Protein AF-A0A4R8DFC6-F1 (afdb_monomer_lite)

pLDDT: mean 91.94, std 11.34, range [29.05, 98.88]

Secondary structure (DSSP, 8-state):
----PPPP-----------PPP-HHHHHHHHHHHHH-TTTGGGEEEEE---BTTB-EEEEEEETTEEEEEESSHHHHHHHHHHHHHHTT--EEETTEEE----SSPPP-SS-EEEE-S-SEEEE--TTHHHHTGGG--HHHHHHHHHHHHHTT--EEB--TTHHHHHHHHHHHTT--HHHHTTTSPPGGGHHHHHTTS-SSTT-PPPHHHHHHHHHHHHHHHHHHHHTT--PBEE---SEE-TTHHHH-TT--EEEE--SSS---EEEE-TTSHHHHHHHHHHHHHHHHHH---SEEE--TTTT---S---HHHHHHHHHHHHHHHHHH-TT-EEEEE-HHHHHTTTT--HHHHHHHHTTS-TTSEEEEETTTTT---GGGTHHHHT--EEEEE---STT------BHHHHHHHHHHHHH-TT--SEEEEEE--SS-SS-HHHHHHHHHGGG-SSPP-HHHHHHHHHHHHHTS--HHHHHHHHHHTTTTTB---SSSSPBPTTTSPP-SSSB-SSBBTT--SS-GGGGHHHHHHHHHTHHHHTT-HHHHHHHHHHHHHHHHHHHHHHHHHHHHHHHTT-HHHHHHHHHHHHHHHHHHHHHHTTSGGGBHHHHHHHHHHT-SSHHHHHHHHHHHHHHTTTSSSTT-TTTTTT----BTHIIIIIHHHHHHHHHHHHHHHHTT----HHHHHHHHHHHHHHHHT------SS--S-HHHHHHHHHHHHHHHHHHTSSEEEESSTT-STT-GGGTTSPPEEETTEEE--SS-EEEEEPPSTT---S-EEEEE--STTTSB-TIIIIIHHHHHHHHTT-EEEEEE----SSS-S--IIIIIHHHHHHHHHHHHHTGGGGT--GGGEEEEEETHHHHHHHHHHH------STT--TT--TT-SSGGGGS----SSEEEES--SSS--S---TTPPPEEEEEETT-TTTHHHHHHHHHHHHHHT--EEEEEESS--TT-TTSTT-S-HHHHTHHHHHHHHHHHTTSS--

Structure (mmCIF, N/CA/C/O backbone):
data_AF-A0A4R8DFC6-F1
#
_entry.id   AF-A0A4R8DFC6-F1
#
loop_
_atom_site.group_PDB
_atom_site.id
_atom_site.type_symbol
_atom_site.label_atom_id
_atom_site.label_alt_id
_atom_site.label_comp_id
_atom_site.label_asym_id
_atom_site.label_entity_id
_atom_site.label_seq_id
_atom_site.pdbx_PDB_ins_code
_atom_site.Cartn_x
_atom_site.Cartn_y
_atom_site.Cartn_z
_atom_site.occupancy
_atom_site.B_iso_or_equiv
_atom_site.auth_seq_id
_atom_site.auth_comp_id
_atom_site.auth_asym_id
_atom_site.auth_atom_id
_atom_site.pdbx_PDB_model_num
ATOM 1 N N . MET A 1 1 ? -37.802 -3.568 92.546 1.00 35.31 1 MET A N 1
ATOM 2 C CA . MET A 1 1 ? -36.447 -3.832 92.018 1.00 35.31 1 MET A CA 1
ATOM 3 C C . MET A 1 1 ? -36.541 -4.884 90.920 1.00 35.31 1 MET A C 1
ATOM 5 O O . MET A 1 1 ? -37.370 -5.772 91.041 1.00 35.31 1 MET A O 1
ATOM 9 N N . SER A 1 2 ? -35.715 -4.706 89.883 1.00 33.28 2 SER A N 1
ATOM 10 C CA . SER A 1 2 ? -35.355 -5.617 88.774 1.00 33.28 2 SER A CA 1
ATOM 11 C C . SER A 1 2 ? -36.427 -6.105 87.784 1.00 33.28 2 SER A C 1
ATOM 13 O O . SER A 1 2 ? -37.194 -7.026 88.034 1.00 33.28 2 SER A O 1
ATOM 15 N N . LYS A 1 3 ? -36.341 -5.474 86.605 1.00 37.44 3 LYS A N 1
ATOM 16 C CA . LYS A 1 3 ? -36.817 -5.844 85.266 1.00 37.44 3 LYS A CA 1
ATOM 17 C C . LYS A 1 3 ? -36.228 -7.179 84.778 1.00 37.44 3 LYS A C 1
ATOM 19 O O . LYS A 1 3 ? -35.072 -7.455 85.081 1.00 37.44 3 LYS A O 1
ATOM 24 N N . LEU A 1 4 ? -36.930 -7.861 83.868 1.00 32.22 4 LEU A N 1
ATOM 25 C CA . LEU A 1 4 ? -36.320 -8.490 82.686 1.00 32.22 4 LEU A CA 1
ATOM 26 C C . LEU A 1 4 ? -37.350 -8.592 81.546 1.00 32.22 4 LEU A C 1
ATOM 28 O O . LEU A 1 4 ? -38.475 -9.038 81.741 1.00 32.22 4 LEU A O 1
ATOM 32 N N . CYS A 1 5 ? -36.948 -8.068 80.386 1.00 29.05 5 CYS A N 1
ATOM 33 C CA . CYS A 1 5 ? -37.687 -7.940 79.126 1.00 29.05 5 CYS A CA 1
ATOM 34 C C . CYS A 1 5 ? -37.245 -9.058 78.148 1.00 29.05 5 CYS A C 1
ATOM 36 O O . CYS A 1 5 ? -36.177 -9.635 78.363 1.00 29.05 5 CYS A O 1
ATOM 38 N N . PRO A 1 6 ? -38.026 -9.365 77.092 1.00 40.94 6 PRO A N 1
ATOM 39 C CA . PRO A 1 6 ? -37.926 -10.592 76.303 1.00 40.94 6 PRO A CA 1
ATOM 40 C C . PRO A 1 6 ? -36.981 -10.466 75.096 1.00 40.94 6 PRO A C 1
ATOM 42 O O . PRO A 1 6 ? -36.788 -9.383 74.547 1.00 40.94 6 PRO A O 1
ATOM 45 N N . ILE A 1 7 ? -36.434 -11.600 74.649 1.00 32.78 7 ILE A N 1
ATOM 46 C CA . ILE A 1 7 ? -35.666 -11.718 73.403 1.00 32.78 7 ILE A CA 1
ATOM 47 C C . ILE A 1 7 ? -36.631 -12.068 72.263 1.00 32.78 7 ILE A C 1
ATOM 49 O O . ILE A 1 7 ? -37.306 -13.095 72.300 1.00 32.78 7 ILE A O 1
ATOM 53 N N . VAL A 1 8 ? -36.683 -11.192 71.259 1.00 34.47 8 VAL A N 1
ATOM 54 C CA . VAL A 1 8 ? -37.372 -11.378 69.976 1.00 34.47 8 VAL A CA 1
ATOM 55 C C . VAL A 1 8 ? -36.448 -12.143 69.026 1.00 34.47 8 VAL A C 1
ATOM 57 O O . VAL A 1 8 ? -35.292 -11.770 68.839 1.00 34.47 8 VAL A O 1
ATOM 60 N N . LEU A 1 9 ? -36.973 -13.212 68.428 1.00 32.22 9 LEU A N 1
ATOM 61 C CA . LEU A 1 9 ? -36.306 -14.037 67.422 1.00 32.22 9 LEU A CA 1
ATOM 62 C C . LEU A 1 9 ? -36.377 -13.329 66.054 1.00 32.22 9 LEU A C 1
ATOM 64 O O . LEU A 1 9 ? -37.463 -13.156 65.503 1.00 32.22 9 LEU A O 1
ATOM 68 N N . ALA A 1 10 ? -35.234 -12.911 65.509 1.00 31.83 10 ALA A N 1
ATOM 69 C CA . ALA A 1 10 ? -35.129 -12.388 64.148 1.00 31.83 10 ALA A CA 1
ATOM 70 C C . ALA A 1 10 ? -34.898 -13.543 63.158 1.00 31.83 10 ALA A C 1
ATOM 72 O O . ALA A 1 10 ? -33.913 -14.273 63.258 1.00 31.83 10 ALA A O 1
ATOM 73 N N . ILE A 1 11 ? -35.813 -13.701 62.201 1.00 34.34 11 ILE A N 1
ATOM 74 C CA . ILE A 1 11 ? -35.690 -14.624 61.069 1.00 34.34 11 ILE A CA 1
ATOM 75 C C . ILE A 1 11 ? -34.731 -13.997 60.047 1.00 34.34 11 ILE A C 1
ATOM 77 O O . ILE A 1 11 ? -35.045 -12.986 59.421 1.00 34.34 11 ILE A O 1
ATOM 81 N N . LEU A 1 12 ? -33.555 -14.605 59.888 1.00 34.12 12 LEU A N 1
ATOM 82 C CA . LEU A 1 12 ? -32.602 -14.327 58.813 1.00 34.12 12 LEU A CA 1
ATOM 83 C C . LEU A 1 12 ? -33.135 -14.907 57.493 1.00 34.12 12 LEU A C 1
ATOM 85 O O . LEU A 1 12 ? -33.058 -16.109 57.250 1.00 34.12 12 LEU A O 1
ATOM 89 N N . LEU A 1 13 ? -33.647 -14.036 56.624 1.00 36.53 13 LEU A N 1
ATOM 90 C CA . LEU A 1 13 ? -33.809 -14.313 55.196 1.00 36.53 13 LEU A CA 1
ATOM 91 C C . LEU A 1 13 ? -32.416 -14.330 54.544 1.00 36.53 13 LEU A C 1
ATOM 93 O O . LEU A 1 13 ? -31.889 -13.293 54.149 1.00 36.53 13 LEU A O 1
ATOM 97 N N . CYS A 1 14 ? -31.808 -15.513 54.440 1.00 33.34 14 CYS A N 1
ATOM 98 C CA . CYS A 1 14 ? -30.680 -15.734 53.536 1.00 33.34 14 CYS A CA 1
ATOM 99 C C . CYS A 1 14 ? -31.197 -15.706 52.093 1.00 33.34 14 CYS A C 1
ATOM 101 O O . CYS A 1 14 ? -31.704 -16.705 51.585 1.00 33.34 14 CYS A O 1
ATOM 103 N N . GLY A 1 15 ? -31.076 -14.552 51.436 1.00 33.62 15 GLY A N 1
ATOM 104 C CA . GLY A 1 15 ? -31.166 -14.469 49.985 1.00 33.62 15 GLY A CA 1
ATOM 105 C C . GLY A 1 15 ? -29.997 -15.234 49.374 1.00 33.62 15 GLY A C 1
ATOM 106 O O . GLY A 1 15 ? -28.843 -14.837 49.516 1.00 33.62 15 GLY A O 1
ATOM 107 N N . THR A 1 16 ? -30.287 -16.347 48.709 1.00 37.28 16 THR A N 1
ATOM 108 C CA . THR A 1 16 ? -29.339 -17.026 47.829 1.00 37.28 16 THR A CA 1
ATOM 109 C C . THR A 1 16 ? -28.971 -16.066 46.703 1.00 37.28 16 THR A C 1
ATOM 111 O O . THR A 1 16 ? -29.775 -15.828 45.800 1.00 37.28 16 THR A O 1
ATOM 114 N N . ALA A 1 17 ? -27.773 -15.485 46.773 1.00 35.91 17 ALA A N 1
ATOM 115 C CA . ALA A 1 17 ? -27.170 -14.782 45.656 1.00 35.91 17 ALA A CA 1
ATOM 116 C C . ALA A 1 17 ? -27.022 -15.784 44.505 1.00 35.91 17 ALA A C 1
ATOM 118 O O . ALA A 1 17 ? -26.155 -16.656 44.525 1.00 35.91 17 ALA A O 1
ATOM 119 N N . VAL A 1 18 ? -27.915 -15.693 43.520 1.00 37.81 18 VAL A N 1
ATOM 120 C CA . VAL A 1 18 ? -27.708 -16.316 42.216 1.00 37.81 18 VAL A CA 1
ATOM 121 C C . VAL A 1 18 ? -26.421 -15.699 41.685 1.00 37.81 18 VAL A C 1
ATOM 123 O O . VAL A 1 18 ? -26.383 -14.496 41.432 1.00 37.81 18 VAL A O 1
ATOM 126 N N . ALA A 1 19 ? -25.348 -16.484 41.597 1.00 38.19 19 ALA A N 1
ATOM 127 C CA . ALA A 1 19 ? -24.121 -16.054 40.947 1.00 38.19 19 ALA A CA 1
ATOM 128 C C . ALA A 1 19 ? -24.478 -15.701 39.497 1.00 38.19 19 ALA A C 1
ATOM 130 O O . ALA A 1 19 ? -24.689 -16.592 38.674 1.00 38.19 19 ALA A O 1
ATOM 131 N N . GLN A 1 20 ? -24.649 -14.406 39.212 1.00 45.78 20 GLN A N 1
ATOM 132 C CA . GLN A 1 20 ? -24.872 -13.923 37.857 1.00 45.78 20 GLN A CA 1
ATOM 133 C C . GLN A 1 20 ? -23.699 -14.404 37.012 1.00 45.78 20 GLN A C 1
ATOM 135 O O . GLN A 1 20 ? -22.540 -14.128 37.324 1.00 45.78 20 GLN A O 1
ATOM 140 N N . THR A 1 21 ? -24.004 -15.158 35.961 1.00 54.50 21 THR A N 1
ATOM 141 C CA . THR A 1 21 ? -23.023 -15.504 34.940 1.00 54.50 21 THR A CA 1
ATOM 142 C C . THR A 1 21 ? -22.429 -14.186 34.428 1.00 54.50 21 THR A C 1
ATOM 144 O O . THR A 1 21 ? -23.209 -13.298 34.071 1.00 54.50 21 THR A O 1
ATOM 147 N N . PRO A 1 22 ? -21.095 -13.996 34.458 1.00 69.00 22 PRO A N 1
ATOM 148 C CA . PRO A 1 22 ? -20.496 -12.742 34.022 1.00 69.00 22 PRO A CA 1
ATOM 149 C C . PRO A 1 22 ? -20.931 -12.426 32.589 1.00 69.00 22 PRO A C 1
ATOM 151 O O . PRO A 1 22 ? -21.014 -13.335 31.763 1.00 69.00 22 PRO A O 1
ATOM 154 N N . ASP A 1 23 ? -21.213 -11.150 32.309 1.00 90.31 23 ASP A N 1
ATOM 155 C CA . ASP A 1 23 ? -21.566 -10.665 30.970 1.00 90.31 23 ASP A CA 1
ATOM 156 C C . ASP A 1 23 ? -20.592 -11.257 29.919 1.00 90.31 23 ASP A C 1
ATOM 158 O O . ASP A 1 23 ? -19.372 -11.119 30.083 1.00 90.31 23 ASP A O 1
ATOM 162 N N . PRO A 1 24 ? -21.084 -11.932 28.858 1.00 93.56 24 PRO A N 1
ATOM 163 C CA . PRO A 1 24 ? -20.228 -12.588 27.870 1.00 93.56 24 PRO A CA 1
ATOM 164 C C . PRO A 1 24 ? -19.197 -11.657 27.221 1.00 93.56 24 PRO A C 1
ATOM 166 O O . PRO A 1 24 ? -18.072 -12.086 26.963 1.00 93.56 24 PRO A O 1
ATOM 169 N N . GLN A 1 25 ? -19.538 -10.380 27.014 1.00 97.38 25 GLN A N 1
ATOM 170 C CA . GLN A 1 25 ? -18.614 -9.396 26.448 1.00 97.38 25 GLN A CA 1
ATOM 171 C C . GLN A 1 25 ? -17.530 -8.997 27.448 1.00 97.38 25 GLN A C 1
ATOM 173 O O . GLN A 1 25 ? -16.374 -8.821 27.068 1.00 97.38 25 GLN A O 1
ATOM 178 N N . VAL A 1 26 ? -17.863 -8.920 28.739 1.00 97.50 26 VAL A N 1
ATOM 179 C CA . VAL A 1 26 ? -16.866 -8.713 29.803 1.00 97.50 26 VAL A CA 1
ATOM 180 C C . VAL A 1 26 ? -15.885 -9.881 29.838 1.00 97.50 26 VAL A C 1
ATOM 182 O O . VAL A 1 26 ? -14.673 -9.669 29.888 1.00 97.50 26 VAL A O 1
ATOM 185 N N . ARG A 1 27 ? -16.387 -11.119 29.745 1.00 96.88 27 ARG A N 1
ATOM 186 C CA . ARG A 1 27 ? -15.533 -12.311 29.689 1.00 96.88 27 ARG A CA 1
ATOM 187 C C . ARG A 1 27 ? -14.620 -12.302 28.459 1.00 96.88 27 ARG A C 1
ATOM 189 O O . ARG A 1 27 ? -13.425 -12.545 28.604 1.00 96.88 27 ARG A O 1
ATOM 196 N N . ALA A 1 28 ? -15.154 -11.956 27.288 1.00 98.06 28 ALA A N 1
ATOM 197 C CA . ALA A 1 28 ? -14.392 -11.884 26.043 1.00 98.06 28 ALA A CA 1
ATOM 198 C C . ALA A 1 28 ? -13.207 -10.905 26.109 1.00 98.06 28 ALA A C 1
ATOM 200 O O . ALA A 1 28 ? -12.163 -11.182 25.508 1.00 98.06 28 ALA A O 1
ATOM 201 N N . VAL A 1 29 ? -13.365 -9.793 26.838 1.00 98.62 29 VAL A N 1
ATOM 202 C CA . VAL A 1 29 ? -12.311 -8.792 27.066 1.00 98.62 29 VAL A CA 1
ATOM 203 C C . VAL A 1 29 ? -11.315 -9.260 28.128 1.00 98.62 29 VAL A C 1
ATOM 205 O O . VAL A 1 29 ? -10.121 -9.065 27.943 1.00 98.62 29 VAL A O 1
ATOM 208 N N . TYR A 1 30 ? -11.743 -9.945 29.193 1.00 98.06 30 TYR A N 1
ATOM 209 C CA . TYR A 1 30 ? -10.791 -10.580 30.117 1.00 98.06 30 TYR A CA 1
ATOM 210 C C . TYR A 1 30 ? -9.906 -11.614 29.413 1.00 98.06 30 TYR A C 1
ATOM 212 O O . TYR A 1 30 ? -8.695 -11.633 29.625 1.00 98.06 30 TYR A O 1
ATOM 220 N N . ASP A 1 31 ? -10.491 -12.442 28.545 1.00 98.00 31 ASP A N 1
ATOM 221 C CA . ASP A 1 31 ? -9.728 -13.428 27.779 1.00 98.00 31 ASP A CA 1
ATOM 222 C C . ASP A 1 31 ? -8.786 -12.745 26.762 1.00 98.00 31 ASP A C 1
ATOM 224 O O . ASP A 1 31 ? -7.696 -13.255 26.512 1.00 98.00 31 ASP A O 1
ATOM 228 N N . LEU A 1 32 ? -9.172 -11.586 26.203 1.00 98.56 32 LEU A N 1
ATOM 229 C CA . LEU A 1 32 ? -8.290 -10.732 25.391 1.00 98.56 32 LEU A CA 1
ATOM 230 C C . LEU A 1 32 ? -7.104 -10.219 26.213 1.00 98.56 32 LEU A C 1
ATOM 232 O O . LEU A 1 32 ? -5.961 -10.425 25.814 1.00 98.56 32 LEU A O 1
ATOM 236 N N . VAL A 1 33 ? -7.360 -9.599 27.371 1.00 98.44 33 VAL A N 1
ATOM 237 C CA . VAL A 1 33 ? -6.308 -9.099 28.271 1.00 98.44 33 VAL A CA 1
ATOM 238 C C . VAL A 1 33 ? -5.340 -10.230 28.624 1.00 98.44 33 VAL A C 1
ATOM 240 O O . VAL A 1 33 ? -4.133 -10.036 28.558 1.00 98.44 33 VAL A O 1
ATOM 243 N N . ALA A 1 34 ? -5.844 -11.426 28.938 1.00 98.12 34 ALA A N 1
ATOM 244 C CA . ALA A 1 34 ? -5.006 -12.574 29.275 1.00 98.12 34 ALA A CA 1
ATOM 245 C C . ALA A 1 34 ? -4.129 -13.067 28.111 1.00 98.12 34 ALA A C 1
ATOM 247 O O . ALA A 1 34 ? -3.044 -13.591 28.357 1.00 98.12 34 ALA A O 1
ATOM 248 N N . ARG A 1 35 ? -4.572 -12.908 26.856 1.00 97.56 35 ARG A N 1
ATOM 249 C CA . ARG A 1 35 ? -3.759 -13.247 25.677 1.00 97.56 35 ARG A CA 1
ATOM 250 C C . ARG A 1 35 ? -2.734 -12.172 25.339 1.00 97.56 35 ARG A C 1
ATOM 252 O O . ARG A 1 35 ? -1.609 -12.519 24.997 1.00 97.56 35 ARG A O 1
ATOM 259 N N . VAL A 1 36 ? -3.112 -10.897 25.430 1.00 96.75 36 VAL A N 1
ATOM 260 C CA . VAL A 1 36 ? -2.233 -9.769 25.080 1.00 96.75 36 VAL A CA 1
ATOM 261 C C . VAL A 1 36 ? -1.210 -9.503 26.187 1.00 96.75 36 VAL A C 1
ATOM 263 O O . VAL A 1 36 ? -0.039 -9.283 25.901 1.00 96.75 36 VAL A O 1
ATOM 266 N N . LEU A 1 37 ? -1.637 -9.556 27.452 1.00 97.12 37 LEU A N 1
ATOM 267 C CA . LEU A 1 37 ? -0.862 -9.178 28.637 1.00 97.12 37 LEU A CA 1
ATOM 268 C C . LEU A 1 37 ? -0.932 -10.267 29.724 1.00 97.12 37 LEU A C 1
ATOM 270 O O . LEU A 1 37 ? -1.428 -10.011 30.825 1.00 97.12 37 LEU A O 1
ATOM 274 N N . PRO A 1 38 ? -0.443 -11.493 29.470 1.00 96.31 38 PRO A N 1
ATOM 275 C CA . PRO A 1 38 ? -0.598 -12.609 30.406 1.00 96.31 38 PRO A CA 1
ATOM 276 C C . PRO A 1 38 ? -0.034 -12.311 31.804 1.00 96.31 38 PRO A C 1
ATOM 278 O O . PRO A 1 38 ? -0.650 -12.681 32.802 1.00 96.31 38 PRO A O 1
ATOM 281 N N . ALA A 1 39 ? 1.094 -11.595 31.888 1.00 96.00 39 ALA A N 1
ATOM 282 C CA . ALA A 1 39 ? 1.718 -11.219 33.159 1.00 96.00 39 ALA A CA 1
ATOM 283 C C . ALA A 1 39 ? 0.887 -10.199 33.960 1.00 96.00 39 ALA A C 1
ATOM 285 O O . ALA A 1 39 ? 0.830 -10.285 35.183 1.00 96.00 39 ALA A O 1
ATOM 286 N N . HIS A 1 40 ? 0.180 -9.297 33.276 1.00 97.25 40 HIS A N 1
ATOM 287 C CA . HIS A 1 40 ? -0.570 -8.193 33.887 1.00 97.25 40 HIS A CA 1
ATOM 288 C C . HIS A 1 40 ? -2.081 -8.414 33.912 1.00 97.25 40 HIS A C 1
ATOM 290 O O . HIS A 1 40 ? -2.835 -7.533 34.312 1.00 97.25 40 HIS A O 1
ATOM 296 N N . ALA A 1 41 ? -2.576 -9.588 33.514 1.00 96.69 41 ALA A N 1
ATOM 297 C CA . ALA A 1 41 ? -4.015 -9.811 33.385 1.00 96.69 41 ALA A CA 1
ATOM 298 C C . ALA A 1 41 ? -4.798 -9.573 34.690 1.00 96.69 41 ALA A C 1
ATOM 300 O O . ALA A 1 41 ? -5.970 -9.198 34.665 1.00 96.69 41 ALA A O 1
ATOM 301 N N . HIS A 1 42 ? -4.137 -9.755 35.834 1.00 96.12 42 HIS A N 1
ATOM 302 C CA . HIS A 1 42 ? -4.695 -9.533 37.162 1.00 96.12 42 HIS A CA 1
ATOM 303 C C . HIS A 1 42 ? -4.803 -8.048 37.559 1.00 96.12 42 HIS A C 1
ATOM 305 O O . HIS A 1 42 ? -5.598 -7.725 38.453 1.00 96.12 42 HIS A O 1
ATOM 311 N N . ASP A 1 43 ? -4.079 -7.161 36.872 1.00 97.88 43 ASP A N 1
ATOM 312 C CA . ASP A 1 43 ? -4.048 -5.712 37.107 1.00 97.88 43 ASP A CA 1
ATOM 313 C C . ASP A 1 43 ? -5.239 -4.980 36.475 1.00 97.88 43 ASP A C 1
ATOM 315 O O . ASP A 1 43 ? -5.471 -3.804 36.758 1.00 97.88 43 ASP A O 1
ATOM 319 N N . PHE A 1 44 ? -6.037 -5.670 35.655 1.00 98.19 44 PHE A N 1
ATOM 320 C CA . PHE A 1 44 ? -7.184 -5.088 34.964 1.00 98.19 44 PHE A CA 1
ATOM 321 C C . PHE A 1 44 ? -8.520 -5.521 35.574 1.00 98.19 44 PHE A C 1
ATOM 323 O O . PHE A 1 44 ? -8.713 -6.652 36.029 1.00 98.19 44 PHE A O 1
ATOM 330 N N . THR A 1 45 ? -9.487 -4.607 35.554 1.00 98.06 45 THR A N 1
ATOM 331 C CA . THR A 1 45 ? -10.900 -4.887 35.842 1.00 98.06 45 THR A CA 1
ATOM 332 C C . THR A 1 45 ? -11.748 -4.406 34.680 1.00 98.06 45 THR A C 1
ATOM 334 O O . THR A 1 45 ? -11.564 -3.286 34.222 1.00 98.06 45 THR A O 1
ATOM 337 N N . VAL A 1 46 ? -12.689 -5.224 34.213 1.00 98.00 46 VAL A N 1
ATOM 338 C CA . VAL A 1 46 ? -13.535 -4.902 33.060 1.00 98.00 46 VAL A CA 1
ATOM 339 C C . VAL A 1 46 ? -14.981 -4.736 33.513 1.00 98.00 46 VAL A C 1
ATOM 341 O O . VAL A 1 46 ? -15.499 -5.560 34.268 1.00 98.00 46 VAL A O 1
ATOM 344 N N . MET A 1 47 ? -15.651 -3.682 33.046 1.00 96.75 47 MET A N 1
ATOM 345 C CA . MET A 1 47 ? -17.048 -3.400 33.380 1.00 96.75 47 MET A CA 1
ATOM 346 C C . MET A 1 47 ? -17.851 -2.913 32.171 1.00 96.75 47 MET A C 1
ATOM 348 O O . MET A 1 47 ? -17.329 -2.309 31.233 1.00 96.75 47 MET A O 1
ATOM 352 N N . ARG A 1 48 ? -19.165 -3.126 32.234 1.00 96.06 48 ARG A N 1
ATOM 353 C CA . ARG A 1 48 ? -20.137 -2.595 31.274 1.00 96.06 48 ARG A CA 1
ATOM 354 C C . ARG A 1 48 ? -20.659 -1.239 31.718 1.00 96.06 48 ARG A C 1
ATOM 356 O O . ARG A 1 48 ? -20.947 -1.046 32.898 1.00 96.06 48 ARG A O 1
ATOM 363 N N . ILE A 1 49 ? -20.865 -0.347 30.757 1.00 97.25 49 ILE A N 1
ATOM 364 C CA . ILE A 1 49 ? -21.593 0.916 30.938 1.00 97.25 49 ILE A CA 1
ATOM 365 C C . ILE A 1 49 ? -22.654 1.088 29.837 1.00 97.25 49 ILE A C 1
ATOM 367 O O . ILE A 1 49 ? -22.586 0.414 28.810 1.00 97.25 49 ILE A O 1
ATOM 371 N N . PRO A 1 50 ? -23.675 1.942 30.017 1.00 97.25 50 PRO A N 1
ATOM 372 C CA . PRO A 1 50 ? -24.626 2.245 28.951 1.00 97.25 50 PRO A CA 1
ATOM 373 C C . PRO A 1 50 ? -23.967 2.968 27.768 1.00 97.25 50 PRO A C 1
ATOM 375 O O . PRO A 1 50 ? -22.968 3.668 27.936 1.00 97.25 50 PRO A O 1
ATOM 378 N N . LYS A 1 51 ? -24.557 2.827 26.576 1.00 96.56 51 LYS A N 1
ATOM 379 C CA . LYS A 1 51 ? -24.233 3.675 25.418 1.00 96.56 51 LYS A CA 1
ATOM 380 C C . LYS A 1 51 ? -24.605 5.133 25.701 1.00 96.56 51 LYS A C 1
ATOM 382 O O . LYS A 1 51 ? -25.571 5.393 26.416 1.00 96.56 51 LYS A O 1
ATOM 387 N N . GLU A 1 52 ? -23.883 6.065 25.092 1.00 93.69 52 GLU A N 1
ATOM 388 C CA . GLU A 1 52 ? -24.171 7.502 25.158 1.00 93.69 52 GLU A CA 1
ATOM 389 C C . GLU A 1 52 ? -24.792 7.930 23.831 1.00 93.69 52 GLU A C 1
ATOM 391 O O . GLU A 1 52 ? -24.225 7.665 22.780 1.00 93.69 52 GLU A O 1
ATOM 396 N N . ASN A 1 53 ? -26.011 8.477 23.848 1.00 91.94 53 ASN A N 1
ATOM 397 C CA . ASN A 1 53 ? -26.744 8.866 22.630 1.00 91.94 53 ASN A CA 1
ATOM 398 C C . ASN A 1 53 ? -26.848 7.750 21.562 1.00 91.94 53 ASN A C 1
ATOM 400 O O . ASN A 1 53 ? -26.888 8.010 20.362 1.00 91.94 53 ASN A O 1
ATOM 404 N N . GLY A 1 54 ? -26.873 6.484 21.997 1.00 92.75 54 GLY A N 1
ATOM 405 C CA . GLY A 1 54 ? -26.874 5.314 21.110 1.00 92.75 54 GLY A CA 1
ATOM 406 C C . GLY A 1 54 ? -25.510 4.957 20.498 1.00 92.75 54 GLY A C 1
ATOM 407 O O . GLY A 1 54 ? -25.428 3.981 19.750 1.00 92.75 54 GLY A O 1
ATOM 408 N N . LYS A 1 55 ? -24.444 5.689 20.833 1.00 96.00 55 LYS A N 1
ATOM 409 C CA . LYS A 1 55 ? -23.068 5.484 20.368 1.00 96.00 55 LYS A CA 1
ATOM 410 C C . LYS A 1 55 ? -22.220 4.719 21.378 1.00 96.00 55 LYS A C 1
ATOM 412 O O . LYS A 1 55 ? -22.537 4.624 22.571 1.00 96.00 55 LYS A O 1
ATOM 417 N N . ASP A 1 56 ? -21.150 4.118 20.869 1.00 98.44 56 ASP A N 1
ATOM 418 C CA . ASP A 1 56 ? -20.210 3.401 21.717 1.00 98.44 56 ASP A CA 1
ATOM 419 C C . ASP A 1 56 ? -19.385 4.401 22.546 1.00 98.44 56 ASP A C 1
ATOM 421 O O . ASP A 1 56 ? -19.043 5.491 22.089 1.00 98.44 56 ASP A O 1
ATOM 425 N N . VAL A 1 57 ? -19.096 4.041 23.793 1.00 98.62 57 VAL A N 1
ATOM 426 C CA . VAL A 1 57 ? -18.364 4.881 24.741 1.00 98.62 57 VAL A CA 1
ATOM 427 C C . VAL A 1 57 ? -17.516 3.999 25.636 1.00 98.62 57 VAL A C 1
ATOM 429 O O . VAL A 1 57 ? -17.949 2.908 26.032 1.00 98.62 57 VAL A O 1
ATOM 432 N N . PHE A 1 58 ? -16.322 4.476 25.964 1.00 98.75 58 PHE A N 1
ATOM 433 C CA . PHE A 1 58 ? -15.472 3.846 26.958 1.00 98.75 58 PHE A CA 1
ATOM 434 C C . PHE A 1 58 ? -15.019 4.826 28.038 1.00 98.75 58 PHE A C 1
ATOM 436 O O . PHE A 1 58 ? -14.951 6.037 27.816 1.00 98.75 58 PHE A O 1
ATOM 443 N N . GLU A 1 59 ? -14.700 4.283 29.212 1.00 98.62 59 GLU A N 1
ATOM 444 C CA . GLU A 1 59 ? -14.001 4.991 30.280 1.00 98.62 59 GLU A CA 1
ATOM 445 C C . GLU A 1 59 ? -12.792 4.187 30.756 1.00 98.62 59 GLU A C 1
ATOM 447 O O . GLU A 1 59 ? -12.799 2.953 30.735 1.00 98.62 59 GLU A O 1
ATOM 452 N N . LEU A 1 60 ? -11.774 4.905 31.214 1.00 97.88 60 LEU A N 1
ATOM 453 C CA . LEU A 1 60 ? -10.517 4.358 31.703 1.00 97.88 60 LEU A CA 1
ATOM 454 C C . LEU A 1 60 ? -10.099 5.136 32.957 1.00 97.88 60 LEU A C 1
ATOM 456 O O . LEU A 1 60 ? -10.038 6.364 32.934 1.00 97.88 60 LEU A O 1
ATOM 460 N N . GLU A 1 61 ? -9.825 4.433 34.055 1.00 98.31 61 GLU A N 1
ATOM 461 C CA . GLU A 1 61 ? -9.361 5.035 35.314 1.00 98.31 61 GLU A CA 1
ATOM 462 C C . GLU A 1 61 ? -8.520 4.053 36.137 1.00 98.31 61 GLU A C 1
ATOM 464 O O . GLU A 1 61 ? -8.618 2.838 35.962 1.00 98.31 61 GLU A O 1
ATOM 469 N N . SER A 1 62 ? -7.720 4.570 37.071 1.00 97.88 62 SER A N 1
ATOM 470 C CA . SER A 1 62 ? -7.071 3.754 38.098 1.00 97.88 62 SER A CA 1
ATOM 471 C C . SER A 1 62 ? -7.908 3.743 39.374 1.00 97.88 62 SER A C 1
ATOM 473 O O . SER A 1 62 ? -8.158 4.789 39.968 1.00 97.88 62 SER A O 1
ATOM 475 N N . ALA A 1 63 ? -8.319 2.558 39.827 1.00 96.06 63 ALA A N 1
ATOM 476 C CA . ALA A 1 63 ? -9.083 2.397 41.061 1.00 96.06 63 ALA A CA 1
ATOM 477 C C . ALA A 1 63 ? -8.722 1.087 41.769 1.00 96.06 63 ALA A C 1
ATOM 479 O O . ALA A 1 63 ? -8.589 0.038 41.142 1.00 96.06 63 ALA A O 1
ATOM 480 N N . GLY A 1 64 ? -8.558 1.143 43.095 1.00 91.31 64 GLY A N 1
ATOM 481 C CA . GLY A 1 64 ? -8.264 -0.045 43.906 1.00 91.31 64 GLY A CA 1
ATOM 482 C C . GLY A 1 64 ? -6.958 -0.757 43.532 1.00 91.31 64 GLY A C 1
ATOM 483 O O . GLY A 1 64 ? -6.892 -1.977 43.629 1.00 91.31 64 GLY A O 1
ATOM 484 N N . GLY A 1 65 ? -5.946 -0.011 43.068 1.00 92.75 65 GLY A N 1
ATOM 485 C CA . GLY A 1 65 ? -4.663 -0.566 42.619 1.00 92.75 65 GLY A CA 1
ATOM 486 C C . GLY A 1 65 ? -4.711 -1.263 41.255 1.00 92.75 65 GLY A C 1
ATOM 487 O O . GLY A 1 65 ? -3.771 -1.966 40.913 1.00 92.75 65 GLY A O 1
ATOM 488 N N . LYS A 1 66 ? -5.797 -1.089 40.492 1.00 97.50 66 LYS A N 1
ATOM 489 C CA . LYS A 1 66 ? -6.010 -1.699 39.175 1.00 97.50 66 LYS A CA 1
ATOM 490 C C . LYS A 1 66 ? -6.347 -0.658 38.117 1.00 97.50 66 LYS A C 1
ATOM 492 O O . LYS A 1 66 ? -6.817 0.436 38.441 1.00 97.50 66 LYS A O 1
ATOM 497 N N . ILE A 1 67 ? -6.174 -1.030 36.853 1.00 98.50 67 ILE A N 1
ATOM 498 C CA . ILE A 1 67 ? -6.698 -0.293 35.702 1.00 98.50 67 ILE A CA 1
ATOM 499 C C . ILE A 1 67 ? -8.121 -0.786 35.418 1.00 98.50 67 ILE A C 1
ATOM 501 O O . ILE A 1 67 ? -8.354 -1.973 35.181 1.00 98.50 67 ILE A O 1
ATOM 505 N N . VAL A 1 68 ? -9.097 0.117 35.471 1.00 98.62 68 VAL A N 1
ATOM 506 C CA . VAL A 1 68 ? -10.511 -0.198 35.245 1.00 98.62 68 VAL A CA 1
ATOM 507 C C . VAL A 1 68 ? -10.902 0.205 33.828 1.00 98.62 68 VAL A C 1
ATOM 509 O O . VAL A 1 68 ? -10.886 1.382 33.478 1.00 98.62 68 VAL A O 1
ATOM 512 N N . LEU A 1 69 ? -11.281 -0.791 33.030 1.00 98.69 69 LEU A N 1
ATOM 513 C CA . LEU A 1 69 ? -11.729 -0.675 31.648 1.00 98.69 69 LEU A CA 1
ATOM 514 C C . LEU A 1 69 ? -13.256 -0.745 31.613 1.00 98.69 69 LEU A C 1
ATOM 516 O O . LEU A 1 69 ? -13.846 -1.789 31.907 1.00 98.69 69 LEU A O 1
ATOM 520 N N . LYS A 1 70 ? -13.921 0.350 31.252 1.00 98.50 70 LYS A N 1
ATOM 521 C CA . LYS A 1 70 ? -15.383 0.394 31.132 1.00 98.50 70 LYS A CA 1
ATOM 522 C C . LYS A 1 70 ? -15.767 0.597 29.679 1.00 98.50 70 LYS A C 1
ATOM 524 O O . LYS A 1 70 ? -15.242 1.498 29.040 1.00 98.50 70 LYS A O 1
ATOM 529 N N . GLY A 1 71 ? -16.708 -0.188 29.166 1.00 98.56 71 GLY A N 1
ATOM 530 C CA . GLY A 1 71 ? -17.169 -0.050 27.784 1.00 98.56 71 GLY A CA 1
ATOM 531 C C . GLY A 1 71 ? -18.658 -0.309 27.616 1.00 98.56 71 GLY A C 1
ATOM 532 O O . GLY A 1 71 ? -19.250 -1.134 28.317 1.00 98.56 71 GLY A O 1
ATOM 533 N N . SER A 1 72 ? -19.272 0.392 26.664 1.00 98.38 72 SER A N 1
ATOM 534 C CA . SER A 1 72 ? -20.664 0.154 26.275 1.00 98.38 72 SER A CA 1
ATOM 535 C C . SER A 1 72 ? -20.864 -0.984 25.279 1.00 98.38 72 SER A C 1
ATOM 537 O O . SER A 1 72 ? -22.000 -1.416 25.058 1.00 98.38 72 SER A O 1
ATOM 539 N N . THR A 1 73 ? -19.772 -1.557 24.772 1.00 98.44 73 THR A N 1
ATOM 540 C CA . THR A 1 73 ? -19.62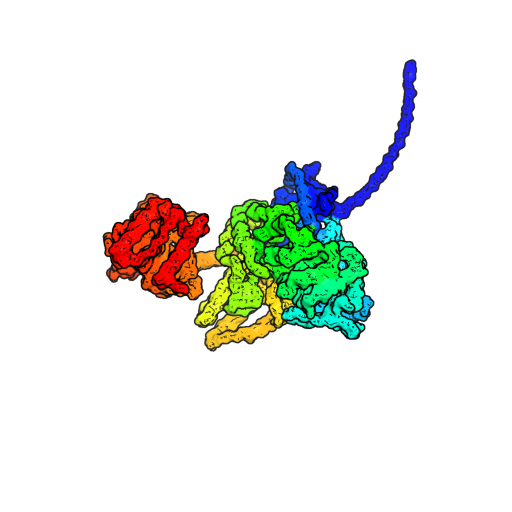2 -2.846 24.060 1.00 98.44 73 THR A CA 1
ATOM 541 C C . THR A 1 73 ? -18.320 -3.513 24.524 1.00 98.44 73 THR A C 1
ATOM 543 O O . THR A 1 73 ? -17.478 -2.858 25.146 1.00 98.44 73 THR A O 1
ATOM 546 N N . GLY A 1 74 ? -18.143 -4.808 24.255 1.00 98.56 74 GLY A N 1
ATOM 547 C CA . GLY A 1 74 ? -16.864 -5.498 24.442 1.00 98.56 74 GLY A CA 1
ATOM 548 C C . GLY A 1 74 ? -15.766 -4.845 23.604 1.00 98.56 74 GLY A C 1
ATOM 549 O O . GLY A 1 74 ? -14.681 -4.603 24.118 1.00 98.56 74 GLY A O 1
ATOM 550 N N . VAL A 1 75 ? -16.091 -4.441 22.371 1.00 98.69 75 VAL A N 1
ATOM 551 C CA . VAL A 1 75 ? -15.228 -3.608 21.518 1.00 98.69 75 VAL A CA 1
ATOM 552 C C . VAL A 1 75 ? -14.834 -2.300 22.214 1.00 98.69 75 VAL A C 1
ATOM 554 O O . VAL A 1 75 ? -13.653 -1.989 22.277 1.00 98.69 75 VAL A O 1
ATOM 557 N N . ALA A 1 76 ? -15.775 -1.549 22.799 1.00 98.81 76 ALA A N 1
ATOM 558 C CA . ALA A 1 76 ? -15.447 -0.299 23.492 1.00 98.81 76 ALA A CA 1
ATOM 559 C C . ALA A 1 76 ? -14.536 -0.526 24.715 1.00 98.81 76 ALA A C 1
ATOM 561 O O . ALA A 1 76 ? -13.600 0.236 24.941 1.00 98.81 76 ALA A O 1
ATOM 562 N N . ALA A 1 77 ? -14.762 -1.598 25.482 1.00 98.75 77 ALA A N 1
ATOM 563 C CA . ALA A 1 77 ? -13.893 -1.953 26.605 1.00 98.75 77 ALA A CA 1
ATOM 564 C C . ALA A 1 77 ? -12.497 -2.422 26.142 1.00 98.75 77 ALA A C 1
ATOM 566 O O . ALA A 1 77 ? -11.499 -2.077 26.771 1.00 98.75 77 ALA A O 1
ATOM 567 N N . ALA A 1 78 ? -12.405 -3.152 25.028 1.00 98.81 78 ALA A N 1
ATOM 568 C CA . ALA A 1 78 ? -11.133 -3.501 24.394 1.00 98.81 78 ALA A CA 1
ATOM 569 C C . ALA A 1 78 ? -10.414 -2.261 23.831 1.00 98.81 78 ALA A C 1
ATOM 571 O O . ALA A 1 78 ? -9.203 -2.140 23.970 1.00 98.81 78 ALA A O 1
ATOM 572 N N . SER A 1 79 ? -11.147 -1.287 23.291 1.00 98.81 79 SER A N 1
ATOM 573 C CA . SER A 1 79 ? -10.581 0.000 22.869 1.00 98.81 79 SER A CA 1
ATOM 574 C C . SER A 1 79 ? -10.051 0.821 24.045 1.00 98.81 79 SER A C 1
ATOM 576 O O . SER A 1 79 ? -9.047 1.506 23.890 1.00 98.81 79 SER A O 1
ATOM 578 N N . ALA A 1 80 ? -10.653 0.720 25.237 1.00 98.81 80 ALA A N 1
ATOM 579 C CA . ALA A 1 80 ? -10.084 1.316 26.449 1.00 98.81 80 ALA A CA 1
ATOM 580 C C . ALA A 1 80 ? -8.722 0.697 26.806 1.00 98.81 80 ALA A C 1
ATOM 582 O O . ALA A 1 80 ? -7.814 1.420 27.213 1.00 98.81 80 ALA A O 1
ATOM 583 N N . LEU A 1 81 ? -8.563 -0.623 26.619 1.00 98.81 81 LEU A N 1
ATOM 584 C CA . LEU A 1 81 ? -7.270 -1.298 26.760 1.00 98.81 81 LEU A CA 1
ATOM 585 C C . LEU A 1 81 ? -6.276 -0.807 25.703 1.00 98.81 81 LEU A C 1
ATOM 587 O O . LEU A 1 81 ? -5.159 -0.442 26.055 1.00 98.81 81 LEU A O 1
ATOM 591 N N . GLY A 1 82 ? -6.684 -0.754 24.431 1.00 98.38 82 GLY A N 1
ATOM 592 C CA . GLY A 1 82 ? -5.851 -0.235 23.342 1.00 98.38 82 GLY A CA 1
ATOM 593 C C . GLY A 1 82 ? -5.392 1.204 23.599 1.00 98.38 82 GLY A C 1
ATOM 594 O O . GLY A 1 82 ? -4.206 1.505 23.494 1.00 98.38 82 GLY A O 1
ATOM 595 N N . TYR A 1 83 ? -6.303 2.076 24.035 1.00 98.56 83 TYR A N 1
ATOM 596 C CA . TYR A 1 83 ? -5.991 3.451 24.427 1.00 98.56 83 TYR A CA 1
ATOM 597 C C . TYR A 1 83 ? -5.009 3.495 25.603 1.00 98.56 83 TYR A C 1
ATOM 599 O O . TYR A 1 83 ? -4.023 4.225 25.555 1.00 98.56 83 TYR A O 1
ATOM 607 N N . TYR A 1 84 ? -5.238 2.687 26.645 1.00 98.69 84 TYR A N 1
ATOM 608 C CA . TYR A 1 84 ? -4.340 2.616 27.796 1.00 98.69 84 TYR A CA 1
ATOM 609 C C . TYR A 1 84 ? -2.914 2.228 27.387 1.00 98.69 84 TYR A C 1
ATOM 611 O O . TYR A 1 84 ? -1.946 2.890 27.772 1.00 98.69 84 TYR A O 1
ATOM 619 N N . LEU A 1 85 ? -2.802 1.180 26.569 1.00 98.44 85 LEU A N 1
ATOM 620 C CA . LEU A 1 85 ? -1.534 0.664 26.071 1.00 98.44 85 LEU A CA 1
ATOM 621 C C . LEU A 1 85 ? -0.772 1.708 25.258 1.00 98.44 85 LEU A C 1
ATOM 623 O O . LEU A 1 85 ? 0.417 1.893 25.499 1.00 98.44 85 LEU A O 1
ATOM 627 N N . LYS A 1 86 ? -1.444 2.435 24.363 1.00 97.62 86 LYS A N 1
ATOM 628 C CA . LYS A 1 86 ? -0.799 3.473 23.548 1.00 97.62 86 LYS A CA 1
ATOM 629 C C . LYS A 1 86 ? -0.390 4.688 24.375 1.00 97.62 86 LYS A C 1
ATOM 631 O O . LYS A 1 86 ? 0.769 5.089 24.353 1.00 97.62 86 LYS A O 1
ATOM 636 N N . THR A 1 87 ? -1.324 5.240 25.147 1.00 97.12 87 THR A N 1
ATOM 637 C CA . THR A 1 87 ? -1.142 6.534 25.819 1.00 97.12 87 THR A CA 1
ATOM 638 C C . THR A 1 87 ? -0.280 6.453 27.077 1.00 97.12 87 THR A C 1
ATOM 640 O O . THR A 1 87 ? 0.527 7.348 27.311 1.00 97.12 87 THR A O 1
ATOM 643 N N . TYR A 1 88 ? -0.447 5.412 27.897 1.00 97.31 88 TYR A N 1
ATOM 644 C CA . TYR A 1 88 ? 0.255 5.292 29.183 1.00 97.31 88 TYR A CA 1
ATOM 645 C C . TYR A 1 88 ? 1.318 4.197 29.165 1.00 97.31 88 TYR A C 1
ATOM 647 O O . TYR A 1 88 ? 2.356 4.341 29.806 1.00 97.31 88 TYR A O 1
ATOM 655 N N . GLY A 1 89 ? 1.070 3.110 28.430 1.00 96.31 89 GLY A N 1
ATOM 656 C CA . GLY A 1 89 ? 2.025 2.014 28.269 1.00 96.31 89 GLY A CA 1
ATOM 657 C C . GLY A 1 89 ? 3.095 2.262 27.204 1.00 96.31 89 GLY A C 1
ATOM 658 O O . GLY A 1 89 ? 4.065 1.511 27.160 1.00 96.31 89 GLY A O 1
ATOM 659 N N . HIS A 1 90 ? 2.922 3.271 26.338 1.00 96.62 90 HIS A N 1
ATOM 660 C CA . HIS A 1 90 ? 3.746 3.498 25.141 1.00 96.62 90 HIS A CA 1
ATOM 661 C C . HIS A 1 90 ? 3.975 2.221 24.321 1.00 96.62 90 HIS A C 1
ATOM 663 O O . HIS A 1 90 ? 5.070 1.968 23.823 1.00 96.62 90 HIS A O 1
ATOM 669 N N . CYS A 1 91 ? 2.931 1.406 24.215 1.00 97.69 91 CYS A N 1
ATOM 670 C CA . CYS A 1 91 ? 2.928 0.137 23.509 1.00 97.69 91 CYS A CA 1
ATOM 671 C C . CYS A 1 91 ? 2.359 0.285 22.093 1.00 97.69 91 CYS A C 1
ATOM 673 O O . CYS A 1 91 ? 1.564 1.185 21.814 1.00 97.69 91 CYS A O 1
ATOM 675 N N . ASP A 1 92 ? 2.726 -0.652 21.226 1.00 97.00 92 ASP A N 1
ATOM 676 C CA . ASP A 1 92 ? 2.236 -0.767 19.853 1.00 97.00 92 ASP A CA 1
ATOM 677 C C . ASP A 1 92 ? 1.945 -2.235 19.524 1.00 97.00 92 ASP A C 1
ATOM 679 O O . ASP A 1 92 ? 2.754 -3.120 19.818 1.00 97.00 92 ASP A O 1
ATOM 683 N N . ILE A 1 93 ? 0.787 -2.511 18.925 1.00 96.75 93 ILE A N 1
ATOM 684 C CA . ILE A 1 93 ? 0.395 -3.854 18.480 1.00 96.75 93 ILE A CA 1
ATOM 685 C C . ILE A 1 93 ? -0.028 -3.743 17.016 1.00 96.75 93 ILE A C 1
ATOM 687 O O . ILE A 1 93 ? -1.154 -3.343 16.715 1.00 96.75 93 ILE A O 1
ATOM 691 N N . GLY A 1 94 ? 0.864 -4.130 16.108 1.00 95.19 94 GLY A N 1
ATOM 692 C CA . GLY A 1 94 ? 0.591 -4.185 14.676 1.00 95.19 94 GLY A CA 1
ATOM 693 C C . GLY A 1 94 ? 0.966 -5.531 14.064 1.00 95.19 94 GLY A C 1
ATOM 694 O O . GLY A 1 94 ? 1.563 -6.391 14.714 1.00 95.19 94 GLY A O 1
ATOM 695 N N . TRP A 1 95 ? 0.637 -5.708 12.783 1.00 96.94 95 TRP A N 1
ATOM 696 C CA . TRP A 1 95 ? 1.015 -6.905 12.023 1.00 96.94 95 TRP A CA 1
ATOM 697 C C . TRP A 1 95 ? 2.538 -7.072 11.957 1.00 96.94 95 TRP A C 1
ATOM 699 O O . TRP A 1 95 ? 3.083 -8.140 12.239 1.00 96.94 95 TRP A O 1
ATOM 709 N N . ASN A 1 96 ? 3.227 -5.972 11.651 1.00 96.25 96 ASN A N 1
ATOM 710 C CA . ASN A 1 96 ? 4.652 -5.942 11.340 1.00 96.25 96 ASN A CA 1
ATOM 711 C C . ASN A 1 96 ? 5.519 -5.487 12.528 1.00 96.25 96 ASN A C 1
ATOM 713 O O . ASN A 1 96 ? 6.481 -4.737 12.366 1.00 96.25 96 ASN A O 1
ATOM 717 N N . GLY A 1 97 ? 5.137 -5.859 13.748 1.00 94.31 97 GLY A N 1
ATOM 718 C CA . GLY A 1 97 ? 5.878 -5.510 14.958 1.00 94.31 97 GLY A CA 1
ATOM 719 C C . GLY A 1 97 ? 4.977 -5.373 16.175 1.00 94.31 97 GLY A C 1
ATOM 720 O O . GLY A 1 97 ? 3.810 -5.000 16.079 1.00 94.31 97 GLY A O 1
ATOM 721 N N . THR A 1 98 ? 5.519 -5.694 17.344 1.00 95.50 98 THR A N 1
ATOM 722 C CA . THR A 1 98 ? 4.813 -5.553 18.616 1.00 95.50 98 THR A CA 1
ATOM 723 C C . THR A 1 98 ? 5.782 -5.036 19.667 1.00 95.50 98 THR A C 1
ATOM 725 O O . THR A 1 98 ? 6.891 -5.553 19.803 1.00 95.50 98 THR A O 1
ATOM 728 N N . GLN A 1 99 ? 5.349 -4.021 20.405 1.00 96.81 99 GLN A N 1
ATOM 729 C CA . GLN A 1 99 ? 6.063 -3.394 21.506 1.00 96.81 99 GLN A CA 1
ATOM 730 C C . GLN A 1 99 ? 5.129 -3.446 22.723 1.00 96.81 99 GLN A C 1
ATOM 732 O O . GLN A 1 99 ? 4.171 -2.682 22.802 1.00 96.81 99 GLN A O 1
ATOM 737 N N . LEU A 1 100 ? 5.376 -4.391 23.636 1.00 96.25 100 LEU A N 1
ATOM 738 C CA . LEU A 1 100 ? 4.581 -4.617 24.855 1.00 96.25 100 LEU A CA 1
ATOM 739 C C . LEU A 1 100 ? 5.443 -4.629 26.128 1.00 96.25 100 LEU A C 1
ATOM 741 O O . LEU A 1 100 ? 5.109 -5.291 27.111 1.00 96.25 100 LEU A O 1
ATOM 745 N N . ASN A 1 101 ? 6.566 -3.913 26.112 1.00 93.38 101 ASN A N 1
ATOM 746 C CA . ASN A 1 101 ? 7.465 -3.766 27.251 1.00 93.38 101 ASN A CA 1
ATOM 747 C C . ASN A 1 101 ? 6.836 -2.820 28.280 1.00 93.38 101 ASN A C 1
ATOM 749 O O . ASN A 1 101 ? 7.147 -1.630 28.339 1.00 93.38 101 ASN A O 1
ATOM 753 N N . LEU A 1 102 ? 5.927 -3.368 29.081 1.00 95.25 102 LEU A N 1
ATOM 754 C CA . LEU A 1 102 ? 5.335 -2.690 30.225 1.00 95.25 102 LEU A CA 1
ATOM 755 C C . LEU A 1 102 ? 6.222 -2.859 31.471 1.00 95.25 102 LEU A C 1
ATOM 757 O O . LEU A 1 102 ? 6.885 -3.888 31.620 1.00 95.25 102 LEU A O 1
ATOM 761 N N . PRO A 1 103 ? 6.242 -1.869 32.379 1.00 94.25 103 PRO A N 1
ATOM 762 C CA . PRO A 1 103 ? 6.876 -2.022 33.684 1.00 94.25 103 PRO A CA 1
ATOM 763 C C . PRO A 1 103 ? 6.086 -2.987 34.583 1.00 94.25 103 PRO A C 1
ATOM 765 O O . PRO A 1 103 ? 4.866 -3.082 34.468 1.00 94.25 103 PRO A O 1
ATOM 768 N N . ASP A 1 104 ? 6.767 -3.609 35.556 1.00 94.00 104 ASP A N 1
ATOM 769 C CA . ASP A 1 104 ? 6.147 -4.504 36.553 1.00 94.00 104 ASP A CA 1
ATOM 770 C C . ASP A 1 104 ? 4.958 -3.851 37.277 1.00 94.00 104 ASP A C 1
ATOM 772 O O . ASP A 1 104 ? 3.965 -4.507 37.584 1.00 94.00 104 ASP A O 1
ATOM 776 N N . VAL A 1 105 ? 5.061 -2.545 37.546 1.00 95.25 105 VAL A N 1
ATOM 777 C CA . VAL A 1 105 ? 3.971 -1.730 38.085 1.00 95.25 105 VAL A CA 1
ATOM 778 C C . VAL A 1 105 ? 3.414 -0.867 36.967 1.00 95.25 105 VAL A C 1
ATOM 780 O O . VAL A 1 105 ? 4.061 0.082 36.523 1.00 95.25 105 VAL A O 1
ATOM 783 N N . LEU A 1 106 ? 2.192 -1.185 36.549 1.00 97.25 106 LEU A N 1
ATOM 784 C CA . LEU A 1 106 ? 1.501 -0.489 35.475 1.00 97.25 106 LEU A CA 1
ATOM 785 C C . LEU A 1 106 ? 1.336 1.021 35.758 1.00 97.25 106 LEU A C 1
ATOM 787 O O . LEU A 1 106 ? 0.930 1.395 36.866 1.00 97.25 106 LEU A O 1
ATOM 791 N N . PRO A 1 107 ? 1.588 1.904 34.769 1.00 97.19 107 PRO A N 1
ATOM 792 C CA . PRO A 1 107 ? 1.366 3.338 34.917 1.00 97.19 107 PRO A CA 1
ATOM 793 C C . PRO A 1 107 ? -0.084 3.653 35.292 1.00 97.19 107 PRO A C 1
ATOM 795 O O . PRO A 1 107 ? -1.025 3.189 34.642 1.00 97.19 107 PRO A O 1
ATOM 798 N N . ALA A 1 108 ? -0.270 4.453 36.340 1.00 97.12 108 ALA A N 1
ATOM 799 C CA . ALA A 1 108 ? -1.596 4.882 36.760 1.00 97.12 108 ALA A CA 1
ATOM 800 C C . ALA A 1 108 ? -2.200 5.882 35.762 1.00 97.12 108 ALA A C 1
ATOM 802 O O . ALA A 1 108 ? -1.499 6.690 35.156 1.00 97.12 108 ALA A O 1
ATOM 803 N N . VAL A 1 109 ? -3.524 5.858 35.648 1.00 98.00 109 VAL A N 1
ATOM 804 C CA . VAL A 1 109 ? -4.322 6.815 34.884 1.00 98.00 109 VAL A CA 1
ATOM 805 C C . VAL A 1 109 ? -4.662 7.972 35.833 1.00 98.00 109 VAL A C 1
ATOM 807 O O . VAL A 1 109 ? -5.468 7.771 36.746 1.00 98.00 109 VAL A O 1
ATOM 810 N N . PRO A 1 110 ? -4.034 9.155 35.682 1.00 96.31 110 PRO A N 1
ATOM 811 C CA . PRO A 1 110 ? -4.105 10.223 36.683 1.00 96.31 110 PRO A CA 1
ATOM 812 C C . PRO A 1 110 ? -5.498 10.848 36.784 1.00 96.31 110 PRO A C 1
ATOM 814 O O . PRO A 1 110 ? -5.936 11.218 37.870 1.00 96.31 110 PRO A O 1
ATOM 817 N N . GLU A 1 111 ? -6.205 10.928 35.658 1.00 96.38 111 GLU A N 1
ATOM 818 C CA . GLU A 1 111 ? -7.566 11.439 35.569 1.00 96.38 111 GLU A CA 1
ATOM 819 C C . GLU A 1 111 ? -8.421 10.474 34.763 1.00 96.38 111 GLU A C 1
ATOM 821 O O . GLU A 1 111 ? -7.972 9.915 33.761 1.00 96.38 111 GLU A O 1
ATOM 826 N N . LYS A 1 112 ? -9.672 10.293 35.189 1.00 97.62 112 LYS A N 1
ATOM 827 C CA . LYS A 1 112 ? -10.625 9.439 34.487 1.00 97.62 112 LYS A CA 1
ATOM 828 C C . LYS A 1 112 ? -10.802 9.921 33.044 1.00 97.62 112 LYS A C 1
ATOM 830 O O . LYS A 1 112 ? -11.302 11.018 32.804 1.00 97.62 112 LYS A O 1
ATOM 835 N N . VAL A 1 113 ? -10.469 9.060 32.089 1.00 98.19 113 VAL A N 1
ATOM 836 C CA . VAL A 1 113 ? -10.683 9.293 30.659 1.00 98.19 113 VAL A CA 1
ATOM 837 C C . VAL A 1 113 ? -12.068 8.782 30.278 1.00 98.19 113 VAL A C 1
ATOM 839 O O . VAL A 1 113 ? -12.476 7.703 30.707 1.00 98.19 113 VAL A O 1
ATOM 842 N N . ARG A 1 114 ? -12.781 9.534 29.439 1.00 97.88 114 ARG A N 1
ATOM 843 C CA . ARG A 1 114 ? -14.027 9.111 28.788 1.00 97.88 114 ARG A CA 1
ATOM 844 C C . ARG A 1 114 ? -13.972 9.493 27.312 1.00 97.88 114 ARG A C 1
ATOM 846 O O . ARG A 1 114 ? -13.651 10.637 26.993 1.00 97.88 114 ARG A O 1
ATOM 853 N N . LYS A 1 115 ? -14.276 8.551 26.419 1.00 97.94 115 LYS A N 1
ATOM 854 C CA . LYS A 1 115 ? -14.268 8.757 24.961 1.00 97.94 115 LYS A CA 1
ATOM 855 C C . LYS A 1 115 ? -15.534 8.178 24.339 1.00 97.94 115 LYS A C 1
ATOM 857 O O . LYS A 1 115 ? -15.805 6.988 24.479 1.00 97.94 115 LYS A O 1
ATOM 862 N N . GLU A 1 116 ? -16.288 9.025 23.649 1.00 97.31 116 GLU A N 1
ATOM 863 C CA . GLU A 1 116 ? -17.468 8.666 22.855 1.00 97.31 116 GLU A CA 1
ATOM 864 C C . GLU A 1 116 ? -17.092 8.722 21.370 1.00 97.31 116 GLU A C 1
ATOM 866 O O . GLU A 1 116 ? -16.516 9.713 20.914 1.00 97.31 116 GLU A O 1
ATOM 871 N N . THR A 1 117 ? -17.416 7.678 20.606 1.00 98.12 117 THR A N 1
ATOM 872 C CA . THR A 1 117 ? -17.242 7.717 19.147 1.00 98.12 117 THR A CA 1
ATOM 873 C C . THR A 1 117 ? -18.433 8.420 18.482 1.00 98.12 117 THR A C 1
ATOM 875 O O . THR A 1 117 ? -19.580 8.142 18.836 1.00 98.12 117 THR A O 1
ATOM 878 N N . PRO A 1 118 ? -18.227 9.292 17.475 1.00 97.50 118 PRO A N 1
ATOM 879 C CA . PRO A 1 118 ? -19.341 9.818 16.681 1.00 97.50 118 PRO A CA 1
ATOM 880 C C . PRO A 1 118 ? -19.939 8.762 15.728 1.00 97.50 118 PRO A C 1
ATOM 882 O O . PRO A 1 118 ? -21.044 8.931 15.199 1.00 97.50 118 PRO A O 1
ATOM 885 N N . TYR A 1 119 ? -19.247 7.642 15.517 1.00 98.12 119 TYR A N 1
ATOM 886 C CA . TYR A 1 119 ? -19.544 6.663 14.479 1.00 98.12 119 TYR A CA 1
ATOM 887 C C . TYR A 1 119 ? -20.352 5.480 15.017 1.00 98.12 119 TYR A C 1
ATOM 889 O O . TYR A 1 119 ? -20.030 4.884 16.045 1.00 98.12 119 TYR A O 1
ATOM 897 N N . THR A 1 120 ? -21.408 5.099 14.296 1.00 97.88 120 THR A N 1
ATOM 898 C CA . THR A 1 120 ? -22.149 3.862 14.591 1.00 97.88 120 THR A CA 1
ATOM 899 C C . THR A 1 120 ? -21.318 2.645 14.193 1.00 97.88 120 THR A C 1
ATOM 901 O O . THR A 1 120 ? -21.231 1.691 14.966 1.00 97.88 120 THR A O 1
ATOM 904 N N . TYR A 1 121 ? -20.680 2.709 13.022 1.00 98.62 121 TYR A N 1
ATOM 905 C CA . TYR A 1 121 ? -19.922 1.604 12.443 1.00 98.62 121 TYR A CA 1
ATOM 906 C C . TYR A 1 121 ? -18.449 1.955 12.255 1.00 98.62 121 TYR A C 1
ATOM 908 O O . TYR A 1 121 ? -18.104 3.064 11.843 1.00 98.62 121 TYR A O 1
ATOM 916 N N . ARG A 1 122 ? -17.590 0.990 12.571 1.00 98.75 122 ARG A N 1
ATOM 917 C CA . ARG A 1 122 ? -16.179 0.954 12.198 1.00 98.75 122 ARG A CA 1
ATOM 918 C C . ARG A 1 122 ? -15.981 -0.334 11.415 1.00 98.75 122 ARG A C 1
ATOM 920 O O . ARG A 1 122 ? -15.905 -1.413 12.009 1.00 98.75 122 ARG A O 1
ATOM 927 N N . TYR A 1 123 ? -16.061 -0.199 10.095 1.00 98.88 123 TYR A N 1
ATOM 928 C CA . TYR A 1 123 ? -16.095 -1.307 9.144 1.00 98.88 123 TYR A CA 1
ATOM 929 C C . TYR A 1 123 ? -14.688 -1.824 8.841 1.00 98.88 123 TYR A C 1
ATOM 931 O O . TYR A 1 123 ? -13.746 -1.031 8.773 1.00 98.88 123 TYR A O 1
ATOM 939 N N . TYR A 1 124 ? -14.547 -3.130 8.615 1.00 98.81 124 TYR A N 1
ATOM 940 C CA . TYR A 1 124 ? -13.272 -3.709 8.202 1.00 98.81 124 TYR A CA 1
ATOM 941 C C . TYR A 1 124 ? -13.426 -4.885 7.233 1.00 98.81 124 TYR A C 1
ATOM 943 O O . TYR A 1 124 ? -14.313 -5.722 7.396 1.00 98.81 124 TYR A O 1
ATOM 951 N N . LEU A 1 125 ? -12.462 -4.933 6.308 1.00 98.25 125 LEU A N 1
ATOM 952 C CA . LEU A 1 125 ? -12.164 -5.916 5.265 1.00 98.25 125 LEU A CA 1
ATOM 953 C C . LEU A 1 125 ? -12.844 -5.649 3.922 1.00 98.25 125 LEU A C 1
ATOM 955 O O . LEU A 1 125 ? -14.032 -5.344 3.815 1.00 98.25 125 LEU A O 1
ATOM 959 N N . ASN A 1 126 ? -12.049 -5.788 2.867 1.00 97.69 126 ASN A N 1
ATOM 960 C CA . ASN A 1 126 ? -12.524 -5.897 1.499 1.00 97.69 126 ASN A CA 1
ATOM 961 C C . ASN A 1 126 ? -12.804 -7.376 1.194 1.00 97.69 126 ASN A C 1
ATOM 963 O O . ASN A 1 126 ? -12.198 -8.262 1.797 1.00 97.69 126 ASN A O 1
ATOM 967 N N . TYR A 1 127 ? -13.647 -7.652 0.201 1.00 95.62 127 TYR A N 1
ATOM 968 C CA . TYR A 1 127 ? -13.704 -8.975 -0.417 1.00 95.62 127 TYR A CA 1
ATOM 969 C C . TYR A 1 127 ? -12.303 -9.451 -0.830 1.00 95.62 127 TYR A C 1
ATOM 971 O O . TYR A 1 127 ? -11.918 -10.569 -0.506 1.00 95.62 127 TYR A O 1
ATOM 979 N N . CYS A 1 128 ? -11.501 -8.579 -1.450 1.00 97.25 128 CYS A N 1
ATOM 980 C CA . CYS A 1 128 ? -10.136 -8.888 -1.883 1.00 97.25 128 CYS A CA 1
ATOM 981 C C . CYS A 1 128 ? -9.193 -9.306 -0.740 1.00 97.25 128 CYS A C 1
ATOM 983 O O . CYS A 1 128 ? -8.284 -10.106 -0.972 1.00 97.25 128 CYS A O 1
ATOM 985 N N . THR A 1 129 ? -9.436 -8.862 0.503 1.00 98.44 129 THR A N 1
ATOM 986 C CA . THR A 1 129 ? -8.594 -9.243 1.653 1.00 98.44 129 THR A CA 1
ATOM 987 C C . THR A 1 129 ? -8.635 -10.746 1.922 1.00 98.44 129 THR A C 1
ATOM 989 O O . THR A 1 129 ? -7.647 -11.316 2.391 1.00 98.44 129 THR A O 1
ATOM 992 N N . PHE A 1 130 ? -9.736 -11.414 1.559 1.00 97.75 130 PHE A N 1
ATOM 993 C CA . PHE A 1 130 ? -9.890 -12.867 1.676 1.00 97.75 130 PHE A CA 1
ATOM 994 C C . PHE A 1 130 ? -9.011 -13.658 0.707 1.00 97.75 130 PHE A C 1
ATOM 996 O O . PHE A 1 130 ? -8.814 -14.849 0.919 1.00 97.75 130 PHE A O 1
ATOM 1003 N N . ASN A 1 131 ? -8.430 -12.997 -0.293 1.00 97.50 131 ASN A N 1
ATOM 1004 C CA . ASN A 1 131 ? -7.563 -13.619 -1.281 1.00 97.50 131 ASN A CA 1
ATOM 1005 C C . ASN A 1 131 ? -6.105 -13.237 -1.046 1.00 97.50 131 ASN A C 1
ATOM 1007 O O . ASN A 1 131 ? -5.254 -14.103 -0.854 1.00 97.50 131 ASN A O 1
ATOM 1011 N N . TYR A 1 132 ? -5.815 -11.938 -0.993 1.00 98.19 132 TYR A N 1
ATOM 1012 C CA . TYR A 1 132 ? -4.435 -11.452 -0.944 1.00 98.19 132 TYR A CA 1
ATOM 1013 C C . TYR A 1 132 ? -3.793 -11.514 0.445 1.00 98.19 132 TYR A C 1
ATOM 1015 O O . TYR A 1 132 ? -2.575 -11.393 0.553 1.00 98.19 132 TYR A O 1
ATOM 1023 N N . SER A 1 133 ? -4.584 -11.721 1.505 1.00 98.06 133 SER A N 1
ATOM 1024 C CA . SER A 1 133 ? -4.068 -11.889 2.871 1.00 98.06 133 SER A CA 1
ATOM 1025 C C . SER A 1 133 ? -4.619 -13.137 3.553 1.00 98.06 133 SER A C 1
ATOM 1027 O O . SER A 1 133 ? -3.843 -13.967 4.022 1.00 98.06 133 SER A O 1
ATOM 1029 N N . ALA A 1 134 ? -5.944 -13.297 3.600 1.00 98.06 134 ALA A N 1
ATOM 1030 C CA . ALA A 1 134 ? -6.579 -14.283 4.473 1.00 98.06 134 ALA A CA 1
ATOM 1031 C C . ALA A 1 134 ? -6.841 -15.661 3.840 1.00 98.06 134 ALA A C 1
ATOM 1033 O O . ALA A 1 134 ? -7.369 -16.527 4.538 1.00 98.06 134 ALA A O 1
ATOM 1034 N N . SER A 1 135 ? -6.423 -15.899 2.584 1.00 97.25 135 SER A N 1
ATOM 1035 C CA . SER A 1 135 ? -6.638 -17.177 1.868 1.00 97.25 135 SER A CA 1
ATOM 1036 C C . SER A 1 135 ? -6.273 -18.397 2.706 1.00 97.25 135 SER A C 1
ATOM 1038 O O . SER A 1 135 ? -6.970 -19.403 2.681 1.00 97.25 135 SER A O 1
ATOM 1040 N N . TRP A 1 136 ? -5.168 -18.305 3.449 1.00 98.00 136 TRP A N 1
ATOM 1041 C CA . TRP A 1 136 ? -4.572 -19.442 4.150 1.00 98.00 136 TRP A CA 1
ATOM 1042 C C . TRP A 1 136 ? -4.634 -19.313 5.673 1.00 98.00 136 TRP A C 1
ATOM 1044 O O . TRP A 1 136 ? -3.968 -20.066 6.378 1.00 98.00 136 TRP A O 1
ATOM 1054 N N . TRP A 1 137 ? -5.403 -18.371 6.217 1.00 98.38 137 TRP A N 1
ATOM 1055 C CA . TRP A 1 137 ? -5.429 -18.140 7.661 1.00 98.38 137 TRP A CA 1
ATOM 1056 C C . TRP A 1 137 ? -6.115 -19.260 8.431 1.00 98.38 137 TRP A C 1
ATOM 1058 O O . TRP A 1 137 ? -7.273 -19.584 8.188 1.00 98.38 137 TRP A O 1
ATOM 1068 N N . ASP A 1 138 ? -5.423 -19.774 9.443 1.00 98.06 138 ASP A N 1
ATOM 1069 C CA . ASP A 1 138 ? -6.000 -20.662 10.442 1.00 98.06 138 ASP A CA 1
ATOM 1070 C C . ASP A 1 138 ? -6.745 -19.892 11.547 1.00 98.06 138 ASP A C 1
ATOM 1072 O O . ASP A 1 138 ? -6.806 -18.658 11.584 1.00 98.06 138 ASP A O 1
ATOM 1076 N N . TRP A 1 139 ? -7.306 -20.640 12.500 1.00 98.50 139 TRP A N 1
ATOM 1077 C CA . TRP A 1 139 ? -7.985 -20.047 13.650 1.00 98.50 139 TRP A CA 1
ATOM 1078 C C . TRP A 1 139 ? -7.069 -19.153 14.492 1.00 98.50 139 TRP A C 1
ATOM 1080 O O . TRP A 1 139 ? -7.516 -18.132 15.010 1.00 98.50 139 TRP A O 1
ATOM 1090 N N . LYS A 1 140 ? -5.789 -19.507 14.648 1.00 98.25 140 LYS A N 1
ATOM 1091 C CA . LYS A 1 140 ? -4.858 -18.730 15.473 1.00 98.25 140 LYS A CA 1
ATOM 1092 C C . LYS A 1 140 ? -4.636 -17.343 14.868 1.00 98.25 140 LYS A C 1
ATOM 1094 O O . LYS A 1 140 ? -4.665 -16.353 15.603 1.00 98.25 140 LYS A O 1
ATOM 1099 N N . ARG A 1 141 ? -4.460 -17.261 13.547 1.00 98.19 141 ARG A N 1
ATOM 1100 C CA . ARG A 1 141 ? -4.310 -15.990 12.830 1.00 98.19 141 ARG A CA 1
ATOM 1101 C C . ARG A 1 141 ? -5.600 -15.164 12.851 1.00 98.19 141 ARG A C 1
ATOM 1103 O O . ARG A 1 141 ? -5.513 -13.960 13.090 1.00 98.19 141 ARG A O 1
ATOM 1110 N N . TRP A 1 142 ? -6.769 -15.792 12.692 1.00 98.75 142 TRP A N 1
ATOM 1111 C CA . TRP A 1 142 ? -8.069 -15.115 12.828 1.00 98.75 142 TRP A CA 1
ATOM 1112 C C . TRP A 1 142 ? -8.336 -14.608 14.248 1.00 98.75 142 TRP A C 1
ATOM 1114 O O . TRP A 1 142 ? -8.789 -13.481 14.418 1.00 98.75 142 TRP A O 1
ATOM 1124 N N . GLN A 1 143 ? -8.024 -15.394 15.283 1.00 98.75 143 GLN A N 1
ATOM 1125 C CA . GLN A 1 143 ? -8.178 -14.965 16.676 1.00 98.75 143 GLN A CA 1
ATOM 1126 C C . GLN A 1 143 ? -7.331 -13.724 16.968 1.00 98.75 143 GLN A C 1
ATOM 1128 O O . GLN A 1 143 ? -7.822 -12.802 17.618 1.00 98.75 143 GLN A O 1
ATOM 1133 N N . TRP A 1 144 ? -6.087 -13.700 16.479 1.00 98.44 144 TRP A N 1
ATOM 1134 C CA . TRP A 1 144 ? -5.223 -12.530 16.604 1.00 98.44 144 TRP A CA 1
ATOM 1135 C C . TRP A 1 144 ? -5.814 -11.318 15.869 1.00 98.44 144 TRP A C 1
ATOM 1137 O O . TRP A 1 144 ? -5.869 -10.238 16.452 1.00 98.44 144 TRP A O 1
ATOM 1147 N N . GLU A 1 145 ? -6.330 -11.494 14.644 1.00 98.88 145 GLU A N 1
ATOM 1148 C CA . GLU A 1 145 ? -6.934 -10.386 13.887 1.00 98.88 145 GLU A CA 1
ATOM 1149 C C . GLU A 1 145 ? -8.163 -9.822 14.604 1.00 98.88 145 GLU A C 1
ATOM 1151 O O . GLU A 1 145 ? -8.278 -8.615 14.756 1.00 98.88 145 GLU A O 1
ATOM 1156 N N . ILE A 1 146 ? -9.060 -10.672 15.112 1.00 98.88 146 ILE A N 1
ATOM 1157 C CA . ILE A 1 146 ? -10.277 -10.223 15.809 1.00 98.88 146 ILE A CA 1
ATOM 1158 C C . ILE A 1 146 ? -9.932 -9.530 17.138 1.00 98.88 146 ILE A C 1
ATOM 1160 O O . ILE A 1 146 ? -10.600 -8.577 17.545 1.00 98.88 146 ILE A O 1
ATOM 1164 N N . ASP A 1 147 ? -8.877 -9.979 17.821 1.00 98.81 147 ASP A N 1
ATOM 1165 C CA . ASP A 1 147 ? -8.351 -9.291 19.000 1.00 98.81 147 ASP A CA 1
ATOM 1166 C C . ASP A 1 147 ? -7.798 -7.897 18.623 1.00 98.81 147 ASP A C 1
ATOM 1168 O O . ASP A 1 147 ? -8.125 -6.913 19.294 1.00 98.81 147 ASP A O 1
ATOM 1172 N N . TRP A 1 148 ? -7.056 -7.781 17.514 1.00 98.75 148 TRP A N 1
ATOM 1173 C CA . TRP A 1 148 ? -6.594 -6.498 16.966 1.00 98.75 148 TRP A CA 1
ATOM 1174 C C . TRP A 1 148 ? -7.760 -5.591 16.532 1.00 98.75 148 TRP A C 1
ATOM 1176 O O . TRP A 1 148 ? -7.766 -4.400 16.857 1.00 98.75 148 TRP A O 1
ATOM 1186 N N . MET A 1 149 ? -8.798 -6.146 15.900 1.00 98.88 149 MET A N 1
ATOM 1187 C CA . MET A 1 149 ? -10.030 -5.432 15.551 1.00 98.88 149 MET A CA 1
ATOM 1188 C C . MET A 1 149 ? -10.686 -4.815 16.794 1.00 98.88 149 MET A C 1
ATOM 1190 O O . MET A 1 149 ? -11.026 -3.629 16.801 1.00 98.88 149 MET A O 1
ATOM 1194 N N . ALA A 1 150 ? -10.834 -5.598 17.869 1.00 98.88 150 ALA A N 1
ATOM 1195 C CA . ALA A 1 150 ? -11.462 -5.143 19.108 1.00 98.88 150 ALA A CA 1
ATOM 1196 C C . ALA A 1 150 ? -10.655 -4.025 19.796 1.00 98.88 150 ALA A C 1
ATOM 1198 O O . ALA A 1 150 ? -11.240 -3.036 20.251 1.00 98.88 150 ALA A O 1
ATOM 1199 N N . LEU A 1 151 ? -9.322 -4.153 19.837 1.00 98.75 151 LEU A N 1
ATOM 1200 C CA . LEU A 1 151 ? -8.416 -3.130 20.380 1.00 98.75 151 LEU A CA 1
ATOM 1201 C C . LEU A 1 151 ? -8.510 -1.799 19.621 1.00 98.75 151 LEU A C 1
ATOM 1203 O O . LEU A 1 151 ? -8.384 -0.741 20.235 1.00 98.75 151 LEU A O 1
ATOM 1207 N N . ASN A 1 152 ? -8.774 -1.847 18.313 1.00 98.62 152 ASN A N 1
ATOM 1208 C CA . ASN A 1 152 ? -8.878 -0.666 17.455 1.00 98.62 152 ASN A CA 1
ATOM 1209 C C . ASN A 1 152 ? -10.319 -0.175 17.226 1.00 98.62 152 ASN A C 1
ATOM 1211 O O . ASN A 1 152 ? -10.556 0.732 16.431 1.00 98.62 152 ASN A O 1
ATOM 1215 N N . GLY A 1 153 ? -11.301 -0.738 17.931 1.00 98.62 153 GLY A N 1
ATOM 1216 C CA . GLY A 1 153 ? -12.674 -0.233 17.916 1.00 98.62 153 GLY A CA 1
ATOM 1217 C C . GLY A 1 153 ? -13.530 -0.683 16.732 1.00 98.62 153 GLY A C 1
ATOM 1218 O O . GLY A 1 153 ? -14.659 -0.194 16.601 1.00 98.62 153 GLY A O 1
ATOM 1219 N N . ILE A 1 154 ? -13.048 -1.615 15.907 1.00 98.88 154 ILE A N 1
ATOM 1220 C CA . ILE A 1 154 ? -13.798 -2.205 14.789 1.00 98.88 154 ILE A CA 1
ATOM 1221 C C . ILE A 1 154 ? -14.997 -2.980 15.341 1.00 98.88 154 ILE A C 1
ATOM 1223 O O . ILE A 1 154 ? -14.866 -3.790 16.260 1.00 98.88 154 ILE A O 1
ATOM 1227 N N . ASN A 1 155 ? -16.186 -2.713 14.796 1.00 98.81 155 ASN A N 1
ATOM 1228 C CA . ASN A 1 155 ? -17.425 -3.368 15.224 1.00 98.81 155 ASN A CA 1
ATOM 1229 C C . ASN A 1 155 ? -18.267 -3.938 14.080 1.00 98.81 155 ASN A C 1
ATOM 1231 O O . ASN A 1 155 ? -19.299 -4.536 14.364 1.00 98.81 155 ASN A O 1
ATOM 1235 N N . MET A 1 156 ? -17.855 -3.772 12.823 1.00 98.81 156 MET A N 1
ATOM 1236 C CA . MET A 1 156 ? -18.593 -4.264 11.657 1.00 98.81 156 MET A CA 1
ATOM 1237 C C . MET A 1 156 ? -17.636 -4.930 10.650 1.00 98.81 156 MET A C 1
ATOM 1239 O O . MET A 1 156 ? -17.385 -4.365 9.585 1.00 98.81 156 MET A O 1
ATOM 1243 N N . PRO A 1 157 ? -17.032 -6.084 10.993 1.00 98.69 157 PRO A N 1
ATOM 1244 C CA . PRO A 1 157 ? -16.163 -6.816 10.075 1.00 98.69 157 PRO A CA 1
ATOM 1245 C C . PRO A 1 157 ? -16.972 -7.544 8.990 1.00 98.69 157 PRO A C 1
ATOM 1247 O O . PRO A 1 157 ? -18.102 -7.971 9.222 1.00 98.69 157 PRO A O 1
ATOM 1250 N N . LEU A 1 158 ? -16.395 -7.710 7.805 1.00 98.75 158 LEU A N 1
ATOM 1251 C CA . LEU A 1 158 ? -16.904 -8.610 6.767 1.00 98.75 158 LEU A CA 1
ATOM 1252 C C . LEU A 1 158 ? -16.482 -10.056 7.079 1.00 98.75 158 LEU A C 1
ATOM 1254 O O . LEU A 1 158 ? -15.316 -10.289 7.387 1.00 98.75 158 LEU A O 1
ATOM 1258 N N . ALA A 1 159 ? -17.393 -11.030 6.976 1.00 98.31 159 ALA A N 1
ATOM 1259 C CA . ALA A 1 159 ? -17.131 -12.424 7.354 1.00 98.31 159 ALA A CA 1
ATOM 1260 C C . ALA A 1 159 ? -17.607 -13.417 6.278 1.00 98.31 159 ALA A C 1
ATOM 1262 O O . ALA A 1 159 ? -18.769 -13.822 6.258 1.00 98.31 159 ALA A O 1
ATOM 1263 N N . LEU A 1 160 ? -16.689 -13.855 5.407 1.00 96.75 160 LEU A N 1
ATOM 1264 C CA . LEU A 1 160 ? -17.003 -14.616 4.184 1.00 96.75 160 LEU A CA 1
ATOM 1265 C C . LEU A 1 160 ? -16.496 -16.070 4.158 1.00 96.75 160 LEU A C 1
ATOM 1267 O O . LEU A 1 160 ? -16.862 -16.832 3.263 1.00 96.75 160 LEU A O 1
ATOM 1271 N N . THR A 1 161 ? -15.653 -16.462 5.116 1.00 96.31 161 THR A N 1
ATOM 1272 C CA . THR A 1 161 ? -14.774 -17.646 5.062 1.00 96.31 161 THR A CA 1
ATOM 1273 C C . THR A 1 161 ? -15.494 -18.960 4.734 1.00 96.31 161 THR A C 1
ATOM 1275 O O . THR A 1 161 ? -14.968 -19.795 4.004 1.00 96.31 161 THR A O 1
ATOM 1278 N N . GLY A 1 162 ? -16.707 -19.160 5.253 1.00 95.44 162 GLY A N 1
ATOM 1279 C CA . GLY A 1 162 ? -17.432 -20.434 5.167 1.00 95.44 162 GLY A CA 1
ATOM 1280 C C . GLY A 1 162 ? -18.451 -20.558 4.028 1.00 95.44 162 GLY A C 1
ATOM 1281 O O . GLY A 1 162 ? -19.097 -21.595 3.903 1.00 95.44 162 GLY A O 1
ATOM 1282 N N . GLN A 1 163 ? -18.640 -19.538 3.189 1.00 95.56 163 GLN A N 1
ATOM 1283 C CA . GLN A 1 163 ? -19.847 -19.453 2.352 1.00 95.56 163 GLN A CA 1
ATOM 1284 C C . GLN A 1 163 ? -19.954 -20.502 1.228 1.00 95.56 163 GLN A C 1
ATOM 1286 O O . GLN A 1 163 ? -21.058 -20.837 0.797 1.00 95.56 163 GLN A O 1
ATOM 1291 N N . ASN A 1 164 ? -18.840 -21.082 0.769 1.00 96.31 164 ASN A N 1
ATOM 1292 C CA . ASN A 1 164 ? -18.859 -22.069 -0.321 1.00 96.31 164 ASN A CA 1
ATOM 1293 C C . ASN A 1 164 ? -19.638 -23.345 0.046 1.00 96.31 164 ASN A C 1
ATOM 1295 O O . ASN A 1 164 ? -20.308 -23.926 -0.811 1.00 96.31 164 ASN A O 1
ATOM 1299 N N . VAL A 1 165 ? -19.636 -23.753 1.325 1.00 97.31 165 VAL A N 1
ATOM 1300 C CA . VAL A 1 165 ? -20.449 -24.899 1.771 1.00 97.31 165 VAL A CA 1
ATOM 1301 C C . VAL A 1 165 ? -21.947 -24.589 1.689 1.00 97.31 165 VAL A C 1
ATOM 1303 O O . VAL A 1 165 ? -22.742 -25.473 1.365 1.00 97.31 165 VAL A O 1
ATOM 1306 N N . ILE A 1 166 ? -22.332 -23.334 1.944 1.00 97.75 166 ILE A N 1
ATOM 1307 C CA . ILE A 1 166 ? -23.721 -22.871 1.859 1.00 97.75 166 ILE A CA 1
ATOM 1308 C C . ILE A 1 166 ? -24.175 -22.941 0.404 1.00 97.75 166 ILE A C 1
ATOM 1310 O O . ILE A 1 166 ? -25.180 -23.588 0.108 1.00 97.75 166 ILE A O 1
ATOM 1314 N N . TRP A 1 167 ? -23.378 -22.398 -0.519 1.00 96.62 167 TRP A N 1
ATOM 1315 C CA . TRP A 1 167 ? -23.623 -22.511 -1.957 1.00 96.62 167 TRP A CA 1
ATOM 1316 C C . TRP A 1 167 ? -23.784 -23.959 -2.413 1.00 96.62 167 TRP A C 1
ATOM 1318 O O . TRP A 1 167 ? -24.777 -24.295 -3.065 1.00 96.62 167 TRP A O 1
ATOM 1328 N N . LYS A 1 168 ? -22.857 -24.844 -2.020 1.00 96.56 168 LYS A N 1
ATOM 1329 C CA . LYS A 1 168 ? -22.931 -26.268 -2.371 1.00 96.56 168 LYS A CA 1
ATOM 1330 C C . LYS A 1 168 ? -24.240 -26.894 -1.880 1.00 96.56 168 LYS A C 1
ATOM 1332 O O . LYS A 1 168 ? -24.905 -27.582 -2.653 1.00 96.56 168 LYS A O 1
ATOM 1337 N N . ARG A 1 169 ? -24.656 -26.638 -0.632 1.00 97.88 169 ARG A N 1
ATOM 1338 C CA . ARG A 1 169 ? -25.924 -27.156 -0.077 1.00 97.88 169 ARG A CA 1
ATOM 1339 C C . ARG A 1 169 ? -27.149 -26.614 -0.805 1.00 97.88 169 ARG A C 1
ATOM 1341 O O . ARG A 1 169 ? -28.058 -27.391 -1.101 1.00 97.88 169 ARG A O 1
ATOM 1348 N N . VAL A 1 170 ? -27.166 -25.323 -1.134 1.00 97.62 170 VAL A N 1
ATOM 1349 C CA . VAL A 1 170 ? -28.265 -24.697 -1.883 1.00 97.62 170 VAL A CA 1
ATOM 1350 C C . VAL A 1 170 ? -28.417 -25.357 -3.251 1.00 97.62 170 VAL A C 1
ATOM 1352 O O . VAL A 1 170 ? -29.504 -25.849 -3.560 1.00 97.62 170 VAL A O 1
ATOM 1355 N N . TYR A 1 171 ? -27.341 -25.476 -4.032 1.00 97.06 171 TYR A N 1
ATOM 1356 C CA . TYR A 1 171 ? -27.405 -26.118 -5.348 1.00 97.06 171 TYR A CA 1
ATOM 1357 C C . TYR A 1 171 ? -27.721 -27.616 -5.259 1.00 97.06 171 TYR A C 1
ATOM 1359 O O . TYR A 1 171 ? -28.551 -28.118 -6.017 1.00 97.06 171 TYR A O 1
ATOM 1367 N N . LYS A 1 172 ? -27.182 -28.335 -4.272 1.00 96.88 172 LYS A N 1
ATOM 1368 C CA . LYS A 1 172 ? -27.575 -29.729 -4.000 1.00 96.88 172 LYS A CA 1
ATOM 1369 C C . LYS A 1 172 ? -29.071 -29.858 -3.704 1.00 96.88 172 LYS A C 1
ATOM 1371 O O . LYS A 1 172 ? -29.709 -30.779 -4.206 1.00 96.88 172 LYS A O 1
ATOM 1376 N N . SER A 1 173 ? -29.655 -28.914 -2.958 1.00 96.50 173 SER A N 1
ATOM 1377 C CA . SER A 1 173 ? -31.103 -28.884 -2.686 1.00 96.50 173 SER A CA 1
ATOM 1378 C C . SER A 1 173 ? -31.949 -28.647 -3.944 1.00 96.50 173 SER A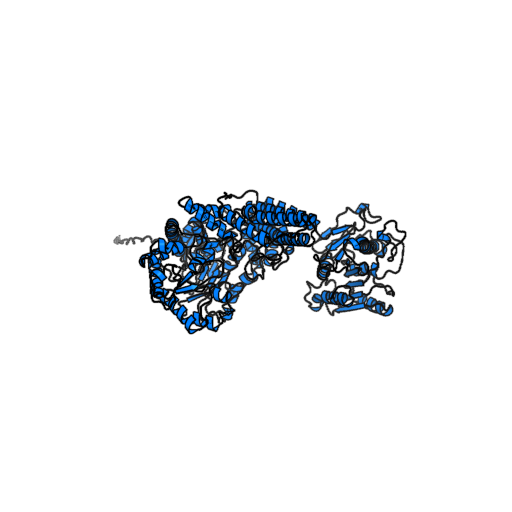 C 1
ATOM 1380 O O . SER A 1 173 ? -33.113 -29.039 -3.988 1.00 96.50 173 SER A O 1
ATOM 1382 N N . LEU A 1 174 ? -31.348 -28.049 -4.976 1.00 95.62 174 LEU A N 1
ATOM 1383 C CA . LEU A 1 174 ? -31.927 -27.852 -6.304 1.00 95.62 174 LEU A CA 1
ATOM 1384 C C . LEU A 1 174 ? -31.607 -29.008 -7.261 1.00 95.62 174 LEU A C 1
ATOM 1386 O O . LEU A 1 174 ? -31.970 -28.930 -8.431 1.00 95.62 174 LEU A O 1
ATOM 1390 N N . GLY A 1 175 ? -30.958 -30.072 -6.773 1.00 95.50 175 GLY A N 1
ATOM 1391 C CA . GLY A 1 175 ? -30.685 -31.324 -7.478 1.00 95.50 175 GLY A CA 1
ATOM 1392 C C . GLY A 1 175 ? -29.376 -31.381 -8.273 1.00 95.50 175 GLY A C 1
ATOM 1393 O O . GLY A 1 175 ? -29.189 -32.348 -9.008 1.00 95.50 175 GLY A O 1
ATOM 1394 N N . PHE A 1 176 ? -28.482 -30.398 -8.141 1.00 97.19 176 PHE A N 1
ATOM 1395 C CA . PHE A 1 176 ? -27.166 -30.447 -8.789 1.00 97.19 176 PHE A CA 1
ATOM 1396 C C . PHE A 1 176 ? -26.285 -31.549 -8.180 1.00 97.19 176 PHE A C 1
ATOM 1398 O O . PHE A 1 176 ? -26.218 -31.731 -6.961 1.00 97.19 176 PHE A O 1
ATOM 1405 N N . THR A 1 177 ? -25.585 -32.287 -9.030 1.00 95.94 177 THR A N 1
ATOM 1406 C CA . THR A 1 177 ? -24.568 -33.284 -8.679 1.00 95.94 177 THR A CA 1
ATOM 1407 C C . THR A 1 177 ? -23.215 -32.616 -8.417 1.00 95.94 177 THR A C 1
ATOM 1409 O O . THR A 1 177 ? -23.016 -31.456 -8.759 1.00 95.94 177 THR A O 1
ATOM 1412 N N . ASP A 1 178 ? -22.257 -33.329 -7.807 1.00 93.88 178 ASP A N 1
ATOM 1413 C CA . ASP A 1 178 ? -20.905 -32.761 -7.627 1.00 93.88 178 ASP A CA 1
ATOM 1414 C C . ASP A 1 178 ? -20.225 -32.506 -8.972 1.00 93.88 178 ASP A C 1
ATOM 1416 O O . ASP A 1 178 ? -19.572 -31.487 -9.140 1.00 93.88 178 ASP A O 1
ATOM 1420 N N . LYS A 1 179 ? -20.462 -33.381 -9.956 1.00 93.19 179 LYS A N 1
ATOM 1421 C CA . LYS A 1 179 ? -19.933 -33.232 -11.313 1.00 93.19 179 LYS A CA 1
ATOM 1422 C C . LYS A 1 179 ? -20.439 -31.963 -12.007 1.00 93.19 179 LYS A C 1
ATOM 1424 O O . LYS A 1 179 ? -19.676 -31.299 -12.693 1.00 93.19 179 LYS A O 1
ATOM 1429 N N . GLU A 1 180 ? -21.710 -31.608 -11.818 1.00 94.81 180 GLU A N 1
ATOM 1430 C CA . GLU A 1 180 ? -22.283 -30.366 -12.368 1.00 94.81 180 GLU A CA 1
ATOM 1431 C C . GLU A 1 180 ? -21.753 -29.100 -11.668 1.00 94.81 180 GLU A C 1
ATOM 1433 O O . GLU A 1 180 ? -21.880 -28.007 -12.215 1.00 94.81 180 GLU A O 1
ATOM 1438 N N . LEU A 1 181 ? -21.164 -29.232 -10.473 1.00 95.06 181 LEU A N 1
ATOM 1439 C CA . LEU A 1 181 ? -20.591 -28.127 -9.694 1.00 95.06 181 LEU A CA 1
ATOM 1440 C C . LEU A 1 181 ? -19.054 -28.078 -9.735 1.00 95.06 181 LEU A C 1
ATOM 1442 O O . LEU A 1 181 ? -18.470 -27.103 -9.267 1.00 95.06 181 LEU A O 1
ATOM 1446 N N . GLU A 1 182 ? -18.398 -29.102 -10.285 1.00 88.88 182 GLU A N 1
ATOM 1447 C CA . GLU A 1 182 ? -16.937 -29.259 -10.282 1.00 88.88 182 GLU A CA 1
ATOM 1448 C C . GLU A 1 182 ? -16.221 -28.080 -10.956 1.00 88.88 182 GLU A C 1
ATOM 1450 O O . GLU A 1 182 ? -15.213 -27.601 -10.447 1.00 88.88 182 GLU A O 1
ATOM 1455 N N . GLY A 1 183 ? -16.777 -27.578 -12.063 1.00 91.44 183 GLY A N 1
ATOM 1456 C CA . GLY A 1 183 ? -16.245 -26.428 -12.802 1.00 91.44 183 GLY A CA 1
ATOM 1457 C C . GLY A 1 183 ? -16.731 -25.060 -12.318 1.00 91.44 183 GLY A C 1
ATOM 1458 O O . GLY A 1 183 ? -16.436 -24.070 -12.975 1.00 91.44 183 GLY A O 1
ATOM 1459 N N . PHE A 1 184 ? -17.504 -24.993 -11.229 1.00 95.56 184 PHE A N 1
ATOM 1460 C CA . PHE A 1 184 ? -18.070 -23.739 -10.721 1.00 95.56 184 PHE A CA 1
ATOM 1461 C C . PHE A 1 184 ? -17.183 -23.114 -9.640 1.00 95.56 184 PHE A C 1
ATOM 1463 O O . PHE A 1 184 ? -16.703 -21.995 -9.790 1.00 95.56 184 PHE A O 1
ATOM 1470 N N . PHE A 1 185 ? -16.903 -23.850 -8.561 1.00 96.44 185 PHE A N 1
ATOM 1471 C CA . PHE A 1 185 ? -16.118 -23.318 -7.446 1.00 96.44 185 PHE A CA 1
ATOM 1472 C C . PHE A 1 185 ? -14.650 -23.114 -7.834 1.00 96.44 185 PHE A C 1
ATOM 1474 O O . PHE A 1 185 ? -13.967 -24.064 -8.223 1.00 96.44 185 PHE A O 1
ATOM 1481 N N . SER A 1 186 ? -14.155 -21.887 -7.670 1.00 97.00 186 SER A N 1
ATOM 1482 C CA . SER A 1 186 ? -12.734 -21.578 -7.819 1.00 97.00 186 SER A CA 1
ATOM 1483 C C . SER A 1 186 ? -11.888 -22.230 -6.719 1.00 97.00 186 SER A C 1
ATOM 1485 O O . SER A 1 186 ? -12.394 -22.697 -5.693 1.00 97.00 186 SER A O 1
ATOM 1487 N N . GLY A 1 187 ? -10.573 -22.221 -6.906 1.00 97.44 187 GLY A N 1
ATOM 1488 C CA . GLY A 1 187 ? -9.619 -22.536 -5.855 1.00 97.44 187 GLY A CA 1
ATOM 1489 C C . GLY A 1 187 ? -9.567 -21.449 -4.772 1.00 97.44 187 GLY A C 1
ATOM 1490 O O . GLY A 1 187 ? -10.052 -20.330 -4.992 1.00 97.44 187 GLY A O 1
ATOM 1491 N N . PRO A 1 188 ? -8.981 -21.758 -3.598 1.00 96.12 188 PRO A N 1
ATOM 1492 C CA . PRO A 1 188 ? -9.043 -20.884 -2.429 1.00 96.12 188 PRO A CA 1
ATOM 1493 C C . PRO A 1 188 ? -8.481 -19.479 -2.587 1.00 96.12 188 PRO A C 1
ATOM 1495 O O . PRO A 1 188 ? -8.975 -18.547 -1.963 1.00 96.12 188 PRO A O 1
ATOM 1498 N N . ALA A 1 189 ? -7.483 -19.319 -3.451 1.00 97.06 189 ALA A N 1
ATOM 1499 C CA . ALA A 1 189 ? -6.839 -18.037 -3.694 1.00 97.06 189 ALA A CA 1
ATOM 1500 C C . ALA A 1 189 ? -7.679 -17.083 -4.562 1.00 97.06 189 ALA A C 1
ATOM 1502 O O . ALA A 1 189 ? -7.256 -15.950 -4.771 1.00 97.06 189 ALA A O 1
ATOM 1503 N N . TYR A 1 190 ? -8.849 -17.511 -5.064 1.00 97.44 190 TYR A N 1
ATOM 1504 C CA . TYR A 1 190 ? -9.647 -16.791 -6.074 1.00 97.44 190 TYR A CA 1
ATOM 1505 C C . TYR A 1 190 ? -11.113 -16.530 -5.681 1.00 97.44 190 TYR A C 1
ATOM 1507 O O . TYR A 1 190 ? -11.915 -16.076 -6.499 1.00 97.44 190 TYR A O 1
ATOM 1515 N N . PHE A 1 191 ? -11.475 -16.791 -4.424 1.00 95.06 191 PHE A N 1
ATOM 1516 C CA . PHE A 1 191 ? -12.858 -16.764 -3.959 1.00 95.06 191 PHE A CA 1
ATOM 1517 C C . PHE A 1 191 ? -13.597 -15.443 -4.138 1.00 95.06 191 PHE A C 1
ATOM 1519 O O . PHE A 1 191 ? -14.746 -15.479 -4.565 1.00 95.06 191 PHE A O 1
ATOM 1526 N N . ASN A 1 192 ? -13.002 -14.288 -3.839 1.00 92.69 192 ASN A N 1
ATOM 1527 C CA . ASN A 1 192 ? -13.714 -13.021 -4.015 1.00 92.69 192 ASN A CA 1
ATOM 1528 C C . ASN A 1 192 ? -14.181 -12.782 -5.463 1.00 92.69 192 ASN A C 1
ATOM 1530 O O . ASN A 1 192 ? -15.333 -12.408 -5.660 1.00 92.69 192 ASN A O 1
ATOM 1534 N N . TRP A 1 193 ? -13.331 -13.027 -6.465 1.00 92.81 193 TRP A N 1
ATOM 1535 C CA . TRP A 1 193 ? -13.665 -12.858 -7.883 1.00 92.81 193 TRP A CA 1
ATOM 1536 C C . TRP A 1 193 ? -14.682 -13.900 -8.335 1.00 92.81 193 TRP A C 1
ATOM 1538 O O . TRP A 1 193 ? -15.520 -13.615 -9.183 1.00 92.81 193 TRP A O 1
ATOM 1548 N N . PHE A 1 194 ? -14.687 -15.081 -7.721 1.00 93.25 194 PHE A N 1
ATOM 1549 C CA . PHE A 1 194 ? -15.774 -16.040 -7.886 1.00 93.25 194 PHE A CA 1
ATOM 1550 C C . PHE A 1 194 ? -17.098 -15.538 -7.270 1.00 93.25 194 PHE A C 1
ATOM 1552 O O . PHE A 1 194 ? -18.138 -15.539 -7.931 1.00 93.25 194 PHE A O 1
ATOM 1559 N N . TRP A 1 195 ? -17.092 -15.048 -6.028 1.00 91.31 195 TRP A N 1
ATOM 1560 C CA . TRP A 1 195 ? -18.298 -14.570 -5.334 1.00 91.31 195 TRP A CA 1
ATOM 1561 C C . TRP A 1 195 ? -18.922 -13.336 -6.002 1.00 91.31 195 TRP A C 1
ATOM 1563 O O . TRP A 1 195 ? -20.149 -13.200 -6.037 1.00 91.31 195 TRP A O 1
ATOM 1573 N N . MET A 1 196 ? -18.084 -12.475 -6.580 1.00 88.50 196 MET A N 1
ATOM 1574 C CA . MET A 1 196 ? -18.488 -11.289 -7.341 1.00 88.50 196 MET A CA 1
ATOM 1575 C C . MET A 1 196 ? -18.864 -11.592 -8.805 1.00 88.50 196 MET A C 1
ATOM 1577 O O . MET A 1 196 ? -19.304 -10.690 -9.517 1.00 88.50 196 MET A O 1
ATOM 1581 N N . GLY A 1 197 ? -18.755 -12.849 -9.259 1.00 89.19 197 GLY A N 1
ATOM 1582 C CA . GLY A 1 197 ? -19.148 -13.252 -10.614 1.00 89.19 197 GLY A CA 1
ATOM 1583 C C . GLY A 1 197 ? -18.191 -12.754 -11.702 1.00 89.19 197 GLY A C 1
ATOM 1584 O O . GLY A 1 197 ? -18.627 -12.301 -12.760 1.00 89.19 197 GLY A O 1
ATOM 1585 N N . ASN A 1 198 ? -16.886 -12.791 -11.438 1.00 91.00 198 ASN A N 1
ATOM 1586 C CA . ASN A 1 198 ? -15.832 -12.440 -12.391 1.00 91.00 198 ASN A CA 1
ATOM 1587 C C . ASN A 1 198 ? -15.166 -13.679 -13.020 1.00 91.00 198 ASN A C 1
ATOM 1589 O O . ASN A 1 198 ? -14.676 -13.589 -14.145 1.00 91.00 198 ASN A O 1
ATOM 1593 N N . LEU A 1 199 ? -15.145 -14.821 -12.318 1.00 94.50 199 LEU A N 1
ATOM 1594 C CA . LEU A 1 199 ? -14.575 -16.084 -12.803 1.00 94.50 199 LEU A CA 1
ATOM 1595 C C . LEU A 1 199 ? -15.283 -17.312 -12.210 1.00 94.50 199 LEU A C 1
ATOM 1597 O O . LEU A 1 199 ? -15.884 -17.226 -11.142 1.00 94.50 199 LEU A O 1
ATOM 1601 N N . ASP A 1 200 ? -15.128 -18.453 -12.884 1.00 95.19 200 ASP A N 1
ATOM 1602 C CA . ASP A 1 200 ? -15.570 -19.782 -12.446 1.00 95.19 200 ASP A CA 1
ATOM 1603 C C . ASP A 1 200 ? -14.403 -20.775 -12.499 1.00 95.19 200 ASP A C 1
ATOM 1605 O O . ASP A 1 200 ? -13.567 -20.720 -13.405 1.00 95.19 200 ASP A O 1
ATOM 1609 N N . GLY A 1 201 ? -14.346 -21.695 -11.534 1.00 95.62 201 GLY A N 1
ATOM 1610 C CA . GLY A 1 201 ? -13.502 -22.900 -11.568 1.00 95.62 201 GLY A CA 1
ATOM 1611 C C . GLY A 1 201 ? -11.976 -22.707 -11.535 1.00 95.62 201 GLY A C 1
ATOM 1612 O O . GLY A 1 201 ? -11.255 -23.675 -11.280 1.00 95.62 201 GLY A O 1
ATOM 1613 N N . TRP A 1 202 ? -11.450 -21.497 -11.763 1.00 97.25 202 TRP A N 1
ATOM 1614 C CA . TRP A 1 202 ? -10.006 -21.243 -11.801 1.00 97.25 202 TRP A CA 1
ATOM 1615 C C . TRP A 1 202 ? -9.336 -21.617 -10.478 1.00 97.25 202 TRP A C 1
ATOM 1617 O O . TRP A 1 202 ? -9.839 -21.293 -9.406 1.00 97.25 202 TRP A O 1
ATOM 1627 N N . GLY A 1 203 ? -8.214 -22.335 -10.543 1.00 96.50 203 GLY A N 1
ATOM 1628 C CA . GLY A 1 203 ? -7.522 -22.854 -9.361 1.00 96.50 203 GLY A CA 1
ATOM 1629 C C . GLY A 1 203 ? -8.214 -24.039 -8.670 1.00 96.50 203 GLY A C 1
ATOM 1630 O O . GLY A 1 203 ? -7.651 -24.572 -7.715 1.00 96.50 203 GLY A O 1
ATOM 1631 N N . GLY A 1 204 ? -9.391 -24.470 -9.136 1.00 95.62 204 GLY A N 1
ATOM 1632 C CA . GLY A 1 204 ? -10.132 -25.621 -8.620 1.00 95.62 204 GLY A CA 1
ATOM 1633 C C . GLY A 1 204 ? -9.701 -26.974 -9.222 1.00 95.62 204 GLY A C 1
ATOM 1634 O O . GLY A 1 204 ? -8.645 -27.066 -9.865 1.00 95.62 204 GLY A O 1
ATOM 1635 N N . PRO A 1 205 ? -10.513 -28.036 -9.030 1.00 95.69 205 PRO A N 1
ATOM 1636 C CA . PRO A 1 205 ? -11.785 -28.042 -8.294 1.00 95.69 205 PRO A CA 1
ATOM 1637 C C . PRO A 1 205 ? -11.585 -27.872 -6.782 1.00 95.69 205 PRO A C 1
ATOM 1639 O O . PRO A 1 205 ? -10.587 -28.333 -6.230 1.00 95.69 205 PRO A O 1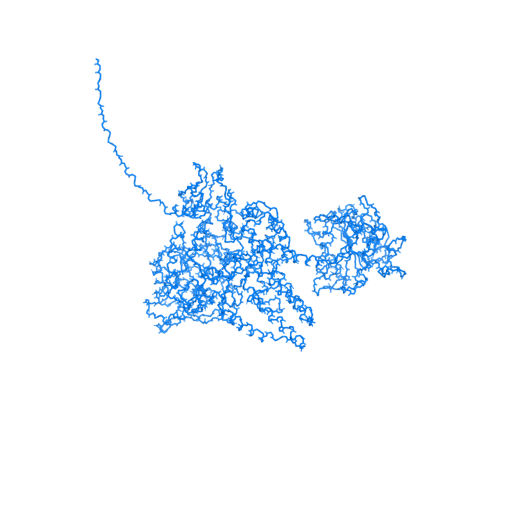
ATOM 1642 N N . LEU A 1 206 ? -12.534 -27.219 -6.103 1.00 96.94 206 LEU A N 1
ATOM 1643 C CA . LEU A 1 206 ? -12.458 -26.997 -4.656 1.00 96.94 206 LEU A CA 1
ATOM 1644 C C . LEU A 1 206 ? -12.738 -28.295 -3.869 1.00 96.94 206 LEU A C 1
ATOM 1646 O O . LEU A 1 206 ? -13.842 -28.835 -3.989 1.00 96.94 206 LEU A O 1
ATOM 1650 N N . PRO A 1 207 ? -11.805 -28.787 -3.030 1.00 96.44 207 PRO A N 1
ATOM 1651 C CA . PRO A 1 207 ? -12.021 -30.013 -2.263 1.00 96.44 207 PRO A CA 1
ATOM 1652 C C . PRO A 1 207 ? -13.115 -29.885 -1.190 1.00 96.44 207 PRO A C 1
ATOM 1654 O O . PRO A 1 207 ? -13.260 -28.855 -0.532 1.00 96.44 207 PRO A O 1
ATOM 1657 N N . ASP A 1 208 ? -13.847 -30.972 -0.932 1.00 95.12 208 ASP A N 1
ATOM 1658 C CA . ASP A 1 208 ? -14.874 -31.006 0.124 1.00 95.12 208 ASP A CA 1
ATOM 1659 C C . ASP A 1 208 ? -14.288 -30.847 1.531 1.00 95.12 208 ASP A C 1
ATOM 1661 O O . ASP A 1 208 ? -14.937 -30.281 2.415 1.00 95.12 208 ASP A O 1
ATOM 1665 N N . SER A 1 209 ? -13.053 -31.316 1.730 1.00 96.94 209 SER A N 1
ATOM 1666 C CA . SER A 1 209 ? -12.277 -31.115 2.956 1.00 96.94 209 SER A CA 1
ATOM 1667 C C . SER A 1 209 ? -12.136 -29.625 3.281 1.00 96.94 209 SER A C 1
ATOM 1669 O O . SER A 1 209 ? -12.393 -29.230 4.417 1.00 96.94 209 SER A O 1
ATOM 1671 N N . TRP A 1 210 ? -11.842 -28.788 2.279 1.00 97.50 210 TRP A N 1
ATOM 1672 C CA . TRP A 1 210 ? -11.772 -27.334 2.422 1.00 97.50 210 TRP A CA 1
ATOM 1673 C C . TRP A 1 210 ? -13.102 -26.740 2.881 1.00 97.50 210 TRP A C 1
ATOM 1675 O O . TRP A 1 210 ? -13.149 -25.989 3.855 1.00 97.50 210 TRP A O 1
ATOM 1685 N N . MET A 1 211 ? -14.203 -27.090 2.206 1.00 96.69 211 MET A N 1
ATOM 1686 C CA . MET A 1 211 ? -15.529 -26.560 2.545 1.00 96.69 211 MET A CA 1
ATOM 1687 C C . MET A 1 211 ? -15.924 -26.890 3.993 1.00 96.69 211 MET A C 1
ATOM 1689 O O . MET A 1 211 ? -16.484 -26.045 4.690 1.00 96.69 211 MET A O 1
ATOM 1693 N N . GLN A 1 212 ? -15.614 -28.102 4.463 1.00 96.81 212 GLN A N 1
ATOM 1694 C CA . GLN A 1 212 ? -15.927 -28.537 5.827 1.00 96.81 212 GLN A CA 1
ATOM 1695 C C . GLN A 1 212 ? -15.071 -27.827 6.880 1.00 96.81 212 GLN A C 1
ATOM 1697 O O . GLN A 1 212 ? -15.598 -27.373 7.900 1.00 96.81 212 GLN A O 1
ATOM 1702 N N . THR A 1 213 ? -13.760 -27.706 6.650 1.00 97.19 213 THR A N 1
ATOM 1703 C CA . THR A 1 213 ? -12.869 -27.021 7.596 1.00 97.19 213 THR A CA 1
ATOM 1704 C C . THR A 1 213 ? -13.181 -25.529 7.678 1.00 97.19 213 THR A C 1
ATOM 1706 O O . THR A 1 213 ? -13.202 -24.971 8.776 1.00 97.19 213 THR A O 1
ATOM 1709 N N . HIS A 1 214 ? -13.528 -24.897 6.555 1.00 98.06 214 HIS A N 1
ATOM 1710 C CA . HIS A 1 214 ? -13.861 -23.475 6.507 1.00 98.06 214 HIS A CA 1
ATOM 1711 C C . HIS A 1 214 ? -15.251 -23.161 7.069 1.00 98.06 214 HIS A C 1
ATOM 1713 O O . HIS A 1 214 ? -15.455 -22.087 7.635 1.00 98.06 214 HIS A O 1
ATOM 1719 N N . GLU A 1 215 ? -16.192 -24.111 7.034 1.00 98.56 215 GLU A N 1
ATOM 1720 C CA . GLU A 1 215 ? -17.431 -23.987 7.804 1.00 98.56 215 GLU A CA 1
ATOM 1721 C C . GLU A 1 215 ? -17.157 -23.929 9.311 1.00 98.56 215 GLU A C 1
ATOM 1723 O O . GLU A 1 215 ? -17.748 -23.108 10.020 1.00 98.56 215 GLU A O 1
ATOM 1728 N N . ALA A 1 216 ? -16.281 -24.806 9.809 1.00 98.56 216 ALA A N 1
ATOM 1729 C CA . ALA A 1 216 ? -15.900 -24.820 11.217 1.00 98.56 216 ALA A CA 1
ATOM 1730 C C . ALA A 1 216 ? -15.160 -23.531 11.604 1.00 98.56 216 ALA A C 1
ATOM 1732 O O . ALA A 1 216 ? -15.479 -22.932 12.633 1.00 98.56 216 ALA A O 1
ATOM 1733 N N . LEU A 1 217 ? -14.244 -23.069 10.749 1.00 98.75 217 LEU A N 1
ATOM 1734 C CA . LEU A 1 217 ? -13.503 -21.825 10.947 1.00 98.75 217 LEU A CA 1
ATOM 1735 C C . LEU A 1 217 ? -14.438 -20.605 11.002 1.00 98.75 217 LEU A C 1
ATOM 1737 O O . LEU A 1 217 ? -14.364 -19.828 11.951 1.00 98.75 217 LEU A O 1
ATOM 1741 N N . GLN A 1 218 ? -15.390 -20.483 10.070 1.00 98.81 218 GLN A N 1
ATOM 1742 C CA . GLN A 1 218 ? -16.383 -19.399 10.071 1.00 98.81 218 GLN A CA 1
ATOM 1743 C C . GLN A 1 218 ? -17.214 -19.373 11.362 1.00 98.81 218 GLN A C 1
ATOM 1745 O O . GLN A 1 218 ? -17.468 -18.304 11.915 1.00 98.81 218 GLN A O 1
ATOM 1750 N N . LYS A 1 219 ? -17.606 -20.539 11.898 1.00 98.81 219 LYS A N 1
ATOM 1751 C CA . LYS A 1 219 ? -18.318 -20.611 13.188 1.00 98.81 219 LYS A CA 1
ATOM 1752 C C . LYS A 1 219 ? -17.470 -20.061 14.337 1.00 98.81 219 LYS A C 1
ATOM 1754 O O . LYS A 1 219 ? -18.015 -19.386 15.209 1.00 98.81 219 LYS A O 1
ATOM 1759 N N . GLN A 1 220 ? -16.161 -20.321 14.342 1.00 98.75 220 GLN A N 1
ATOM 1760 C CA . GLN A 1 220 ? -15.248 -19.780 15.354 1.00 98.75 220 GLN A CA 1
ATOM 1761 C C . GLN A 1 220 ? -15.064 -18.263 15.208 1.00 98.75 220 GLN A C 1
ATOM 1763 O O . GLN A 1 220 ? -15.142 -17.553 16.214 1.00 98.75 220 GLN A O 1
ATOM 1768 N N . ILE A 1 221 ? -14.892 -17.772 13.974 1.00 98.88 221 ILE A N 1
ATOM 1769 C CA . ILE A 1 221 ? -14.784 -16.339 13.648 1.00 98.88 221 ILE A CA 1
ATOM 1770 C C . ILE A 1 221 ? -16.014 -15.592 14.171 1.00 98.88 221 ILE A C 1
ATOM 1772 O O . ILE A 1 221 ? -15.894 -14.762 15.073 1.00 98.88 221 ILE A O 1
ATOM 1776 N N . LEU A 1 222 ? -17.209 -15.982 13.720 1.00 98.88 222 LEU A N 1
ATOM 1777 C CA . LEU A 1 222 ? -18.458 -15.311 14.087 1.00 98.88 222 LEU A CA 1
ATOM 1778 C C . LEU A 1 222 ? -18.744 -15.377 15.589 1.00 98.88 222 LEU A C 1
ATOM 1780 O O . LEU A 1 222 ? -19.210 -14.403 16.182 1.00 98.88 222 LEU A O 1
ATOM 1784 N N . ALA A 1 223 ? -18.468 -16.518 16.232 1.00 98.69 223 ALA A N 1
ATOM 1785 C CA . ALA A 1 223 ? -18.636 -16.644 17.677 1.00 98.69 223 ALA A CA 1
ATOM 1786 C C . ALA A 1 223 ? -17.738 -15.653 18.431 1.00 98.69 223 ALA A C 1
ATOM 1788 O O . ALA A 1 223 ? -18.173 -15.048 19.415 1.00 98.69 223 ALA A O 1
ATOM 1789 N N . ARG A 1 224 ? -16.500 -15.453 17.967 1.00 98.69 224 ARG A N 1
ATOM 1790 C CA . ARG A 1 224 ? -15.549 -14.538 18.600 1.00 98.69 224 ARG A CA 1
ATOM 1791 C C . ARG A 1 224 ? -15.886 -13.077 18.340 1.00 98.69 224 ARG A C 1
ATOM 1793 O O . ARG A 1 224 ? -15.909 -12.311 19.303 1.00 98.69 224 ARG A O 1
ATOM 1800 N N . GLU A 1 225 ? -16.209 -12.705 17.109 1.00 98.81 225 GLU A N 1
ATOM 1801 C CA . GLU A 1 225 ? -16.645 -11.346 16.762 1.00 98.81 225 GLU A CA 1
ATOM 1802 C C . GLU A 1 225 ? -17.873 -10.935 17.592 1.00 98.81 225 GLU A C 1
ATOM 1804 O O . GLU A 1 225 ? -17.862 -9.921 18.300 1.00 98.81 225 GLU A O 1
ATOM 1809 N N . ARG A 1 226 ? -18.903 -11.791 17.632 1.00 98.69 226 ARG A N 1
ATOM 1810 C CA . ARG A 1 226 ? -20.115 -11.554 18.435 1.00 98.69 226 ARG A CA 1
ATOM 1811 C C . ARG A 1 226 ? -19.846 -11.562 19.937 1.00 98.69 226 ARG A C 1
ATOM 1813 O O . ARG A 1 226 ? -20.515 -10.835 20.670 1.00 98.69 226 ARG A O 1
ATOM 1820 N N . SER A 1 227 ? -18.842 -12.308 20.414 1.00 98.38 227 SER A N 1
ATOM 1821 C CA . SER A 1 227 ? -18.434 -12.262 21.828 1.00 98.38 227 SER A CA 1
ATOM 1822 C C . SER A 1 227 ? -17.932 -10.880 22.252 1.00 98.38 227 SER A C 1
ATOM 1824 O O . SER A 1 227 ? -18.071 -10.525 23.416 1.00 98.38 227 SER A O 1
ATOM 1826 N N . PHE A 1 228 ? -17.418 -10.066 21.326 1.00 98.69 228 PHE A N 1
ATOM 1827 C CA . PHE A 1 228 ? -17.071 -8.665 21.583 1.00 98.69 228 PHE A CA 1
ATOM 1828 C C . PHE A 1 228 ? -18.230 -7.686 21.345 1.00 98.69 228 PHE A C 1
ATOM 1830 O O . PHE A 1 228 ? -18.119 -6.504 21.683 1.00 98.69 228 PHE A O 1
ATOM 1837 N N . GLY A 1 229 ? -19.351 -8.159 20.800 1.00 98.19 229 GLY A N 1
ATOM 1838 C CA . GLY A 1 229 ? -20.469 -7.322 20.373 1.00 98.19 229 GLY A CA 1
ATOM 1839 C C . GLY A 1 229 ? -20.264 -6.669 19.005 1.00 98.19 229 GLY A C 1
ATOM 1840 O O . GLY A 1 229 ? -20.874 -5.631 18.753 1.00 98.19 229 GLY A O 1
ATOM 1841 N N . MET A 1 230 ? -19.401 -7.235 18.155 1.00 98.81 230 MET A N 1
ATOM 1842 C CA . MET A 1 230 ? -19.339 -6.867 16.738 1.00 98.81 230 MET A CA 1
ATOM 1843 C C . MET A 1 230 ? -20.594 -7.373 16.009 1.00 98.81 230 MET A C 1
ATOM 1845 O O . MET A 1 230 ? -21.221 -8.337 16.454 1.00 98.81 230 MET A O 1
ATOM 1849 N N . THR A 1 231 ? -20.929 -6.744 14.885 1.00 98.31 231 THR A N 1
ATOM 1850 C CA . THR A 1 231 ? -22.010 -7.129 13.966 1.00 98.31 231 THR A CA 1
ATOM 1851 C C . THR A 1 231 ? -21.410 -7.497 12.605 1.00 98.31 231 THR A C 1
ATOM 1853 O O . THR A 1 231 ? -21.246 -6.609 11.761 1.00 98.31 231 THR A O 1
ATOM 1856 N N . PRO A 1 232 ? -21.020 -8.766 12.400 1.00 98.69 232 PRO A N 1
ATOM 1857 C CA . PRO A 1 232 ? -20.414 -9.218 11.155 1.00 98.69 232 PRO A CA 1
ATOM 1858 C C . PRO A 1 232 ? -21.351 -9.067 9.953 1.00 98.69 232 PRO A C 1
ATOM 1860 O O . PRO A 1 232 ? -22.562 -9.269 10.067 1.00 98.69 232 PRO A O 1
ATOM 1863 N N . VAL A 1 233 ? -20.781 -8.737 8.797 1.00 98.81 233 VAL A N 1
ATOM 1864 C CA . VAL A 1 233 ? -21.486 -8.687 7.511 1.00 98.81 233 VAL A CA 1
ATOM 1865 C C . VAL A 1 233 ? -21.323 -10.035 6.814 1.00 98.81 233 VAL A C 1
ATOM 1867 O O . VAL A 1 233 ? -20.202 -10.438 6.502 1.00 98.81 233 VAL A O 1
ATOM 1870 N N . LEU A 1 234 ? -22.436 -10.730 6.584 1.00 98.56 234 LEU A N 1
ATOM 1871 C CA . LEU A 1 234 ? -22.473 -12.023 5.892 1.00 98.56 234 LEU A CA 1
ATOM 1872 C C . LEU A 1 234 ? -22.697 -11.834 4.379 1.00 98.56 234 LEU A C 1
ATOM 1874 O O . LEU A 1 234 ? -23.182 -10.782 3.968 1.00 98.56 234 LEU A O 1
ATOM 1878 N N . PRO A 1 235 ? -22.331 -12.789 3.515 1.00 96.69 235 PRO A N 1
ATOM 1879 C CA . PRO A 1 235 ? -22.645 -12.713 2.089 1.00 96.69 235 PRO A CA 1
ATOM 1880 C C . PRO A 1 235 ? -24.149 -12.837 1.800 1.00 96.69 235 PRO A C 1
ATOM 1882 O O . PRO A 1 235 ? -24.963 -13.185 2.646 1.00 96.69 235 PRO A O 1
ATOM 1885 N N . ALA A 1 236 ? -24.532 -12.553 0.563 1.00 95.44 236 ALA A N 1
ATOM 1886 C CA . ALA A 1 236 ? -25.860 -12.808 0.029 1.00 95.44 236 ALA A CA 1
ATOM 1887 C C . ALA A 1 236 ? -25.781 -13.144 -1.463 1.00 95.44 236 ALA A C 1
ATOM 1889 O O . ALA A 1 236 ? -24.771 -12.930 -2.131 1.00 95.44 236 ALA A O 1
ATOM 1890 N N . PHE A 1 237 ? -26.878 -13.676 -2.001 1.00 93.50 237 PHE A N 1
ATOM 1891 C CA . PHE A 1 237 ? -26.965 -14.084 -3.400 1.00 93.50 237 PHE A CA 1
ATOM 1892 C C . PHE A 1 237 ? -26.798 -12.897 -4.361 1.00 93.50 237 PHE A C 1
ATOM 1894 O O . PHE A 1 237 ? -27.620 -11.979 -4.378 1.00 93.50 237 PHE A O 1
ATOM 1901 N N . THR A 1 238 ? -25.764 -12.949 -5.202 1.00 85.94 238 THR A N 1
ATOM 1902 C CA . THR A 1 238 ? -25.435 -11.898 -6.181 1.00 85.94 238 THR A CA 1
ATOM 1903 C C . THR A 1 238 ? -26.110 -12.091 -7.539 1.00 85.94 238 THR A C 1
ATOM 1905 O O . THR A 1 238 ? -26.129 -11.155 -8.334 1.00 85.94 238 THR A O 1
ATOM 1908 N N . GLY A 1 239 ? -26.688 -13.267 -7.809 1.00 89.62 239 GLY A N 1
ATOM 1909 C CA . GLY A 1 239 ? -27.164 -13.667 -9.138 1.00 89.62 239 GLY A CA 1
ATOM 1910 C C . GLY A 1 239 ? -26.265 -14.684 -9.841 1.00 89.62 239 GLY A C 1
ATOM 1911 O O . GLY A 1 239 ? -26.701 -15.277 -10.824 1.00 89.62 239 GLY A O 1
ATOM 1912 N N . HIS A 1 240 ? -25.044 -14.901 -9.348 1.00 92.38 240 HIS A N 1
ATOM 1913 C CA . HIS A 1 240 ? -24.081 -15.828 -9.940 1.00 92.38 240 HIS A CA 1
ATOM 1914 C C . HIS A 1 240 ? -24.538 -17.292 -9.808 1.00 92.38 240 HIS A C 1
ATOM 1916 O O . HIS A 1 240 ? -24.856 -17.743 -8.702 1.00 92.38 240 HIS A O 1
ATOM 1922 N N . VAL A 1 241 ? -24.592 -18.028 -10.926 1.00 94.69 241 VAL A N 1
ATOM 1923 C CA . VAL A 1 241 ? -25.051 -19.427 -10.985 1.00 94.69 241 VAL A CA 1
ATOM 1924 C C . VAL A 1 241 ? -24.104 -20.330 -11.793 1.00 94.69 241 VAL A C 1
ATOM 1926 O O . VAL A 1 241 ? -23.447 -19.841 -12.709 1.00 94.69 241 VAL A O 1
ATOM 1929 N N . PRO A 1 242 ? -24.068 -21.653 -11.519 1.00 95.31 242 PRO A N 1
ATOM 1930 C CA . PRO A 1 242 ? -23.193 -22.591 -12.215 1.00 95.31 242 PRO A CA 1
ATOM 1931 C C . PRO A 1 242 ? -23.411 -22.640 -13.731 1.00 95.31 242 PRO A C 1
ATOM 1933 O O . PRO A 1 242 ? -24.554 -22.538 -14.182 1.00 95.31 242 PRO A O 1
ATOM 1936 N N . PRO A 1 243 ? -22.376 -22.962 -14.527 1.00 91.94 243 PRO A N 1
ATOM 1937 C CA . PRO A 1 243 ? -22.526 -23.175 -15.968 1.00 91.94 243 PRO A CA 1
ATOM 1938 C C . PRO A 1 243 ? -23.589 -24.223 -16.340 1.00 91.94 243 PRO A C 1
ATOM 1940 O O . PRO A 1 243 ? -24.323 -24.050 -17.311 1.00 91.94 243 PRO A O 1
ATOM 1943 N N . ALA A 1 244 ? -23.738 -25.275 -15.526 1.00 93.88 244 ALA A N 1
ATOM 1944 C CA . ALA A 1 244 ? -24.747 -26.324 -15.711 1.00 93.88 244 ALA A CA 1
ATOM 1945 C C . ALA A 1 244 ? -26.195 -25.860 -15.426 1.00 93.88 244 ALA A C 1
ATOM 1947 O O . ALA A 1 244 ? -27.144 -26.627 -15.601 1.00 93.88 244 ALA A O 1
ATOM 1948 N N . PHE A 1 245 ? -26.406 -24.617 -14.975 1.00 94.88 245 PHE A N 1
ATOM 1949 C CA . PHE A 1 245 ? -27.726 -24.133 -14.572 1.00 94.88 245 PHE A CA 1
ATOM 1950 C C . PHE A 1 245 ? -28.732 -24.132 -15.726 1.00 94.88 245 PHE A C 1
ATOM 1952 O O . PHE A 1 245 ? -29.870 -24.556 -15.529 1.00 94.88 245 PHE A O 1
ATOM 1959 N N . GLN A 1 246 ? -28.315 -23.732 -16.933 1.00 91.81 246 GLN A N 1
ATOM 1960 C CA . GLN A 1 246 ? -29.195 -23.729 -18.109 1.00 91.81 246 GLN A CA 1
ATOM 1961 C C . GLN A 1 246 ? -29.638 -25.145 -18.499 1.00 91.81 246 GLN A C 1
ATOM 1963 O O . GLN A 1 246 ? -30.772 -25.336 -18.925 1.00 91.81 246 GLN A O 1
ATOM 1968 N N . GLU A 1 247 ? -28.763 -26.144 -18.355 1.00 91.62 247 GLU A N 1
ATOM 1969 C CA . GLU A 1 247 ? -29.091 -27.536 -18.692 1.00 91.62 247 GLU A CA 1
ATOM 1970 C C . GLU A 1 247 ? -30.192 -28.079 -17.775 1.00 91.62 247 GLU A C 1
ATOM 1972 O O . GLU A 1 247 ? -31.097 -28.788 -18.220 1.00 91.62 247 GLU A O 1
ATOM 1977 N N . ARG A 1 248 ? -30.147 -27.695 -16.495 1.00 91.69 248 ARG A N 1
ATOM 1978 C CA . ARG A 1 248 ? -31.118 -28.115 -15.481 1.00 91.69 248 ARG A CA 1
ATOM 1979 C C . ARG A 1 248 ? -32.409 -27.299 -15.505 1.00 91.69 248 ARG A C 1
ATOM 1981 O O . ARG A 1 248 ? -33.480 -27.848 -15.247 1.00 91.69 248 ARG A O 1
ATOM 1988 N N . PHE A 1 249 ? -32.318 -26.015 -15.836 1.00 94.88 249 PHE A N 1
ATOM 1989 C CA . PHE A 1 249 ? -33.455 -25.106 -15.967 1.00 94.88 249 PHE A CA 1
ATOM 1990 C C . PHE A 1 249 ? -33.451 -24.452 -17.361 1.00 94.88 249 PHE A C 1
ATOM 1992 O O . PHE A 1 249 ? -33.058 -23.293 -17.490 1.00 94.88 249 PHE A O 1
ATOM 1999 N N . PRO A 1 250 ? -33.921 -25.154 -18.415 1.00 93.12 250 PRO A N 1
ATOM 2000 C CA . PRO A 1 250 ? -33.831 -24.674 -19.801 1.00 93.12 250 PRO A CA 1
ATOM 2001 C C . PRO A 1 250 ? -34.550 -23.351 -20.075 1.00 93.12 250 PRO A C 1
ATOM 2003 O O . PRO A 1 250 ? -34.152 -22.616 -20.972 1.00 93.12 250 PRO A O 1
ATOM 2006 N N . GLU A 1 251 ? -35.581 -23.041 -19.287 1.00 93.88 251 GLU A N 1
ATOM 2007 C CA . GLU A 1 251 ? -36.370 -21.806 -19.384 1.00 93.88 251 GLU A CA 1
ATOM 2008 C C . GLU A 1 251 ? -35.797 -20.652 -18.539 1.00 93.88 251 GLU A C 1
ATOM 2010 O O . GLU A 1 251 ? -36.357 -19.552 -18.540 1.00 93.88 251 GLU A O 1
ATOM 2015 N N . ALA A 1 252 ? -34.712 -20.889 -17.789 1.00 94.44 252 ALA A N 1
ATOM 2016 C CA . ALA A 1 252 ? -34.086 -19.856 -16.977 1.00 94.44 252 ALA A CA 1
ATOM 2017 C C . ALA A 1 252 ? -33.484 -18.758 -17.858 1.00 94.44 252 ALA A C 1
ATOM 2019 O O . ALA A 1 252 ? -32.842 -19.013 -18.883 1.00 94.44 252 ALA A O 1
ATOM 2020 N N . LYS A 1 253 ? -33.669 -17.513 -17.425 1.00 91.75 253 LYS A N 1
ATOM 2021 C CA . LYS A 1 253 ? -33.135 -16.329 -18.095 1.00 91.75 253 LYS A CA 1
ATOM 2022 C C . LYS A 1 253 ? -31.736 -16.035 -17.576 1.00 91.75 253 LYS A C 1
ATOM 2024 O O . LYS A 1 253 ? -31.572 -15.305 -16.601 1.00 91.75 253 LYS A O 1
ATOM 2029 N N . LEU A 1 254 ? -30.731 -16.592 -18.239 1.00 90.06 254 LEU A N 1
ATOM 2030 C CA . LEU A 1 254 ? -29.330 -16.329 -17.927 1.00 90.06 254 LEU A CA 1
ATOM 2031 C C . LEU A 1 254 ? -28.734 -15.271 -18.853 1.00 90.06 254 LEU A C 1
ATOM 2033 O O . LEU A 1 254 ? -29.079 -15.170 -20.034 1.00 90.06 254 LEU A O 1
ATOM 2037 N N . ARG A 1 255 ? -27.792 -14.502 -18.315 1.00 86.19 255 ARG A N 1
ATOM 2038 C CA . ARG A 1 255 ? -26.911 -13.619 -19.075 1.00 86.19 255 ARG A CA 1
ATOM 2039 C C . ARG A 1 255 ? -25.480 -14.084 -18.885 1.00 86.19 255 ARG A C 1
ATOM 2041 O O . ARG A 1 255 ? -25.077 -14.388 -17.767 1.00 86.19 255 ARG A O 1
ATOM 2048 N N . LYS A 1 256 ? -24.722 -14.107 -19.977 1.00 88.31 256 LYS A N 1
ATOM 2049 C CA . LYS A 1 256 ? -23.277 -14.304 -19.914 1.00 88.31 256 LYS A CA 1
ATOM 2050 C C . LYS A 1 256 ? -22.598 -12.973 -19.648 1.00 88.31 256 LYS A C 1
ATOM 2052 O O . LYS A 1 256 ? -22.925 -11.985 -20.311 1.00 88.31 256 LYS A O 1
ATOM 2057 N N . THR A 1 257 ? -21.660 -12.962 -18.718 1.00 84.12 257 THR A N 1
ATOM 2058 C CA . THR A 1 257 ? -20.765 -11.830 -18.476 1.00 84.12 257 THR A CA 1
ATOM 2059 C C . THR A 1 257 ? -19.329 -12.304 -18.610 1.00 84.12 257 THR A C 1
ATOM 2061 O O . THR A 1 257 ? -18.988 -13.401 -18.176 1.00 84.12 257 THR A O 1
ATOM 2064 N N . ASN A 1 258 ? -18.498 -11.475 -19.235 1.00 87.50 258 ASN A N 1
ATOM 2065 C CA . ASN A 1 258 ? -17.070 -11.713 -19.355 1.00 87.50 258 ASN A CA 1
ATOM 2066 C C . ASN A 1 258 ? -16.350 -10.527 -18.725 1.00 87.50 258 ASN A C 1
ATOM 2068 O O . ASN A 1 258 ? -16.586 -9.385 -19.122 1.00 87.50 258 ASN A O 1
ATOM 2072 N N . TRP A 1 259 ? -15.489 -10.803 -17.753 1.00 87.50 259 TRP A N 1
ATOM 2073 C CA . TRP A 1 259 ? -14.753 -9.765 -17.039 1.00 87.50 259 TRP A CA 1
ATOM 2074 C C . TRP A 1 259 ? -13.660 -9.110 -17.903 1.00 87.50 259 TRP A C 1
ATOM 2076 O O . TRP A 1 259 ? -13.186 -8.023 -17.596 1.00 87.50 259 TRP A O 1
ATOM 2086 N N . GLY A 1 260 ? -13.262 -9.738 -19.014 1.00 84.75 260 GLY A N 1
ATOM 2087 C CA . GLY A 1 260 ? -12.239 -9.215 -19.921 1.00 84.75 260 GLY A CA 1
ATOM 2088 C C . GLY A 1 260 ? -10.804 -9.399 -19.420 1.00 84.75 260 GLY A C 1
ATOM 2089 O O . GLY A 1 260 ? -9.873 -8.969 -20.092 1.00 84.75 260 GLY A O 1
ATOM 2090 N N . ALA A 1 261 ? -10.609 -10.075 -18.285 1.00 87.62 261 ALA A N 1
ATOM 2091 C CA . ALA A 1 261 ? -9.307 -10.258 -17.649 1.00 87.62 261 ALA A CA 1
ATOM 2092 C C . ALA A 1 261 ? -8.662 -11.635 -17.914 1.00 87.62 261 ALA A C 1
ATOM 2094 O O . ALA A 1 261 ? -7.870 -12.118 -17.115 1.00 87.62 261 ALA A O 1
ATOM 2095 N N . GLY A 1 262 ? -9.006 -12.287 -19.031 1.00 89.81 262 GLY A N 1
ATOM 2096 C CA . GLY A 1 262 ? -8.425 -13.582 -19.426 1.00 89.81 262 GLY A CA 1
ATOM 2097 C C . GLY A 1 262 ? -9.164 -14.828 -18.916 1.00 89.81 262 GLY A C 1
ATOM 2098 O O . GLY A 1 262 ? -8.668 -15.935 -19.104 1.00 89.81 262 GLY A O 1
ATOM 2099 N N . PHE A 1 263 ? -10.356 -14.671 -18.330 1.00 93.62 263 PHE A N 1
ATOM 2100 C CA . PHE A 1 263 ? -11.196 -15.772 -17.841 1.00 93.62 263 PHE A CA 1
ATOM 2101 C C . PHE A 1 263 ? -12.399 -16.044 -18.753 1.00 93.62 263 PHE A C 1
ATOM 2103 O O . PHE A 1 263 ? -12.792 -15.210 -19.576 1.00 93.62 263 PHE A O 1
ATOM 2110 N N . GLY A 1 264 ? -12.964 -17.247 -18.620 1.00 91.50 264 GLY A N 1
ATOM 2111 C CA . GLY A 1 264 ? -14.164 -17.655 -19.347 1.00 91.50 264 GLY A CA 1
ATOM 2112 C C . GLY A 1 264 ? -15.411 -16.873 -18.929 1.00 91.50 264 GLY A C 1
ATOM 2113 O O . GLY A 1 264 ? -15.430 -16.203 -17.900 1.00 91.50 264 GLY A O 1
ATOM 2114 N N . ASP A 1 265 ? -16.462 -16.977 -19.741 1.00 91.75 265 ASP A N 1
ATOM 2115 C CA . ASP A 1 265 ? -17.764 -16.399 -19.411 1.00 91.75 265 ASP A CA 1
ATOM 2116 C C . ASP A 1 265 ? -18.346 -17.055 -18.154 1.00 91.75 265 ASP A C 1
ATOM 2118 O O . ASP A 1 265 ? -18.347 -18.284 -18.042 1.00 91.75 265 ASP A O 1
ATOM 2122 N N . VAL A 1 266 ? -18.944 -16.243 -17.286 1.00 92.12 266 VAL A N 1
ATOM 2123 C CA . VAL A 1 266 ? -19.780 -16.717 -16.177 1.00 92.12 266 VAL A CA 1
ATOM 2124 C C . VAL A 1 266 ? -21.256 -16.451 -16.460 1.00 92.12 266 VAL A C 1
ATOM 2126 O O . VAL A 1 266 ? -21.608 -15.647 -17.335 1.00 92.12 266 VAL A O 1
ATOM 2129 N N . TYR A 1 267 ? -22.139 -17.117 -15.715 1.00 91.06 267 TYR A N 1
ATOM 2130 C CA . TYR A 1 267 ? -23.585 -16.974 -15.870 1.00 91.06 267 TYR A CA 1
ATOM 2131 C C . TYR A 1 267 ? -24.206 -16.219 -14.696 1.00 91.06 267 TYR A C 1
ATOM 2133 O O . TYR A 1 267 ? -24.163 -16.654 -13.547 1.00 91.06 267 TYR A O 1
ATOM 2141 N N . ILE A 1 268 ? -24.866 -15.108 -15.011 1.00 89.31 268 ILE A N 1
ATOM 2142 C CA . ILE A 1 268 ? -25.659 -14.328 -14.064 1.00 89.31 268 ILE A CA 1
ATOM 2143 C C . ILE A 1 268 ? -27.138 -14.538 -14.375 1.00 89.31 268 ILE A C 1
ATOM 2145 O O . ILE A 1 268 ? -27.605 -14.309 -15.496 1.00 89.31 268 ILE A O 1
ATOM 2149 N N . LEU A 1 269 ? -27.891 -14.970 -13.372 1.00 90.44 269 LEU A N 1
ATOM 2150 C CA . LEU A 1 269 ? -29.335 -15.126 -13.446 1.00 90.44 269 LEU A CA 1
ATOM 2151 C C . LEU A 1 269 ? -30.014 -13.752 -13.484 1.00 90.44 269 LEU A C 1
ATOM 2153 O O . LEU A 1 269 ? -29.731 -12.878 -12.662 1.00 90.44 269 LEU A O 1
ATOM 2157 N N . ASP A 1 270 ? -30.927 -13.553 -14.435 1.00 87.25 270 ASP A N 1
ATOM 2158 C CA . ASP A 1 270 ? -31.677 -12.305 -14.547 1.00 87.25 270 ASP A CA 1
ATOM 2159 C C . ASP A 1 270 ? -32.529 -12.088 -13.279 1.00 87.25 270 ASP A C 1
ATOM 2161 O O . ASP A 1 270 ? -33.279 -12.986 -12.888 1.00 87.25 270 ASP A O 1
ATOM 2165 N N . PRO A 1 271 ? -32.485 -10.907 -12.635 1.00 84.75 271 PRO A N 1
ATOM 2166 C CA . PRO A 1 271 ? -33.276 -10.644 -11.428 1.00 84.75 271 PRO A CA 1
ATOM 2167 C C . PRO A 1 271 ? -34.801 -10.741 -11.618 1.00 84.75 271 PRO A C 1
ATOM 2169 O O . PRO A 1 271 ? -35.555 -10.787 -10.640 1.00 84.75 271 PRO A O 1
ATOM 2172 N N . GLY A 1 272 ? -35.287 -10.731 -12.863 1.00 83.56 272 GLY A N 1
ATOM 2173 C CA . GLY A 1 272 ? -36.681 -10.993 -13.214 1.00 83.56 272 GLY A CA 1
ATOM 2174 C C . GLY A 1 272 ? -37.049 -12.479 -13.299 1.00 83.56 272 GLY A C 1
ATOM 2175 O O . GLY A 1 272 ? -38.240 -12.784 -13.408 1.00 83.56 272 GLY A O 1
ATOM 2176 N N . ASP A 1 273 ? -36.079 -13.393 -13.260 1.00 91.69 273 ASP A N 1
ATOM 2177 C CA . ASP A 1 273 ? -36.312 -14.836 -13.260 1.00 91.69 273 ASP A CA 1
ATOM 2178 C C . ASP A 1 273 ? -36.850 -15.316 -11.894 1.00 91.69 273 ASP A C 1
ATOM 2180 O O . ASP A 1 273 ? -36.330 -14.905 -10.851 1.00 91.69 273 ASP A O 1
ATOM 2184 N N . PRO A 1 274 ? -37.874 -16.191 -11.849 1.00 90.94 274 PRO A N 1
ATOM 2185 C CA . PRO A 1 274 ? -38.396 -16.729 -10.591 1.00 90.94 274 PRO A CA 1
ATOM 2186 C C . PRO A 1 274 ? -37.342 -17.423 -9.717 1.00 90.94 274 PRO A C 1
ATOM 2188 O O . PRO A 1 274 ? -37.434 -17.363 -8.488 1.00 90.94 274 PRO A O 1
ATOM 2191 N N . HIS A 1 275 ? -36.328 -18.047 -10.325 1.00 94.69 275 HIS A N 1
ATOM 2192 C CA . HIS A 1 275 ? -35.277 -18.739 -9.583 1.00 94.69 275 HIS A CA 1
ATOM 2193 C C . HIS A 1 275 ? -34.377 -17.766 -8.811 1.00 94.69 275 HIS A C 1
ATOM 2195 O O . HIS A 1 275 ? -33.797 -18.167 -7.809 1.00 94.69 275 HIS A O 1
ATOM 2201 N N . PHE A 1 276 ? -34.298 -16.486 -9.201 1.00 93.25 276 PHE A N 1
ATOM 2202 C CA . PHE A 1 276 ? -33.429 -15.511 -8.536 1.00 93.25 276 PHE A CA 1
ATOM 2203 C C . PHE A 1 276 ? -33.841 -15.310 -7.076 1.00 93.25 276 PHE A C 1
ATOM 2205 O O . PHE A 1 276 ? -33.034 -15.439 -6.157 1.00 93.25 276 PHE A O 1
ATOM 2212 N N . THR A 1 277 ? -35.129 -15.030 -6.853 1.00 92.62 277 THR A N 1
ATOM 2213 C CA . THR A 1 277 ? -35.673 -14.867 -5.500 1.00 92.62 277 THR A CA 1
ATOM 2214 C C . THR A 1 277 ? -35.612 -16.177 -4.722 1.00 92.62 277 THR A C 1
ATOM 2216 O O . THR A 1 277 ? -35.285 -16.160 -3.541 1.00 92.62 277 THR A O 1
ATOM 2219 N N . GLU A 1 278 ? -35.880 -17.311 -5.372 1.00 95.06 278 GLU A N 1
ATOM 2220 C CA . GLU A 1 278 ? -35.877 -18.608 -4.697 1.00 95.06 278 GLU A CA 1
ATOM 2221 C C . GLU A 1 278 ? -34.480 -19.035 -4.226 1.00 95.06 278 GLU A C 1
ATOM 2223 O O . GLU A 1 278 ? -34.329 -19.479 -3.087 1.00 95.06 278 GLU A O 1
ATOM 2228 N N . ILE A 1 279 ? -33.451 -18.873 -5.062 1.00 96.38 279 ILE A N 1
ATOM 2229 C CA . ILE A 1 279 ? -32.065 -19.182 -4.690 1.00 96.38 279 ILE A CA 1
ATOM 2230 C C . ILE A 1 279 ? -31.593 -18.211 -3.610 1.00 96.38 279 ILE A C 1
ATOM 2232 O O . ILE A 1 279 ? -31.049 -18.660 -2.603 1.00 96.38 279 ILE A O 1
ATOM 2236 N N . GLY A 1 280 ? -31.857 -16.909 -3.768 1.00 95.88 280 GLY A N 1
ATOM 2237 C CA . GLY A 1 280 ? -31.481 -15.912 -2.768 1.00 95.88 280 GLY A CA 1
ATOM 2238 C C . GLY A 1 280 ? -32.108 -16.162 -1.399 1.00 95.88 280 GLY A C 1
ATOM 2239 O O . GLY A 1 280 ? -31.407 -16.114 -0.389 1.00 95.88 280 GLY A O 1
ATOM 2240 N N . ARG A 1 281 ? -33.393 -16.532 -1.364 1.00 96.88 281 ARG A N 1
ATOM 2241 C CA . ARG A 1 281 ? -34.088 -16.940 -0.137 1.00 96.88 281 ARG A CA 1
ATOM 2242 C C . ARG A 1 281 ? -33.431 -18.163 0.502 1.00 96.88 281 ARG A C 1
ATOM 2244 O O . ARG A 1 281 ? -33.109 -18.129 1.684 1.00 96.88 281 ARG A O 1
ATOM 2251 N N . ARG A 1 282 ? -33.212 -19.231 -0.276 1.00 97.81 282 ARG A N 1
ATOM 2252 C CA . ARG A 1 282 ? -32.604 -20.484 0.212 1.00 97.81 282 ARG A CA 1
ATOM 2253 C C . ARG A 1 282 ? -31.185 -20.288 0.724 1.00 97.81 282 ARG A C 1
ATOM 2255 O O . ARG A 1 282 ? -30.819 -20.916 1.711 1.00 97.81 282 ARG A O 1
ATOM 2262 N N . PHE A 1 283 ? -30.401 -19.452 0.046 1.00 97.94 283 PHE A N 1
ATOM 2263 C CA . PHE A 1 283 ? -29.038 -19.134 0.451 1.00 97.94 283 PHE A CA 1
ATOM 2264 C C . PHE A 1 283 ? -29.026 -18.476 1.829 1.00 97.94 283 PHE A C 1
ATOM 2266 O O . PHE A 1 283 ? -28.399 -19.016 2.736 1.00 97.94 283 PHE A O 1
ATOM 2273 N N . LEU A 1 284 ? -29.807 -17.408 2.021 1.00 97.62 284 LEU A N 1
ATOM 2274 C CA . LEU A 1 284 ? -29.921 -16.749 3.324 1.00 97.62 284 LEU A CA 1
ATOM 2275 C C . LEU A 1 284 ? -30.497 -17.676 4.399 1.00 97.62 284 LEU A C 1
ATOM 2277 O O . LEU A 1 284 ? -30.008 -17.678 5.520 1.00 97.62 284 LEU A O 1
ATOM 2281 N N . GLU A 1 285 ? -31.515 -18.482 4.093 1.00 98.06 285 GLU A N 1
ATOM 2282 C CA . GLU A 1 285 ? -32.080 -19.419 5.073 1.00 98.06 285 GLU A CA 1
ATOM 2283 C C . GLU A 1 285 ? -31.058 -20.465 5.537 1.00 98.06 285 GLU A C 1
ATOM 2285 O O . GLU A 1 285 ? -30.950 -20.726 6.738 1.00 98.06 285 GLU A O 1
ATOM 2290 N N . GLU A 1 286 ? -30.297 -21.060 4.614 1.00 98.44 286 GLU A N 1
ATOM 2291 C CA . GLU A 1 286 ? -29.263 -22.044 4.956 1.00 98.44 286 GLU A CA 1
ATOM 2292 C C . GLU A 1 286 ? -28.074 -21.385 5.669 1.00 98.44 286 GLU A C 1
ATOM 2294 O O . GLU A 1 286 ? -27.523 -21.966 6.610 1.00 98.44 286 GLU A O 1
ATOM 2299 N N . GLU A 1 287 ? -27.720 -20.159 5.289 1.00 97.94 287 GLU A N 1
ATOM 2300 C CA . GLU A 1 287 ? -26.704 -19.358 5.962 1.00 97.94 287 GLU A CA 1
ATOM 2301 C C . GLU A 1 287 ? -27.102 -19.012 7.402 1.00 97.94 287 GLU A C 1
ATOM 2303 O O . GLU A 1 287 ? -26.388 -19.367 8.340 1.00 97.94 287 GLU A O 1
ATOM 2308 N N . VAL A 1 288 ? -28.276 -18.406 7.602 1.00 98.25 288 VAL A N 1
ATOM 2309 C CA . VAL A 1 288 ? -28.817 -18.039 8.922 1.00 98.25 288 VAL A CA 1
ATOM 2310 C C . VAL A 1 288 ? -28.958 -19.273 9.807 1.00 98.25 288 VAL A C 1
ATOM 2312 O O . VAL A 1 288 ? -28.643 -19.231 10.996 1.00 98.25 288 VAL A O 1
ATOM 2315 N N . LYS A 1 289 ? -29.391 -20.402 9.244 1.00 98.25 289 LYS A N 1
ATOM 2316 C CA . LYS A 1 289 ? -29.465 -21.676 9.966 1.00 98.25 289 LYS A CA 1
ATOM 2317 C C . LYS A 1 289 ? -28.086 -22.181 10.402 1.00 98.25 289 LYS A C 1
ATOM 2319 O O . LYS A 1 289 ? -27.970 -22.744 11.489 1.00 98.25 289 LYS A O 1
ATOM 2324 N N . THR A 1 290 ? -27.060 -22.018 9.568 1.00 98.44 290 THR A N 1
ATOM 2325 C CA . THR A 1 290 ? -25.711 -22.545 9.834 1.00 98.44 290 THR A CA 1
ATOM 2326 C C . THR A 1 290 ? -24.907 -21.641 10.766 1.00 98.44 290 THR A C 1
ATOM 2328 O O . THR A 1 290 ? -24.168 -22.137 11.623 1.00 98.44 290 THR A O 1
ATOM 2331 N N . TYR A 1 291 ? -25.048 -20.327 10.604 1.00 98.56 291 TYR A N 1
ATOM 2332 C CA . TYR A 1 291 ? -24.179 -19.325 11.210 1.00 98.56 291 TYR A CA 1
ATOM 2333 C C . TYR A 1 291 ? -24.908 -18.324 12.110 1.00 98.56 291 TYR A C 1
ATOM 2335 O O . TYR A 1 291 ? -24.239 -17.607 12.849 1.00 98.56 291 TYR A O 1
ATOM 2343 N N . GLY A 1 292 ? -26.242 -18.257 12.107 1.00 98.25 292 GLY A N 1
ATOM 2344 C CA . GLY A 1 292 ? -26.984 -17.133 12.691 1.00 98.25 292 GLY A CA 1
ATOM 2345 C C . GLY A 1 292 ? -26.787 -15.843 11.887 1.00 98.25 292 GLY A C 1
ATOM 2346 O O . GLY A 1 292 ? -26.105 -15.843 10.868 1.00 98.25 292 GLY A O 1
ATOM 2347 N N . THR A 1 293 ? -27.360 -14.725 12.338 1.00 98.19 293 THR A N 1
ATOM 2348 C CA . THR A 1 293 ? -27.253 -13.448 11.615 1.00 98.19 293 THR A CA 1
ATOM 2349 C C . THR A 1 293 ? -27.315 -12.228 12.525 1.00 98.19 293 THR A C 1
ATOM 2351 O O . THR A 1 293 ? -27.944 -12.261 13.583 1.00 98.19 293 THR A O 1
ATOM 2354 N N . ASP A 1 294 ? -26.696 -11.150 12.051 1.00 98.25 294 ASP A N 1
ATOM 2355 C CA . ASP A 1 294 ? -26.761 -9.791 12.592 1.00 98.25 294 ASP A CA 1
ATOM 2356 C C . ASP A 1 294 ? -27.535 -8.855 11.641 1.00 98.25 294 ASP A C 1
ATOM 2358 O O . ASP A 1 294 ? -27.530 -7.635 11.792 1.00 98.25 294 ASP A O 1
ATOM 2362 N N . HIS A 1 295 ? -28.235 -9.453 10.669 1.00 98.50 295 HIS A N 1
ATOM 2363 C CA . HIS A 1 295 ? -29.074 -8.830 9.648 1.00 98.50 295 HIS A CA 1
ATOM 2364 C C . HIS A 1 295 ? -28.327 -7.966 8.622 1.00 98.50 295 HIS A C 1
A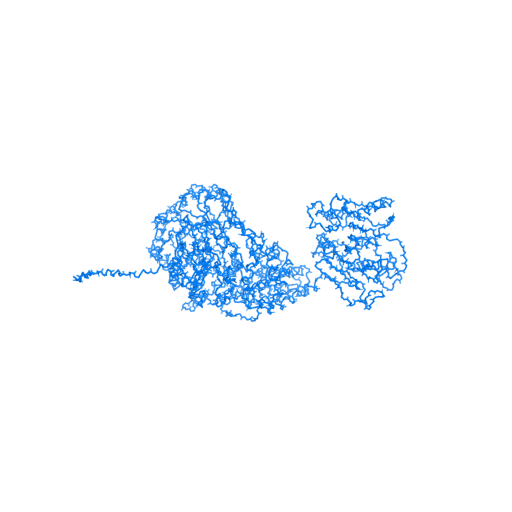TOM 2366 O O . HIS A 1 295 ? -28.974 -7.315 7.805 1.00 98.50 295 HIS A O 1
ATOM 2372 N N . LEU A 1 296 ? -26.993 -7.956 8.631 1.00 98.69 296 LEU A N 1
ATOM 2373 C CA . LEU A 1 296 ? -26.162 -7.238 7.665 1.00 98.69 296 LEU A CA 1
ATOM 2374 C C . LEU A 1 296 ? -25.664 -8.211 6.599 1.00 98.69 296 LEU A C 1
ATOM 2376 O O . LEU A 1 296 ? -24.973 -9.176 6.928 1.00 98.69 296 LEU A O 1
ATOM 2380 N N . TYR A 1 297 ? -25.992 -7.935 5.338 1.00 98.44 297 TYR A N 1
ATOM 2381 C CA . TYR A 1 297 ? -25.609 -8.791 4.219 1.00 98.44 297 TYR A CA 1
ATOM 2382 C C . TYR A 1 297 ? -24.952 -8.001 3.097 1.00 98.44 297 TYR A C 1
ATOM 2384 O O . TYR A 1 297 ? -25.422 -6.916 2.752 1.00 98.44 297 TYR A O 1
ATOM 2392 N N . SER A 1 298 ? -23.907 -8.550 2.494 1.00 95.62 298 SER A N 1
ATOM 2393 C CA . SER A 1 298 ? -23.212 -7.958 1.357 1.00 95.62 298 SER A CA 1
ATOM 2394 C C . SER A 1 298 ? -23.454 -8.756 0.079 1.00 95.62 298 SER A C 1
ATOM 2396 O O . SER A 1 298 ? -23.448 -9.983 0.085 1.00 95.62 298 SER A O 1
ATOM 2398 N N . ALA A 1 299 ? -23.707 -8.042 -1.016 1.00 90.31 299 ALA A N 1
ATOM 2399 C CA . ALA A 1 299 ? -23.820 -8.597 -2.359 1.00 90.31 299 ALA A CA 1
ATOM 2400 C C . ALA A 1 299 ? -23.518 -7.503 -3.385 1.00 90.31 299 ALA A C 1
ATOM 2402 O O . ALA A 1 299 ? -24.111 -6.423 -3.322 1.00 90.31 299 ALA A O 1
ATOM 2403 N N . ASP A 1 300 ? -22.665 -7.806 -4.360 1.00 83.62 300 ASP A N 1
ATOM 2404 C CA . ASP A 1 300 ? -22.192 -6.840 -5.352 1.00 83.62 300 ASP A CA 1
ATOM 2405 C C . ASP A 1 300 ? -22.321 -7.425 -6.773 1.00 83.62 300 ASP A C 1
ATOM 2407 O O . ASP A 1 300 ? -21.377 -7.935 -7.363 1.00 83.62 300 ASP A O 1
ATOM 2411 N N . THR A 1 301 ? -23.535 -7.369 -7.335 1.00 71.75 301 THR A N 1
ATOM 2412 C CA . THR A 1 301 ? -23.908 -8.002 -8.624 1.00 71.75 301 THR A CA 1
ATOM 2413 C C . THR A 1 301 ? -23.167 -7.459 -9.856 1.00 71.75 301 THR A C 1
ATOM 2415 O O . THR A 1 301 ? -23.079 -8.143 -10.870 1.00 71.75 301 THR A O 1
ATOM 2418 N N . PHE A 1 302 ? -22.672 -6.219 -9.806 1.00 74.12 302 PHE A N 1
ATOM 2419 C CA . PHE A 1 302 ? -22.035 -5.539 -10.944 1.00 74.12 302 PHE A CA 1
ATOM 2420 C C . PHE A 1 302 ? -20.634 -5.023 -10.604 1.00 74.12 302 PHE A C 1
ATOM 2422 O O . PHE A 1 302 ? -20.214 -3.979 -11.107 1.00 74.12 302 PHE A O 1
ATOM 2429 N N . ASN A 1 303 ? -19.912 -5.720 -9.723 1.00 78.69 303 ASN A N 1
ATOM 2430 C CA . ASN A 1 303 ? -18.529 -5.363 -9.437 1.00 78.69 303 ASN A CA 1
ATOM 2431 C C . ASN A 1 303 ? -17.669 -5.559 -10.697 1.00 78.69 303 ASN A C 1
ATOM 2433 O O . ASN A 1 303 ? -17.546 -6.673 -11.202 1.00 78.69 303 ASN A O 1
ATOM 2437 N N . GLU A 1 304 ? -17.146 -4.453 -11.234 1.00 77.94 304 GLU A N 1
ATOM 2438 C CA . GLU A 1 304 ? -16.367 -4.394 -12.487 1.00 77.94 304 GLU A CA 1
ATOM 2439 C C . GLU A 1 304 ? -17.058 -4.971 -13.733 1.00 77.94 304 GLU A C 1
ATOM 2441 O O . GLU A 1 304 ? -16.430 -5.195 -14.763 1.00 77.94 304 GLU A O 1
ATOM 2446 N N . ASN A 1 305 ? -18.379 -5.134 -13.671 1.00 76.19 305 ASN A N 1
ATOM 2447 C CA . ASN A 1 305 ? -19.213 -5.570 -14.781 1.00 76.19 305 ASN A CA 1
ATOM 2448 C C . ASN A 1 305 ? -20.184 -4.444 -15.151 1.00 76.19 305 ASN A C 1
ATOM 2450 O O . ASN A 1 305 ? -20.900 -3.917 -14.298 1.00 76.19 305 ASN A O 1
ATOM 2454 N N . VAL A 1 306 ? -20.247 -4.075 -16.432 1.00 76.19 306 VAL A N 1
ATOM 2455 C CA . VAL A 1 306 ? -21.162 -3.020 -16.894 1.00 76.19 306 VAL A CA 1
ATOM 2456 C C . VAL A 1 306 ? -22.590 -3.572 -16.944 1.00 76.19 306 VAL A C 1
ATOM 2458 O O . VAL A 1 306 ? -22.828 -4.576 -17.625 1.00 76.19 306 VAL A O 1
ATOM 2461 N N . PRO A 1 307 ? -23.576 -2.938 -16.277 1.00 81.00 307 PRO A N 1
ATOM 2462 C CA . PRO A 1 307 ? -24.954 -3.377 -16.392 1.00 81.00 307 PRO A CA 1
ATOM 2463 C C . PRO A 1 307 ? -25.433 -3.300 -17.849 1.00 81.00 307 PRO A C 1
ATOM 2465 O O . PRO A 1 307 ? -25.093 -2.371 -18.581 1.00 81.00 307 PRO A O 1
ATOM 2468 N N . PRO A 1 308 ? -26.309 -4.215 -18.280 1.00 79.31 308 PRO A N 1
ATOM 2469 C CA . PRO A 1 308 ? -26.690 -4.346 -19.687 1.00 79.31 308 PRO A CA 1
ATOM 2470 C C . PRO A 1 308 ? -27.599 -3.213 -20.198 1.00 79.31 308 PRO A C 1
ATOM 2472 O O . PRO A 1 308 ? -27.959 -3.190 -21.373 1.00 79.31 308 PRO A O 1
ATOM 2475 N N . SER A 1 309 ? -28.014 -2.288 -19.330 1.00 84.56 309 SER A N 1
ATOM 2476 C CA . SER A 1 309 ? -28.749 -1.080 -19.696 1.00 84.56 309 SER A CA 1
ATOM 2477 C C . SER A 1 309 ? -28.505 0.024 -18.669 1.00 84.56 309 SER A C 1
ATOM 2479 O O . SER A 1 309 ? -28.484 -0.237 -17.467 1.00 84.56 309 SER A O 1
ATOM 2481 N N . ASN A 1 310 ? -28.371 1.266 -19.142 1.00 89.81 310 ASN A N 1
ATOM 2482 C CA . ASN A 1 310 ? -28.299 2.471 -18.309 1.00 89.81 310 ASN A CA 1
ATOM 2483 C C . ASN A 1 310 ? -29.682 3.098 -18.026 1.00 89.81 310 ASN A C 1
ATOM 2485 O O . ASN A 1 310 ? -29.756 4.196 -17.459 1.00 89.81 310 ASN A O 1
ATOM 2489 N N . ASP A 1 311 ? -30.765 2.427 -18.432 1.00 93.31 311 ASP A N 1
ATOM 2490 C CA . ASP A 1 311 ? -32.136 2.850 -18.169 1.00 93.31 311 ASP A CA 1
ATOM 2491 C C . ASP A 1 311 ? -32.447 2.805 -16.665 1.00 93.31 311 ASP A C 1
ATOM 2493 O O . ASP A 1 311 ? -32.174 1.827 -15.964 1.00 93.31 311 ASP A O 1
ATOM 2497 N N . SER A 1 312 ? -33.035 3.882 -16.145 1.00 93.81 312 SER A N 1
ATOM 2498 C CA . SER A 1 312 ? -33.300 4.004 -14.711 1.00 93.81 312 SER A CA 1
ATOM 2499 C C . SER A 1 312 ? -34.323 2.988 -14.200 1.00 93.81 312 SER A C 1
ATOM 2501 O O . SER A 1 312 ? -34.170 2.509 -13.077 1.00 93.81 312 SER A O 1
ATOM 2503 N N . LEU A 1 313 ? -35.343 2.624 -14.989 1.00 92.69 313 LEU A N 1
ATOM 2504 C CA . LEU A 1 313 ? -36.333 1.625 -14.567 1.00 92.69 313 LEU A CA 1
ATOM 2505 C C . LEU A 1 313 ? -35.689 0.245 -14.466 1.00 92.69 313 LEU A C 1
ATOM 2507 O O . LEU A 1 313 ? -35.956 -0.483 -13.509 1.00 92.69 313 LEU A O 1
ATOM 2511 N N . PHE A 1 314 ? -34.814 -0.092 -15.413 1.00 89.94 314 PHE A N 1
ATOM 2512 C CA . PHE A 1 314 ? -34.022 -1.315 -15.362 1.00 89.94 314 PHE A CA 1
ATOM 2513 C C . PHE A 1 314 ? -33.172 -1.390 -14.083 1.00 89.94 314 PHE A C 1
ATOM 2515 O O . PHE A 1 314 ? -33.319 -2.341 -13.311 1.00 89.94 314 PHE A O 1
ATOM 2522 N N . LEU A 1 315 ? -32.358 -0.365 -13.802 1.00 91.88 315 LEU A N 1
ATOM 2523 C CA . LEU A 1 315 ? -31.489 -0.328 -12.616 1.00 91.88 315 LEU A CA 1
ATOM 2524 C C . LEU A 1 315 ? -32.288 -0.376 -11.304 1.00 91.88 315 LEU A C 1
ATOM 2526 O O . LEU A 1 315 ? -31.943 -1.128 -10.389 1.00 91.88 315 LEU A O 1
ATOM 2530 N N . SER A 1 316 ? -33.397 0.368 -11.221 1.00 94.06 316 SER A N 1
ATOM 2531 C CA . SER A 1 316 ? -34.288 0.315 -10.060 1.00 94.06 316 SER A CA 1
ATOM 2532 C C . SER A 1 316 ? -34.914 -1.067 -9.868 1.00 94.06 316 SER A C 1
ATOM 2534 O O . SER A 1 316 ? -35.034 -1.537 -8.737 1.00 94.06 316 SER A O 1
ATOM 2536 N N . ASN A 1 317 ? -35.326 -1.734 -10.947 1.00 90.25 317 ASN A N 1
ATOM 2537 C CA . ASN A 1 317 ? -35.928 -3.062 -10.859 1.00 90.25 317 ASN A CA 1
ATOM 2538 C C . ASN A 1 317 ? -34.925 -4.110 -10.380 1.00 90.25 317 ASN A C 1
ATOM 2540 O O . ASN A 1 317 ? -35.282 -4.917 -9.523 1.00 90.25 317 ASN A O 1
ATOM 2544 N N . ILE A 1 318 ? -33.680 -4.065 -10.863 1.00 88.81 318 ILE A N 1
ATOM 2545 C CA . ILE A 1 318 ? -32.627 -4.969 -10.386 1.00 88.81 318 ILE A CA 1
ATOM 2546 C C . ILE A 1 318 ? -32.382 -4.779 -8.895 1.00 88.81 318 ILE A C 1
ATOM 2548 O O . ILE A 1 318 ? -32.491 -5.739 -8.138 1.00 88.81 318 ILE A O 1
ATOM 2552 N N . SER A 1 319 ? -32.140 -3.544 -8.459 1.00 92.44 319 SER A N 1
ATOM 2553 C CA . SER A 1 319 ? -31.880 -3.244 -7.049 1.00 92.44 319 SER A CA 1
ATOM 2554 C C . SER A 1 319 ? -33.033 -3.695 -6.138 1.00 92.44 319 SER A C 1
ATOM 2556 O O . SER A 1 319 ? -32.818 -4.341 -5.111 1.00 92.44 319 SER A O 1
ATOM 2558 N N . ARG A 1 320 ? -34.288 -3.484 -6.569 1.00 93.50 320 ARG A N 1
ATOM 2559 C CA . ARG A 1 320 ? -35.480 -3.961 -5.848 1.00 93.50 320 ARG A CA 1
ATOM 2560 C C . ARG A 1 320 ? -35.546 -5.489 -5.757 1.00 93.50 320 ARG A C 1
ATOM 2562 O O . ARG A 1 320 ? -36.024 -6.011 -4.754 1.00 93.50 320 ARG A O 1
ATOM 2569 N N . LYS A 1 321 ? -35.112 -6.204 -6.797 1.00 91.75 321 LYS A N 1
ATOM 2570 C CA . LYS A 1 321 ? -35.129 -7.673 -6.853 1.00 91.75 321 LYS A CA 1
ATOM 2571 C C . LYS A 1 321 ? -34.007 -8.302 -6.036 1.00 91.75 321 LYS A C 1
ATOM 2573 O O . LYS A 1 321 ? -34.296 -9.236 -5.294 1.00 91.75 321 LYS A O 1
ATOM 2578 N N . VAL A 1 322 ? -32.794 -7.754 -6.104 1.00 91.81 322 VAL A N 1
ATOM 2579 C CA . VAL A 1 322 ? -31.655 -8.161 -5.262 1.00 91.81 322 VAL A CA 1
ATOM 2580 C C . VAL A 1 322 ? -32.032 -8.029 -3.789 1.00 91.81 322 VAL A C 1
ATOM 2582 O O . VAL A 1 322 ? -32.045 -9.015 -3.053 1.00 91.81 322 VAL A O 1
ATOM 2585 N N . PHE A 1 323 ? -32.477 -6.839 -3.380 1.00 95.31 323 PHE A N 1
ATOM 2586 C CA . PHE A 1 323 ? -32.909 -6.621 -2.004 1.00 95.31 323 PHE A CA 1
ATOM 2587 C C . PHE A 1 323 ? -34.148 -7.449 -1.630 1.00 95.31 323 PHE A C 1
ATOM 2589 O O . PHE A 1 323 ? -34.233 -7.973 -0.524 1.00 95.31 323 PHE A O 1
ATOM 2596 N N . GLY A 1 324 ? -35.114 -7.599 -2.541 1.00 95.19 324 GLY A N 1
ATOM 2597 C CA . GLY A 1 324 ? -36.302 -8.421 -2.311 1.00 95.19 324 GLY A CA 1
ATOM 2598 C C . GLY A 1 324 ? -35.967 -9.893 -2.052 1.00 95.19 324 GLY A C 1
ATOM 2599 O O . GLY A 1 324 ? -36.587 -10.508 -1.187 1.00 95.19 324 GLY A O 1
ATOM 2600 N N . ALA A 1 325 ? -34.964 -10.440 -2.747 1.00 93.62 325 ALA A N 1
ATOM 2601 C CA . ALA A 1 325 ? -34.456 -11.784 -2.492 1.00 93.62 325 ALA A CA 1
ATOM 2602 C C . ALA A 1 325 ? -33.845 -11.886 -1.087 1.00 93.62 325 ALA A C 1
ATOM 2604 O O . ALA A 1 325 ? -34.211 -12.794 -0.340 1.00 93.62 325 ALA A O 1
ATOM 2605 N N . MET A 1 326 ? -33.026 -10.908 -0.678 1.00 95.38 326 MET A N 1
ATOM 2606 C CA . MET A 1 326 ? -32.488 -10.855 0.687 1.00 95.38 326 MET A CA 1
ATOM 2607 C C . MET A 1 326 ? -33.607 -10.796 1.740 1.00 95.38 326 MET A C 1
ATOM 2609 O O . MET A 1 326 ? -33.685 -11.622 2.645 1.00 95.38 326 MET A O 1
ATOM 2613 N N . ALA A 1 327 ? -34.536 -9.851 1.579 1.00 96.38 327 ALA A N 1
ATOM 2614 C CA . ALA A 1 327 ? -35.640 -9.630 2.509 1.00 96.38 327 ALA A CA 1
ATOM 2615 C C . ALA A 1 327 ? -36.597 -10.830 2.617 1.00 96.38 327 ALA A C 1
ATOM 2617 O O . ALA A 1 327 ? -37.304 -10.963 3.616 1.00 96.38 327 ALA A O 1
ATOM 2618 N N . SER A 1 328 ? -36.633 -11.695 1.598 1.00 96.50 328 SER A N 1
ATOM 2619 C CA . SER A 1 328 ? -37.427 -12.923 1.623 1.00 96.50 328 SER A CA 1
ATOM 2620 C C . SER A 1 328 ? -36.813 -14.029 2.487 1.00 96.50 328 SER A C 1
ATOM 2622 O O . SER A 1 328 ? -37.568 -14.823 3.041 1.00 96.50 328 SER A O 1
ATOM 2624 N N . GLY A 1 329 ? -35.480 -14.068 2.623 1.00 96.06 329 GLY A N 1
ATOM 2625 C CA . GLY A 1 329 ? -34.777 -14.978 3.537 1.00 96.06 329 GLY A CA 1
ATOM 2626 C C . GLY A 1 329 ? -34.637 -14.406 4.951 1.00 96.06 329 GLY A C 1
ATOM 2627 O O . GLY A 1 329 ? -34.734 -15.140 5.931 1.00 96.06 329 GLY A O 1
ATOM 2628 N N . ASP A 1 330 ? -34.483 -13.083 5.071 1.00 98.06 330 ASP A N 1
ATOM 2629 C CA . ASP A 1 330 ? -34.452 -12.366 6.347 1.00 98.06 330 ASP A CA 1
ATOM 2630 C C . ASP A 1 330 ? -35.214 -11.026 6.256 1.00 98.06 330 ASP A C 1
ATOM 2632 O O . ASP A 1 330 ? -34.699 -10.043 5.713 1.00 98.06 330 ASP A O 1
ATOM 2636 N N . PRO A 1 331 ? -36.418 -10.914 6.852 1.00 97.06 331 PRO A N 1
ATOM 2637 C CA . PRO A 1 331 ? -37.219 -9.689 6.818 1.00 97.06 331 PRO A CA 1
ATOM 2638 C C . PRO A 1 331 ? -36.544 -8.446 7.409 1.00 97.06 331 PRO A C 1
ATOM 2640 O O . PRO A 1 331 ? -37.001 -7.331 7.129 1.00 97.06 331 PRO A O 1
ATOM 2643 N N . LYS A 1 332 ? -35.475 -8.602 8.204 1.00 98.19 332 LYS A N 1
ATOM 2644 C CA . LYS A 1 332 ? -34.684 -7.509 8.792 1.00 98.19 332 LYS A CA 1
ATOM 2645 C C . LYS A 1 332 ? -33.404 -7.187 8.013 1.00 98.19 332 LYS A C 1
ATOM 2647 O O . LYS A 1 332 ? -32.728 -6.237 8.390 1.00 98.19 332 LYS A O 1
ATOM 2652 N N . ALA A 1 333 ? -33.114 -7.905 6.925 1.00 98.44 333 ALA A N 1
ATOM 2653 C CA . ALA A 1 333 ? -31.904 -7.734 6.122 1.00 98.44 333 ALA A CA 1
ATOM 2654 C C . ALA A 1 333 ? -31.617 -6.272 5.750 1.00 98.44 333 ALA A C 1
ATOM 2656 O O . ALA A 1 333 ? -32.486 -5.575 5.221 1.00 98.44 333 ALA A O 1
ATOM 2657 N N . VAL A 1 334 ? -30.387 -5.835 5.969 1.00 98.62 334 VAL A N 1
ATOM 2658 C CA . VAL A 1 334 ? -29.828 -4.568 5.508 1.00 98.62 334 VAL A CA 1
ATOM 2659 C C . VAL A 1 334 ? -28.712 -4.899 4.532 1.00 98.62 334 VAL A C 1
ATOM 2661 O O . VAL A 1 334 ? -27.797 -5.655 4.856 1.00 98.62 334 VAL A O 1
ATOM 2664 N N . TRP A 1 335 ? -28.793 -4.327 3.337 1.00 98.38 335 TRP A N 1
ATOM 2665 C CA . TRP A 1 335 ? -27.798 -4.544 2.297 1.00 98.38 335 TRP A CA 1
ATOM 2666 C C . TRP A 1 335 ? -26.607 -3.596 2.480 1.00 98.38 335 TRP A C 1
ATOM 2668 O O . TRP A 1 335 ? -26.743 -2.381 2.346 1.00 98.38 335 TRP A O 1
ATOM 2678 N N . VAL A 1 336 ? -25.439 -4.152 2.778 1.00 98.31 336 VAL A N 1
ATOM 2679 C CA . VAL A 1 336 ? -24.147 -3.462 2.798 1.00 98.31 336 VAL A CA 1
ATOM 2680 C C . VAL A 1 336 ? -23.525 -3.570 1.406 1.00 98.31 336 VAL A C 1
ATOM 2682 O O . VAL A 1 336 ? -23.073 -4.640 1.001 1.00 98.31 336 VAL A O 1
ATOM 2685 N N . MET A 1 337 ? -23.546 -2.472 0.658 1.00 96.69 337 MET A N 1
ATOM 2686 C CA . MET A 1 337 ? -23.145 -2.434 -0.750 1.00 96.69 337 MET A CA 1
ATOM 2687 C C . MET A 1 337 ? -21.810 -1.700 -0.918 1.00 96.69 337 MET A C 1
ATOM 2689 O O . MET A 1 337 ? -21.623 -0.618 -0.348 1.00 96.69 337 MET A O 1
ATOM 2693 N N . GLN A 1 338 ? -20.905 -2.239 -1.740 1.00 95.44 338 GLN A N 1
ATOM 2694 C CA . GLN A 1 338 ? -19.675 -1.543 -2.111 1.00 95.44 338 GLN A CA 1
ATOM 2695 C C . GLN A 1 338 ? -19.960 -0.412 -3.113 1.00 95.44 338 GLN A C 1
ATOM 2697 O O . GLN A 1 338 ? -20.624 -0.590 -4.133 1.00 95.44 338 GLN A O 1
ATOM 2702 N N . GLY A 1 339 ? -19.406 0.774 -2.857 1.00 95.44 339 GLY A N 1
ATOM 2703 C CA . GLY A 1 339 ? -19.475 1.920 -3.767 1.00 95.44 339 GLY A CA 1
ATOM 2704 C C . GLY A 1 339 ? -18.492 1.866 -4.945 1.00 95.44 339 GLY A C 1
ATOM 2705 O O . GLY A 1 339 ? -18.489 2.795 -5.751 1.00 95.44 339 GLY A O 1
ATOM 2706 N N . TRP A 1 340 ? -17.666 0.812 -5.067 1.00 94.31 340 TRP A N 1
ATOM 2707 C CA . TRP A 1 340 ? -16.586 0.710 -6.068 1.00 94.31 340 TRP A CA 1
ATOM 2708 C C . TRP A 1 340 ? -17.064 0.907 -7.500 1.00 94.31 340 TRP A C 1
ATOM 2710 O O . TRP A 1 340 ? -16.428 1.622 -8.268 1.00 94.31 340 TRP A O 1
ATOM 2720 N N . LEU A 1 341 ? -18.221 0.348 -7.857 1.00 91.50 341 LEU A N 1
ATOM 2721 C CA . LEU A 1 341 ? -18.764 0.468 -9.210 1.00 91.50 341 LEU A CA 1
ATOM 2722 C C . LEU A 1 341 ? -18.980 1.931 -9.641 1.00 91.50 341 LEU A C 1
ATOM 2724 O O . LEU A 1 341 ? -18.804 2.246 -10.816 1.00 91.50 341 LEU A O 1
ATOM 2728 N N . PHE A 1 342 ? -19.254 2.843 -8.698 1.00 94.19 342 PHE A N 1
ATOM 2729 C CA . PHE A 1 342 ? -19.374 4.280 -8.976 1.00 94.19 342 PHE A CA 1
ATOM 2730 C C . PHE A 1 342 ? -18.026 4.956 -9.273 1.00 94.19 342 PHE A C 1
ATOM 2732 O O . PHE A 1 342 ? -18.001 6.022 -9.891 1.00 94.19 342 PHE A O 1
ATOM 2739 N N . VAL A 1 343 ? -16.919 4.353 -8.834 1.00 92.62 343 VAL A N 1
ATOM 2740 C CA . VAL A 1 343 ? -15.552 4.804 -9.122 1.00 92.62 343 VAL A CA 1
ATOM 2741 C C . VAL A 1 343 ? -15.031 4.150 -10.399 1.00 92.62 343 VAL A C 1
ATOM 2743 O O . VAL A 1 343 ? -14.569 4.855 -11.295 1.00 92.62 343 VAL A O 1
ATOM 2746 N N . ASN A 1 344 ? -15.139 2.822 -10.491 1.00 90.31 344 ASN A N 1
ATOM 2747 C CA . ASN A 1 344 ? -14.571 2.022 -11.572 1.00 90.31 344 ASN A CA 1
ATOM 2748 C C . ASN A 1 344 ? -15.133 2.402 -12.949 1.00 90.31 344 ASN A C 1
ATOM 2750 O O . ASN A 1 344 ? -14.373 2.601 -13.892 1.00 90.31 344 ASN A O 1
ATOM 2754 N N . ASP A 1 345 ? -16.456 2.577 -13.050 1.00 89.62 345 ASP A N 1
ATOM 2755 C CA . ASP A 1 345 ? -17.110 3.028 -14.282 1.00 89.62 345 ASP A CA 1
ATOM 2756 C C . ASP A 1 345 ? -17.963 4.278 -14.037 1.00 89.62 345 ASP A C 1
ATOM 2758 O O . ASP A 1 345 ? -19.182 4.317 -14.234 1.00 89.62 345 ASP A O 1
ATOM 2762 N N . ALA A 1 346 ? -17.292 5.353 -13.618 1.00 90.75 346 ALA A N 1
ATOM 2763 C CA . ALA A 1 346 ? -17.914 6.665 -13.440 1.00 90.75 346 ALA A CA 1
ATOM 2764 C C . ALA A 1 346 ? -18.547 7.222 -14.737 1.00 90.75 346 ALA A C 1
ATOM 2766 O O . ALA A 1 346 ? -19.351 8.157 -14.690 1.00 90.75 346 ALA A O 1
ATOM 2767 N N . SER A 1 347 ? -18.192 6.668 -15.905 1.00 92.00 347 SER A N 1
ATOM 2768 C CA . SER A 1 347 ? -18.763 7.058 -17.196 1.00 92.00 347 SER A CA 1
ATOM 2769 C C . SER A 1 347 ? -20.194 6.536 -17.374 1.00 92.00 347 SER A C 1
ATOM 2771 O O . SER A 1 347 ? -21.064 7.265 -17.876 1.00 92.00 347 SER A O 1
ATOM 2773 N N . PHE A 1 348 ? -20.452 5.314 -16.902 1.00 92.19 348 PHE A N 1
ATOM 2774 C CA . PHE A 1 348 ? -21.771 4.697 -16.846 1.00 92.19 348 PHE A CA 1
ATOM 2775 C C . PHE A 1 348 ? -22.582 5.221 -15.655 1.00 92.19 348 PHE A C 1
ATOM 2777 O O . PHE A 1 348 ? -23.732 5.649 -15.813 1.00 92.19 348 PHE A O 1
ATOM 2784 N N . TRP A 1 349 ? -21.980 5.229 -14.463 1.00 93.31 349 TRP A N 1
ATOM 2785 C CA . TRP A 1 349 ? -22.647 5.542 -13.198 1.00 93.31 349 TRP A CA 1
ATOM 2786 C C . TRP A 1 349 ? -22.760 7.045 -12.931 1.00 93.31 349 TRP A C 1
ATOM 2788 O O . TRP A 1 349 ? -22.213 7.593 -11.975 1.00 93.31 349 TRP A O 1
ATOM 2798 N N . LYS A 1 350 ? -23.537 7.728 -13.773 1.00 93.94 350 LYS A N 1
ATOM 2799 C CA . LYS A 1 350 ? -23.872 9.148 -13.591 1.00 93.94 350 LYS A CA 1
ATOM 2800 C C . LYS A 1 350 ? -24.898 9.329 -12.459 1.00 93.94 350 LYS A C 1
ATOM 2802 O O . LYS A 1 350 ? -25.611 8.377 -12.129 1.00 93.94 350 LYS A O 1
ATOM 2807 N N . PRO A 1 351 ? -25.072 10.552 -11.915 1.00 95.19 351 PRO A N 1
ATOM 2808 C CA . PRO A 1 351 ? -25.989 10.810 -10.799 1.00 95.19 351 PRO A CA 1
ATOM 2809 C C . PRO A 1 351 ? -27.400 10.220 -10.969 1.00 95.19 351 PRO A C 1
ATOM 2811 O O . PRO A 1 351 ? -27.965 9.680 -10.022 1.00 95.19 351 PRO A O 1
ATOM 2814 N N . THR A 1 352 ? -27.965 10.249 -12.180 1.00 95.69 352 THR A N 1
ATOM 2815 C CA . THR A 1 352 ? -29.282 9.658 -12.472 1.00 95.69 352 THR A CA 1
ATOM 2816 C C . THR A 1 352 ? -29.302 8.134 -12.301 1.00 95.69 352 THR A C 1
ATOM 2818 O O . THR A 1 352 ? -30.229 7.608 -11.684 1.00 95.69 352 THR A O 1
ATOM 2821 N N . GLN A 1 353 ? -28.289 7.425 -12.806 1.00 96.06 353 GLN A N 1
ATOM 2822 C CA . GLN A 1 353 ? -28.156 5.967 -12.702 1.00 96.06 353 GLN A CA 1
ATOM 2823 C C . GLN A 1 353 ? -27.903 5.538 -11.255 1.00 96.06 353 GLN A C 1
ATOM 2825 O O . GLN A 1 353 ? -28.582 4.638 -10.758 1.00 96.06 353 GLN A O 1
ATOM 2830 N N . VAL A 1 354 ? -26.995 6.232 -10.556 1.00 96.06 354 VAL A N 1
ATOM 2831 C CA . VAL A 1 354 ? -26.725 5.990 -9.130 1.00 96.06 354 VAL A CA 1
ATOM 2832 C C . VAL A 1 354 ? -28.005 6.177 -8.318 1.00 96.06 354 VAL A C 1
ATOM 2834 O O . VAL A 1 354 ? -28.414 5.286 -7.575 1.00 96.06 354 VAL A O 1
ATOM 2837 N N . LYS A 1 355 ? -28.713 7.296 -8.513 1.00 97.44 355 LYS A N 1
ATOM 2838 C CA . LYS A 1 355 ? -29.972 7.570 -7.811 1.00 97.44 355 LYS A CA 1
ATOM 2839 C C . LYS A 1 355 ? -31.032 6.502 -8.077 1.00 97.44 355 LYS A C 1
ATOM 2841 O O . LYS A 1 355 ? -31.719 6.099 -7.139 1.00 97.44 355 LYS A O 1
ATOM 2846 N N . ALA A 1 356 ? -31.160 6.036 -9.321 1.00 96.88 356 ALA A N 1
ATOM 2847 C CA . ALA A 1 356 ? -32.114 4.994 -9.695 1.00 96.88 356 ALA A CA 1
ATOM 2848 C C . ALA A 1 356 ? -31.825 3.653 -9.002 1.00 96.88 356 ALA A C 1
ATOM 2850 O O . ALA A 1 356 ? -32.759 3.003 -8.523 1.00 96.88 356 ALA A O 1
ATOM 2851 N N . LEU A 1 357 ? -30.550 3.264 -8.906 1.00 95.56 357 LEU A N 1
ATOM 2852 C CA . LEU A 1 357 ? -30.132 2.057 -8.196 1.00 95.56 357 LEU A CA 1
ATOM 2853 C C . LEU A 1 357 ? -30.432 2.170 -6.693 1.00 95.56 357 LEU A C 1
ATOM 2855 O O . LEU A 1 357 ? -31.073 1.290 -6.118 1.00 95.56 357 LEU A O 1
ATOM 2859 N N . LEU A 1 358 ? -30.023 3.274 -6.063 1.00 96.81 358 LEU A N 1
ATOM 2860 C CA . LEU A 1 358 ? -30.080 3.417 -4.606 1.00 96.81 358 LEU A CA 1
ATOM 2861 C C . LEU A 1 358 ? -31.503 3.664 -4.081 1.00 96.81 358 LEU A C 1
ATOM 2863 O O . LEU A 1 358 ? -31.904 3.083 -3.071 1.00 96.81 358 LEU A O 1
ATOM 2867 N N . LYS A 1 359 ? -32.318 4.486 -4.758 1.00 97.06 359 LYS A N 1
ATOM 2868 C CA . LYS A 1 359 ? -33.688 4.800 -4.298 1.00 97.06 359 LYS A CA 1
ATOM 2869 C C . LYS A 1 359 ? -34.681 3.643 -4.433 1.00 97.06 359 LYS A C 1
ATOM 2871 O O . LYS A 1 359 ? -35.792 3.743 -3.917 1.00 97.06 359 LYS A O 1
ATOM 2876 N N . ALA A 1 360 ? -34.308 2.552 -5.097 1.00 96.25 360 ALA A N 1
ATOM 2877 C CA . ALA A 1 360 ? -35.164 1.376 -5.227 1.00 96.25 360 ALA A CA 1
ATOM 2878 C C . ALA A 1 360 ? -35.273 0.536 -3.942 1.00 96.25 360 ALA A C 1
ATOM 2880 O O . ALA A 1 360 ? -36.246 -0.208 -3.788 1.00 96.25 360 ALA A O 1
ATOM 2881 N N . VAL A 1 361 ? -34.315 0.682 -3.024 1.00 97.38 361 VAL A N 1
ATOM 2882 C CA . VAL A 1 361 ? -34.307 0.056 -1.693 1.00 97.38 361 VAL A CA 1
ATOM 2883 C C . VAL A 1 361 ? -34.721 1.107 -0.654 1.00 97.38 361 VAL A C 1
ATOM 2885 O O . VAL A 1 361 ? -34.436 2.284 -0.870 1.00 97.38 361 VAL A O 1
ATOM 2888 N N . PRO A 1 362 ? -35.399 0.765 0.457 1.00 97.81 362 PRO A N 1
ATOM 2889 C CA . PRO A 1 362 ? -35.670 1.723 1.535 1.00 97.81 362 PRO A CA 1
ATOM 2890 C C . PRO A 1 362 ? -34.388 2.321 2.144 1.00 97.81 362 PRO A C 1
ATOM 2892 O O . PRO A 1 362 ? -33.312 1.728 2.073 1.00 97.81 362 PRO A O 1
ATOM 2895 N N . ASP A 1 363 ? -34.460 3.538 2.690 1.00 96.88 363 ASP A N 1
ATOM 2896 C CA . ASP A 1 363 ? -33.275 4.277 3.167 1.00 96.88 363 ASP A CA 1
ATOM 2897 C C . ASP A 1 363 ? -32.626 3.665 4.416 1.00 96.88 363 ASP A C 1
ATOM 2899 O O . ASP A 1 363 ? -31.433 3.833 4.617 1.00 96.88 363 ASP A O 1
ATOM 2903 N N . ASP A 1 364 ? -33.379 2.935 5.230 1.00 96.12 364 ASP A N 1
ATOM 2904 C CA . ASP A 1 364 ? -32.926 2.226 6.433 1.00 96.12 364 ASP A CA 1
ATOM 2905 C C . ASP A 1 364 ? -32.527 0.762 6.168 1.00 96.12 364 ASP A C 1
ATOM 2907 O O . ASP A 1 364 ? -32.171 0.037 7.093 1.00 96.12 364 ASP A O 1
ATOM 2911 N N . ARG A 1 365 ? -32.585 0.317 4.906 1.00 98.00 365 ARG A N 1
ATOM 2912 C CA . ARG A 1 365 ? -32.341 -1.077 4.499 1.00 98.00 365 ARG A CA 1
ATOM 2913 C C . ARG A 1 365 ? -31.128 -1.251 3.586 1.00 98.00 365 ARG A C 1
ATOM 2915 O O . ARG A 1 365 ? -30.930 -2.328 3.028 1.00 98.00 365 ARG A O 1
ATOM 2922 N N . MET A 1 366 ? -30.316 -0.206 3.444 1.00 98.19 366 MET A N 1
ATOM 2923 C CA . MET A 1 366 ? -29.089 -0.216 2.655 1.00 98.19 366 MET A CA 1
ATOM 2924 C C . MET A 1 366 ? -28.044 0.715 3.274 1.00 98.19 366 MET A C 1
ATOM 2926 O O . MET A 1 366 ? -28.374 1.844 3.634 1.00 98.19 366 MET A O 1
ATOM 2930 N N . ILE A 1 367 ? -26.801 0.249 3.363 1.00 98.69 367 ILE A N 1
ATOM 2931 C CA . ILE A 1 367 ? -25.629 1.012 3.803 1.00 98.69 367 ILE A CA 1
ATOM 2932 C C . ILE A 1 367 ? -24.612 0.994 2.663 1.00 98.69 367 ILE A C 1
ATOM 2934 O O . ILE A 1 367 ? -24.315 -0.073 2.128 1.00 98.69 367 ILE A O 1
ATOM 2938 N N . ILE A 1 368 ? -24.072 2.158 2.302 1.00 98.50 368 ILE A N 1
ATOM 2939 C CA . ILE A 1 368 ? -23.048 2.270 1.256 1.00 98.50 368 ILE A CA 1
ATOM 2940 C C . ILE A 1 368 ? -21.659 2.356 1.879 1.00 98.50 368 ILE A C 1
ATOM 2942 O O . ILE A 1 368 ? -21.399 3.215 2.721 1.00 98.50 368 ILE A O 1
ATOM 2946 N N . LEU A 1 369 ? -20.752 1.494 1.437 1.00 98.69 369 LEU A N 1
ATOM 2947 C CA . LEU A 1 369 ? -19.326 1.654 1.695 1.00 98.69 369 LEU A CA 1
ATOM 2948 C C . LEU A 1 369 ? -18.765 2.589 0.620 1.00 98.69 369 LEU A C 1
ATOM 2950 O O . LEU A 1 369 ? -18.660 2.188 -0.541 1.00 98.69 369 LEU A O 1
ATOM 2954 N N . ASP A 1 370 ? -18.422 3.829 0.977 1.00 98.38 370 ASP A N 1
ATOM 2955 C CA . ASP A 1 370 ? -17.700 4.732 0.075 1.00 98.38 370 ASP A CA 1
ATOM 2956 C C . ASP A 1 370 ? -16.243 4.271 0.007 1.00 98.38 370 ASP A C 1
ATOM 2958 O O . ASP A 1 370 ? -15.373 4.742 0.745 1.00 98.38 370 ASP A O 1
ATOM 2962 N N . LEU A 1 371 ? -16.043 3.238 -0.816 1.00 96.88 371 LEU A N 1
ATOM 2963 C CA . LEU A 1 371 ? -14.975 2.254 -0.671 1.00 96.88 371 LEU A CA 1
ATOM 2964 C C . LEU A 1 371 ? -13.570 2.857 -0.743 1.00 96.88 371 LEU A C 1
ATOM 2966 O O . LEU A 1 371 ? -12.645 2.238 -0.229 1.00 96.88 371 LEU A O 1
ATOM 2970 N N . TRP A 1 372 ? -13.425 4.032 -1.365 1.00 96.31 372 TRP A N 1
ATOM 2971 C CA . TRP A 1 372 ? -12.140 4.665 -1.644 1.00 96.31 372 TRP A CA 1
ATOM 2972 C C . TRP A 1 372 ? -12.128 6.174 -1.361 1.00 96.31 372 TRP A C 1
ATOM 2974 O O . TRP A 1 372 ? -11.738 7.006 -2.189 1.00 96.31 372 TRP A O 1
ATOM 2984 N N . SER A 1 373 ? -12.605 6.540 -0.176 1.00 97.31 373 SER A N 1
ATOM 2985 C CA . SER A 1 373 ? -12.865 7.930 0.195 1.00 97.31 373 SER A CA 1
ATOM 2986 C C . SER A 1 373 ? -11.605 8.783 0.367 1.00 97.31 373 SER A C 1
ATOM 2988 O O . SER A 1 373 ? -11.681 10.002 0.208 1.00 97.31 373 SER A O 1
ATOM 2990 N N . GLU A 1 374 ? -10.447 8.189 0.671 1.00 95.69 374 GLU A N 1
ATOM 2991 C CA . GLU A 1 374 ? -9.191 8.930 0.845 1.00 95.69 374 GLU A CA 1
ATOM 2992 C C . GLU A 1 374 ? -8.597 9.436 -0.478 1.00 95.69 374 GLU A C 1
ATOM 2994 O O . GLU A 1 374 ? -7.752 10.333 -0.469 1.00 95.69 374 GLU A O 1
ATOM 2999 N N . THR A 1 375 ? -9.040 8.884 -1.613 1.00 93.88 375 THR A N 1
ATOM 3000 C CA . THR A 1 375 ? -8.560 9.281 -2.947 1.00 93.88 375 THR A CA 1
ATOM 3001 C C . THR A 1 375 ? -9.692 9.776 -3.845 1.00 93.88 375 THR A C 1
ATOM 3003 O O . THR A 1 375 ? -9.575 10.852 -4.435 1.00 93.88 375 THR A O 1
ATOM 3006 N N . PHE A 1 376 ? -10.800 9.037 -3.938 1.00 93.94 376 PHE A N 1
ATOM 3007 C CA . PHE A 1 376 ? -11.940 9.359 -4.801 1.00 93.94 376 PHE A CA 1
ATOM 3008 C C . PHE A 1 376 ? -13.273 9.264 -4.043 1.00 93.94 376 PHE A C 1
ATOM 3010 O O . PHE A 1 376 ? -14.077 8.379 -4.331 1.00 93.94 376 PHE A O 1
ATOM 3017 N N . PRO A 1 377 ? -13.561 10.202 -3.121 1.00 95.38 377 PRO A N 1
ATOM 3018 C CA . PRO A 1 377 ? -14.828 10.209 -2.395 1.00 95.38 377 PRO A CA 1
ATOM 3019 C C . PRO A 1 377 ? -16.014 10.389 -3.354 1.00 95.38 377 PRO A C 1
ATOM 3021 O O . PRO A 1 377 ? -16.092 11.375 -4.102 1.00 95.38 377 PRO A O 1
ATOM 3024 N N . VAL A 1 378 ? -16.957 9.445 -3.332 1.00 96.56 378 VAL A N 1
ATOM 3025 C CA . VAL A 1 378 ? -18.144 9.457 -4.205 1.00 96.56 378 VAL A CA 1
ATOM 3026 C C . VAL A 1 378 ? -19.334 10.155 -3.539 1.00 96.56 378 VAL A C 1
ATOM 3028 O O . VAL A 1 378 ? -20.180 10.725 -4.241 1.00 96.56 378 VAL A O 1
ATOM 3031 N N . TRP A 1 379 ? -19.390 10.200 -2.206 1.00 96.56 379 TRP A N 1
ATOM 3032 C CA . TRP A 1 379 ? -20.477 10.829 -1.444 1.00 96.56 379 TRP A CA 1
ATOM 3033 C C . TRP A 1 379 ? -20.748 12.281 -1.877 1.00 96.56 379 TRP A C 1
ATOM 3035 O O . TRP A 1 379 ? -21.904 12.666 -2.070 1.00 96.56 379 TRP A O 1
ATOM 3045 N N . GLY A 1 380 ? -19.694 13.062 -2.150 1.00 92.75 380 GLY A N 1
ATOM 3046 C CA . GLY A 1 380 ? -19.803 14.455 -2.601 1.00 92.75 380 GLY A CA 1
ATOM 3047 C C . GLY A 1 380 ? -20.402 14.626 -4.006 1.00 92.75 380 GLY A C 1
ATOM 3048 O O . GLY A 1 380 ? -20.881 15.703 -4.351 1.00 92.75 380 GLY A O 1
ATOM 3049 N N . LYS A 1 381 ? -20.421 13.566 -4.826 1.00 92.94 381 LYS A N 1
ATOM 3050 C CA . LYS A 1 381 ? -21.007 13.561 -6.183 1.00 92.94 381 LYS A CA 1
ATOM 3051 C C . LYS A 1 381 ? -22.429 12.995 -6.222 1.00 92.94 381 LYS A C 1
ATOM 3053 O O . LYS A 1 381 ? -23.080 13.032 -7.266 1.00 92.94 381 LYS A O 1
ATOM 3058 N N . THR A 1 382 ? -22.905 12.449 -5.106 1.00 95.56 382 THR A N 1
ATOM 3059 C CA . THR A 1 382 ? -24.146 11.666 -5.029 1.00 95.56 382 THR A CA 1
ATOM 3060 C C . THR A 1 382 ? -25.137 12.221 -4.010 1.00 95.56 382 THR A C 1
ATOM 3062 O O . THR A 1 382 ? -26.052 11.506 -3.611 1.00 95.56 382 THR A O 1
ATOM 3065 N N . ASP A 1 383 ? -24.979 13.490 -3.605 1.00 95.94 383 ASP A N 1
ATOM 3066 C CA . ASP A 1 383 ? -25.817 14.123 -2.573 1.00 95.94 383 ASP A CA 1
ATOM 3067 C C . ASP A 1 383 ? -25.867 13.247 -1.305 1.00 95.94 383 ASP A C 1
ATOM 3069 O O . ASP A 1 383 ? -26.934 12.840 -0.839 1.00 95.94 383 ASP A O 1
ATOM 3073 N N . ALA A 1 384 ? -24.673 12.825 -0.858 1.00 97.12 384 ALA A N 1
ATOM 3074 C CA . ALA A 1 384 ? -24.469 11.851 0.213 1.00 97.12 384 ALA A CA 1
ATOM 3075 C C . ALA A 1 384 ? -25.342 10.594 0.046 1.00 97.12 384 ALA A C 1
ATOM 3077 O O . ALA A 1 384 ? -26.115 10.210 0.931 1.00 97.12 384 ALA A O 1
ATOM 3078 N N . TYR A 1 385 ? -25.240 9.971 -1.132 1.00 98.06 385 TYR A N 1
ATOM 3079 C CA . TYR A 1 385 ? -25.978 8.765 -1.508 1.00 98.06 385 TYR A CA 1
ATOM 3080 C C . TYR A 1 385 ? -27.501 8.895 -1.382 1.00 98.06 385 TYR A C 1
ATOM 3082 O O . TYR A 1 385 ? -28.197 7.934 -1.047 1.00 98.06 385 TYR A O 1
ATOM 3090 N N . TYR A 1 386 ? -28.044 10.081 -1.668 1.00 97.44 386 TYR A N 1
ATOM 3091 C CA . TYR A 1 386 ? -29.483 10.340 -1.748 1.00 97.44 386 TYR A CA 1
ATOM 3092 C C . TYR A 1 386 ? -30.265 9.867 -0.509 1.00 97.44 386 TYR A C 1
ATOM 3094 O O . TYR A 1 386 ? -31.375 9.339 -0.632 1.00 97.44 386 TYR A O 1
ATOM 3102 N N . GLY A 1 387 ? -29.699 10.041 0.687 1.00 96.25 387 GLY A N 1
ATOM 3103 C CA . GLY A 1 387 ? -30.343 9.707 1.962 1.00 96.25 387 GLY A CA 1
ATOM 3104 C C . GLY A 1 387 ? -30.065 8.299 2.499 1.00 96.25 387 GLY A C 1
ATOM 3105 O O . GLY A 1 387 ? -30.650 7.938 3.530 1.00 96.25 387 GLY A O 1
ATOM 3106 N N . LYS A 1 388 ? -29.184 7.519 1.854 1.00 98.19 388 LYS A N 1
ATOM 3107 C CA . LYS A 1 388 ? -28.647 6.273 2.424 1.00 98.19 388 LYS A CA 1
ATOM 3108 C C . LYS A 1 388 ? -27.615 6.560 3.521 1.00 98.19 388 LYS A C 1
ATOM 3110 O O . LYS A 1 388 ? -26.806 7.473 3.365 1.00 98.19 388 LYS A O 1
ATOM 3115 N N . PRO A 1 389 ? -27.609 5.784 4.618 1.00 98.50 389 PRO A N 1
ATOM 3116 C CA . PRO A 1 389 ? -26.438 5.624 5.466 1.00 98.50 389 PRO A CA 1
ATOM 3117 C C . PRO A 1 389 ? -25.203 5.258 4.642 1.00 98.50 389 PRO A C 1
ATOM 3119 O O . PRO A 1 389 ? -25.283 4.406 3.756 1.00 98.50 389 PRO A O 1
ATOM 3122 N N . TRP A 1 390 ? -24.063 5.863 4.953 1.00 98.75 390 TRP A N 1
ATOM 3123 C CA . TRP A 1 390 ? -22.805 5.528 4.293 1.00 98.75 390 TRP A CA 1
ATOM 3124 C C . TRP A 1 390 ? -21.615 5.568 5.251 1.00 98.75 390 TRP A C 1
ATOM 3126 O O . TRP A 1 390 ? -21.696 6.147 6.340 1.00 98.75 390 TRP A O 1
ATOM 3136 N N . ILE A 1 391 ? -20.535 4.897 4.864 1.00 98.88 391 ILE A N 1
ATOM 3137 C CA . ILE A 1 391 ? -19.305 4.739 5.640 1.00 98.88 391 ILE A CA 1
ATOM 3138 C C . ILE A 1 391 ? -18.145 5.283 4.807 1.00 98.88 391 ILE A C 1
ATOM 3140 O O . ILE A 1 391 ? -17.983 4.890 3.654 1.00 98.88 391 ILE A O 1
ATOM 3144 N N . TRP A 1 392 ? -17.352 6.181 5.392 1.00 98.75 392 TRP A N 1
ATOM 3145 C CA . TRP A 1 392 ? -16.122 6.692 4.783 1.00 98.75 392 TRP A CA 1
ATOM 3146 C C . TRP A 1 392 ? -15.038 5.618 4.904 1.00 98.75 392 TRP A C 1
ATOM 3148 O O . TRP A 1 392 ? -14.646 5.278 6.022 1.00 98.75 392 TRP A O 1
ATOM 3158 N N . CYS A 1 393 ? -14.569 5.045 3.797 1.00 98.75 393 CYS A N 1
ATOM 3159 C CA . CYS A 1 393 ? -13.586 3.962 3.835 1.00 98.75 393 CYS A CA 1
ATOM 3160 C C . CYS A 1 393 ? -12.232 4.389 3.266 1.00 98.75 393 CYS A C 1
ATOM 3162 O O . CYS A 1 393 ? -12.176 5.063 2.239 1.00 98.75 393 CYS A O 1
ATOM 3164 N N . MET A 1 394 ? -11.155 3.946 3.920 1.00 98.50 394 MET A N 1
ATOM 3165 C CA . MET A 1 394 ? -9.803 3.988 3.368 1.00 98.50 394 MET A CA 1
ATOM 3166 C C . MET A 1 394 ? -9.507 2.671 2.642 1.00 98.50 394 MET A C 1
ATOM 3168 O O . MET A 1 394 ? -9.394 1.630 3.299 1.00 98.50 394 MET A O 1
ATOM 3172 N N . LEU A 1 395 ? -9.350 2.726 1.314 1.00 98.00 395 LEU A N 1
ATOM 3173 C CA . LEU A 1 395 ? -8.968 1.559 0.506 1.00 98.00 395 LEU A CA 1
ATOM 3174 C C . LEU A 1 395 ? -7.461 1.323 0.607 1.00 98.00 395 LEU A C 1
ATOM 3176 O O . LEU A 1 395 ? -7.029 0.265 1.042 1.00 98.00 395 LEU A O 1
ATOM 3180 N N . HIS A 1 396 ? -6.664 2.348 0.295 1.00 97.06 396 HIS A N 1
ATOM 3181 C CA . HIS A 1 396 ? -5.208 2.394 0.408 1.00 97.06 396 HIS A CA 1
ATOM 3182 C C . HIS A 1 396 ? -4.410 1.387 -0.448 1.00 97.06 396 HIS A C 1
ATOM 3184 O O . HIS A 1 396 ? -3.574 1.812 -1.246 1.00 97.06 396 HIS A O 1
ATOM 3190 N N . ASN A 1 397 ? -4.628 0.081 -0.294 1.00 96.88 397 ASN A N 1
ATOM 3191 C CA . ASN A 1 397 ? -3.810 -0.964 -0.903 1.00 96.88 397 ASN A CA 1
ATOM 3192 C C . ASN A 1 397 ? -4.571 -1.774 -1.957 1.00 96.88 397 ASN A C 1
ATOM 3194 O O . ASN A 1 397 ? -5.716 -2.163 -1.729 1.00 96.88 397 ASN A O 1
ATOM 3198 N N . PHE A 1 398 ? -3.872 -2.064 -3.056 1.00 94.88 398 PHE A N 1
ATOM 3199 C CA . PHE A 1 398 ? -4.304 -2.896 -4.176 1.00 94.88 398 PHE A CA 1
ATOM 3200 C C . PHE A 1 398 ? -3.329 -4.070 -4.341 1.00 94.88 398 PHE A C 1
ATOM 3202 O O . PHE A 1 398 ? -2.120 -3.896 -4.149 1.00 94.88 398 PHE A O 1
ATOM 3209 N N . GLY A 1 399 ? -3.849 -5.268 -4.615 1.00 94.19 399 GLY A N 1
ATOM 3210 C CA . GLY A 1 399 ? -3.077 -6.492 -4.873 1.00 94.19 399 GLY A CA 1
ATOM 3211 C C . GLY A 1 399 ? -2.222 -7.012 -3.709 1.00 94.19 399 GLY A C 1
ATOM 3212 O O . GLY A 1 399 ? -1.600 -8.069 -3.813 1.00 94.19 399 GLY A O 1
ATOM 3213 N N . GLY A 1 400 ? -2.148 -6.304 -2.579 1.00 94.88 400 GLY A N 1
ATOM 3214 C CA . GLY A 1 400 ? -1.145 -6.565 -1.545 1.00 94.88 400 GLY A CA 1
ATOM 3215 C C . GLY A 1 400 ? 0.257 -6.127 -1.940 1.00 94.88 400 GLY A C 1
ATOM 3216 O O . GLY A 1 400 ? 1.233 -6.701 -1.457 1.00 94.88 400 GLY A O 1
ATOM 3217 N N . ASN A 1 401 ? 0.373 -5.154 -2.840 1.00 94.00 401 ASN A N 1
ATOM 3218 C CA . ASN A 1 401 ? 1.665 -4.655 -3.296 1.00 94.00 401 ASN A CA 1
ATOM 3219 C C . ASN A 1 401 ? 2.401 -3.964 -2.133 1.00 94.00 401 ASN A C 1
ATOM 3221 O O . ASN A 1 401 ? 1.793 -3.250 -1.336 1.00 94.00 401 ASN A O 1
ATOM 3225 N N . THR A 1 402 ? 3.711 -4.200 -2.015 1.00 90.81 402 THR A N 1
ATOM 3226 C CA . THR A 1 402 ? 4.504 -3.914 -0.798 1.00 90.81 402 THR A CA 1
ATOM 3227 C C . THR A 1 402 ? 5.203 -2.547 -0.793 1.00 90.81 402 THR A C 1
ATOM 3229 O O . THR A 1 402 ? 6.124 -2.339 -0.009 1.00 90.81 402 THR A O 1
ATOM 3232 N N . GLY A 1 403 ? 4.872 -1.636 -1.711 1.00 92.50 403 GLY A N 1
ATOM 3233 C CA . GLY A 1 403 ? 5.540 -0.332 -1.799 1.00 92.50 403 GLY A CA 1
ATOM 3234 C C . GLY A 1 403 ? 5.151 0.614 -0.656 1.00 92.50 403 GLY A C 1
ATOM 3235 O O . GLY A 1 403 ? 4.030 0.560 -0.162 1.00 92.50 403 GLY A O 1
ATOM 3236 N N . LEU A 1 404 ? 6.054 1.517 -0.254 1.00 95.75 404 LEU A N 1
ATOM 3237 C CA . LEU A 1 404 ? 5.718 2.560 0.718 1.00 95.75 404 LEU A CA 1
ATOM 3238 C C . LEU A 1 404 ? 4.826 3.618 0.064 1.00 95.75 404 LEU A C 1
ATOM 3240 O O . LEU A 1 404 ? 5.265 4.329 -0.844 1.00 95.75 404 LEU A O 1
ATOM 3244 N N . PHE A 1 405 ? 3.587 3.734 0.539 1.00 95.44 405 PHE A N 1
ATOM 3245 C CA . PHE A 1 405 ? 2.614 4.678 0.004 1.00 95.44 405 PHE A CA 1
ATOM 3246 C C . PHE A 1 405 ? 1.576 5.091 1.045 1.00 95.44 405 PHE A C 1
ATOM 3248 O O . PHE A 1 405 ? 1.270 4.359 1.978 1.00 95.44 405 PHE A O 1
ATOM 3255 N N . GLY A 1 406 ? 1.015 6.284 0.876 1.00 95.38 406 GLY A N 1
ATOM 3256 C CA . GLY A 1 406 ? -0.172 6.707 1.602 1.00 95.38 406 GLY A CA 1
ATOM 3257 C C . GLY A 1 406 ? -0.502 8.173 1.369 1.00 95.38 406 GLY A C 1
ATOM 3258 O O . GLY A 1 406 ? 0.191 8.886 0.642 1.00 95.38 406 GLY A O 1
ATOM 3259 N N . ARG A 1 407 ? -1.580 8.620 2.015 1.00 95.88 407 ARG A N 1
ATOM 3260 C CA . ARG A 1 407 ? -2.062 10.008 2.001 1.00 95.88 407 ARG A CA 1
ATOM 3261 C C . ARG A 1 407 ? -2.329 10.474 3.430 1.00 95.88 407 ARG A C 1
ATOM 3263 O O . ARG A 1 407 ? -3.458 10.814 3.776 1.00 95.88 407 ARG A O 1
ATOM 3270 N N . MET A 1 408 ? -1.297 10.447 4.276 1.00 97.69 408 MET A N 1
ATOM 3271 C CA . MET A 1 408 ? -1.419 10.724 5.715 1.00 97.69 408 MET A CA 1
ATOM 3272 C C . MET A 1 408 ? -2.161 12.036 6.025 1.00 97.69 408 MET A C 1
ATOM 3274 O O . MET A 1 408 ? -3.065 11.987 6.855 1.00 97.69 408 MET A O 1
ATOM 3278 N N . PRO A 1 409 ? -1.900 13.178 5.349 1.00 96.69 409 PRO A N 1
ATOM 3279 C CA . PRO A 1 409 ? -2.664 14.403 5.603 1.00 96.69 409 PRO A CA 1
ATOM 3280 C C . PRO A 1 409 ? -4.169 14.247 5.340 1.00 96.69 409 PRO A C 1
ATOM 3282 O O . PRO A 1 409 ? -4.995 14.740 6.106 1.00 96.69 409 PRO A O 1
ATOM 3285 N N . THR A 1 410 ? -4.540 13.526 4.278 1.00 96.81 410 THR A N 1
ATOM 3286 C CA . THR A 1 410 ? -5.945 13.256 3.946 1.00 96.81 410 THR A CA 1
ATOM 3287 C C . THR A 1 410 ? -6.582 12.299 4.945 1.00 96.81 410 THR A C 1
ATOM 3289 O O . THR A 1 410 ? -7.720 12.518 5.334 1.00 96.81 410 THR A O 1
ATOM 3292 N N . VAL A 1 411 ? -5.867 11.272 5.401 1.00 98.19 411 VAL A N 1
ATOM 3293 C CA . VAL A 1 411 ? -6.378 10.308 6.392 1.00 98.19 411 VAL A CA 1
ATOM 3294 C C . VAL A 1 411 ? -6.515 10.945 7.782 1.00 98.19 411 VAL A C 1
ATOM 3296 O O . VAL A 1 411 ? -7.494 10.693 8.478 1.00 98.19 411 VAL A O 1
ATOM 3299 N N . ALA A 1 412 ? -5.589 11.826 8.168 1.00 98.38 412 ALA A N 1
ATOM 3300 C CA . ALA A 1 412 ? -5.619 12.531 9.451 1.00 98.38 412 ALA A CA 1
ATOM 3301 C C . ALA A 1 412 ? -6.806 13.503 9.582 1.00 98.38 412 ALA A C 1
ATOM 3303 O O . ALA A 1 412 ? -7.318 13.702 10.682 1.00 98.38 412 ALA A O 1
ATOM 3304 N N . ALA A 1 413 ? -7.241 14.115 8.474 1.00 98.25 413 ALA A N 1
ATOM 3305 C CA . ALA A 1 413 ? -8.290 15.137 8.480 1.00 98.25 413 ALA A CA 1
ATOM 3306 C C . ALA A 1 413 ? -9.614 14.690 7.841 1.00 98.25 413 ALA A C 1
ATOM 3308 O O . ALA A 1 413 ? -10.665 15.239 8.170 1.00 98.25 413 ALA A O 1
ATOM 3309 N N . GLY A 1 414 ? -9.587 13.726 6.921 1.00 98.00 414 GLY A N 1
ATOM 3310 C CA . GLY A 1 414 ? -10.705 13.345 6.055 1.00 98.00 414 GLY A CA 1
ATOM 3311 C C . GLY A 1 414 ? -11.956 12.900 6.812 1.00 98.00 414 GLY A C 1
ATOM 3312 O O . GLY A 1 414 ? -13.014 13.484 6.573 1.00 98.00 414 GLY A O 1
ATOM 3313 N N . PRO A 1 415 ? -11.862 11.942 7.754 1.00 98.44 415 PRO A N 1
ATOM 3314 C CA . PRO A 1 415 ? -13.005 11.498 8.549 1.00 98.44 415 PRO A CA 1
ATOM 3315 C C . PRO A 1 415 ? -13.680 12.626 9.338 1.00 98.44 415 PRO A C 1
ATOM 3317 O O . PRO A 1 415 ? -14.892 12.810 9.236 1.00 98.44 415 PRO A O 1
ATOM 3320 N N . ALA A 1 416 ? -12.896 13.426 10.068 1.00 98.12 416 ALA A N 1
ATOM 3321 C CA . ALA A 1 416 ? -13.398 14.578 10.818 1.00 98.12 416 ALA A CA 1
ATOM 3322 C C . ALA A 1 416 ? -14.014 15.644 9.894 1.00 98.12 416 ALA A C 1
ATOM 3324 O O . ALA A 1 416 ? -15.077 16.188 10.189 1.00 98.12 416 ALA A O 1
ATOM 3325 N N . SER A 1 417 ? -13.391 15.894 8.738 1.00 98.00 417 SER A N 1
ATOM 3326 C CA . SER A 1 417 ? -13.900 16.845 7.742 1.00 98.00 417 SER A CA 1
ATOM 3327 C C . SER A 1 417 ? -15.236 16.385 7.156 1.00 98.00 417 SER A C 1
ATOM 3329 O O . SER A 1 417 ? -16.162 17.182 7.056 1.00 98.00 417 SER A O 1
ATOM 3331 N N . ALA A 1 418 ? -15.365 15.097 6.823 1.00 98.06 418 ALA A N 1
ATOM 3332 C CA . ALA A 1 418 ? -16.624 14.518 6.360 1.00 98.06 418 ALA A CA 1
ATOM 3333 C C . ALA A 1 418 ? -17.699 14.558 7.456 1.00 98.06 418 ALA A C 1
ATOM 3335 O O . ALA A 1 418 ? -18.857 14.824 7.163 1.00 98.06 418 ALA A O 1
ATOM 3336 N N . LEU A 1 419 ? -17.334 14.338 8.721 1.00 97.94 419 LEU A N 1
ATOM 3337 C CA . LEU A 1 419 ? -18.265 14.426 9.847 1.00 97.94 419 LEU A CA 1
ATOM 3338 C C . LEU A 1 419 ? -18.783 15.853 10.084 1.00 97.94 419 LEU A C 1
ATOM 3340 O O . LEU A 1 419 ? -19.940 16.023 10.469 1.00 97.94 419 LEU A O 1
ATOM 3344 N N . ALA A 1 420 ? -17.938 16.862 9.871 1.00 98.00 420 ALA A N 1
ATOM 3345 C CA . ALA A 1 420 ? -18.284 18.269 10.050 1.00 98.00 420 ALA A CA 1
ATOM 3346 C C . ALA A 1 420 ? -19.011 18.889 8.840 1.00 98.00 420 ALA A C 1
ATOM 3348 O O . ALA A 1 420 ? -19.598 19.966 8.975 1.00 98.00 420 ALA A O 1
ATOM 3349 N N . ASP A 1 421 ? -18.980 18.246 7.667 1.00 98.00 421 ASP A N 1
ATOM 3350 C CA . ASP A 1 421 ? -19.611 18.777 6.458 1.00 98.00 421 ASP A CA 1
ATOM 3351 C C . ASP A 1 421 ? -21.150 18.721 6.570 1.00 98.00 421 ASP A C 1
ATOM 3353 O O . ASP A 1 421 ? -21.726 17.637 6.723 1.00 98.00 421 ASP A O 1
ATOM 3357 N N . PRO A 1 422 ? -21.863 19.859 6.450 1.00 97.19 422 PRO A N 1
ATOM 3358 C CA . PRO A 1 422 ? -23.325 19.884 6.533 1.00 97.19 422 PRO A CA 1
ATOM 3359 C C . PRO A 1 422 ? -24.019 19.085 5.415 1.00 97.19 422 PRO A C 1
ATOM 3361 O O . PRO A 1 422 ? -25.195 18.746 5.550 1.00 97.19 422 PRO A O 1
ATOM 3364 N N . ASN A 1 423 ? -23.311 18.768 4.327 1.00 97.56 423 ASN A N 1
ATOM 3365 C CA . ASN A 1 423 ? -23.808 17.982 3.198 1.00 97.56 423 ASN A CA 1
ATOM 3366 C C . ASN A 1 423 ? -23.473 16.489 3.313 1.00 97.56 423 ASN A C 1
ATOM 3368 O O . ASN A 1 423 ? -23.834 15.722 2.423 1.00 97.56 423 ASN A O 1
ATOM 3372 N N . ALA A 1 424 ? -22.821 16.042 4.392 1.00 97.12 424 ALA A N 1
ATOM 3373 C CA . ALA A 1 424 ? -22.468 14.634 4.582 1.00 97.12 424 ALA A CA 1
ATOM 3374 C C . ALA A 1 424 ? -23.683 13.712 4.777 1.00 97.12 424 ALA A C 1
ATOM 3376 O O . ALA A 1 424 ? -23.549 12.488 4.757 1.00 97.12 424 ALA A O 1
ATOM 3377 N N . GLY A 1 425 ? -24.888 14.261 4.960 1.00 96.94 425 GLY A N 1
ATOM 3378 C CA . GLY A 1 425 ? -26.116 13.478 5.061 1.00 96.94 425 GLY A CA 1
ATOM 3379 C C . GLY A 1 425 ? -26.062 12.471 6.214 1.00 96.94 425 GLY A C 1
ATOM 3380 O O . GLY A 1 425 ? -25.949 12.852 7.375 1.00 96.94 425 GLY A O 1
ATOM 3381 N N . LYS A 1 426 ? -26.173 11.171 5.906 1.00 97.44 426 LYS A N 1
ATOM 3382 C CA . LYS A 1 426 ? -26.181 10.086 6.906 1.00 97.44 426 LYS A CA 1
ATOM 3383 C C . LYS A 1 426 ? -24.832 9.367 7.021 1.00 97.44 426 LYS A C 1
ATOM 3385 O O . LYS A 1 426 ? -24.789 8.131 6.991 1.00 97.44 426 LYS A O 1
ATOM 3390 N N . LEU A 1 427 ? -23.739 10.114 7.187 1.00 98.44 427 LEU A N 1
ATOM 3391 C CA . LEU A 1 427 ? -22.452 9.516 7.549 1.00 98.44 427 LEU A CA 1
ATOM 3392 C C . LEU A 1 427 ? -22.618 8.707 8.844 1.00 98.44 427 LEU A C 1
ATOM 3394 O O . LEU A 1 427 ? -22.921 9.238 9.912 1.00 98.44 427 LEU A O 1
ATOM 3398 N N . SER A 1 428 ? -22.477 7.393 8.727 1.00 97.88 428 SER A N 1
ATOM 3399 C CA . SER A 1 428 ? -22.787 6.437 9.792 1.00 97.88 428 SER A CA 1
ATOM 3400 C C . SER A 1 428 ? -21.538 5.795 10.377 1.00 97.88 428 SER A C 1
ATOM 3402 O O . SER A 1 428 ? -21.602 5.220 11.468 1.00 97.88 428 SER A O 1
ATOM 3404 N N . GLY A 1 429 ? -20.403 5.906 9.691 1.00 98.50 429 GLY A N 1
ATOM 3405 C CA . GLY A 1 429 ? -19.178 5.273 10.128 1.00 98.50 429 GLY A CA 1
ATOM 3406 C C . GLY A 1 429 ? -17.942 5.639 9.332 1.00 98.50 429 GLY A C 1
ATOM 3407 O O . GLY A 1 429 ? -18.007 6.358 8.338 1.00 98.50 429 GLY A O 1
ATOM 3408 N N . ILE A 1 430 ? -16.837 5.055 9.774 1.00 98.81 430 ILE A N 1
ATOM 3409 C CA . ILE A 1 430 ? -15.562 5.009 9.060 1.00 98.81 430 ILE A CA 1
ATOM 3410 C C . ILE A 1 430 ? -15.167 3.546 8.826 1.00 98.81 430 ILE A C 1
ATOM 3412 O O . ILE A 1 430 ? -15.736 2.650 9.453 1.00 98.81 430 ILE A O 1
ATOM 3416 N N . GLY A 1 431 ? -14.208 3.265 7.950 1.00 98.50 431 GLY A N 1
ATOM 3417 C CA . GLY A 1 431 ? -13.763 1.892 7.748 1.00 98.50 431 GLY A CA 1
ATOM 3418 C C . GLY A 1 431 ? -12.465 1.725 6.979 1.00 98.50 431 GLY A C 1
ATOM 3419 O O . GLY A 1 431 ? -11.921 2.670 6.411 1.00 98.50 431 GLY A O 1
ATOM 3420 N N . LEU A 1 432 ? -12.001 0.481 6.966 1.00 98.81 432 LEU A N 1
ATOM 3421 C CA . LEU A 1 432 ? -10.825 0.015 6.245 1.00 98.81 432 LEU A CA 1
ATOM 3422 C C . LEU A 1 432 ? -11.244 -1.027 5.207 1.00 98.81 432 LEU A C 1
ATOM 3424 O O . LEU A 1 432 ? -11.842 -2.048 5.553 1.00 98.81 432 LEU A O 1
ATOM 3428 N N . THR A 1 433 ? -10.904 -0.783 3.946 1.00 98.25 433 THR A N 1
ATOM 3429 C CA . THR A 1 433 ? -11.260 -1.626 2.793 1.00 98.25 433 THR A CA 1
ATOM 3430 C C . THR A 1 433 ? -10.045 -2.047 1.947 1.00 98.25 433 THR A C 1
ATOM 3432 O O . THR A 1 433 ? -10.186 -2.160 0.730 1.00 98.25 433 THR A O 1
ATOM 3435 N N . PRO A 1 434 ? -8.859 -2.323 2.524 1.00 98.31 434 PRO A N 1
ATOM 3436 C CA . PRO A 1 434 ? -7.689 -2.665 1.723 1.00 98.31 434 PRO A CA 1
ATOM 3437 C C . PRO A 1 434 ? -7.846 -3.993 1.001 1.00 98.31 434 PRO A C 1
ATOM 3439 O O . PRO A 1 434 ? -8.378 -4.952 1.564 1.00 98.31 434 PRO A O 1
ATOM 3442 N N . GLU A 1 435 ? -7.336 -4.085 -0.226 1.00 98.12 435 GLU A N 1
ATOM 3443 C CA . GLU A 1 435 ? -7.284 -5.373 -0.908 1.00 98.12 435 GLU A CA 1
ATOM 3444 C C . GLU A 1 435 ? -6.375 -6.361 -0.185 1.00 98.12 435 GLU A C 1
ATOM 3446 O O . GLU A 1 435 ? -6.703 -7.539 -0.136 1.00 98.12 435 GLU A O 1
ATOM 3451 N N . ALA A 1 436 ? -5.289 -5.892 0.433 1.00 97.94 436 ALA A N 1
ATOM 3452 C CA . ALA A 1 436 ? -4.481 -6.687 1.348 1.00 97.94 436 ALA A CA 1
ATOM 3453 C C . ALA A 1 436 ? -3.876 -5.839 2.478 1.00 97.94 436 ALA A C 1
ATOM 3455 O O . ALA A 1 436 ? -3.683 -4.625 2.369 1.00 97.94 436 ALA A O 1
ATOM 3456 N N . ILE A 1 437 ? -3.556 -6.511 3.577 1.00 98.12 437 ILE A N 1
ATOM 3457 C CA . ILE A 1 437 ? -3.020 -5.922 4.810 1.00 98.12 437 ILE A CA 1
ATOM 3458 C C . ILE A 1 437 ? -1.552 -6.326 5.026 1.00 98.12 437 ILE A C 1
ATOM 3460 O O . ILE A 1 437 ? -0.919 -6.834 4.106 1.00 98.12 437 ILE A O 1
ATOM 3464 N N . GLU A 1 438 ? -1.005 -6.080 6.223 1.00 96.50 438 GLU A N 1
ATOM 3465 C CA . GLU A 1 438 ? 0.380 -6.431 6.609 1.00 96.50 438 GLU A CA 1
ATOM 3466 C C . GLU A 1 438 ? 1.478 -5.615 5.893 1.00 96.50 438 GLU A C 1
ATOM 3468 O O . GLU A 1 438 ? 2.619 -6.054 5.770 1.00 96.50 438 GLU A O 1
ATOM 3473 N N . GLN A 1 439 ? 1.136 -4.394 5.471 1.00 96.25 439 GLN A N 1
ATOM 3474 C CA . GLN A 1 439 ? 2.049 -3.372 4.945 1.00 96.25 439 GLN A CA 1
ATOM 3475 C C . GLN A 1 439 ? 1.612 -1.977 5.436 1.00 96.25 439 GLN A C 1
ATOM 3477 O O . GLN A 1 439 ? 0.497 -1.838 5.931 1.00 96.25 439 GLN A O 1
ATOM 3482 N N . ASN A 1 440 ? 2.486 -0.964 5.372 1.00 97.75 440 ASN A N 1
ATOM 3483 C CA . ASN A 1 440 ? 2.234 0.423 5.820 1.00 97.75 440 ASN A CA 1
ATOM 3484 C C . ASN A 1 440 ? 1.410 0.561 7.131 1.00 97.75 440 ASN A C 1
ATOM 3486 O O . ASN A 1 440 ? 0.417 1.297 7.155 1.00 97.75 440 ASN A O 1
ATOM 3490 N N . PRO A 1 441 ? 1.800 -0.098 8.245 1.00 97.56 441 PRO A N 1
ATOM 3491 C CA . PRO A 1 441 ? 0.984 -0.171 9.466 1.00 97.56 441 PRO A CA 1
ATOM 3492 C C . PRO A 1 441 ? 0.584 1.204 10.029 1.00 97.56 441 PRO A C 1
ATOM 3494 O O . PRO A 1 441 ? -0.532 1.364 10.522 1.00 97.56 441 PRO A O 1
ATOM 3497 N N . ALA A 1 442 ? 1.444 2.216 9.866 1.00 97.88 442 ALA A N 1
ATOM 3498 C CA . ALA A 1 442 ? 1.175 3.590 10.285 1.00 97.88 442 ALA A CA 1
ATOM 3499 C C . ALA A 1 442 ? -0.119 4.172 9.683 1.00 97.88 442 ALA A C 1
ATOM 3501 O O . ALA A 1 442 ? -0.837 4.897 10.364 1.00 97.88 442 ALA A O 1
ATOM 3502 N N . LEU A 1 443 ? -0.446 3.861 8.421 1.00 97.69 443 LEU A N 1
ATOM 3503 C CA . LEU A 1 443 ? -1.642 4.403 7.758 1.00 97.69 443 LEU A CA 1
ATOM 3504 C C . LEU A 1 443 ? -2.928 3.827 8.345 1.00 97.69 443 LEU A C 1
ATOM 3506 O O . LEU A 1 443 ? -3.891 4.559 8.571 1.00 97.69 443 LEU A O 1
ATOM 3510 N N . TYR A 1 444 ? -2.936 2.523 8.607 1.00 98.56 444 TYR A N 1
ATOM 3511 C CA . TYR A 1 444 ? -4.088 1.841 9.185 1.00 98.56 444 TYR A CA 1
ATOM 3512 C C . TYR A 1 444 ? -4.349 2.303 10.609 1.00 98.56 444 TYR A C 1
ATOM 3514 O O . TYR A 1 444 ? -5.498 2.548 10.974 1.00 98.56 444 TYR A O 1
ATOM 3522 N N . GLU A 1 445 ? -3.291 2.487 11.392 1.00 98.12 445 GLU A N 1
ATOM 3523 C CA . GLU A 1 445 ? -3.453 2.990 12.744 1.00 98.12 445 GLU A CA 1
ATOM 3524 C C . GLU A 1 445 ? -3.888 4.460 12.775 1.00 98.12 445 GLU A C 1
ATOM 3526 O O . GLU A 1 445 ? -4.827 4.788 13.499 1.00 98.12 445 GLU A O 1
ATOM 3531 N N . LEU A 1 446 ? -3.300 5.325 11.937 1.00 98.69 446 LEU A N 1
ATOM 3532 C CA . LEU A 1 446 ? -3.739 6.718 11.794 1.00 98.69 446 LEU A CA 1
ATOM 3533 C C . LEU A 1 446 ? -5.232 6.797 11.445 1.00 98.69 446 LEU A C 1
ATOM 3535 O O . LEU A 1 446 ? -5.974 7.609 12.001 1.00 98.69 446 LEU A O 1
ATOM 3539 N N . MET A 1 447 ? -5.691 5.933 10.537 1.00 98.62 447 MET A N 1
ATOM 3540 C CA . MET A 1 447 ? -7.101 5.865 10.174 1.00 98.62 447 MET A CA 1
ATOM 3541 C C . MET A 1 447 ? -7.975 5.433 11.359 1.00 98.62 447 MET A C 1
ATOM 3543 O O . MET A 1 447 ? -9.013 6.042 11.615 1.00 98.62 447 MET A O 1
ATOM 3547 N N . LEU A 1 448 ? -7.563 4.411 12.111 1.00 98.50 448 LEU A N 1
ATOM 3548 C CA . LEU A 1 448 ? -8.340 3.888 13.237 1.00 98.50 448 LEU A CA 1
ATOM 3549 C C . LEU A 1 448 ? -8.328 4.816 14.459 1.00 98.50 448 LEU A C 1
ATOM 3551 O O . LEU A 1 448 ? -9.312 4.831 15.202 1.00 98.50 448 LEU A O 1
ATOM 3555 N N . ASP A 1 449 ? -7.311 5.661 14.629 1.00 97.88 449 ASP A N 1
ATOM 3556 C CA . ASP A 1 449 ? -7.280 6.682 15.686 1.00 97.88 449 ASP A CA 1
ATOM 3557 C C . ASP A 1 449 ? -8.344 7.778 15.498 1.00 97.88 449 ASP A C 1
ATOM 3559 O O . ASP A 1 449 ? -8.762 8.412 16.472 1.00 97.88 449 ASP A O 1
ATOM 3563 N N . ASN A 1 450 ? -8.907 7.922 14.291 1.00 98.44 450 ASN A N 1
ATOM 3564 C CA . ASN A 1 450 ? -10.089 8.760 14.078 1.00 98.44 450 ASN A CA 1
ATOM 3565 C C . ASN A 1 450 ? -11.348 8.195 14.767 1.00 98.44 450 ASN A C 1
ATOM 3567 O O . ASN A 1 450 ? -12.293 8.948 14.995 1.00 98.44 450 ASN A O 1
ATOM 3571 N N . THR A 1 451 ? -11.390 6.906 15.140 1.00 98.19 451 THR A N 1
ATOM 3572 C CA . THR A 1 451 ? -12.584 6.236 15.702 1.00 98.19 451 THR A CA 1
ATOM 3573 C C . THR A 1 451 ? -13.183 6.980 16.890 1.00 98.19 451 THR A C 1
ATOM 3575 O O . THR A 1 451 ? -14.405 7.064 17.013 1.00 98.19 451 THR A O 1
ATOM 3578 N N . TRP A 1 452 ? -12.338 7.527 17.762 1.00 97.50 452 TRP A N 1
ATOM 3579 C CA . TRP A 1 452 ? -12.744 8.148 19.026 1.00 97.50 452 TRP A CA 1
ATOM 3580 C C . TRP A 1 452 ? -12.554 9.673 19.027 1.00 97.50 452 TRP A C 1
ATOM 3582 O O . TRP A 1 452 ? -12.472 10.282 20.098 1.00 97.50 452 TRP A O 1
ATOM 3592 N N . SER A 1 453 ? -12.472 10.285 17.840 1.00 95.19 453 SER A N 1
ATOM 3593 C CA . SER A 1 453 ? -12.301 11.728 17.650 1.00 95.19 453 SER A CA 1
ATOM 3594 C C . SER A 1 453 ? -13.380 12.314 16.737 1.00 95.19 453 SER A C 1
ATOM 3596 O O . SER A 1 453 ? -13.881 11.656 15.827 1.00 95.19 453 SER A O 1
ATOM 3598 N N . LYS A 1 454 ? -13.732 13.578 16.993 1.00 96.62 454 LYS A N 1
ATOM 3599 C CA . LYS A 1 454 ? -14.510 14.433 16.078 1.00 96.62 454 LYS A CA 1
ATOM 3600 C C . LYS A 1 454 ? -13.627 15.466 15.373 1.00 96.62 454 LYS A C 1
ATOM 3602 O O . LYS A 1 454 ? -14.062 16.064 14.399 1.00 96.62 454 LYS A O 1
ATOM 3607 N N . GLU A 1 455 ? -12.408 15.654 15.869 1.00 97.62 455 GLU A N 1
ATOM 3608 C CA . GLU A 1 455 ? -11.452 16.647 15.392 1.00 97.62 455 GLU A CA 1
ATOM 3609 C C . GLU A 1 455 ? -10.387 15.988 14.506 1.00 97.62 455 GLU A C 1
ATOM 3611 O O . GLU A 1 455 ? -10.044 14.821 14.752 1.00 97.62 455 GLU A O 1
ATOM 3616 N N . PRO A 1 456 ? -9.831 16.721 13.522 1.00 97.88 456 PRO A N 1
ATOM 3617 C CA . PRO A 1 456 ? -8.662 16.281 12.769 1.00 97.88 456 PRO A CA 1
ATOM 3618 C C . PRO A 1 456 ? -7.484 15.922 13.682 1.00 97.88 456 PRO A C 1
ATOM 3620 O O . PRO A 1 456 ? -7.245 16.580 14.698 1.00 97.88 456 PRO A O 1
ATOM 3623 N N . ILE A 1 457 ? -6.721 14.901 13.298 1.00 98.44 457 ILE A N 1
ATOM 3624 C CA . ILE A 1 457 ? -5.505 14.498 14.008 1.00 98.44 457 ILE A CA 1
ATOM 3625 C C . ILE A 1 457 ? -4.365 15.466 13.659 1.00 98.44 457 ILE A C 1
ATOM 3627 O O . ILE A 1 457 ? -4.087 15.710 12.484 1.00 98.44 457 ILE A O 1
ATOM 3631 N N . ASP A 1 458 ? -3.671 15.983 14.678 1.00 98.12 458 ASP A N 1
ATOM 3632 C CA . ASP A 1 458 ? -2.389 16.672 14.493 1.00 98.12 458 ASP A CA 1
ATOM 3633 C C . ASP A 1 458 ? -1.329 15.646 14.081 1.00 98.12 458 ASP A C 1
ATOM 3635 O O . ASP A 1 458 ? -0.817 14.883 14.903 1.00 98.12 458 ASP A O 1
ATOM 3639 N N . LEU A 1 459 ? -1.036 15.612 12.782 1.00 97.62 459 LEU A N 1
ATOM 3640 C CA . LEU A 1 459 ? -0.175 14.600 12.186 1.00 97.62 459 LEU A CA 1
ATOM 3641 C C . LEU A 1 459 ? 1.268 14.663 12.708 1.00 97.62 459 LEU A C 1
ATOM 3643 O O . LEU A 1 459 ? 1.880 13.615 12.903 1.00 97.62 459 LEU A O 1
ATOM 3647 N N . ASP A 1 460 ? 1.814 15.854 12.964 1.00 96.81 460 ASP A N 1
ATOM 3648 C CA . ASP A 1 460 ? 3.201 15.989 13.428 1.00 96.81 460 ASP A CA 1
ATOM 3649 C C . ASP A 1 460 ? 3.346 15.489 14.873 1.00 96.81 460 ASP A C 1
ATOM 3651 O O . ASP A 1 460 ? 4.328 14.819 15.208 1.00 96.81 460 ASP A O 1
ATOM 3655 N N . ALA A 1 461 ? 2.363 15.782 15.731 1.00 97.94 461 ALA A N 1
ATOM 3656 C CA . ALA A 1 461 ? 2.321 15.248 17.091 1.00 97.94 461 ALA A CA 1
ATOM 3657 C C . ALA A 1 461 ? 2.075 13.730 17.093 1.00 97.94 461 ALA A C 1
ATOM 3659 O O . ALA A 1 461 ? 2.752 12.994 17.814 1.00 97.94 461 ALA A O 1
ATOM 3660 N N . TRP A 1 462 ? 1.149 13.265 16.251 1.00 98.50 462 TRP A N 1
ATOM 3661 C CA . TRP A 1 462 ? 0.804 11.851 16.127 1.00 98.50 462 TRP A CA 1
ATOM 3662 C C . TRP A 1 462 ? 1.988 11.004 15.651 1.00 98.50 462 TRP A C 1
ATOM 3664 O O . TRP A 1 462 ? 2.233 9.944 16.214 1.00 98.50 462 TRP A O 1
ATOM 3674 N N . LEU A 1 463 ? 2.769 11.475 14.671 1.00 98.62 463 LEU A N 1
ATOM 3675 C CA . LEU A 1 463 ? 3.923 10.731 14.150 1.00 98.62 463 LEU A CA 1
ATOM 3676 C C . LEU A 1 463 ? 5.026 10.535 15.193 1.00 98.62 463 LEU A C 1
ATOM 3678 O O . LEU A 1 463 ? 5.623 9.460 15.246 1.00 98.62 463 LEU A O 1
ATOM 3682 N N . LYS A 1 464 ? 5.278 11.543 16.035 1.00 97.81 464 LYS A N 1
ATOM 3683 C CA . LYS A 1 464 ? 6.242 11.430 17.142 1.00 97.81 464 LYS A CA 1
ATOM 3684 C C . LYS A 1 464 ? 5.777 10.420 18.185 1.00 97.81 464 LYS A C 1
ATOM 3686 O O . LYS A 1 464 ? 6.561 9.581 18.622 1.00 97.81 464 LYS A O 1
ATOM 3691 N N . ASP A 1 465 ? 4.496 10.471 18.554 1.00 98.25 465 ASP A N 1
ATOM 3692 C CA . ASP A 1 465 ? 3.913 9.489 19.470 1.00 98.25 465 ASP A CA 1
ATOM 3693 C C . ASP A 1 465 ? 3.970 8.072 18.881 1.00 98.25 465 ASP A C 1
ATOM 3695 O O . ASP A 1 465 ? 4.478 7.165 19.540 1.00 98.25 465 ASP A O 1
ATOM 3699 N N . TYR A 1 466 ? 3.553 7.904 17.619 1.00 98.50 466 TYR A N 1
ATOM 3700 C CA . TYR A 1 466 ? 3.614 6.645 16.871 1.00 98.50 466 TYR A CA 1
ATOM 3701 C C . TYR A 1 466 ? 5.029 6.062 16.857 1.00 98.50 466 TYR A C 1
ATOM 3703 O O . TYR A 1 466 ? 5.221 4.915 17.262 1.00 98.50 466 TYR A O 1
ATOM 3711 N N . ALA A 1 467 ? 6.034 6.850 16.462 1.00 98.25 467 ALA A N 1
ATOM 3712 C CA . ALA A 1 467 ? 7.422 6.398 16.429 1.00 98.25 467 ALA A CA 1
ATOM 3713 C C . ALA A 1 467 ? 7.913 5.979 17.824 1.00 98.25 467 ALA A C 1
ATOM 3715 O O . ALA A 1 467 ? 8.459 4.885 17.980 1.00 98.25 467 ALA A O 1
ATOM 3716 N N . ARG A 1 468 ? 7.650 6.796 18.854 1.00 97.88 468 ARG A N 1
ATOM 3717 C CA . ARG A 1 468 ? 8.032 6.498 20.242 1.00 97.88 468 ARG A CA 1
ATOM 3718 C C . ARG A 1 468 ? 7.446 5.176 20.722 1.00 97.88 468 ARG A C 1
ATOM 3720 O O . ARG A 1 468 ? 8.182 4.344 21.248 1.00 97.88 468 ARG A O 1
ATOM 3727 N N . ARG A 1 469 ? 6.136 4.967 20.580 1.00 97.69 469 ARG A N 1
ATOM 3728 C CA . ARG A 1 469 ? 5.474 3.762 21.113 1.00 97.69 469 ARG A CA 1
ATOM 3729 C C . ARG A 1 469 ? 5.787 2.508 20.302 1.00 97.69 469 ARG A C 1
ATOM 3731 O O . ARG A 1 469 ? 5.996 1.444 20.880 1.00 97.69 469 ARG A O 1
ATOM 3738 N N . ARG A 1 470 ? 5.926 2.645 18.982 1.00 98.06 470 ARG A N 1
ATOM 3739 C CA . ARG A 1 470 ? 6.340 1.559 18.086 1.00 98.06 470 ARG A CA 1
ATOM 3740 C C . ARG A 1 470 ? 7.773 1.111 18.341 1.00 98.06 470 ARG A C 1
ATOM 3742 O O . ARG A 1 470 ? 8.076 -0.083 18.286 1.00 98.06 470 ARG A O 1
ATOM 3749 N N . TYR A 1 471 ? 8.663 2.053 18.641 1.00 98.25 471 TYR A N 1
ATOM 3750 C CA . TYR A 1 471 ? 10.072 1.760 18.901 1.00 98.25 471 TYR A CA 1
ATOM 3751 C C . TYR A 1 471 ? 10.389 1.535 20.384 1.00 98.25 471 TYR A C 1
ATOM 3753 O O . TYR A 1 471 ? 11.441 0.991 20.709 1.00 98.25 471 TYR A O 1
ATOM 3761 N N . GLY A 1 472 ? 9.454 1.871 21.273 1.00 96.75 472 GLY A N 1
ATOM 3762 C CA . GLY A 1 472 ? 9.548 1.703 22.723 1.00 96.75 472 GLY A CA 1
ATOM 3763 C C . GLY A 1 472 ? 10.335 2.798 23.442 1.00 96.75 472 GLY A C 1
ATOM 3764 O O . GLY A 1 472 ? 10.468 2.743 24.662 1.00 96.75 472 GLY A O 1
ATOM 3765 N N . GLN A 1 473 ? 10.845 3.794 22.716 1.00 95.62 473 GLN A N 1
ATOM 3766 C CA . GLN A 1 473 ? 11.566 4.940 23.264 1.00 95.62 473 GLN A CA 1
ATOM 3767 C C . GLN A 1 473 ? 11.579 6.110 22.273 1.00 95.62 473 GLN A C 1
ATOM 3769 O O . GLN A 1 473 ? 11.365 5.925 21.077 1.00 95.62 473 GLN A O 1
ATOM 3774 N N . GLU A 1 474 ? 11.854 7.313 22.775 1.00 96.94 474 GLU A N 1
ATOM 3775 C CA . GLU A 1 474 ? 12.061 8.501 21.942 1.00 96.94 474 GLU A CA 1
ATOM 3776 C C . GLU A 1 474 ? 13.408 8.432 21.220 1.00 96.94 474 GLU A C 1
ATOM 3778 O O . GLU A 1 474 ? 14.421 8.043 21.805 1.00 96.94 474 GLU A O 1
ATOM 3783 N N . ASP A 1 475 ? 13.429 8.845 19.954 1.00 98.06 475 ASP A N 1
ATOM 3784 C CA . ASP A 1 475 ? 14.646 8.899 19.156 1.00 98.06 475 ASP A CA 1
ATOM 3785 C C . ASP A 1 475 ? 14.523 9.985 18.076 1.00 98.06 475 ASP A C 1
ATOM 3787 O O . ASP A 1 475 ? 13.622 9.973 17.240 1.00 98.06 475 ASP A O 1
ATOM 3791 N N . ALA A 1 476 ? 15.445 10.949 18.084 1.00 95.69 476 ALA A N 1
ATOM 3792 C CA . ALA A 1 476 ? 15.380 12.093 17.173 1.00 95.69 476 ALA A CA 1
ATOM 3793 C C . ALA A 1 476 ? 15.591 11.706 15.695 1.00 95.69 476 ALA A C 1
ATOM 3795 O O . ALA A 1 476 ? 15.100 12.397 14.798 1.00 95.69 476 ALA A O 1
ATOM 3796 N N . GLY A 1 477 ? 16.326 10.620 15.428 1.00 93.81 477 GLY A N 1
ATOM 3797 C CA . GLY A 1 477 ? 16.509 10.093 14.076 1.00 93.81 477 GLY A CA 1
ATOM 3798 C C . GLY A 1 477 ? 15.220 9.467 13.548 1.00 93.81 477 GLY A C 1
ATOM 3799 O O . GLY A 1 477 ? 14.829 9.745 12.414 1.00 93.81 477 GLY A O 1
ATOM 3800 N N . ALA A 1 478 ? 14.508 8.720 14.395 1.00 97.94 478 ALA A N 1
ATOM 3801 C CA . ALA A 1 478 ? 13.173 8.209 14.096 1.00 97.94 478 ALA A CA 1
ATOM 3802 C C . ALA A 1 478 ? 12.169 9.331 13.789 1.00 97.94 478 ALA A C 1
ATOM 3804 O O . ALA A 1 478 ? 11.517 9.284 12.745 1.00 97.94 478 ALA A O 1
ATOM 3805 N N . ASP A 1 479 ? 12.088 10.354 14.644 1.00 97.25 479 ASP A N 1
ATOM 3806 C CA . ASP A 1 479 ? 11.187 11.499 14.446 1.00 97.25 479 ASP A CA 1
ATOM 3807 C C . ASP A 1 479 ? 11.470 12.220 13.120 1.00 97.25 479 ASP A C 1
ATOM 3809 O O . ASP A 1 479 ? 10.557 12.531 12.350 1.00 97.25 479 ASP A O 1
ATOM 3813 N N . SER A 1 480 ? 12.754 12.459 12.831 1.00 96.31 480 SER A N 1
ATOM 3814 C CA . SER A 1 480 ? 13.197 13.078 11.580 1.00 96.31 480 SER A CA 1
ATOM 3815 C C . SER A 1 480 ? 12.810 12.229 10.367 1.00 96.31 480 SER A C 1
ATOM 3817 O O . SER A 1 480 ? 12.251 12.750 9.398 1.00 96.31 480 SER A O 1
ATOM 3819 N N . ALA A 1 481 ? 13.044 10.914 10.428 1.00 97.38 481 ALA A N 1
ATOM 3820 C CA . ALA A 1 481 ? 12.694 9.999 9.351 1.00 97.38 481 ALA A CA 1
ATOM 3821 C C . ALA A 1 481 ? 11.187 10.001 9.073 1.00 97.38 481 ALA A C 1
ATOM 3823 O O . ALA A 1 481 ? 10.786 10.209 7.929 1.00 97.38 481 ALA A O 1
ATOM 3824 N N . TRP A 1 482 ? 10.346 9.849 10.099 1.00 98.56 482 TRP A N 1
ATOM 3825 C CA . TRP A 1 482 ? 8.890 9.832 9.933 1.00 98.56 482 TRP A CA 1
ATOM 3826 C C . TRP A 1 482 ? 8.331 11.157 9.406 1.00 98.56 482 TRP A C 1
ATOM 3828 O O . TRP A 1 482 ? 7.435 11.139 8.560 1.00 98.56 482 TRP A O 1
ATOM 3838 N N . ALA A 1 483 ? 8.905 12.296 9.804 1.00 95.94 483 ALA A N 1
ATOM 3839 C CA . ALA A 1 483 ? 8.547 13.600 9.244 1.00 95.94 483 ALA A CA 1
ATOM 3840 C C . ALA A 1 483 ? 8.902 13.739 7.749 1.00 95.94 483 ALA A C 1
ATOM 3842 O O . ALA A 1 483 ? 8.233 14.466 7.014 1.00 95.94 483 ALA A O 1
ATOM 3843 N N . ILE A 1 484 ? 9.954 13.064 7.276 1.00 94.06 484 ILE A N 1
ATOM 3844 C CA . ILE A 1 484 ? 10.310 13.029 5.849 1.00 94.06 484 ILE A CA 1
ATOM 3845 C C . ILE A 1 484 ? 9.398 12.055 5.095 1.00 94.06 484 ILE A C 1
ATOM 3847 O O . ILE A 1 484 ? 8.884 12.400 4.028 1.00 94.06 484 ILE A O 1
ATOM 3851 N N . LEU A 1 485 ? 9.154 10.864 5.650 1.00 97.94 485 LEU A N 1
ATOM 3852 C CA . LEU A 1 485 ? 8.271 9.859 5.049 1.00 97.94 485 LEU A CA 1
ATOM 3853 C C . LEU A 1 485 ? 6.848 10.408 4.866 1.00 97.94 485 LEU A C 1
ATOM 3855 O O . LEU A 1 485 ? 6.262 10.226 3.799 1.00 97.94 485 LEU A O 1
ATOM 3859 N N . SER A 1 486 ? 6.331 11.158 5.848 1.00 96.62 486 SER A N 1
ATOM 3860 C CA . SER A 1 486 ? 5.007 11.800 5.791 1.00 96.62 486 SER A CA 1
ATOM 3861 C C . SER A 1 486 ? 4.856 12.825 4.665 1.00 96.62 486 SER A C 1
ATOM 3863 O O . SER A 1 486 ? 3.741 13.079 4.218 1.00 96.62 486 SER A O 1
ATOM 3865 N N . ARG A 1 487 ? 5.964 13.394 4.177 1.00 92.44 487 ARG A N 1
ATOM 3866 C CA . ARG A 1 487 ? 5.997 14.400 3.099 1.00 92.44 487 ARG A CA 1
ATOM 3867 C C . ARG A 1 487 ? 6.363 13.816 1.734 1.00 92.44 487 ARG A C 1
ATOM 3869 O O . ARG A 1 487 ? 6.217 14.516 0.735 1.00 92.44 487 ARG A O 1
ATOM 3876 N N . THR A 1 488 ? 6.826 12.566 1.700 1.00 93.06 488 THR A N 1
ATOM 3877 C CA . THR A 1 488 ? 7.301 11.859 0.502 1.00 93.06 488 THR A CA 1
ATOM 3878 C C . THR A 1 488 ? 6.380 10.679 0.177 1.00 93.06 488 THR A C 1
ATOM 3880 O O . THR A 1 488 ? 5.312 10.887 -0.398 1.00 93.06 488 THR A O 1
ATOM 3883 N N . VAL A 1 489 ? 6.748 9.455 0.571 1.00 94.25 489 VAL A N 1
ATOM 3884 C CA . VAL A 1 489 ? 5.996 8.213 0.303 1.00 94.25 489 VAL A CA 1
ATOM 3885 C C . VAL A 1 489 ? 4.565 8.257 0.836 1.00 94.25 489 VAL A C 1
ATOM 3887 O O . VAL A 1 489 ? 3.649 7.790 0.167 1.00 94.25 489 VAL A O 1
ATOM 3890 N N . TYR A 1 490 ? 4.340 8.886 1.991 1.00 97.00 490 TYR A N 1
ATOM 3891 C CA . TYR A 1 490 ? 3.021 8.985 2.619 1.00 97.00 490 TYR A CA 1
ATOM 3892 C C . TYR A 1 490 ? 2.257 10.277 2.276 1.00 97.00 490 TYR A C 1
ATOM 3894 O O . TYR A 1 490 ? 1.251 10.599 2.916 1.00 97.00 490 TYR A O 1
ATOM 3902 N N . ASN A 1 491 ? 2.700 10.983 1.231 1.00 93.00 491 ASN A N 1
ATOM 3903 C CA . ASN A 1 491 ? 1.993 12.094 0.591 1.00 93.00 491 ASN A CA 1
ATOM 3904 C C . ASN A 1 491 ? 1.838 11.849 -0.924 1.00 93.00 491 ASN A C 1
ATOM 3906 O O . ASN A 1 491 ? 2.045 12.739 -1.756 1.00 93.00 491 ASN A O 1
ATOM 3910 N N . GLY A 1 492 ? 1.536 10.601 -1.285 1.00 85.06 492 GLY A N 1
ATOM 3911 C CA . GLY A 1 492 ? 1.447 10.149 -2.667 1.00 85.06 492 GLY A CA 1
ATOM 3912 C C . GLY A 1 492 ? 0.258 10.746 -3.425 1.00 85.06 492 GLY A C 1
ATOM 3913 O O . GLY A 1 492 ? -0.791 11.056 -2.858 1.00 85.06 492 GLY A O 1
ATOM 3914 N N . ARG A 1 493 ? 0.416 10.898 -4.745 1.00 81.94 493 ARG A N 1
ATOM 3915 C CA . ARG A 1 493 ? -0.626 11.392 -5.668 1.00 81.94 493 ARG A CA 1
ATOM 3916 C C . ARG A 1 493 ? -1.073 10.343 -6.682 1.00 81.94 493 ARG A C 1
ATOM 3918 O O . ARG A 1 493 ? -1.894 10.655 -7.543 1.00 81.94 493 ARG A O 1
ATOM 3925 N N . GLN A 1 494 ? -0.543 9.127 -6.581 1.00 78.56 494 GLN A N 1
ATOM 3926 C CA . GLN A 1 494 ? -0.890 8.004 -7.441 1.00 78.56 494 GLN A CA 1
ATOM 3927 C C . GLN A 1 494 ? -2.382 7.708 -7.376 1.00 78.56 494 GLN A C 1
ATOM 3929 O O . GLN A 1 494 ? -3.034 7.966 -6.357 1.00 78.56 494 GLN A O 1
ATOM 3934 N N . ARG A 1 495 ? -2.893 7.185 -8.496 1.00 78.12 495 ARG A N 1
ATOM 3935 C CA . ARG A 1 495 ? -4.242 6.646 -8.569 1.00 78.12 495 ARG A CA 1
ATOM 3936 C C . ARG A 1 495 ? -4.285 5.386 -7.711 1.00 78.12 495 ARG A C 1
ATOM 3938 O O . ARG A 1 495 ? -4.770 5.488 -6.603 1.00 78.12 495 ARG A O 1
ATOM 3945 N N . ASP A 1 496 ? -3.703 4.277 -8.151 1.00 77.94 496 ASP A N 1
ATOM 3946 C CA . ASP A 1 496 ? -3.914 2.960 -7.541 1.00 77.94 496 ASP A CA 1
ATOM 3947 C C . ASP A 1 496 ? -2.724 2.559 -6.642 1.00 77.94 496 ASP A C 1
ATOM 3949 O O . ASP A 1 496 ? -1.732 2.009 -7.106 1.00 77.94 496 ASP A O 1
ATOM 3953 N N . GLY A 1 497 ? -2.798 2.886 -5.346 1.00 82.38 497 GLY A N 1
ATOM 3954 C CA . GLY A 1 497 ? -1.819 2.449 -4.339 1.00 82.38 497 GLY A CA 1
ATOM 3955 C C . GLY A 1 497 ? -0.365 2.892 -4.580 1.00 82.38 497 GLY A C 1
ATOM 3956 O O . GLY A 1 497 ? -0.086 3.914 -5.217 1.00 82.38 497 GLY A O 1
ATOM 3957 N N . ALA A 1 498 ? 0.579 2.126 -4.021 1.00 83.00 498 ALA A N 1
ATOM 3958 C CA . ALA A 1 498 ? 2.007 2.344 -4.234 1.00 83.00 498 ALA A CA 1
ATOM 3959 C C . ALA A 1 498 ? 2.399 2.037 -5.687 1.00 83.00 498 ALA A C 1
ATOM 3961 O O . ALA A 1 498 ? 1.974 1.007 -6.209 1.00 83.00 498 ALA A O 1
ATOM 3962 N N . PRO A 1 499 ? 3.252 2.856 -6.333 1.00 79.12 499 PRO A N 1
ATOM 3963 C CA . PRO A 1 499 ? 3.755 2.521 -7.659 1.00 79.12 499 PRO A CA 1
ATOM 3964 C C . PRO A 1 499 ? 4.568 1.222 -7.591 1.00 79.12 499 PRO A C 1
ATOM 3966 O O . PRO A 1 499 ? 5.491 1.093 -6.782 1.00 79.12 499 PRO A O 1
ATOM 3969 N N . GLU A 1 500 ? 4.229 0.261 -8.446 1.00 85.50 500 GLU A N 1
ATOM 3970 C CA . GLU A 1 500 ? 4.970 -0.990 -8.559 1.00 85.50 500 GLU A CA 1
ATOM 3971 C C . GLU A 1 500 ? 6.359 -0.743 -9.160 1.00 85.50 500 GLU A C 1
ATOM 3973 O O . GLU A 1 500 ? 6.508 -0.102 -10.207 1.00 85.50 500 GLU A O 1
ATOM 3978 N N . SER A 1 501 ? 7.386 -1.274 -8.494 1.00 88.06 501 SER A N 1
ATOM 3979 C CA . SER A 1 501 ? 8.776 -1.156 -8.942 1.00 88.06 501 SER A CA 1
ATOM 3980 C C . SER A 1 501 ? 9.024 -1.994 -10.193 1.00 88.06 501 SER A C 1
ATOM 3982 O O . SER A 1 501 ? 8.517 -3.109 -10.318 1.00 88.06 501 SER A O 1
ATOM 3984 N N . ILE A 1 502 ? 9.898 -1.519 -11.086 1.00 91.25 502 ILE A N 1
ATOM 3985 C CA . ILE A 1 502 ? 10.267 -2.273 -12.293 1.00 91.25 502 ILE A CA 1
ATOM 3986 C C . ILE A 1 502 ? 10.878 -3.646 -11.982 1.00 91.25 502 ILE A C 1
ATOM 3988 O O . ILE A 1 502 ? 10.881 -4.526 -12.839 1.00 91.25 502 ILE A O 1
ATOM 3992 N N . LEU A 1 503 ? 11.380 -3.854 -10.759 1.00 92.38 503 LEU A N 1
ATOM 3993 C CA . LEU A 1 503 ? 11.942 -5.137 -10.345 1.00 92.38 503 LEU A CA 1
ATOM 3994 C C . LEU A 1 503 ? 10.908 -6.271 -10.402 1.00 92.38 503 LEU A C 1
ATOM 3996 O O . LEU A 1 503 ? 11.286 -7.402 -10.714 1.00 92.38 503 LEU A O 1
ATOM 4000 N N . THR A 1 504 ? 9.629 -5.981 -10.129 1.00 93.75 504 THR A N 1
ATOM 4001 C CA . THR A 1 504 ? 8.552 -6.980 -10.183 1.00 93.75 504 THR A CA 1
ATOM 4002 C C . THR A 1 504 ? 7.967 -7.119 -11.582 1.00 93.75 504 THR A C 1
ATOM 4004 O O . THR A 1 504 ? 7.437 -8.170 -11.914 1.00 93.75 504 THR A O 1
ATOM 4007 N N . GLY A 1 505 ? 8.133 -6.119 -12.449 1.00 92.62 505 GLY A N 1
ATOM 4008 C CA . GLY A 1 505 ? 7.636 -6.157 -13.820 1.00 92.62 505 GLY A CA 1
ATOM 4009 C C . GLY A 1 505 ? 8.260 -7.263 -14.676 1.00 92.62 505 GLY A C 1
ATOM 4010 O O . GLY A 1 505 ? 9.434 -7.625 -14.526 1.00 92.62 505 GLY A O 1
ATOM 4011 N N . ARG A 1 506 ? 7.490 -7.771 -15.648 1.00 93.94 506 ARG A N 1
ATOM 4012 C CA . ARG A 1 506 ? 8.055 -8.591 -16.729 1.00 93.94 506 ARG A CA 1
ATOM 4013 C C . ARG A 1 506 ? 9.091 -7.744 -17.503 1.00 93.94 506 ARG A C 1
ATOM 4015 O O . ARG A 1 506 ? 8.783 -6.597 -17.839 1.00 93.94 506 ARG A O 1
ATOM 4022 N N . PRO A 1 507 ? 10.297 -8.273 -17.803 1.00 94.94 507 PRO A N 1
ATOM 4023 C CA . PRO A 1 507 ? 11.394 -7.472 -18.342 1.00 94.94 507 PRO A CA 1
ATOM 4024 C C . PRO A 1 507 ? 11.048 -6.687 -19.607 1.00 94.94 507 PRO A C 1
ATOM 4026 O O . PRO A 1 507 ? 10.459 -7.216 -20.549 1.00 94.94 507 PRO A O 1
ATOM 4029 N N . THR A 1 508 ? 11.459 -5.421 -19.640 1.00 92.94 508 THR A N 1
ATOM 4030 C CA . THR A 1 508 ? 11.220 -4.499 -20.756 1.00 92.94 508 THR A CA 1
ATOM 4031 C C . THR A 1 508 ? 12.312 -3.431 -20.831 1.00 92.94 508 THR A C 1
ATOM 4033 O O . THR A 1 508 ? 13.021 -3.183 -19.856 1.00 92.94 508 THR A O 1
ATOM 4036 N N . TRP A 1 509 ? 12.440 -2.776 -21.989 1.00 92.56 509 TRP A N 1
ATOM 4037 C CA . TRP A 1 509 ? 13.230 -1.546 -22.158 1.00 92.56 509 TRP A CA 1
ATOM 4038 C C . TRP A 1 509 ? 12.411 -0.272 -21.956 1.00 92.56 509 TRP A C 1
ATOM 4040 O O . TRP A 1 509 ? 12.977 0.816 -21.844 1.00 92.56 509 TRP A O 1
ATOM 4050 N N . ALA A 1 510 ? 11.083 -0.387 -21.966 1.00 90.56 510 ALA A N 1
ATOM 4051 C CA . ALA A 1 510 ? 10.196 0.745 -21.775 1.00 90.56 510 ALA A CA 1
ATOM 4052 C C . ALA A 1 510 ? 10.281 1.272 -20.336 1.00 90.56 510 ALA A C 1
ATOM 4054 O O . ALA A 1 510 ? 10.784 0.603 -19.432 1.00 90.56 510 ALA A O 1
ATOM 4055 N N . LYS A 1 511 ? 9.792 2.501 -20.140 1.00 83.75 511 LYS A N 1
ATOM 4056 C CA . LYS A 1 511 ? 9.657 3.085 -18.802 1.00 83.75 511 LYS A CA 1
ATOM 4057 C C . LYS A 1 511 ? 8.577 2.396 -17.982 1.00 83.75 511 LYS A C 1
ATOM 4059 O O . LYS A 1 511 ? 8.745 2.248 -16.781 1.00 83.75 511 LYS A O 1
ATOM 4064 N N . SER A 1 512 ? 7.514 1.952 -18.632 1.00 79.38 512 SER A N 1
ATOM 4065 C CA . SER A 1 512 ? 6.434 1.199 -18.015 1.00 79.38 512 SER A CA 1
ATOM 4066 C C . SER A 1 512 ? 6.290 -0.175 -18.664 1.00 79.38 512 SER A C 1
ATOM 4068 O O . SER A 1 512 ? 6.528 -0.343 -19.864 1.00 79.38 512 SER A O 1
ATOM 4070 N N . ALA A 1 513 ? 5.904 -1.150 -17.850 1.00 78.81 513 ALA A N 1
ATOM 4071 C CA . ALA A 1 513 ? 5.209 -2.359 -18.273 1.00 78.81 513 ALA A CA 1
ATOM 4072 C C . ALA A 1 513 ? 3.715 -2.199 -17.923 1.00 78.81 513 ALA A C 1
ATOM 4074 O O . ALA A 1 513 ? 3.313 -1.123 -17.488 1.00 78.81 513 ALA A O 1
ATOM 4075 N N . GLU A 1 514 ? 2.905 -3.240 -18.125 1.00 79.44 514 GLU A N 1
ATOM 4076 C CA . GLU A 1 514 ? 1.453 -3.185 -17.881 1.00 79.44 514 GLU A CA 1
ATOM 4077 C C . GLU A 1 514 ? 1.109 -2.683 -16.463 1.00 79.44 514 GLU A C 1
ATOM 4079 O O . GLU A 1 514 ? 0.330 -1.745 -16.325 1.00 79.44 514 GLU A O 1
ATOM 4084 N N . TRP A 1 515 ? 1.765 -3.236 -15.431 1.00 81.62 515 TRP A N 1
ATOM 4085 C CA . TRP A 1 515 ? 1.481 -2.930 -14.017 1.00 81.62 515 TRP A CA 1
ATOM 4086 C C . TRP A 1 515 ? 2.621 -2.189 -13.283 1.00 81.62 515 TRP A C 1
ATOM 4088 O O . TRP A 1 515 ? 2.369 -1.411 -12.368 1.00 81.62 515 TRP A O 1
ATOM 4098 N N . SER A 1 516 ? 3.871 -2.290 -13.760 1.00 80.88 516 SER A N 1
ATOM 4099 C CA . SER A 1 516 ? 5.044 -1.613 -13.169 1.00 80.88 516 SER A CA 1
ATOM 4100 C C . SER A 1 516 ? 5.493 -0.367 -13.939 1.00 80.88 516 SER A C 1
ATOM 4102 O O . SER A 1 516 ? 5.510 -0.388 -15.173 1.00 80.88 516 SER A O 1
ATOM 4104 N N . ASN A 1 517 ? 5.971 0.685 -13.260 1.00 76.00 517 ASN A N 1
ATOM 4105 C CA . ASN A 1 517 ? 6.383 1.932 -13.924 1.00 76.00 517 ASN A CA 1
ATOM 4106 C C . ASN A 1 517 ? 7.599 2.627 -13.287 1.00 76.00 517 ASN A C 1
ATOM 4108 O O . ASN A 1 517 ? 7.524 3.127 -12.165 1.00 76.00 517 ASN A O 1
ATOM 4112 N N . THR A 1 518 ? 8.671 2.789 -14.069 1.00 73.25 518 THR A N 1
ATOM 4113 C CA . THR A 1 518 ? 9.844 3.589 -13.689 1.00 73.25 518 THR A CA 1
ATOM 4114 C C . THR A 1 518 ? 9.510 5.077 -13.601 1.00 73.25 518 THR A C 1
ATOM 4116 O O . THR A 1 518 ? 9.133 5.728 -14.580 1.00 73.25 518 THR A O 1
ATOM 4119 N N . GLY A 1 519 ? 9.682 5.646 -12.408 1.00 63.50 519 GLY A N 1
ATOM 4120 C CA . GLY A 1 519 ? 9.383 7.060 -12.159 1.00 63.50 519 GLY A CA 1
ATOM 4121 C C . GLY A 1 519 ? 7.892 7.368 -11.976 1.00 63.50 519 GLY A C 1
ATOM 4122 O O . GLY A 1 519 ? 7.489 8.519 -12.132 1.00 63.50 519 GLY A O 1
ATOM 4123 N N . GLY A 1 520 ? 7.077 6.364 -11.627 1.00 68.31 520 GLY A N 1
ATOM 4124 C CA . GLY A 1 520 ? 5.685 6.553 -11.195 1.00 68.31 520 GLY A CA 1
ATOM 4125 C C . GLY A 1 520 ? 5.535 7.136 -9.780 1.00 68.31 520 GLY A C 1
ATOM 4126 O O . GLY A 1 520 ? 4.418 7.417 -9.340 1.00 68.31 520 GLY A O 1
ATOM 4127 N N . ALA A 1 521 ? 6.639 7.320 -9.046 1.00 78.81 521 ALA A N 1
ATOM 4128 C CA . ALA A 1 521 ? 6.654 7.935 -7.723 1.00 78.81 521 ALA A CA 1
ATOM 4129 C C . ALA A 1 521 ? 6.276 9.429 -7.771 1.00 78.81 521 ALA A C 1
ATOM 4131 O O . ALA A 1 521 ? 6.596 10.153 -8.708 1.00 78.81 521 ALA A O 1
ATOM 4132 N N . SER A 1 522 ? 5.604 9.908 -6.720 1.00 78.75 522 SER A N 1
ATOM 4133 C CA . SER A 1 522 ? 5.178 11.312 -6.572 1.00 78.75 522 SER A CA 1
ATOM 4134 C C . SER A 1 522 ? 6.250 12.161 -5.878 1.00 78.75 522 SER A C 1
ATOM 4136 O O . SER A 1 522 ? 6.000 13.310 -5.524 1.00 78.75 522 SER A O 1
ATOM 4138 N N . TYR A 1 523 ? 7.424 11.571 -5.663 1.00 80.81 523 TYR A N 1
ATOM 4139 C CA . TYR A 1 523 ? 8.594 12.117 -4.988 1.00 80.81 523 TYR A CA 1
ATOM 4140 C C . TYR A 1 523 ? 9.846 11.735 -5.791 1.00 80.81 523 TYR A C 1
ATOM 4142 O O . TYR A 1 523 ? 9.812 10.782 -6.576 1.00 80.81 523 TYR A O 1
ATOM 4150 N N . ALA A 1 524 ? 10.948 12.466 -5.617 1.00 80.50 524 ALA A N 1
ATOM 4151 C CA . ALA A 1 524 ? 12.220 12.063 -6.206 1.00 80.50 524 ALA A CA 1
ATOM 4152 C C . ALA A 1 524 ? 12.883 11.002 -5.307 1.00 80.50 524 ALA A C 1
ATOM 4154 O O . ALA A 1 524 ? 12.906 11.198 -4.092 1.00 80.50 524 ALA A O 1
ATOM 4155 N N . PRO A 1 525 ? 13.478 9.917 -5.843 1.00 81.81 525 PRO A N 1
ATOM 4156 C CA . PRO A 1 525 ? 14.120 8.877 -5.024 1.00 81.81 525 PRO A CA 1
ATOM 4157 C C . PRO A 1 525 ? 15.115 9.410 -3.980 1.00 81.81 525 PRO A C 1
ATOM 4159 O O . PRO A 1 525 ? 15.238 8.876 -2.879 1.00 81.81 525 PRO A O 1
ATOM 4162 N N . GLN A 1 526 ? 15.813 10.505 -4.302 1.00 80.38 526 GLN A N 1
ATOM 4163 C CA . GLN A 1 526 ? 16.788 11.132 -3.408 1.00 80.38 526 GLN A CA 1
ATOM 4164 C C . GLN A 1 526 ? 16.155 11.770 -2.164 1.00 80.38 526 GLN A C 1
ATOM 4166 O O . GLN A 1 526 ? 16.850 11.962 -1.164 1.00 80.38 526 GLN A O 1
ATOM 4171 N N . ASP A 1 527 ? 14.856 12.070 -2.195 1.00 83.44 527 ASP A N 1
ATOM 4172 C CA . ASP A 1 527 ? 14.129 12.658 -1.067 1.00 83.44 527 ASP A CA 1
ATOM 4173 C C . ASP A 1 527 ? 13.968 11.660 0.093 1.00 83.44 527 ASP A C 1
ATOM 4175 O O . ASP A 1 527 ? 13.771 12.075 1.235 1.00 83.44 527 ASP A O 1
ATOM 4179 N N . LEU A 1 528 ? 14.121 10.352 -0.164 1.00 89.31 528 LEU A N 1
ATOM 4180 C CA . LEU A 1 528 ? 14.108 9.312 0.870 1.00 89.31 528 LEU A CA 1
ATOM 4181 C C . LEU A 1 528 ? 15.464 9.103 1.552 1.00 89.31 528 LEU A C 1
ATOM 4183 O O . LEU A 1 528 ? 15.519 8.567 2.661 1.00 89.31 528 LEU A O 1
ATOM 4187 N N . TRP A 1 529 ? 16.570 9.542 0.945 1.00 88.75 529 TRP A N 1
ATOM 4188 C CA . TRP A 1 529 ? 17.909 9.323 1.503 1.00 88.75 529 TRP A CA 1
ATOM 4189 C C . TRP A 1 529 ? 18.108 9.929 2.897 1.00 88.75 529 TRP A C 1
ATOM 4191 O O . TRP A 1 529 ? 18.742 9.268 3.726 1.00 88.75 529 TRP A O 1
ATOM 4201 N N . PRO A 1 530 ? 17.587 11.133 3.216 1.00 87.75 530 PRO A N 1
ATOM 4202 C CA . PRO A 1 530 ? 17.692 11.672 4.566 1.00 87.75 530 PRO A CA 1
ATOM 4203 C C . PRO A 1 530 ? 16.907 10.844 5.592 1.00 87.75 530 PRO A C 1
ATOM 4205 O O . PRO A 1 530 ? 17.414 10.639 6.692 1.00 87.75 530 PRO A O 1
ATOM 4208 N N . ALA A 1 531 ? 15.736 10.300 5.233 1.00 93.56 531 ALA A N 1
ATOM 4209 C CA . ALA A 1 531 ? 14.971 9.414 6.116 1.00 93.56 531 ALA A CA 1
ATOM 4210 C C . ALA A 1 531 ? 15.719 8.100 6.370 1.00 93.56 531 ALA A C 1
ATOM 4212 O O . ALA A 1 531 ? 15.845 7.660 7.512 1.00 93.56 531 ALA A O 1
ATOM 4213 N N . TRP A 1 532 ? 16.283 7.514 5.310 1.00 97.38 532 TRP A N 1
ATOM 4214 C CA . TRP A 1 532 ? 17.087 6.299 5.408 1.00 97.38 532 TRP A CA 1
ATOM 4215 C C . TRP A 1 532 ? 18.336 6.518 6.266 1.00 97.38 532 TRP A C 1
ATOM 4217 O O . TRP A 1 532 ? 18.594 5.751 7.188 1.00 97.38 532 TRP A O 1
ATOM 4227 N N . THR A 1 533 ? 19.050 7.625 6.041 1.00 93.44 533 THR A N 1
ATOM 4228 C CA . THR A 1 533 ? 20.211 8.032 6.849 1.00 93.44 533 THR A CA 1
ATOM 4229 C C . THR A 1 533 ? 19.841 8.204 8.321 1.00 93.44 533 THR A C 1
ATOM 4231 O O . THR A 1 533 ? 20.593 7.772 9.194 1.00 93.44 533 THR A O 1
ATOM 4234 N N . ALA A 1 534 ? 18.695 8.827 8.604 1.00 90.94 534 ALA A N 1
ATOM 4235 C CA . ALA A 1 534 ? 18.239 9.070 9.964 1.00 90.94 534 ALA A CA 1
ATOM 4236 C C . ALA A 1 534 ? 17.908 7.759 10.696 1.00 90.94 534 ALA A C 1
ATOM 4238 O O . ALA A 1 534 ? 18.424 7.554 11.791 1.00 90.94 534 ALA A O 1
ATOM 4239 N N . LEU A 1 535 ? 17.163 6.831 10.074 1.00 97.75 535 LEU A N 1
ATOM 4240 C CA . LEU A 1 535 ? 16.898 5.521 10.686 1.00 97.75 535 LEU A CA 1
ATOM 4241 C C . LEU A 1 535 ? 18.170 4.689 10.862 1.00 97.75 535 LEU A C 1
ATOM 4243 O O . LEU A 1 535 ? 18.320 4.054 11.902 1.00 97.75 535 LEU A O 1
ATOM 4247 N N . ILE A 1 536 ? 19.101 4.713 9.904 1.00 97.31 536 ILE A N 1
ATOM 4248 C CA . ILE A 1 536 ? 20.406 4.042 10.036 1.00 97.31 536 ILE A CA 1
ATOM 4249 C C . ILE A 1 536 ? 21.211 4.630 11.205 1.00 97.31 536 ILE A C 1
ATOM 4251 O O . ILE A 1 536 ? 21.835 3.886 11.961 1.00 97.31 536 ILE A O 1
ATOM 4255 N N . GLY A 1 537 ? 21.161 5.951 11.402 1.00 91.94 537 GLY A N 1
ATOM 4256 C CA . GLY A 1 537 ? 21.792 6.628 12.539 1.00 91.94 537 GLY A CA 1
ATOM 4257 C C . GLY A 1 537 ? 21.264 6.167 13.903 1.00 91.94 537 GLY A C 1
ATOM 4258 O O . GLY A 1 537 ? 22.025 6.142 14.870 1.00 91.94 537 GLY A O 1
ATOM 4259 N N . SER A 1 538 ? 20.005 5.729 13.962 1.00 96.31 538 SER A N 1
ATOM 4260 C CA . SER A 1 538 ? 19.344 5.203 15.165 1.00 96.31 538 SER A CA 1
ATOM 4261 C C . SER A 1 538 ? 19.529 3.691 15.368 1.00 96.31 538 SER A C 1
ATOM 4263 O O . SER A 1 538 ? 18.958 3.106 16.288 1.00 96.31 538 SER A O 1
ATOM 4265 N N . ALA A 1 539 ? 20.333 3.015 14.538 1.00 96.00 539 ALA A N 1
ATOM 4266 C CA . ALA A 1 539 ? 20.520 1.563 14.618 1.00 96.00 539 ALA A CA 1
ATOM 4267 C C . ALA A 1 539 ? 21.077 1.097 15.967 1.00 96.00 539 ALA A C 1
ATOM 4269 O O . ALA A 1 539 ? 20.656 0.071 16.498 1.00 96.00 539 ALA A O 1
ATOM 4270 N N . SER A 1 540 ? 22.006 1.849 16.558 1.00 93.56 540 SER A N 1
ATOM 4271 C CA . SER A 1 540 ? 22.607 1.481 17.844 1.00 93.56 540 SER A CA 1
ATOM 4272 C C . SER A 1 540 ? 21.611 1.545 19.005 1.00 93.56 540 SER A C 1
ATOM 4274 O O . SER A 1 540 ? 21.727 0.750 19.937 1.00 93.56 540 SER A O 1
ATOM 4276 N N . THR A 1 541 ? 20.630 2.450 18.937 1.00 96.19 541 THR A N 1
ATOM 4277 C CA . THR A 1 541 ? 19.634 2.691 19.986 1.00 96.19 541 THR A CA 1
ATOM 4278 C C . THR A 1 541 ? 18.387 1.830 19.809 1.00 96.19 541 THR A C 1
ATOM 4280 O O . THR A 1 541 ? 17.868 1.316 20.797 1.00 96.19 541 THR A O 1
ATOM 4283 N N . LEU A 1 542 ? 17.922 1.629 18.572 1.00 97.81 542 LEU A N 1
ATOM 4284 C CA . LEU A 1 542 ? 16.616 1.025 18.285 1.00 97.81 542 LEU A CA 1
ATOM 4285 C C . LEU A 1 542 ? 16.662 -0.438 17.824 1.00 97.81 542 LEU A C 1
ATOM 4287 O O . LEU A 1 542 ? 15.607 -1.053 17.678 1.00 97.81 542 LEU A O 1
ATOM 4291 N N . ARG A 1 543 ? 17.845 -1.049 17.643 1.00 97.00 543 ARG A N 1
ATOM 4292 C CA . ARG A 1 543 ? 17.980 -2.425 17.106 1.00 97.00 543 ARG A CA 1
ATOM 4293 C C . ARG A 1 543 ? 17.169 -3.511 17.818 1.00 97.00 543 ARG A C 1
ATOM 4295 O O . ARG A 1 543 ? 16.906 -4.544 17.213 1.00 97.00 543 ARG A O 1
ATOM 4302 N N . GLY A 1 544 ? 16.823 -3.313 19.092 1.00 95.50 544 GLY A N 1
ATOM 4303 C CA . GLY A 1 544 ? 16.023 -4.261 19.873 1.00 95.50 544 GLY A CA 1
ATOM 4304 C C . GLY A 1 544 ? 14.518 -4.204 19.590 1.00 95.50 544 GLY A C 1
ATOM 4305 O O . GLY A 1 544 ? 13.804 -5.125 19.975 1.00 95.50 544 GLY A O 1
ATOM 4306 N N . SER A 1 545 ? 14.026 -3.151 18.929 1.00 97.62 545 SER A N 1
ATOM 4307 C CA . SER A 1 545 ? 12.603 -2.997 18.617 1.00 97.62 545 SER A CA 1
ATOM 4308 C C . SER A 1 545 ? 12.219 -3.766 17.354 1.00 97.62 545 SER A C 1
ATOM 4310 O O . SER A 1 545 ? 12.785 -3.559 16.282 1.00 97.62 545 SER A O 1
ATOM 4312 N N . GLU A 1 546 ? 11.190 -4.608 17.457 1.00 96.69 546 GLU A N 1
ATOM 4313 C CA . GLU A 1 546 ? 10.610 -5.303 16.303 1.00 96.69 546 GLU A CA 1
ATOM 4314 C C . GLU A 1 546 ? 10.035 -4.334 15.261 1.00 96.69 546 GLU A C 1
ATOM 4316 O O . GLU A 1 546 ? 10.245 -4.542 14.066 1.00 96.69 546 GLU A O 1
ATOM 4321 N N . GLY A 1 547 ? 9.366 -3.261 15.705 1.00 97.88 547 GLY A N 1
ATOM 4322 C CA . GLY A 1 547 ? 8.820 -2.233 14.816 1.00 97.88 547 GLY A CA 1
ATOM 4323 C C . GLY A 1 547 ? 9.918 -1.502 14.044 1.00 97.88 547 GLY A C 1
ATOM 4324 O O . GLY A 1 547 ? 9.820 -1.360 12.828 1.00 97.88 547 GLY A O 1
ATOM 4325 N N . TYR A 1 548 ? 11.012 -1.134 14.723 1.00 98.56 548 TYR A N 1
ATOM 4326 C CA . TYR A 1 548 ? 12.167 -0.500 14.080 1.00 98.56 548 TYR A CA 1
ATOM 4327 C C . TYR A 1 548 ? 12.835 -1.423 13.057 1.00 98.56 548 TYR A C 1
ATOM 4329 O O . TYR A 1 548 ? 13.144 -0.995 11.947 1.00 98.56 548 TYR A O 1
ATOM 4337 N N . ARG A 1 549 ? 13.036 -2.702 13.402 1.00 98.62 549 ARG A N 1
ATOM 4338 C CA . ARG A 1 549 ? 13.652 -3.686 12.497 1.00 98.62 549 ARG A CA 1
ATOM 4339 C C . ARG A 1 549 ? 12.839 -3.866 11.215 1.00 98.62 549 ARG A C 1
ATOM 4341 O O . ARG A 1 549 ? 13.438 -3.983 10.150 1.00 98.62 549 ARG A O 1
ATOM 4348 N N . TYR A 1 550 ? 11.508 -3.889 11.308 1.00 98.75 550 TYR A N 1
ATOM 4349 C CA . TYR A 1 550 ? 10.646 -3.937 10.127 1.00 98.75 550 TYR A CA 1
ATOM 4350 C C . TYR A 1 550 ? 10.733 -2.638 9.313 1.00 98.75 550 TYR A C 1
ATOM 4352 O O . TYR A 1 550 ? 11.043 -2.697 8.125 1.00 98.75 550 TYR A O 1
ATOM 4360 N N . ASP A 1 551 ? 10.533 -1.475 9.944 1.00 98.75 551 ASP A N 1
ATOM 4361 C CA . ASP A 1 551 ? 10.484 -0.186 9.237 1.00 98.75 551 ASP A CA 1
ATOM 4362 C C . ASP A 1 551 ? 11.833 0.152 8.567 1.00 98.75 551 ASP A C 1
ATOM 4364 O O . ASP A 1 551 ? 11.865 0.698 7.463 1.00 98.75 551 ASP A O 1
ATOM 4368 N N . LEU A 1 552 ? 12.959 -0.225 9.189 1.00 98.81 552 LEU A N 1
ATOM 4369 C CA . LEU A 1 552 ? 14.297 -0.082 8.609 1.00 98.81 552 LEU A CA 1
ATOM 4370 C C . LEU A 1 552 ? 14.472 -0.945 7.352 1.00 98.81 552 LEU A C 1
ATOM 4372 O O . LEU A 1 552 ? 15.031 -0.472 6.357 1.00 98.81 552 LEU A O 1
ATOM 4376 N N . VAL A 1 553 ? 14.009 -2.198 7.389 1.00 98.81 553 VAL A N 1
ATOM 4377 C CA . VAL A 1 553 ? 14.070 -3.117 6.243 1.00 98.81 553 VAL A CA 1
ATOM 4378 C C . VAL A 1 553 ? 13.156 -2.639 5.118 1.00 98.81 553 VAL A C 1
ATOM 4380 O O . VAL A 1 553 ? 13.606 -2.586 3.976 1.00 98.81 553 VAL A O 1
ATOM 4383 N N . ASP A 1 554 ? 11.925 -2.223 5.422 1.00 98.69 554 ASP A N 1
ATOM 4384 C CA . ASP A 1 554 ? 10.966 -1.753 4.415 1.00 98.69 554 ASP A CA 1
ATOM 4385 C C . ASP A 1 554 ? 11.425 -0.438 3.756 1.00 98.69 554 ASP A C 1
ATOM 4387 O O . ASP A 1 554 ? 11.382 -0.302 2.531 1.00 98.69 554 ASP A O 1
ATOM 4391 N N . LEU A 1 555 ? 11.980 0.504 4.533 1.00 98.62 555 LEU A N 1
ATOM 4392 C CA . LEU A 1 555 ? 12.566 1.724 3.970 1.00 98.62 555 LEU A CA 1
ATOM 4393 C C . LEU A 1 555 ? 13.809 1.429 3.125 1.00 98.62 555 LEU A C 1
ATOM 4395 O O . LEU A 1 555 ? 13.956 1.986 2.037 1.00 98.62 555 LEU A O 1
ATOM 4399 N N . THR A 1 556 ? 14.692 0.542 3.592 1.00 98.75 556 THR A N 1
ATOM 4400 C CA . THR A 1 556 ? 15.873 0.139 2.814 1.00 98.75 556 THR A CA 1
ATOM 4401 C C . THR A 1 556 ? 15.442 -0.520 1.502 1.00 98.75 556 THR A C 1
ATOM 4403 O O . THR A 1 556 ? 15.928 -0.140 0.438 1.00 98.75 556 THR A O 1
ATOM 4406 N N . ARG A 1 557 ? 14.471 -1.441 1.550 1.00 98.25 557 ARG A N 1
ATOM 4407 C CA . ARG A 1 557 ? 13.862 -2.069 0.371 1.00 98.25 557 ARG A CA 1
ATOM 4408 C C . ARG A 1 557 ? 13.304 -1.016 -0.583 1.00 98.25 557 ARG A C 1
ATOM 4410 O O . ARG A 1 557 ? 13.604 -1.089 -1.770 1.00 98.25 557 ARG A O 1
ATOM 4417 N N . GLN A 1 558 ? 12.540 -0.038 -0.091 1.00 97.56 558 GLN A N 1
ATOM 4418 C CA . GLN A 1 558 ? 11.969 1.015 -0.935 1.00 97.56 558 GLN A CA 1
ATOM 4419 C C . GLN A 1 558 ? 13.054 1.823 -1.652 1.00 97.56 558 GLN A C 1
ATOM 4421 O O . GLN A 1 558 ? 12.987 1.981 -2.866 1.00 97.56 558 GLN A O 1
ATOM 4426 N N . VAL A 1 559 ? 14.083 2.273 -0.930 1.00 96.00 559 VAL A N 1
ATOM 4427 C CA . VAL A 1 559 ? 15.181 3.058 -1.517 1.00 96.00 559 VAL A CA 1
ATOM 4428 C C . VAL A 1 559 ? 15.931 2.263 -2.594 1.00 96.00 559 VAL A C 1
ATOM 4430 O O . VAL A 1 559 ? 16.303 2.811 -3.634 1.00 96.00 559 VAL A O 1
ATOM 4433 N N . LEU A 1 560 ? 16.139 0.964 -2.373 1.00 96.56 560 LEU A N 1
ATOM 4434 C CA . LEU A 1 560 ? 16.768 0.081 -3.356 1.00 96.56 560 LEU A CA 1
ATOM 4435 C C . LEU A 1 560 ? 15.848 -0.208 -4.553 1.00 96.56 560 LEU A C 1
ATOM 4437 O O . LEU A 1 560 ? 16.325 -0.241 -5.688 1.00 96.56 560 LEU A O 1
ATOM 4441 N N . ALA A 1 561 ? 14.542 -0.352 -4.332 1.00 94.69 561 ALA A N 1
ATOM 4442 C CA . ALA A 1 561 ? 13.553 -0.515 -5.395 1.00 94.69 561 ALA A CA 1
ATOM 4443 C C . ALA A 1 561 ? 13.464 0.733 -6.294 1.00 94.69 561 ALA A C 1
ATOM 4445 O O . ALA A 1 561 ? 13.417 0.599 -7.516 1.00 94.69 561 ALA A O 1
ATOM 4446 N N . ASP A 1 562 ? 13.545 1.937 -5.724 1.00 91.56 562 ASP A N 1
ATOM 4447 C CA . ASP A 1 562 ? 13.608 3.181 -6.502 1.00 91.56 562 ASP A CA 1
ATOM 4448 C C . ASP A 1 562 ? 14.906 3.266 -7.332 1.00 91.56 562 ASP A C 1
ATOM 4450 O O . ASP A 1 562 ? 14.942 3.821 -8.436 1.00 91.56 562 ASP A O 1
ATOM 4454 N N . TYR A 1 563 ? 16.005 2.701 -6.822 1.00 91.25 563 TYR A N 1
ATOM 4455 C CA . TYR A 1 563 ? 17.264 2.638 -7.562 1.00 91.25 563 TYR A CA 1
ATOM 4456 C C . TYR A 1 563 ? 17.231 1.620 -8.710 1.00 91.25 563 TYR A C 1
ATOM 4458 O O . TYR A 1 563 ? 17.838 1.874 -9.757 1.00 91.25 563 TYR A O 1
ATOM 4466 N N . ALA A 1 564 ? 16.493 0.513 -8.565 1.00 92.62 564 ALA A N 1
ATOM 4467 C CA . ALA A 1 564 ? 16.274 -0.441 -9.653 1.00 92.62 564 ALA A CA 1
ATOM 4468 C C . ALA A 1 564 ? 15.676 0.250 -10.888 1.00 92.62 564 ALA A C 1
ATOM 4470 O O . ALA A 1 564 ? 16.167 0.026 -11.996 1.00 92.62 564 ALA A O 1
ATOM 4471 N N . ASP A 1 565 ? 14.716 1.162 -10.708 1.00 88.75 565 ASP A N 1
ATOM 4472 C CA . ASP A 1 565 ? 14.145 1.948 -11.809 1.00 88.75 565 ASP A CA 1
ATOM 4473 C C . ASP A 1 565 ? 15.224 2.740 -12.568 1.00 88.75 565 ASP A C 1
ATOM 4475 O O . ASP A 1 565 ? 15.269 2.753 -13.801 1.00 88.75 565 ASP A O 1
ATOM 4479 N N . THR A 1 566 ? 16.153 3.358 -11.833 1.00 85.56 566 THR A N 1
ATOM 4480 C CA . THR A 1 566 ? 17.268 4.120 -12.420 1.00 85.56 566 THR A CA 1
ATOM 4481 C C . THR A 1 566 ? 18.233 3.210 -13.184 1.00 85.56 566 THR A C 1
ATOM 4483 O O . THR A 1 566 ? 18.656 3.536 -14.299 1.00 85.56 566 THR A O 1
ATOM 4486 N N . LEU A 1 567 ? 18.583 2.056 -12.612 1.00 88.25 567 LEU A N 1
ATOM 4487 C CA . LEU A 1 567 ? 19.479 1.092 -13.251 1.00 88.25 567 LEU A CA 1
ATOM 4488 C C . LEU A 1 567 ? 18.862 0.470 -14.505 1.00 88.25 567 LEU A C 1
ATOM 4490 O O . LEU A 1 567 ? 19.559 0.338 -15.514 1.00 88.25 567 LEU A O 1
ATOM 4494 N N . GLN A 1 568 ? 17.572 0.133 -14.482 1.00 93.31 568 GLN A N 1
ATOM 4495 C CA . GLN A 1 568 ? 16.883 -0.414 -15.649 1.00 93.31 568 GLN A CA 1
ATOM 4496 C C . GLN A 1 568 ? 16.862 0.602 -16.798 1.00 93.31 568 GLN A C 1
ATOM 4498 O O . GLN A 1 568 ? 17.187 0.239 -17.931 1.00 93.31 568 GLN A O 1
ATOM 4503 N N . GLN A 1 569 ? 16.603 1.884 -16.516 1.00 88.12 569 GLN A N 1
ATOM 4504 C CA . GLN A 1 569 ? 16.672 2.936 -17.536 1.00 88.12 569 GLN A CA 1
ATOM 4505 C C . GLN A 1 569 ? 18.096 3.128 -18.079 1.00 88.12 569 GLN A C 1
ATOM 4507 O O . GLN A 1 569 ? 18.273 3.321 -19.284 1.00 88.12 569 GLN A O 1
ATOM 4512 N N . SER A 1 570 ? 19.124 2.993 -17.233 1.00 84.88 570 SER A N 1
ATOM 4513 C CA . SER A 1 570 ? 20.521 2.998 -17.689 1.00 84.88 570 SER A CA 1
ATOM 4514 C C . SER A 1 570 ? 20.846 1.794 -18.586 1.00 84.88 570 SER A C 1
ATOM 4516 O O . SER A 1 570 ? 21.559 1.948 -19.579 1.00 84.88 570 SER A O 1
ATOM 4518 N N . CYS A 1 571 ? 20.286 0.612 -18.303 1.00 89.88 571 CYS A N 1
ATOM 4519 C CA . CYS A 1 571 ? 20.402 -0.553 -19.185 1.00 89.88 571 CYS A CA 1
ATOM 4520 C C . CYS A 1 571 ? 19.707 -0.304 -20.533 1.00 89.88 571 CYS A C 1
ATOM 4522 O O . CYS A 1 571 ? 20.288 -0.580 -21.583 1.00 89.88 571 CYS A O 1
ATOM 4524 N N . ALA A 1 572 ? 18.495 0.259 -20.521 1.00 91.62 572 ALA A N 1
ATOM 4525 C CA . ALA A 1 572 ? 17.750 0.592 -21.736 1.00 91.62 572 ALA A CA 1
ATOM 4526 C C . ALA A 1 572 ? 18.497 1.605 -22.620 1.00 91.62 572 ALA A C 1
ATOM 4528 O O . ALA A 1 572 ? 18.503 1.485 -23.849 1.00 91.62 572 ALA A O 1
ATOM 4529 N N . GLU A 1 573 ? 19.166 2.584 -22.010 1.00 84.44 573 GLU A N 1
ATOM 4530 C CA . GLU A 1 573 ? 20.050 3.519 -22.706 1.00 84.44 573 GLU A CA 1
ATOM 4531 C C . GLU A 1 573 ? 21.266 2.826 -23.323 1.00 84.44 573 GLU A C 1
ATOM 4533 O O . GLU A 1 573 ? 21.473 2.945 -24.530 1.00 84.44 573 GLU A O 1
ATOM 4538 N N . ALA A 1 574 ? 21.997 2.023 -22.548 1.00 79.25 574 ALA A N 1
ATOM 4539 C CA . ALA A 1 574 ? 23.147 1.280 -23.058 1.00 79.25 574 ALA A CA 1
ATOM 4540 C C . ALA A 1 574 ? 22.771 0.343 -24.222 1.00 79.25 574 ALA A C 1
ATOM 4542 O O . ALA A 1 574 ? 23.497 0.257 -25.217 1.00 79.25 574 ALA A O 1
ATOM 4543 N N . TYR A 1 575 ? 21.610 -0.317 -24.139 1.00 92.94 575 TYR A N 1
ATOM 4544 C CA . TYR A 1 575 ? 21.071 -1.141 -25.222 1.00 92.94 575 TYR A CA 1
ATOM 4545 C C . TYR A 1 575 ? 20.749 -0.307 -26.474 1.00 92.94 575 TYR A C 1
ATOM 4547 O O . TYR A 1 575 ? 21.141 -0.671 -27.586 1.00 92.94 575 TYR A O 1
ATOM 4555 N N . ARG A 1 576 ? 20.084 0.844 -26.307 1.00 90.50 576 ARG A N 1
ATOM 4556 C CA . ARG A 1 576 ? 19.743 1.781 -27.395 1.00 90.50 576 ARG A CA 1
ATOM 4557 C C . ARG A 1 576 ? 20.986 2.332 -28.100 1.00 90.50 576 ARG A C 1
ATOM 4559 O O . ARG A 1 576 ? 20.982 2.445 -29.325 1.00 90.50 576 ARG A O 1
ATOM 4566 N N . GLU A 1 577 ? 22.048 2.606 -27.350 1.00 86.88 577 GLU A N 1
ATOM 4567 C CA . GLU A 1 577 ? 23.357 3.033 -27.864 1.00 86.88 577 GLU A CA 1
ATOM 4568 C C . GLU A 1 577 ? 24.190 1.884 -28.452 1.00 86.88 577 GLU A C 1
ATOM 4570 O O . GLU A 1 577 ? 25.244 2.123 -29.041 1.00 86.88 577 GLU A O 1
ATOM 4575 N N . ARG A 1 578 ? 23.721 0.635 -28.321 1.00 88.19 578 ARG A N 1
ATOM 4576 C CA . ARG A 1 578 ? 24.449 -0.589 -28.695 1.00 88.19 578 ARG A CA 1
ATOM 4577 C C . ARG A 1 578 ? 25.797 -0.732 -27.974 1.00 88.19 578 ARG A C 1
ATOM 4579 O O . ARG A 1 578 ? 26.719 -1.364 -28.489 1.00 88.19 578 ARG A O 1
ATOM 4586 N N . ASN A 1 579 ? 25.917 -0.166 -26.775 1.00 86.12 579 ASN A N 1
ATOM 4587 C CA . ASN A 1 579 ? 27.123 -0.235 -25.961 1.00 86.12 579 ASN A CA 1
ATOM 4588 C C . ASN A 1 579 ? 27.102 -1.507 -25.102 1.00 86.12 579 ASN A C 1
ATOM 4590 O O . ASN A 1 579 ? 26.649 -1.498 -23.959 1.00 86.12 579 ASN A O 1
ATOM 4594 N N . VAL A 1 580 ? 27.591 -2.617 -25.661 1.00 84.00 580 VAL A N 1
ATOM 4595 C CA . VAL A 1 580 ? 27.571 -3.938 -25.001 1.00 84.00 580 VAL A CA 1
ATOM 4596 C C . VAL A 1 580 ? 28.359 -3.948 -23.688 1.00 84.00 580 VAL A C 1
ATOM 4598 O O . VAL A 1 580 ? 27.945 -4.600 -22.732 1.00 84.00 580 VAL A O 1
ATOM 4601 N N . ILE A 1 581 ? 29.473 -3.213 -23.616 1.00 80.19 581 ILE A N 1
ATOM 4602 C CA . ILE A 1 581 ? 30.298 -3.131 -22.401 1.00 80.19 581 ILE A CA 1
ATOM 4603 C C . ILE A 1 581 ? 29.503 -2.456 -21.281 1.00 80.19 581 ILE A C 1
ATOM 4605 O O . ILE A 1 581 ? 29.430 -2.983 -20.172 1.00 80.19 581 ILE A O 1
ATOM 4609 N N . LEU A 1 582 ? 28.864 -1.323 -21.584 1.00 74.50 582 LEU A N 1
ATOM 4610 C CA . LEU A 1 582 ? 28.040 -0.608 -20.617 1.00 74.50 582 LEU A CA 1
ATOM 4611 C C . LEU A 1 582 ? 26.788 -1.408 -20.246 1.00 74.50 582 LEU A C 1
ATOM 4613 O O . LEU A 1 582 ? 26.450 -1.483 -19.070 1.00 74.50 582 LEU A O 1
ATOM 4617 N N . LEU A 1 583 ? 26.131 -2.057 -21.212 1.00 84.06 583 LEU A N 1
ATOM 4618 C CA . LEU A 1 583 ? 24.958 -2.888 -20.941 1.00 84.06 583 LEU A CA 1
ATOM 4619 C C . LEU A 1 583 ? 25.302 -4.046 -19.999 1.00 84.06 583 LEU A C 1
ATOM 4621 O O . LEU A 1 583 ? 24.548 -4.305 -19.065 1.00 84.06 583 LEU A O 1
ATOM 4625 N N . ARG A 1 584 ? 26.451 -4.706 -20.195 1.00 87.88 584 ARG A N 1
ATOM 4626 C CA . ARG A 1 584 ? 26.954 -5.747 -19.285 1.00 87.88 584 ARG A CA 1
ATOM 4627 C C . ARG A 1 584 ? 27.172 -5.223 -17.874 1.00 87.88 584 ARG A C 1
ATOM 4629 O O . ARG A 1 584 ? 26.651 -5.807 -16.937 1.00 87.88 584 ARG A O 1
ATOM 4636 N N . ASP A 1 585 ? 27.896 -4.118 -17.712 1.00 82.62 585 ASP A N 1
ATOM 4637 C CA . ASP A 1 585 ? 28.130 -3.541 -16.380 1.00 82.62 585 ASP A CA 1
ATOM 4638 C C . ASP A 1 585 ? 26.812 -3.157 -15.685 1.00 82.62 585 ASP A C 1
ATOM 4640 O O . ASP A 1 585 ? 26.590 -3.522 -14.530 1.00 82.62 585 ASP A O 1
ATOM 4644 N N . ARG A 1 586 ? 25.902 -2.471 -16.388 1.00 85.50 586 ARG A N 1
ATOM 4645 C CA . ARG A 1 586 ? 24.636 -2.007 -15.801 1.00 85.50 586 ARG A CA 1
ATOM 4646 C C . ARG A 1 586 ? 23.679 -3.151 -15.479 1.00 85.50 586 ARG A C 1
ATOM 4648 O O . ARG A 1 586 ? 23.088 -3.140 -14.401 1.00 85.50 586 ARG A O 1
ATOM 4655 N N . SER A 1 587 ? 23.568 -4.146 -16.358 1.00 95.06 587 SER A N 1
ATOM 4656 C CA . SER A 1 587 ? 22.736 -5.329 -16.104 1.00 95.06 587 SER A CA 1
ATOM 4657 C C . SER A 1 587 ? 23.285 -6.180 -14.960 1.00 95.06 587 SER A C 1
ATOM 4659 O O . SER A 1 587 ? 22.505 -6.601 -14.111 1.00 95.06 587 SER A O 1
ATOM 4661 N N . THR A 1 588 ? 24.606 -6.360 -14.854 1.00 95.12 588 THR A N 1
ATOM 4662 C CA . THR A 1 588 ? 25.224 -7.032 -13.698 1.00 95.12 588 THR A CA 1
ATOM 4663 C C . THR A 1 588 ? 24.885 -6.310 -12.398 1.00 95.12 588 THR A C 1
ATOM 4665 O O . THR A 1 588 ? 24.387 -6.943 -11.473 1.00 95.12 588 THR A O 1
ATOM 4668 N N . ARG A 1 589 ? 25.038 -4.980 -12.345 1.00 92.81 589 ARG A N 1
ATOM 4669 C CA . ARG A 1 589 ? 24.666 -4.182 -11.162 1.00 92.81 589 ARG A CA 1
ATOM 4670 C C . ARG A 1 589 ? 23.181 -4.291 -10.816 1.00 92.81 589 ARG A C 1
ATOM 4672 O O . ARG A 1 589 ? 22.832 -4.311 -9.642 1.00 92.81 589 ARG A O 1
ATOM 4679 N N . PHE A 1 590 ? 22.305 -4.358 -11.819 1.00 96.25 590 PHE A N 1
ATOM 4680 C CA . PHE A 1 590 ? 20.872 -4.564 -11.600 1.00 96.25 590 PHE A CA 1
ATOM 4681 C C . PHE A 1 590 ? 20.586 -5.946 -10.991 1.00 96.25 590 PHE A C 1
ATOM 4683 O O . PHE A 1 590 ? 19.786 -6.062 -10.067 1.00 96.25 590 PHE A O 1
ATOM 4690 N N . LEU A 1 591 ? 21.259 -6.997 -11.466 1.00 98.62 591 LEU A N 1
ATOM 4691 C CA . LEU A 1 591 ? 21.112 -8.348 -10.918 1.00 98.62 591 LEU A CA 1
ATOM 4692 C C . LEU A 1 591 ? 21.727 -8.489 -9.516 1.00 98.62 591 LEU A C 1
ATOM 4694 O O . LEU A 1 591 ? 21.153 -9.188 -8.685 1.00 98.62 591 LEU A O 1
ATOM 4698 N N . GLU A 1 592 ? 22.842 -7.809 -9.238 1.00 98.06 592 GLU A N 1
ATOM 4699 C CA . GLU A 1 592 ? 23.435 -7.715 -7.895 1.00 98.06 592 GLU A CA 1
ATOM 4700 C C . GLU A 1 592 ? 22.519 -6.963 -6.919 1.00 98.06 592 GLU A C 1
ATOM 4702 O O . GLU A 1 592 ? 22.405 -7.349 -5.759 1.00 98.06 592 GLU A O 1
ATOM 4707 N N . LEU A 1 593 ? 21.822 -5.922 -7.385 1.00 98.19 593 LEU A N 1
ATOM 4708 C CA . LEU A 1 593 ? 20.816 -5.221 -6.588 1.00 98.19 593 LEU A CA 1
ATOM 4709 C C . LEU A 1 593 ? 19.670 -6.157 -6.181 1.00 98.19 593 LEU A C 1
ATOM 4711 O O . LEU A 1 593 ? 19.249 -6.133 -5.028 1.00 98.19 593 LEU A O 1
ATOM 4715 N N . LEU A 1 594 ? 19.190 -7.009 -7.092 1.00 98.69 594 LEU A N 1
ATOM 4716 C CA . LEU A 1 594 ? 18.179 -8.025 -6.773 1.00 98.69 594 LEU A CA 1
ATOM 4717 C C . LEU A 1 594 ? 18.685 -9.038 -5.731 1.00 98.69 594 LEU A C 1
ATOM 4719 O O . LEU A 1 594 ? 17.912 -9.424 -4.856 1.00 98.69 594 LEU A O 1
ATOM 4723 N N . ASP A 1 595 ? 19.962 -9.435 -5.783 1.00 98.81 595 ASP A N 1
ATOM 4724 C CA . ASP A 1 595 ? 20.569 -10.290 -4.749 1.00 98.81 595 ASP A CA 1
ATOM 4725 C C . ASP A 1 595 ? 20.615 -9.603 -3.381 1.00 98.81 595 ASP A C 1
ATOM 4727 O O . ASP A 1 595 ? 20.278 -10.211 -2.364 1.00 98.81 595 ASP A O 1
ATOM 4731 N N . ASP A 1 596 ? 20.998 -8.328 -3.349 1.00 98.75 596 ASP A N 1
ATOM 4732 C CA . ASP A 1 596 ? 21.047 -7.553 -2.112 1.00 98.75 596 ASP A CA 1
ATOM 4733 C C . ASP A 1 596 ? 19.656 -7.350 -1.504 1.00 98.75 596 ASP A C 1
ATOM 4735 O O . ASP A 1 596 ? 19.499 -7.476 -0.287 1.00 98.75 596 ASP A O 1
ATOM 4739 N N . ILE A 1 597 ? 18.649 -7.056 -2.335 1.00 98.75 597 ILE A N 1
ATOM 4740 C CA . ILE A 1 597 ? 17.262 -6.916 -1.880 1.00 98.75 597 ILE A CA 1
ATOM 4741 C C . ILE A 1 597 ? 16.746 -8.265 -1.362 1.00 98.75 597 ILE A C 1
ATOM 4743 O O . ILE A 1 597 ? 16.176 -8.302 -0.275 1.00 98.75 597 ILE A O 1
ATOM 4747 N N . ASP A 1 598 ? 16.971 -9.381 -2.066 1.00 98.88 598 ASP A N 1
ATOM 4748 C CA . ASP A 1 598 ? 16.560 -10.707 -1.578 1.00 98.88 598 ASP A CA 1
ATOM 4749 C C . ASP A 1 598 ? 17.210 -11.038 -0.225 1.00 98.88 598 ASP A C 1
ATOM 4751 O O . ASP A 1 598 ? 16.519 -11.477 0.698 1.00 98.88 598 ASP A O 1
ATOM 4755 N N . ARG A 1 599 ? 18.510 -10.738 -0.069 1.00 98.81 599 ARG A N 1
ATOM 4756 C CA . ARG A 1 599 ? 19.243 -10.920 1.193 1.00 98.81 599 ARG A CA 1
ATOM 4757 C C . ARG A 1 599 ? 18.683 -10.054 2.317 1.00 98.81 599 ARG A C 1
ATOM 4759 O O . ARG A 1 599 ? 18.555 -10.536 3.438 1.00 98.81 599 ARG A O 1
ATOM 4766 N N . LEU A 1 600 ? 18.359 -8.793 2.037 1.00 98.88 600 LEU A N 1
ATOM 4767 C CA . LEU A 1 600 ? 17.733 -7.891 3.002 1.00 98.88 600 LEU A CA 1
ATOM 4768 C C . LEU A 1 600 ? 16.380 -8.437 3.461 1.00 98.88 600 LEU A C 1
ATOM 4770 O O . LEU A 1 600 ? 16.126 -8.527 4.661 1.00 98.88 600 LEU A O 1
ATOM 4774 N N . LEU A 1 601 ? 15.525 -8.831 2.521 1.00 98.75 601 LEU A N 1
ATOM 4775 C CA . LEU A 1 601 ? 14.181 -9.320 2.821 1.00 98.75 601 LEU A CA 1
ATOM 4776 C C . LEU A 1 601 ? 14.206 -10.652 3.580 1.00 98.75 601 LEU A C 1
ATOM 4778 O O . LEU A 1 601 ? 13.358 -10.876 4.439 1.00 98.75 601 LEU A O 1
ATOM 4782 N N . ALA A 1 602 ? 15.220 -11.493 3.349 1.00 98.81 602 ALA A N 1
ATOM 4783 C CA . ALA A 1 602 ? 15.409 -12.748 4.076 1.00 98.81 602 ALA A CA 1
ATOM 4784 C C . ALA A 1 602 ? 15.566 -12.559 5.598 1.00 98.81 602 ALA A C 1
ATOM 4786 O O . ALA A 1 602 ? 15.345 -13.499 6.359 1.00 98.81 602 ALA A O 1
ATOM 4787 N N . THR A 1 603 ? 15.921 -11.357 6.065 1.00 98.75 603 THR A N 1
ATOM 4788 C CA . THR A 1 603 ? 16.156 -11.063 7.492 1.00 98.75 603 THR A CA 1
ATOM 4789 C C . THR A 1 603 ? 14.880 -10.873 8.318 1.00 98.75 603 THR A C 1
ATOM 4791 O O . THR A 1 603 ? 14.942 -10.794 9.551 1.00 98.75 603 THR A O 1
ATOM 4794 N N . ARG A 1 604 ? 13.706 -10.806 7.676 1.00 97.88 604 ARG A N 1
ATOM 4795 C CA . ARG A 1 604 ? 12.420 -10.552 8.338 1.00 97.88 604 ARG A CA 1
ATOM 4796 C C . ARG A 1 604 ? 11.356 -11.526 7.859 1.00 97.88 604 ARG A C 1
ATOM 4798 O O . ARG A 1 604 ? 11.158 -11.707 6.666 1.00 97.88 604 ARG A O 1
ATOM 4805 N N . LYS A 1 605 ? 10.599 -12.077 8.811 1.00 96.19 605 LYS A N 1
ATOM 4806 C CA . LYS A 1 605 ? 9.475 -12.999 8.556 1.00 96.19 605 LYS A CA 1
ATOM 4807 C C . LYS A 1 605 ? 8.403 -12.393 7.643 1.00 96.19 605 LYS A C 1
ATOM 4809 O O . LYS A 1 605 ? 7.711 -13.119 6.946 1.00 96.19 605 LYS A O 1
ATOM 4814 N N . ASP A 1 606 ? 8.296 -11.066 7.669 1.00 96.50 606 ASP A N 1
ATOM 4815 C CA . ASP A 1 606 ? 7.284 -10.268 6.980 1.00 96.50 606 ASP A CA 1
ATOM 4816 C C . ASP A 1 606 ? 7.491 -10.257 5.450 1.00 96.50 606 ASP A C 1
ATOM 4818 O O . ASP A 1 606 ? 6.569 -9.957 4.696 1.00 96.50 606 ASP A O 1
ATOM 4822 N N . PHE A 1 607 ? 8.697 -10.613 4.986 1.00 98.25 607 PHE A N 1
ATOM 4823 C CA . PHE A 1 607 ? 9.083 -10.575 3.576 1.00 98.25 607 PHE A CA 1
ATOM 4824 C C . PHE A 1 607 ? 9.558 -11.934 3.044 1.00 98.25 607 PHE A C 1
ATOM 4826 O O . PHE A 1 607 ? 10.377 -11.985 2.128 1.00 98.25 607 PHE A O 1
ATOM 4833 N N . LEU A 1 608 ? 9.080 -13.046 3.607 1.00 98.56 608 LEU A N 1
ATOM 4834 C CA . LEU A 1 608 ? 9.434 -14.394 3.150 1.00 98.56 608 LEU A CA 1
ATOM 4835 C C . LEU A 1 608 ? 8.317 -15.003 2.296 1.00 98.56 608 LEU A C 1
ATOM 4837 O O . LEU A 1 608 ? 7.153 -14.991 2.687 1.00 98.56 608 LEU A O 1
ATOM 4841 N N . LEU A 1 609 ? 8.681 -15.639 1.179 1.00 98.62 609 LEU A N 1
ATOM 4842 C CA . LEU A 1 609 ? 7.739 -16.440 0.386 1.00 98.62 609 LEU A CA 1
ATOM 4843 C C . LEU A 1 609 ? 7.310 -17.733 1.109 1.00 98.62 609 LEU A C 1
ATOM 4845 O O . LEU A 1 609 ? 6.186 -18.202 0.940 1.00 98.62 609 LEU A O 1
ATOM 4849 N N . GLY A 1 610 ? 8.197 -18.322 1.917 1.00 98.25 610 GLY A N 1
ATOM 4850 C CA . GLY A 1 610 ? 7.964 -19.623 2.552 1.00 98.25 610 GLY A CA 1
ATOM 4851 C C . GLY A 1 610 ? 6.727 -19.686 3.448 1.00 98.25 610 GLY A C 1
ATOM 4852 O O . GLY A 1 610 ? 5.925 -20.594 3.250 1.00 98.25 610 GLY A O 1
ATOM 4853 N N . PRO A 1 611 ? 6.495 -18.743 4.383 1.00 97.75 611 PRO A N 1
ATOM 4854 C CA . PRO A 1 611 ? 5.286 -18.731 5.206 1.00 97.75 611 PRO A CA 1
ATOM 4855 C C . PRO A 1 611 ? 3.986 -18.768 4.391 1.00 97.75 611 PRO A C 1
ATOM 4857 O O . PRO A 1 611 ? 3.072 -19.508 4.752 1.00 97.75 611 PRO A O 1
ATOM 4860 N N . TRP A 1 612 ? 3.917 -18.047 3.267 1.00 98.12 612 TRP A N 1
ATOM 4861 C CA . TRP A 1 612 ? 2.755 -18.049 2.374 1.00 98.12 612 TRP A CA 1
ATOM 4862 C C . TRP A 1 612 ? 2.504 -19.433 1.757 1.00 98.12 612 TRP A C 1
ATOM 4864 O O . TRP A 1 612 ? 1.418 -19.996 1.906 1.00 98.12 612 TRP A O 1
ATOM 4874 N N . LEU A 1 613 ? 3.528 -20.027 1.133 1.00 98.50 613 LEU A N 1
ATOM 4875 C CA . LEU A 1 613 ? 3.403 -21.330 0.467 1.00 98.50 613 LEU A CA 1
ATOM 4876 C C . LEU A 1 613 ? 3.200 -22.481 1.459 1.00 98.50 613 LEU A C 1
ATOM 4878 O O . LEU A 1 613 ? 2.368 -23.360 1.239 1.00 98.50 613 LEU A O 1
ATOM 4882 N N . ASN A 1 614 ? 3.926 -22.467 2.576 1.00 97.31 614 ASN A N 1
ATOM 4883 C CA . ASN A 1 614 ? 3.865 -23.531 3.574 1.00 97.31 614 ASN A CA 1
ATOM 4884 C C . ASN A 1 614 ? 2.508 -23.546 4.288 1.00 97.31 614 ASN A C 1
ATOM 4886 O O . ASN A 1 614 ? 1.971 -24.624 4.543 1.00 97.31 614 ASN A O 1
ATOM 4890 N N . THR A 1 615 ? 1.917 -22.375 4.552 1.00 96.88 615 THR A N 1
ATOM 4891 C CA . THR A 1 615 ? 0.569 -22.295 5.136 1.00 96.88 615 THR A CA 1
ATOM 4892 C C . THR A 1 615 ? -0.493 -22.770 4.143 1.00 96.88 615 THR A C 1
ATOM 4894 O O . THR A 1 615 ? -1.388 -23.517 4.533 1.00 96.88 615 THR A O 1
ATOM 4897 N N . ALA A 1 616 ? -0.364 -22.435 2.853 1.00 98.25 616 ALA A N 1
ATOM 4898 C CA . ALA A 1 616 ? -1.249 -22.965 1.815 1.00 98.25 616 ALA A CA 1
ATOM 4899 C C . ALA A 1 616 ? -1.205 -24.502 1.764 1.00 98.25 616 ALA A C 1
ATOM 4901 O O . ALA A 1 616 ? -2.242 -25.163 1.832 1.00 98.25 616 ALA A O 1
ATOM 4902 N N . ARG A 1 617 ? -0.001 -25.090 1.741 1.00 98.00 617 ARG A N 1
ATOM 4903 C CA . ARG A 1 617 ? 0.177 -26.552 1.760 1.00 98.00 617 ARG A CA 1
ATOM 4904 C C . ARG A 1 617 ? -0.381 -27.204 3.025 1.00 98.00 617 ARG A C 1
ATOM 4906 O O . ARG A 1 617 ? -0.925 -28.302 2.935 1.00 98.00 617 ARG A O 1
ATOM 4913 N N . ALA A 1 618 ? -0.264 -26.551 4.185 1.00 97.19 618 ALA A N 1
ATOM 4914 C CA . ALA A 1 618 ? -0.715 -27.086 5.474 1.00 97.19 618 ALA A CA 1
ATOM 4915 C C . ALA A 1 618 ? -2.236 -27.301 5.559 1.00 97.19 618 ALA A C 1
ATOM 4917 O O . ALA A 1 618 ? -2.693 -28.097 6.37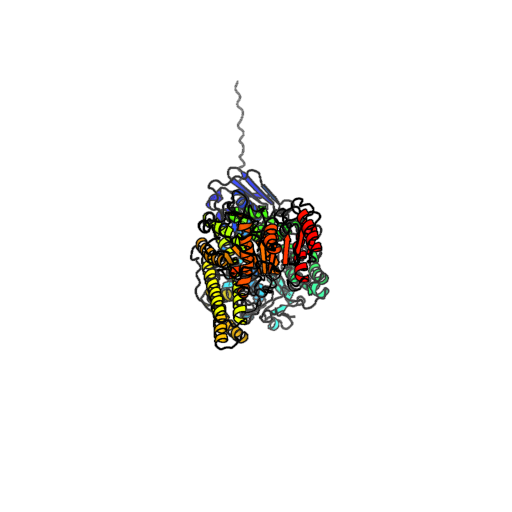9 1.00 97.19 618 ALA A O 1
ATOM 4918 N N . TRP A 1 619 ? -3.016 -26.640 4.699 1.00 97.62 619 TRP A N 1
ATOM 4919 C CA . TRP A 1 619 ? -4.450 -26.896 4.569 1.00 97.62 619 TRP A CA 1
ATOM 4920 C C . TRP A 1 619 ? -4.784 -28.193 3.827 1.00 97.62 619 TRP A C 1
ATOM 4922 O O . TRP A 1 619 ? -5.907 -28.687 3.941 1.00 97.62 619 TRP A O 1
ATOM 4932 N N . GLY A 1 620 ? -3.840 -28.749 3.063 1.00 97.19 620 GLY A N 1
ATOM 4933 C CA . GLY A 1 620 ? -4.034 -29.991 2.326 1.00 97.19 620 GLY A CA 1
ATOM 4934 C C . GLY A 1 620 ? -4.147 -31.190 3.262 1.00 97.19 620 GLY A C 1
ATOM 4935 O O . GLY A 1 620 ? -3.256 -31.460 4.064 1.00 97.19 620 GLY A O 1
ATOM 4936 N N . THR A 1 621 ? -5.221 -31.966 3.126 1.00 97.31 621 THR A N 1
ATOM 4937 C CA . THR A 1 621 ? -5.391 -33.225 3.878 1.00 97.31 621 THR A CA 1
ATOM 4938 C C . THR A 1 621 ? -4.640 -34.400 3.246 1.00 97.31 621 THR A C 1
ATOM 4940 O O . THR A 1 621 ? -4.511 -35.469 3.843 1.00 97.31 621 THR A O 1
ATOM 4943 N N . ASN A 1 622 ? -4.142 -34.207 2.024 1.00 97.69 622 ASN A N 1
ATOM 4944 C CA . ASN A 1 622 ? -3.359 -35.158 1.247 1.00 97.69 622 ASN A CA 1
ATOM 4945 C C . ASN A 1 622 ? -2.435 -34.401 0.262 1.00 97.69 622 ASN A C 1
ATOM 4947 O O . ASN A 1 622 ? -2.618 -33.195 0.069 1.00 97.69 622 ASN A O 1
ATOM 4951 N N . PRO A 1 623 ? -1.458 -35.077 -0.378 1.00 97.69 623 PRO A N 1
ATOM 4952 C CA . PRO A 1 623 ? -0.511 -34.416 -1.277 1.00 97.69 623 PRO A CA 1
ATOM 4953 C C . PRO A 1 623 ? -1.157 -33.667 -2.448 1.00 97.69 623 PRO A C 1
ATOM 4955 O O . PRO A 1 623 ? -0.725 -32.566 -2.755 1.00 97.69 623 PRO A O 1
ATOM 4958 N N . ALA A 1 624 ? -2.223 -34.204 -3.052 1.00 97.69 624 ALA A N 1
ATOM 4959 C CA . ALA A 1 624 ? -2.871 -33.561 -4.197 1.00 97.69 624 ALA A CA 1
ATOM 4960 C C . ALA A 1 624 ? -3.540 -32.231 -3.813 1.00 97.69 624 ALA A C 1
ATOM 4962 O O . ALA A 1 624 ? -3.456 -31.261 -4.561 1.00 97.69 624 ALA A O 1
ATOM 4963 N N . GLU A 1 625 ? -4.164 -32.163 -2.633 1.00 98.19 625 GLU A N 1
ATOM 4964 C CA . GLU A 1 625 ? -4.698 -30.903 -2.104 1.00 98.19 625 GLU A CA 1
ATOM 4965 C C . GLU A 1 625 ? -3.583 -29.914 -1.753 1.00 98.19 625 GLU A C 1
ATOM 4967 O O . GLU A 1 625 ? -3.688 -28.737 -2.084 1.00 98.19 625 GLU A O 1
ATOM 4972 N N . ALA A 1 626 ? -2.496 -30.381 -1.130 1.00 98.19 626 ALA A N 1
ATOM 4973 C CA . ALA A 1 626 ? -1.360 -29.519 -0.805 1.00 98.19 626 ALA A CA 1
ATOM 4974 C C . ALA A 1 626 ? -0.728 -28.911 -2.072 1.00 98.19 626 ALA A C 1
ATOM 4976 O O . ALA A 1 626 ? -0.456 -27.711 -2.108 1.00 98.19 626 ALA A O 1
ATOM 4977 N N . ASP A 1 627 ? -0.554 -29.715 -3.123 1.00 98.38 627 ASP A N 1
ATOM 4978 C CA . ASP A 1 627 ? -0.014 -29.276 -4.413 1.00 98.38 627 ASP A CA 1
ATOM 4979 C C . ASP A 1 627 ? -0.974 -28.309 -5.128 1.00 98.38 627 ASP A C 1
ATOM 4981 O O . ASP A 1 627 ? -0.534 -27.305 -5.695 1.00 98.38 627 ASP A O 1
ATOM 4985 N N . LEU A 1 628 ? -2.290 -28.549 -5.044 1.00 98.44 628 LEU A N 1
ATOM 4986 C CA . LEU A 1 628 ? -3.317 -27.634 -5.549 1.00 98.44 628 LEU A CA 1
ATOM 4987 C C . LEU A 1 628 ? -3.237 -26.265 -4.862 1.00 98.44 628 LEU A C 1
ATOM 4989 O O . LEU A 1 628 ? -3.240 -25.235 -5.542 1.00 98.44 628 LEU A O 1
ATOM 4993 N N . TYR A 1 629 ? -3.174 -26.244 -3.530 1.00 98.69 629 TYR A N 1
ATOM 4994 C CA . TYR A 1 629 ? -3.150 -25.005 -2.751 1.00 98.69 629 TYR A CA 1
ATOM 4995 C C . TYR A 1 629 ? -1.840 -24.240 -2.933 1.00 98.69 629 TYR A C 1
ATOM 4997 O O . TYR A 1 629 ? -1.872 -23.019 -3.069 1.00 98.69 629 TYR A O 1
ATOM 5005 N N . GLU A 1 630 ? -0.702 -24.929 -3.042 1.00 98.69 630 GLU A N 1
ATOM 5006 C CA . GLU A 1 630 ? 0.564 -24.276 -3.381 1.00 98.69 630 GLU A CA 1
ATOM 5007 C C . GLU A 1 630 ? 0.524 -23.637 -4.772 1.00 98.69 630 GLU A C 1
ATOM 5009 O O . GLU A 1 630 ? 0.936 -22.487 -4.918 1.00 98.69 630 GLU A O 1
ATOM 5014 N N . ARG A 1 631 ? -0.015 -24.337 -5.782 1.00 98.62 631 ARG A N 1
ATOM 5015 C CA . ARG A 1 631 ? -0.174 -23.769 -7.128 1.00 98.62 631 ARG A CA 1
ATOM 5016 C C . ARG A 1 631 ? -1.026 -22.503 -7.089 1.00 98.62 631 ARG A C 1
ATOM 5018 O O . ARG A 1 631 ? -0.630 -21.495 -7.658 1.00 98.62 631 ARG A O 1
ATOM 5025 N N . ASN A 1 632 ? -2.155 -22.537 -6.377 1.00 98.75 632 ASN A N 1
ATOM 5026 C CA . ASN A 1 632 ? -3.013 -21.366 -6.161 1.00 98.75 632 ASN A CA 1
ATOM 5027 C C . ASN A 1 632 ? -2.240 -20.212 -5.496 1.00 98.75 632 ASN A C 1
ATOM 5029 O O . ASN A 1 632 ? -2.342 -19.067 -5.925 1.00 98.75 632 ASN A O 1
ATOM 5033 N N . ALA A 1 633 ? -1.448 -20.517 -4.467 1.00 98.62 633 ALA A N 1
ATOM 5034 C CA . ALA A 1 633 ? -0.662 -19.538 -3.727 1.00 98.62 633 ALA A CA 1
ATOM 5035 C C . ALA A 1 633 ? 0.445 -18.894 -4.582 1.00 98.62 633 ALA A C 1
ATOM 5037 O O . ALA A 1 633 ? 0.666 -17.687 -4.473 1.00 98.62 633 ALA A O 1
ATOM 5038 N N . ARG A 1 634 ? 1.132 -19.676 -5.425 1.00 98.69 634 ARG A N 1
ATOM 5039 C CA . ARG A 1 634 ? 2.158 -19.195 -6.368 1.00 98.69 634 ARG A CA 1
ATOM 5040 C C . ARG A 1 634 ? 1.554 -18.337 -7.471 1.00 98.69 634 ARG A C 1
ATOM 5042 O O . ARG A 1 634 ? 2.075 -17.263 -7.763 1.00 98.69 634 ARG A O 1
ATOM 5049 N N . ASP A 1 635 ? 0.474 -18.828 -8.066 1.00 98.62 635 ASP A N 1
ATOM 5050 C CA . ASP A 1 635 ? -0.185 -18.202 -9.204 1.00 98.62 635 ASP A CA 1
ATOM 5051 C C . ASP A 1 635 ? -0.738 -16.821 -8.836 1.00 98.62 635 ASP A C 1
ATOM 5053 O O . ASP A 1 635 ? -0.392 -15.837 -9.486 1.00 98.62 635 ASP A O 1
ATOM 5057 N N . LEU A 1 636 ? -1.464 -16.715 -7.713 1.00 98.44 636 LEU A N 1
ATOM 5058 C CA . LEU A 1 636 ? -2.102 -15.466 -7.284 1.00 98.44 636 LEU A CA 1
ATOM 5059 C C . LEU A 1 636 ? -1.121 -14.289 -7.204 1.00 98.44 636 LEU A C 1
ATOM 5061 O O . LEU A 1 636 ? -1.457 -13.190 -7.627 1.00 98.44 636 LEU A O 1
ATOM 5065 N N . ILE A 1 637 ? 0.082 -14.511 -6.666 1.00 97.44 637 ILE A N 1
ATOM 5066 C CA . ILE A 1 637 ? 1.086 -13.455 -6.444 1.00 97.44 637 ILE A CA 1
ATOM 5067 C C . ILE A 1 637 ? 2.029 -13.238 -7.640 1.00 97.44 637 ILE A C 1
ATOM 5069 O O . ILE A 1 637 ? 3.003 -12.491 -7.520 1.00 97.44 637 ILE A O 1
ATOM 5073 N N . THR A 1 638 ? 1.789 -13.928 -8.761 1.00 97.50 638 THR A N 1
ATOM 5074 C CA . THR A 1 638 ? 2.592 -13.827 -9.987 1.00 97.50 638 THR A CA 1
ATOM 5075 C C . THR A 1 638 ? 1.707 -13.629 -11.218 1.00 97.50 638 THR A C 1
ATOM 5077 O O . THR A 1 638 ? 1.426 -12.495 -11.594 1.00 97.50 638 THR A O 1
ATOM 5080 N N . LEU A 1 639 ? 1.268 -14.706 -11.869 1.00 97.19 639 LEU A N 1
ATOM 5081 C CA . LEU A 1 639 ? 0.536 -14.656 -13.135 1.00 97.19 639 LEU A CA 1
ATOM 5082 C C . LEU A 1 639 ? -0.956 -14.369 -12.961 1.00 97.19 639 LEU A C 1
ATOM 5084 O O . LEU A 1 639 ? -1.581 -13.876 -13.905 1.00 97.19 639 LEU A O 1
ATOM 5088 N N . TRP A 1 640 ? -1.507 -14.638 -11.773 1.00 97.50 640 TRP A N 1
ATOM 5089 C CA . TRP A 1 640 ? -2.909 -14.466 -11.371 1.00 97.50 640 TRP A CA 1
ATOM 5090 C C . TRP A 1 640 ? -3.901 -15.377 -12.121 1.00 97.50 640 TRP A C 1
ATOM 5092 O O . TRP A 1 640 ? -4.914 -15.807 -11.578 1.00 97.50 640 TRP A O 1
ATOM 5102 N N . GLY A 1 641 ? -3.608 -15.691 -13.376 1.00 96.31 641 GLY A N 1
ATOM 5103 C CA . GLY A 1 641 ? -4.312 -16.624 -14.234 1.00 96.31 641 GLY A CA 1
ATOM 5104 C C . GLY A 1 641 ? -3.311 -17.464 -15.021 1.00 96.31 641 GLY A C 1
ATOM 5105 O O . GLY A 1 641 ? -2.172 -17.663 -14.610 1.00 96.31 641 GLY A O 1
ATOM 5106 N N . ASP A 1 642 ? -3.710 -17.955 -16.192 1.00 96.06 642 ASP A N 1
ATOM 5107 C CA . ASP A 1 642 ? -2.788 -18.733 -17.016 1.00 96.06 642 ASP A CA 1
ATOM 5108 C C . ASP A 1 642 ? -1.578 -17.902 -17.496 1.00 96.06 642 ASP A C 1
ATOM 5110 O O . ASP A 1 642 ? -1.470 -16.692 -17.291 1.00 96.06 642 ASP A O 1
ATOM 5114 N N . LYS A 1 643 ? -0.653 -18.550 -18.207 1.00 96.19 643 LYS A N 1
ATOM 5115 C CA . LYS A 1 643 ? 0.554 -17.909 -18.756 1.00 96.19 643 LYS A CA 1
ATOM 5116 C C . LYS A 1 643 ? 0.309 -16.667 -19.632 1.00 96.19 643 LYS A C 1
ATOM 5118 O O . LYS A 1 643 ? 1.244 -15.912 -19.899 1.00 96.19 643 LYS A O 1
ATOM 5123 N N . ASN A 1 644 ? -0.909 -16.476 -20.136 1.00 94.06 644 ASN A N 1
ATOM 5124 C CA . ASN A 1 644 ? -1.320 -15.348 -20.970 1.00 94.06 644 ASN A CA 1
ATOM 5125 C C . ASN A 1 644 ? -2.218 -14.348 -20.228 1.00 94.06 644 ASN A C 1
ATOM 5127 O O . ASN A 1 644 ? -2.666 -13.387 -20.856 1.00 94.06 644 ASN A O 1
ATOM 5131 N N . SER A 1 645 ? -2.470 -14.560 -18.936 1.00 94.44 645 SER A N 1
ATOM 5132 C CA . SER A 1 645 ? -3.269 -13.676 -18.093 1.00 94.44 645 SER A CA 1
ATOM 5133 C C . SER A 1 645 ? -2.800 -12.222 -18.217 1.00 94.44 645 SER A C 1
ATOM 5135 O O . SER A 1 645 ? -1.612 -11.955 -18.025 1.00 94.44 645 SER A O 1
ATOM 5137 N N . PRO A 1 646 ? -3.696 -11.264 -18.516 1.00 93.12 646 PRO A N 1
ATOM 5138 C CA . PRO A 1 646 ? -3.359 -9.841 -18.535 1.00 93.12 646 PRO A CA 1
ATOM 5139 C C . PRO A 1 646 ? -3.121 -9.275 -17.127 1.00 93.12 646 PRO A C 1
ATOM 5141 O O . PRO A 1 646 ? -2.541 -8.203 -16.996 1.00 93.12 646 PRO A O 1
ATOM 5144 N N . LEU A 1 647 ? -3.528 -9.995 -16.078 1.00 94.12 647 LEU A N 1
ATOM 5145 C CA . LEU A 1 647 ? -3.355 -9.609 -14.674 1.00 94.12 647 LEU A CA 1
ATOM 5146 C C . LEU A 1 647 ? -1.995 -10.025 -14.099 1.00 94.12 647 LEU A C 1
ATOM 5148 O O . LEU A 1 647 ? -1.786 -9.955 -12.889 1.00 94.12 647 LEU A O 1
ATOM 5152 N N . HIS A 1 648 ? -1.069 -10.471 -14.952 1.00 92.31 648 HIS A N 1
ATOM 5153 C CA . HIS A 1 648 ? 0.280 -10.814 -14.526 1.00 92.31 648 HIS A CA 1
ATOM 5154 C C . HIS A 1 648 ? 0.914 -9.630 -13.770 1.00 92.31 648 HIS A C 1
ATOM 5156 O O . HIS A 1 648 ? 0.959 -8.525 -14.291 1.00 92.31 648 HIS A O 1
ATOM 5162 N N . GLU A 1 649 ? 1.446 -9.857 -12.572 1.00 91.06 649 GLU A N 1
ATOM 5163 C CA . GLU A 1 649 ? 1.986 -8.862 -11.622 1.00 91.06 649 GLU A CA 1
ATOM 5164 C C . GLU A 1 649 ? 0.990 -8.045 -10.785 1.00 91.06 649 GLU A C 1
ATOM 5166 O O . GLU A 1 649 ? 1.447 -7.367 -9.867 1.00 91.06 649 GLU A O 1
ATOM 5171 N N . TYR A 1 650 ? -0.331 -8.155 -10.991 1.00 94.69 650 TYR A N 1
ATOM 5172 C CA . TYR A 1 650 ? -1.318 -7.353 -10.239 1.00 94.69 650 TYR A CA 1
ATOM 5173 C C . TYR A 1 650 ? -1.133 -7.444 -8.715 1.00 94.69 650 TYR A C 1
ATOM 5175 O O . TYR A 1 650 ? -1.268 -6.461 -7.992 1.00 94.69 650 TYR A O 1
ATOM 5183 N N . ALA A 1 651 ? -0.821 -8.647 -8.226 1.00 95.62 651 ALA A N 1
ATOM 5184 C CA . ALA A 1 651 ? -0.600 -8.929 -6.813 1.00 95.62 651 ALA A CA 1
ATOM 5185 C C . ALA A 1 651 ? 0.863 -9.274 -6.514 1.00 95.62 651 ALA A C 1
ATOM 5187 O O . ALA A 1 651 ? 1.149 -10.144 -5.679 1.00 95.62 651 ALA A O 1
ATOM 5188 N N . CYS A 1 652 ? 1.798 -8.606 -7.190 1.00 94.88 652 CYS A N 1
ATOM 5189 C CA . CYS A 1 652 ? 3.220 -8.821 -6.978 1.00 94.88 652 CYS A CA 1
ATOM 5190 C C . CYS A 1 652 ? 3.634 -8.577 -5.511 1.00 94.88 652 CYS A C 1
ATOM 5192 O O . CYS A 1 652 ? 2.988 -7.876 -4.723 1.00 94.88 652 CYS A O 1
ATOM 5194 N N . LYS A 1 653 ? 4.734 -9.216 -5.110 1.00 96.44 653 LYS A N 1
ATOM 5195 C CA . LYS A 1 653 ? 5.302 -9.128 -3.757 1.00 96.44 653 LYS A CA 1
ATOM 5196 C C . LYS A 1 653 ? 6.804 -8.960 -3.839 1.00 96.44 653 LYS A C 1
ATOM 5198 O O . LYS A 1 653 ? 7.462 -9.670 -4.592 1.00 96.44 653 LYS A O 1
ATOM 5203 N N . GLN A 1 654 ? 7.372 -8.089 -3.016 1.00 97.50 654 GLN A N 1
ATOM 5204 C CA . GLN A 1 654 ? 8.820 -8.044 -2.821 1.00 97.50 654 GLN A CA 1
ATOM 5205 C C . GLN A 1 654 ? 9.182 -8.950 -1.646 1.00 97.50 654 GLN A C 1
ATOM 5207 O O . GLN A 1 654 ? 9.348 -8.487 -0.521 1.00 97.50 654 GLN A O 1
ATOM 5212 N N . TRP A 1 655 ? 9.246 -10.256 -1.911 1.00 98.44 655 TRP A N 1
ATOM 5213 C CA . TRP A 1 655 ? 9.584 -11.283 -0.924 1.00 98.44 655 TRP A CA 1
ATOM 5214 C C . TRP A 1 655 ? 10.878 -12.008 -1.286 1.00 98.44 655 TRP A C 1
ATOM 5216 O O . TRP A 1 655 ? 11.120 -12.322 -2.456 1.00 98.44 655 TRP A O 1
ATOM 5226 N N . SER A 1 656 ? 11.679 -12.333 -0.272 1.00 98.69 656 SER A N 1
ATOM 5227 C CA . SER A 1 656 ? 12.818 -13.231 -0.421 1.00 98.69 656 SER A CA 1
ATOM 5228 C C . SER A 1 656 ? 12.353 -14.609 -0.896 1.00 98.69 656 SER A C 1
ATOM 5230 O O . SER A 1 656 ? 11.289 -15.108 -0.509 1.00 98.69 656 SER A O 1
ATOM 5232 N N . GLY A 1 657 ? 13.137 -15.210 -1.785 1.00 98.19 657 GLY A N 1
ATOM 5233 C CA . GLY A 1 657 ? 12.772 -16.409 -2.531 1.00 98.19 657 GLY A CA 1
ATOM 5234 C C . GLY A 1 657 ? 12.013 -16.076 -3.812 1.00 98.19 657 GLY A C 1
ATOM 5235 O O . GLY A 1 657 ? 12.399 -16.564 -4.870 1.00 98.19 657 GLY A O 1
ATOM 5236 N N . LEU A 1 658 ? 11.005 -15.195 -3.763 1.00 98.44 658 LEU A N 1
ATOM 5237 C CA . LEU A 1 658 ? 10.311 -14.747 -4.977 1.00 98.44 658 LEU A CA 1
ATOM 5238 C C . LEU A 1 658 ? 11.214 -13.838 -5.829 1.00 98.44 658 LEU A C 1
ATOM 5240 O O . LEU A 1 658 ? 11.297 -14.008 -7.044 1.00 98.44 658 LEU A O 1
ATOM 5244 N N . ILE A 1 659 ? 11.969 -12.930 -5.200 1.00 98.56 659 ILE A N 1
ATOM 5245 C CA . ILE A 1 659 ? 13.001 -12.139 -5.888 1.00 98.56 659 ILE A CA 1
ATOM 5246 C C . ILE A 1 659 ? 14.073 -13.035 -6.492 1.00 98.56 659 ILE A C 1
ATOM 5248 O O . ILE A 1 659 ? 14.322 -12.948 -7.698 1.00 98.56 659 ILE A O 1
ATOM 5252 N N . ARG A 1 660 ? 14.666 -13.921 -5.692 1.00 98.44 660 ARG A N 1
ATOM 5253 C CA . ARG A 1 660 ? 15.733 -14.818 -6.148 1.00 98.44 660 ARG A CA 1
ATOM 5254 C C . ARG A 1 660 ? 15.311 -15.777 -7.261 1.00 98.44 660 ARG A C 1
ATOM 5256 O O . ARG A 1 660 ? 16.080 -15.954 -8.205 1.00 98.44 660 ARG A O 1
ATOM 5263 N N . ASP A 1 661 ? 14.131 -16.388 -7.161 1.00 98.44 661 ASP A N 1
ATOM 5264 C CA . ASP A 1 661 ? 13.768 -17.541 -7.998 1.00 98.44 661 ASP A CA 1
ATOM 5265 C C . ASP A 1 661 ? 12.711 -17.233 -9.067 1.00 98.44 661 ASP A C 1
ATOM 5267 O O . ASP A 1 661 ? 12.552 -18.035 -9.990 1.00 98.44 661 ASP A O 1
ATOM 5271 N N . PHE A 1 662 ? 12.024 -16.087 -8.987 1.00 98.62 662 PHE A N 1
ATOM 5272 C CA . PHE A 1 662 ? 11.058 -15.638 -9.995 1.00 98.62 662 PHE A CA 1
ATOM 5273 C C . PHE A 1 662 ? 11.510 -14.343 -10.681 1.00 98.62 662 PHE A C 1
ATOM 5275 O O . PHE A 1 662 ? 11.824 -14.369 -11.868 1.00 98.62 662 PHE A O 1
ATOM 5282 N N . TYR A 1 663 ? 11.644 -13.224 -9.961 1.00 98.38 663 TYR A N 1
ATOM 5283 C CA . TYR A 1 663 ? 11.926 -11.921 -10.586 1.00 98.38 663 TYR A CA 1
ATOM 5284 C C . TYR A 1 663 ? 13.326 -11.823 -11.206 1.00 98.38 663 TYR A C 1
ATOM 5286 O O . TYR A 1 663 ? 13.467 -11.488 -12.388 1.00 98.38 663 TYR A O 1
ATOM 5294 N N . LYS A 1 664 ? 14.376 -12.149 -10.443 1.00 98.69 664 LYS A N 1
ATOM 5295 C CA . LYS A 1 664 ? 15.767 -12.054 -10.907 1.00 98.69 664 LYS A CA 1
ATOM 5296 C C . LYS A 1 664 ? 16.040 -12.940 -12.131 1.00 98.69 664 LYS A C 1
ATOM 5298 O O . LYS A 1 664 ? 16.640 -12.433 -13.084 1.00 98.69 664 LYS A O 1
ATOM 5303 N N . PRO A 1 665 ? 15.601 -14.215 -12.191 1.00 98.69 665 PRO A N 1
ATOM 5304 C CA . PRO A 1 665 ? 15.828 -15.051 -13.364 1.00 98.69 665 PRO A CA 1
ATOM 5305 C C . PRO A 1 665 ? 15.180 -14.504 -14.638 1.00 98.69 665 PRO A C 1
ATOM 5307 O O . PRO A 1 665 ? 15.759 -14.678 -15.713 1.00 98.69 665 PRO A O 1
ATOM 5310 N N . ARG A 1 666 ? 14.036 -13.809 -14.548 1.00 98.25 666 ARG A N 1
ATOM 5311 C CA . ARG A 1 666 ? 13.425 -13.160 -15.720 1.00 98.25 666 ARG A CA 1
ATOM 5312 C C . ARG A 1 666 ? 14.327 -12.082 -16.297 1.00 98.25 666 ARG A C 1
ATOM 5314 O O . ARG A 1 666 ? 14.652 -12.127 -17.484 1.00 98.25 666 ARG A O 1
ATOM 5321 N N . TRP A 1 667 ? 14.787 -11.164 -15.450 1.00 98.38 667 TRP A N 1
ATOM 5322 C CA . TRP A 1 667 ? 15.706 -10.099 -15.854 1.00 98.38 667 TRP A CA 1
ATOM 5323 C C . TRP A 1 667 ? 17.044 -10.644 -16.359 1.00 98.38 667 TRP A C 1
ATOM 5325 O O . TRP A 1 667 ? 17.544 -10.184 -17.383 1.00 98.38 667 TRP A O 1
ATOM 5335 N N . ALA A 1 668 ? 17.591 -11.677 -15.713 1.00 98.69 668 ALA A N 1
ATOM 5336 C CA . ALA A 1 668 ? 18.835 -12.307 -16.148 1.00 98.69 668 ALA A CA 1
ATOM 5337 C C . ALA A 1 668 ? 18.720 -12.908 -17.559 1.00 98.69 668 ALA A C 1
ATOM 5339 O O . ALA A 1 668 ? 19.595 -12.683 -18.395 1.00 98.69 668 ALA A O 1
ATOM 5340 N N . LYS A 1 669 ? 17.622 -13.624 -17.848 1.00 98.69 669 LYS A N 1
ATOM 5341 C CA . LYS A 1 669 ? 17.345 -14.176 -19.187 1.00 98.69 669 LYS A CA 1
ATOM 5342 C C . LYS A 1 669 ? 17.212 -13.070 -20.232 1.00 98.69 669 LYS A C 1
ATOM 5344 O O . LYS A 1 669 ? 17.786 -13.186 -21.310 1.00 98.69 669 LYS A O 1
ATOM 5349 N N . PHE A 1 670 ? 16.497 -11.997 -19.896 1.00 98.44 670 PHE A N 1
ATOM 5350 C CA . PHE A 1 670 ? 16.302 -10.853 -20.783 1.00 98.44 670 PHE A CA 1
ATOM 5351 C C . PHE A 1 670 ? 17.620 -10.165 -21.148 1.00 98.44 670 PHE A C 1
ATOM 5353 O O . PHE A 1 670 ? 17.912 -9.954 -22.325 1.00 98.44 670 PHE A O 1
ATOM 5360 N N . PHE A 1 671 ? 18.446 -9.848 -20.146 1.00 98.50 671 PHE A N 1
ATOM 5361 C CA . PHE A 1 671 ? 19.730 -9.192 -20.377 1.00 98.50 671 PHE A CA 1
ATOM 5362 C C . PHE A 1 671 ? 20.708 -10.083 -21.138 1.00 98.50 671 PHE A C 1
ATOM 5364 O O . PHE A 1 671 ? 21.369 -9.586 -22.048 1.00 98.50 671 PHE A O 1
ATOM 5371 N N . ALA A 1 672 ? 20.769 -11.380 -20.820 1.00 98.25 672 ALA A N 1
ATOM 5372 C CA . ALA A 1 672 ? 21.611 -12.328 -21.546 1.00 98.25 672 ALA A CA 1
ATOM 5373 C C . ALA A 1 672 ? 21.250 -12.358 -23.039 1.00 98.25 672 ALA A C 1
ATOM 5375 O O . ALA A 1 672 ? 22.111 -12.135 -23.886 1.00 98.25 672 ALA A O 1
ATOM 5376 N N . GLU A 1 673 ? 19.964 -12.514 -23.366 1.00 98.06 673 GLU A N 1
ATOM 5377 C CA . GLU A 1 673 ? 19.519 -12.554 -24.760 1.00 98.06 673 GLU A CA 1
ATOM 5378 C C . GLU A 1 673 ? 19.740 -11.221 -25.491 1.00 98.06 673 GLU A C 1
ATOM 5380 O O . GLU A 1 673 ? 20.089 -11.197 -26.677 1.00 98.06 673 GLU A O 1
ATOM 5385 N N . ALA A 1 674 ? 19.580 -10.096 -24.793 1.00 97.75 674 ALA A N 1
ATOM 5386 C CA . ALA A 1 674 ? 19.845 -8.782 -25.360 1.00 97.75 674 ALA A CA 1
ATOM 5387 C C . ALA A 1 674 ? 21.328 -8.555 -25.667 1.00 97.75 674 ALA A C 1
ATOM 5389 O O . ALA A 1 674 ? 21.659 -8.012 -26.724 1.00 97.75 674 ALA A O 1
ATOM 5390 N N . ILE A 1 675 ? 22.212 -8.976 -24.761 1.00 97.50 675 ILE A N 1
ATOM 5391 C CA . ILE A 1 675 ? 23.664 -8.916 -24.943 1.00 97.50 675 ILE A CA 1
ATOM 5392 C C . ILE A 1 675 ? 24.073 -9.812 -26.115 1.00 97.50 675 ILE A C 1
ATOM 5394 O O . ILE A 1 675 ? 24.710 -9.316 -27.045 1.00 97.50 675 ILE A O 1
ATOM 5398 N N . ASP A 1 676 ? 23.629 -11.072 -26.131 1.00 97.38 676 ASP A N 1
ATOM 5399 C CA . ASP A 1 676 ? 23.919 -12.026 -27.209 1.00 97.38 676 ASP A CA 1
ATOM 5400 C C . ASP A 1 676 ? 23.440 -11.500 -28.570 1.00 97.38 676 ASP A C 1
ATOM 5402 O O . ASP A 1 676 ? 24.134 -11.621 -29.585 1.00 97.38 676 ASP A O 1
ATOM 5406 N N . SER A 1 677 ? 22.264 -10.863 -28.599 1.00 96.06 677 SER A N 1
ATOM 5407 C CA . SER A 1 677 ? 21.722 -10.236 -29.806 1.00 96.06 677 SER A CA 1
ATOM 5408 C C . SER A 1 677 ? 22.609 -9.095 -30.300 1.00 96.06 677 SER A C 1
ATOM 5410 O O . SER A 1 677 ? 22.929 -9.050 -31.490 1.00 96.06 677 SER A O 1
ATOM 5412 N N . LEU A 1 678 ? 23.045 -8.193 -29.412 1.00 93.00 678 LEU A N 1
ATOM 5413 C CA . LEU A 1 678 ? 23.913 -7.073 -29.786 1.00 93.00 678 LEU A CA 1
ATOM 5414 C C . LEU A 1 678 ? 25.290 -7.536 -30.274 1.00 93.00 678 LEU A C 1
ATOM 5416 O O . LEU A 1 678 ? 25.809 -6.961 -31.234 1.00 93.00 678 LEU A O 1
ATOM 5420 N N . GLU A 1 679 ? 25.862 -8.578 -29.669 1.00 93.44 679 GLU A N 1
ATOM 5421 C CA . GLU A 1 679 ? 27.134 -9.167 -30.114 1.00 93.44 679 GLU A CA 1
ATOM 5422 C C . GLU A 1 679 ? 27.032 -9.809 -31.497 1.00 93.44 679 GLU A C 1
ATOM 5424 O O . GLU A 1 679 ? 27.970 -9.741 -32.286 1.00 93.44 679 GLU A O 1
ATOM 5429 N N . GLN A 1 680 ? 25.863 -10.351 -31.838 1.00 95.38 680 GLN A N 1
ATOM 5430 C CA . GLN A 1 680 ? 25.553 -10.828 -33.188 1.00 95.38 680 GLN A CA 1
ATOM 5431 C C . GLN A 1 680 ? 25.117 -9.706 -34.146 1.00 95.38 680 GLN A C 1
ATOM 5433 O O . GLN A 1 680 ? 24.670 -9.991 -35.259 1.00 95.38 680 GLN A O 1
ATOM 5438 N N . HIS A 1 681 ? 25.208 -8.440 -33.727 1.00 92.44 681 HIS A N 1
ATOM 5439 C CA . HIS A 1 681 ? 24.746 -7.263 -34.468 1.00 92.44 681 HIS A CA 1
ATOM 5440 C C . HIS A 1 681 ? 23.252 -7.296 -34.843 1.00 92.44 681 HIS A C 1
ATOM 5442 O O . HIS A 1 681 ? 22.831 -6.708 -35.845 1.00 92.44 681 HIS A O 1
ATOM 5448 N N . LYS A 1 682 ? 22.437 -7.955 -34.018 1.00 93.81 682 LYS A N 1
ATOM 5449 C CA . LYS A 1 682 ? 20.978 -8.054 -34.135 1.00 93.81 682 LYS A CA 1
ATOM 5450 C C . LYS A 1 682 ? 20.292 -7.279 -33.008 1.00 93.81 682 LYS A C 1
ATOM 5452 O O . LYS A 1 682 ? 20.916 -6.825 -32.053 1.00 93.81 682 LYS A O 1
ATOM 5457 N N . LYS A 1 683 ? 18.978 -7.110 -33.141 1.00 91.56 683 LYS A N 1
ATOM 5458 C CA . LYS A 1 683 ? 18.104 -6.684 -32.041 1.00 91.56 683 LYS A CA 1
ATOM 5459 C C . LYS A 1 683 ? 17.511 -7.927 -31.386 1.00 91.56 683 LYS A C 1
ATOM 5461 O O . LYS A 1 683 ? 17.275 -8.905 -32.093 1.00 91.56 683 LYS A O 1
ATOM 5466 N N . ILE A 1 684 ? 17.242 -7.858 -30.084 1.00 95.00 684 ILE A N 1
ATOM 5467 C CA . ILE A 1 684 ? 16.436 -8.884 -29.415 1.00 95.00 684 ILE A CA 1
ATOM 5468 C C . ILE A 1 684 ? 15.021 -8.903 -30.009 1.00 95.00 684 ILE A C 1
ATOM 5470 O O . ILE A 1 684 ? 14.452 -7.848 -30.310 1.00 95.00 684 ILE A O 1
ATOM 5474 N N . ASP A 1 685 ? 14.469 -10.102 -30.170 1.00 95.56 685 ASP A N 1
ATOM 5475 C CA . ASP A 1 685 ? 13.067 -10.319 -30.515 1.00 95.56 685 ASP A CA 1
ATOM 5476 C C . ASP A 1 685 ? 12.241 -10.372 -29.220 1.00 95.56 685 ASP A C 1
ATOM 5478 O O . ASP A 1 685 ? 12.169 -11.398 -28.541 1.00 95.56 685 ASP A O 1
ATOM 5482 N N . ILE A 1 686 ? 11.675 -9.222 -28.846 1.00 93.69 686 ILE A N 1
ATOM 5483 C CA . ILE A 1 686 ? 10.934 -9.047 -27.588 1.00 93.69 686 ILE A CA 1
ATOM 5484 C C . ILE A 1 686 ? 9.675 -9.917 -27.553 1.00 93.69 686 ILE A C 1
ATOM 5486 O O . ILE A 1 686 ? 9.347 -10.452 -26.496 1.00 93.69 686 ILE A O 1
ATOM 5490 N N . ASP A 1 687 ? 8.999 -10.099 -28.687 1.00 94.06 687 ASP A N 1
ATOM 5491 C CA . ASP A 1 687 ? 7.768 -10.889 -28.751 1.00 94.06 687 ASP A CA 1
ATOM 5492 C C . ASP A 1 687 ? 8.085 -12.375 -28.563 1.00 94.06 687 ASP A C 1
ATOM 5494 O O . ASP A 1 687 ? 7.454 -13.060 -27.751 1.00 94.06 687 ASP A O 1
ATOM 5498 N N . ALA A 1 688 ? 9.127 -12.871 -29.239 1.00 96.50 688 ALA A N 1
ATOM 5499 C CA . ALA A 1 688 ? 9.583 -14.245 -29.063 1.00 96.50 688 ALA A CA 1
ATOM 5500 C C . ALA A 1 688 ? 10.112 -14.502 -27.640 1.00 96.50 688 ALA A C 1
ATOM 5502 O O . ALA A 1 688 ? 9.851 -15.570 -27.077 1.00 96.50 688 ALA A O 1
ATOM 5503 N N . PHE A 1 689 ? 10.831 -13.541 -27.045 1.00 96.88 689 PHE A N 1
ATOM 5504 C CA . PHE A 1 689 ? 11.218 -13.600 -25.632 1.00 96.88 689 PHE A CA 1
ATOM 5505 C C . PHE A 1 689 ? 9.983 -13.647 -24.724 1.00 96.88 689 PHE A C 1
ATOM 5507 O O . PHE A 1 689 ? 9.911 -14.494 -23.834 1.00 96.88 689 PHE A O 1
ATOM 5514 N N . GLY A 1 690 ? 8.988 -12.796 -24.989 1.00 95.31 690 GLY A N 1
ATOM 5515 C CA . GLY A 1 690 ? 7.729 -12.726 -24.254 1.00 95.31 690 GLY A CA 1
ATOM 5516 C C . GLY A 1 690 ? 6.971 -14.054 -24.233 1.00 95.31 690 GLY A C 1
ATOM 5517 O O . GLY A 1 690 ? 6.453 -14.447 -23.193 1.00 95.31 690 GLY A O 1
ATOM 5518 N N . LEU A 1 691 ? 6.955 -14.796 -25.342 1.00 96.19 691 LEU A N 1
ATOM 5519 C CA . LEU A 1 691 ? 6.344 -16.131 -25.379 1.00 96.19 691 LEU A CA 1
ATOM 5520 C C . LEU A 1 691 ? 7.105 -17.135 -24.501 1.00 96.19 691 LEU A C 1
ATOM 5522 O O . LEU A 1 691 ? 6.495 -17.836 -23.698 1.00 96.19 691 LEU A O 1
ATOM 5526 N N . ARG A 1 692 ? 8.440 -17.166 -24.599 1.00 97.69 692 ARG A N 1
ATOM 5527 C CA . ARG A 1 692 ? 9.265 -18.098 -23.811 1.00 97.69 692 ARG A CA 1
ATOM 5528 C C . ARG A 1 692 ? 9.245 -17.788 -22.320 1.00 97.69 692 ARG A C 1
ATOM 5530 O O . ARG A 1 692 ? 9.283 -18.711 -21.510 1.00 97.69 692 ARG A O 1
ATOM 5537 N N . ILE A 1 693 ? 9.223 -16.506 -21.947 1.00 97.94 693 ILE A N 1
ATOM 5538 C CA . ILE A 1 693 ? 9.227 -16.128 -20.534 1.00 97.94 693 ILE A CA 1
ATOM 5539 C C . ILE A 1 693 ? 7.898 -16.478 -19.867 1.00 97.94 693 ILE A C 1
ATOM 5541 O O . ILE A 1 693 ? 7.924 -16.980 -18.753 1.00 97.94 693 ILE A O 1
ATOM 5545 N N . ARG A 1 694 ? 6.769 -16.343 -20.577 1.00 97.38 694 ARG A N 1
ATOM 5546 C CA . ARG A 1 694 ? 5.448 -16.793 -20.108 1.00 97.38 694 ARG A CA 1
ATOM 5547 C C . ARG A 1 694 ? 5.402 -18.294 -19.842 1.00 97.38 694 ARG A C 1
ATOM 5549 O O . ARG A 1 694 ? 4.893 -18.715 -18.809 1.00 97.38 694 ARG A O 1
ATOM 5556 N N . ASP A 1 695 ? 5.959 -19.100 -20.749 1.00 98.25 695 ASP A N 1
ATOM 5557 C CA . ASP A 1 695 ? 6.055 -20.552 -20.547 1.00 98.25 695 ASP A CA 1
ATOM 5558 C C . ASP A 1 695 ? 6.892 -20.883 -19.301 1.00 98.25 695 ASP A C 1
ATOM 5560 O O . ASP A 1 695 ? 6.475 -21.678 -18.463 1.00 98.25 695 ASP A O 1
ATOM 5564 N N . TRP A 1 696 ? 8.034 -20.212 -19.127 1.00 98.50 696 TRP A N 1
ATOM 5565 C CA . TRP A 1 696 ? 8.893 -20.405 -17.956 1.00 98.50 696 TRP A CA 1
ATOM 5566 C C . TRP A 1 696 ? 8.240 -19.949 -16.639 1.00 98.50 696 TRP A C 1
ATOM 5568 O O . TRP A 1 696 ? 8.406 -20.606 -15.611 1.00 98.50 696 TRP A O 1
ATOM 5578 N N . GLU A 1 697 ? 7.508 -18.832 -16.655 1.00 98.56 697 GLU A N 1
ATOM 5579 C CA . GLU A 1 697 ? 6.752 -18.330 -15.500 1.00 98.56 697 GLU A CA 1
ATOM 5580 C C . GLU A 1 697 ? 5.679 -19.347 -15.082 1.00 98.56 697 GLU A C 1
ATOM 5582 O O . GLU A 1 697 ? 5.546 -19.661 -13.899 1.00 98.56 697 GLU A O 1
ATOM 5587 N N . TRP A 1 698 ? 4.969 -19.924 -16.054 1.00 98.44 698 TRP A N 1
ATOM 5588 C CA . TRP A 1 698 ? 3.969 -20.958 -15.800 1.00 98.44 698 TRP A CA 1
ATOM 5589 C C . TRP A 1 698 ? 4.580 -22.250 -15.261 1.00 98.44 698 TRP A C 1
ATOM 5591 O O . TRP A 1 698 ? 4.027 -22.867 -14.348 1.00 98.44 698 TRP A O 1
ATOM 5601 N N . ASP A 1 699 ? 5.753 -22.638 -15.759 1.00 98.38 699 ASP A N 1
ATOM 5602 C CA . ASP A 1 699 ? 6.496 -23.757 -15.188 1.00 98.38 699 ASP A CA 1
ATOM 5603 C C . ASP A 1 699 ? 6.846 -23.486 -13.719 1.00 98.38 699 ASP A C 1
ATOM 5605 O O . ASP A 1 699 ? 6.706 -24.387 -12.898 1.00 98.38 699 ASP A O 1
ATOM 5609 N N . TRP A 1 700 ? 7.250 -22.259 -13.356 1.00 98.44 700 TRP A N 1
ATOM 5610 C CA . TRP A 1 700 ? 7.531 -21.887 -11.961 1.00 98.44 700 TRP A CA 1
ATOM 5611 C C . TRP A 1 700 ? 6.295 -22.008 -11.058 1.00 98.44 700 TRP A C 1
ATOM 5613 O O . TRP A 1 700 ? 6.407 -22.541 -9.952 1.00 98.44 700 TRP A O 1
ATOM 5623 N N . VAL A 1 701 ? 5.120 -21.582 -11.535 1.00 98.50 701 VAL A N 1
ATOM 5624 C CA . VAL A 1 701 ? 3.845 -21.714 -10.803 1.00 98.50 701 VAL A CA 1
ATOM 5625 C C . VAL A 1 701 ? 3.520 -23.176 -10.472 1.00 98.50 701 VAL A C 1
ATOM 5627 O O . VAL A 1 701 ? 2.941 -23.455 -9.424 1.00 98.50 701 VAL A O 1
ATOM 5630 N N . ASN A 1 702 ? 3.931 -24.119 -11.325 1.00 97.75 702 ASN A N 1
ATOM 5631 C CA . ASN A 1 702 ? 3.666 -25.551 -11.162 1.00 97.75 702 ASN A CA 1
ATOM 5632 C C . ASN A 1 702 ? 4.804 -26.328 -10.464 1.00 97.75 702 ASN A C 1
ATOM 5634 O O . ASN A 1 702 ? 4.792 -27.560 -10.464 1.00 97.75 702 ASN A O 1
ATOM 5638 N N . LYS A 1 703 ? 5.796 -25.644 -9.876 1.00 96.25 703 LYS A N 1
ATOM 5639 C CA . LYS A 1 703 ? 6.848 -26.279 -9.061 1.00 96.25 703 LYS A CA 1
ATOM 5640 C C . LYS A 1 703 ? 6.447 -26.427 -7.594 1.00 96.25 703 LYS A C 1
ATOM 5642 O O . LYS A 1 703 ? 5.561 -25.740 -7.098 1.00 96.25 703 LYS A O 1
ATOM 5647 N N . HIS A 1 704 ? 7.209 -27.268 -6.895 1.00 95.69 704 HIS A N 1
ATOM 5648 C CA . HIS A 1 704 ? 7.074 -27.558 -5.462 1.00 95.69 704 HIS A CA 1
ATOM 5649 C C . HIS A 1 704 ? 8.403 -27.376 -4.709 1.00 95.69 704 HIS A C 1
ATOM 5651 O O . HIS A 1 704 ? 8.715 -28.115 -3.775 1.00 95.69 704 HIS A O 1
ATOM 5657 N N . ASP A 1 705 ? 9.234 -26.432 -5.164 1.00 94.56 705 ASP A N 1
ATOM 5658 C CA . ASP A 1 705 ? 10.512 -26.130 -4.515 1.00 94.56 705 ASP A CA 1
ATOM 5659 C C . ASP A 1 705 ? 10.263 -25.597 -3.089 1.00 94.56 705 ASP A C 1
ATOM 5661 O O . ASP A 1 705 ? 9.425 -24.703 -2.924 1.00 94.56 705 ASP A O 1
ATOM 5665 N N . PRO A 1 706 ? 10.967 -26.103 -2.058 1.00 94.44 706 PRO A N 1
ATOM 5666 C CA . PRO A 1 706 ? 10.766 -25.661 -0.684 1.00 94.44 706 PRO A CA 1
ATOM 5667 C C . PRO A 1 706 ? 11.354 -24.265 -0.447 1.00 94.44 706 PRO A C 1
ATOM 5669 O O . PRO A 1 706 ? 12.457 -23.955 -0.899 1.00 94.44 706 PRO A O 1
ATOM 5672 N N . TYR A 1 707 ? 10.651 -23.453 0.346 1.00 97.31 707 TYR A N 1
ATOM 5673 C CA . TYR A 1 707 ? 11.086 -22.111 0.737 1.00 97.31 707 TYR A CA 1
ATOM 5674 C C . TYR A 1 707 ? 11.200 -21.974 2.265 1.00 97.31 707 TYR A C 1
ATOM 5676 O O . TYR A 1 707 ? 10.329 -22.483 2.979 1.00 97.31 707 TYR A O 1
ATOM 5684 N N . PRO A 1 708 ? 12.240 -21.282 2.781 1.00 95.00 708 PRO A N 1
ATOM 5685 C CA . PRO A 1 708 ? 12.412 -21.068 4.217 1.00 95.00 708 PRO A CA 1
ATOM 5686 C C . PRO A 1 708 ? 11.240 -20.311 4.848 1.00 95.00 708 PRO A C 1
ATOM 5688 O O . PRO A 1 708 ? 10.783 -19.298 4.320 1.00 95.00 708 PRO A O 1
ATOM 5691 N N . ASP A 1 709 ? 10.791 -20.787 6.004 1.00 94.25 709 ASP A N 1
ATOM 5692 C CA . ASP A 1 709 ? 9.780 -20.160 6.861 1.00 94.25 709 ASP A CA 1
ATOM 5693 C C . ASP A 1 709 ? 10.392 -19.299 7.978 1.00 94.25 709 ASP A C 1
ATOM 5695 O O . ASP A 1 709 ? 9.684 -18.528 8.625 1.00 94.25 709 ASP A O 1
ATOM 5699 N N . GLN A 1 710 ? 11.703 -19.425 8.199 1.00 97.44 710 GLN A N 1
ATOM 5700 C CA . GLN A 1 710 ? 12.446 -18.687 9.213 1.00 97.44 710 GLN A CA 1
ATOM 5701 C C . GLN A 1 710 ? 13.372 -17.635 8.588 1.00 97.44 710 GLN A C 1
ATOM 5703 O O . GLN A 1 710 ? 14.011 -17.916 7.568 1.00 97.44 710 GLN A O 1
ATOM 5708 N N . PRO A 1 711 ? 13.498 -16.447 9.209 1.00 98.00 711 PRO A N 1
ATOM 5709 C CA . PRO A 1 711 ? 14.430 -15.424 8.752 1.00 98.00 711 PRO A CA 1
ATOM 5710 C C . PRO A 1 711 ? 15.895 -15.848 8.893 1.00 98.00 711 PRO A C 1
ATOM 5712 O O . PRO A 1 711 ? 16.257 -16.597 9.802 1.00 98.00 711 PRO A O 1
ATOM 5715 N N . VAL A 1 712 ? 16.753 -15.306 8.031 1.00 97.75 712 VAL A N 1
ATOM 5716 C CA . VAL A 1 712 ? 18.202 -15.537 8.037 1.00 97.75 712 VAL A CA 1
ATOM 5717 C C . VAL A 1 712 ? 18.943 -14.201 8.007 1.00 97.75 712 VAL A C 1
ATOM 5719 O O . VAL A 1 712 ? 18.675 -13.353 7.163 1.00 97.75 712 VAL A O 1
ATOM 5722 N N . GLY A 1 713 ? 19.921 -14.045 8.903 1.00 97.44 713 GLY A N 1
ATOM 5723 C CA . GLY A 1 713 ? 20.708 -12.817 9.058 1.00 97.44 713 GLY A CA 1
ATOM 5724 C C . GLY A 1 713 ? 20.087 -11.814 10.034 1.00 97.44 713 GLY A C 1
ATOM 5725 O O . GLY A 1 713 ? 18.947 -11.970 10.471 1.00 97.44 713 GLY A O 1
ATOM 5726 N N . ASP A 1 714 ? 20.858 -10.789 10.404 1.00 98.31 714 ASP A N 1
ATOM 5727 C CA . ASP A 1 714 ? 20.363 -9.688 11.231 1.00 98.31 714 ASP A CA 1
ATOM 5728 C C . ASP A 1 714 ? 19.869 -8.527 10.343 1.00 98.31 714 ASP A C 1
ATOM 5730 O O . ASP A 1 714 ? 20.633 -8.027 9.513 1.00 98.31 714 ASP A O 1
ATOM 5734 N N . PRO A 1 715 ? 18.611 -8.070 10.500 1.00 98.25 715 PRO A N 1
ATOM 5735 C CA . PRO A 1 715 ? 18.032 -7.030 9.651 1.00 98.25 715 PRO A CA 1
ATOM 5736 C C . PRO A 1 715 ? 18.758 -5.688 9.758 1.00 98.25 715 PRO A C 1
ATOM 5738 O O . PRO A 1 715 ? 18.846 -4.964 8.769 1.00 98.25 715 PRO A O 1
ATOM 5741 N N . VAL A 1 716 ? 19.290 -5.346 10.936 1.00 98.62 716 VAL A N 1
ATOM 5742 C CA . VAL A 1 716 ? 19.956 -4.059 11.157 1.00 98.62 716 VAL A CA 1
ATOM 5743 C C . VAL A 1 716 ? 21.347 -4.082 10.539 1.00 98.62 716 VAL A C 1
ATOM 5745 O O . VAL A 1 716 ? 21.708 -3.154 9.821 1.00 98.62 716 VAL A O 1
ATOM 5748 N N . GLU A 1 717 ? 22.111 -5.152 10.758 1.00 98.44 717 GLU A N 1
ATOM 5749 C CA . GLU A 1 717 ? 23.452 -5.305 10.181 1.00 98.44 717 GLU A CA 1
ATOM 5750 C C . GLU A 1 717 ? 23.409 -5.312 8.650 1.00 98.44 717 GLU A C 1
ATOM 5752 O O . GLU A 1 717 ? 24.170 -4.579 8.015 1.00 98.44 717 GLU A O 1
ATOM 5757 N N . VAL A 1 718 ? 22.474 -6.062 8.055 1.00 98.75 718 VAL A N 1
ATOM 5758 C CA . VAL A 1 718 ? 22.304 -6.102 6.596 1.00 98.75 718 VAL A CA 1
ATOM 5759 C C . VAL A 1 718 ? 21.870 -4.738 6.052 1.00 98.75 718 VAL A C 1
ATOM 5761 O O . VAL A 1 718 ? 22.453 -4.265 5.078 1.00 98.75 718 VAL A O 1
ATOM 5764 N N . ALA A 1 719 ? 20.904 -4.060 6.682 1.00 98.56 719 ALA A N 1
ATOM 5765 C CA . ALA A 1 719 ? 20.474 -2.730 6.242 1.00 98.56 719 ALA A CA 1
ATOM 5766 C C . ALA A 1 719 ? 21.605 -1.686 6.322 1.00 98.56 719 ALA A C 1
ATOM 5768 O O . ALA A 1 719 ? 21.764 -0.888 5.397 1.00 98.56 719 ALA A O 1
ATOM 5769 N N . VAL A 1 720 ? 22.423 -1.713 7.381 1.00 97.75 720 VAL A N 1
ATOM 5770 C CA . VAL A 1 720 ? 23.601 -0.838 7.539 1.00 97.75 720 VAL A CA 1
ATOM 5771 C C . VAL A 1 720 ? 24.657 -1.123 6.473 1.00 97.75 720 VAL A C 1
ATOM 5773 O O . VAL A 1 720 ? 25.179 -0.189 5.862 1.00 97.75 720 VAL A O 1
ATOM 5776 N N . GLU A 1 721 ? 24.953 -2.395 6.201 1.00 97.38 721 GLU A N 1
ATOM 5777 C CA . GLU A 1 721 ? 25.893 -2.787 5.148 1.00 97.38 721 GLU A CA 1
ATOM 5778 C C . GLU A 1 721 ? 25.441 -2.273 3.772 1.00 97.38 721 GLU A C 1
ATOM 5780 O O . GLU A 1 721 ? 26.225 -1.650 3.049 1.00 97.38 721 GLU A O 1
ATOM 5785 N N . LEU A 1 722 ? 24.164 -2.477 3.428 1.00 97.31 722 LEU A N 1
ATOM 5786 C CA . LEU A 1 722 ? 23.600 -2.005 2.164 1.00 97.31 722 LEU A CA 1
ATOM 5787 C C . LEU A 1 722 ? 23.555 -0.475 2.100 1.00 97.31 722 LEU A C 1
ATOM 5789 O O . LEU A 1 722 ? 23.877 0.096 1.058 1.00 97.31 722 LEU A O 1
ATOM 5793 N N . TYR A 1 723 ? 23.247 0.202 3.209 1.00 94.81 723 TYR A N 1
ATOM 5794 C CA . TYR A 1 723 ? 23.351 1.657 3.287 1.00 94.81 723 TYR A CA 1
ATOM 5795 C C . TYR A 1 723 ? 24.743 2.141 2.903 1.00 94.81 723 TYR A C 1
ATOM 5797 O O . TYR A 1 723 ? 24.859 2.984 2.018 1.00 94.81 723 TYR A O 1
ATOM 5805 N N . HIS A 1 724 ? 25.803 1.577 3.480 1.00 88.06 724 HIS A N 1
ATOM 5806 C CA . HIS A 1 724 ? 27.163 1.960 3.107 1.00 88.06 724 HIS A CA 1
ATOM 5807 C C . HIS A 1 724 ? 27.476 1.628 1.644 1.00 88.06 724 HIS A C 1
ATOM 5809 O O . HIS A 1 724 ? 27.912 2.512 0.908 1.00 88.06 724 HIS A O 1
ATOM 5815 N N . LYS A 1 725 ? 27.161 0.411 1.178 1.00 89.19 725 LYS A N 1
ATOM 5816 C CA . LYS A 1 725 ? 27.392 -0.011 -0.217 1.00 89.19 725 LYS A CA 1
ATOM 5817 C C . LYS A 1 725 ? 26.800 0.980 -1.226 1.00 89.19 725 LYS A C 1
ATOM 5819 O O . LYS A 1 725 ? 27.495 1.426 -2.143 1.00 89.19 725 LYS A O 1
ATOM 5824 N N . TYR A 1 726 ? 25.529 1.336 -1.060 1.00 86.56 726 TYR A N 1
ATOM 5825 C CA . TYR A 1 726 ? 24.809 2.162 -2.030 1.00 86.56 726 TYR A CA 1
ATOM 5826 C C . TYR A 1 726 ? 24.996 3.657 -1.796 1.00 86.56 726 TYR A C 1
ATOM 5828 O O . TYR A 1 726 ? 25.244 4.388 -2.754 1.00 86.56 726 TYR A O 1
ATOM 5836 N N . MET A 1 727 ? 24.963 4.121 -0.546 1.00 78.56 727 MET A N 1
ATOM 5837 C CA . MET A 1 727 ? 25.150 5.537 -0.241 1.00 78.56 727 MET A CA 1
ATOM 5838 C C . MET A 1 727 ? 26.573 5.991 -0.555 1.00 78.56 727 MET A C 1
ATOM 5840 O O . MET A 1 727 ? 26.743 7.084 -1.087 1.00 78.56 727 MET A O 1
ATOM 5844 N N . ASP A 1 728 ? 27.597 5.169 -0.306 1.00 67.38 728 ASP A N 1
ATOM 5845 C CA . ASP A 1 728 ? 28.962 5.519 -0.704 1.00 67.38 728 ASP A CA 1
ATOM 5846 C C . ASP A 1 728 ? 29.107 5.479 -2.225 1.00 67.38 728 ASP A C 1
ATOM 5848 O O . ASP A 1 728 ? 29.704 6.389 -2.789 1.00 67.38 728 ASP A O 1
ATOM 5852 N N . THR A 1 729 ? 28.471 4.528 -2.918 1.00 64.12 729 THR A N 1
ATOM 5853 C CA . THR A 1 729 ? 28.407 4.540 -4.390 1.00 64.12 729 THR A CA 1
ATOM 5854 C C . THR A 1 729 ? 27.752 5.817 -4.918 1.00 64.12 729 THR A C 1
ATOM 5856 O O . THR A 1 729 ? 28.276 6.421 -5.848 1.00 64.12 729 THR A O 1
ATOM 5859 N N . TRP A 1 730 ? 26.649 6.278 -4.325 1.00 66.25 730 TRP A N 1
ATOM 5860 C CA . TRP A 1 730 ? 25.961 7.506 -4.740 1.00 66.25 730 TRP A CA 1
ATOM 5861 C C . TRP A 1 730 ? 26.664 8.785 -4.292 1.00 66.25 730 TRP A C 1
ATOM 5863 O O . TRP A 1 730 ? 26.542 9.801 -4.967 1.00 66.25 730 TRP A O 1
ATOM 5873 N N . ARG A 1 731 ? 27.429 8.755 -3.197 1.00 54.91 731 ARG A N 1
ATOM 5874 C CA . ARG A 1 731 ? 28.307 9.856 -2.766 1.00 54.91 731 ARG A CA 1
ATOM 5875 C C . ARG A 1 731 ? 29.546 9.960 -3.646 1.00 54.91 731 ARG A C 1
ATOM 5877 O O . ARG A 1 731 ? 29.940 11.068 -3.997 1.00 54.91 731 ARG A O 1
ATOM 5884 N N . LEU A 1 732 ? 30.124 8.826 -4.038 1.00 40.97 732 LEU A N 1
ATOM 5885 C CA . LEU A 1 732 ? 31.216 8.732 -5.010 1.00 40.97 732 LEU A CA 1
ATOM 5886 C C . LEU A 1 732 ? 30.732 9.054 -6.432 1.00 40.97 732 LEU A C 1
ATOM 5888 O O . LEU A 1 732 ? 31.492 9.611 -7.217 1.00 40.97 732 LEU A O 1
ATOM 5892 N N . ALA A 1 733 ? 29.463 8.769 -6.736 1.00 46.00 733 ALA A N 1
ATOM 5893 C CA . ALA A 1 733 ? 28.744 9.251 -7.917 1.00 46.00 733 ALA A CA 1
ATOM 5894 C C . ALA A 1 733 ? 28.093 10.634 -7.706 1.00 46.00 733 ALA A C 1
ATOM 5896 O O . ALA A 1 733 ? 27.374 11.114 -8.583 1.00 46.00 733 ALA A O 1
ATOM 5897 N N . GLY A 1 734 ? 28.333 11.271 -6.552 1.00 49.47 734 GLY A N 1
ATOM 5898 C CA . GLY A 1 734 ? 27.891 12.626 -6.249 1.00 49.47 734 GLY A CA 1
ATOM 5899 C C . GLY A 1 734 ? 28.549 13.626 -7.197 1.00 49.47 734 GLY A C 1
ATOM 5900 O O . GLY A 1 734 ? 29.444 13.253 -7.962 1.00 49.47 734 GLY A O 1
ATOM 5901 N N . PRO A 1 735 ? 28.124 14.902 -7.181 1.00 56.84 735 PRO A N 1
ATOM 5902 C CA . PRO A 1 735 ? 28.667 15.884 -8.101 1.00 56.84 735 PRO A CA 1
ATOM 5903 C C . PRO A 1 735 ? 30.190 15.909 -7.959 1.00 56.84 735 PRO A C 1
ATOM 5905 O O . PRO A 1 735 ? 30.719 16.151 -6.871 1.00 56.84 735 PRO A O 1
ATOM 5908 N N . LEU A 1 736 ? 30.882 15.567 -9.048 1.00 68.62 736 LEU A N 1
ATOM 5909 C CA . LEU A 1 736 ? 32.319 15.321 -9.054 1.00 68.62 736 LEU A CA 1
ATOM 5910 C C . LEU A 1 736 ? 33.026 16.533 -8.438 1.00 68.62 736 LEU A C 1
ATOM 5912 O O . LEU A 1 736 ? 32.945 17.642 -8.971 1.00 68.62 736 LEU A O 1
ATOM 5916 N N . ARG A 1 737 ? 33.683 16.346 -7.288 1.00 81.31 737 ARG A N 1
ATOM 5917 C CA . ARG A 1 737 ? 34.459 17.408 -6.641 1.00 81.31 737 ARG A CA 1
ATOM 5918 C C . ARG A 1 737 ? 35.877 17.380 -7.177 1.00 81.31 737 ARG A C 1
ATOM 5920 O O . ARG A 1 737 ? 36.620 16.429 -6.953 1.00 81.31 737 ARG A O 1
ATOM 5927 N N . ILE A 1 738 ? 36.262 18.470 -7.818 1.00 83.44 738 ILE A N 1
ATOM 5928 C CA . ILE A 1 738 ? 37.544 18.606 -8.489 1.00 83.44 738 ILE A CA 1
ATOM 5929 C C . ILE A 1 738 ? 38.352 19.683 -7.762 1.00 83.44 738 ILE A C 1
ATOM 5931 O O . ILE A 1 738 ? 37.932 20.846 -7.747 1.00 83.44 738 ILE A O 1
ATOM 5935 N N . PRO A 1 739 ? 39.493 19.343 -7.136 1.00 87.81 739 PRO A N 1
ATOM 5936 C CA . PRO A 1 739 ? 40.392 20.350 -6.588 1.00 87.81 739 PRO A CA 1
ATOM 5937 C C . PRO A 1 739 ? 40.990 21.175 -7.731 1.00 87.81 739 PRO A C 1
ATOM 5939 O O . PRO A 1 739 ? 41.476 20.625 -8.718 1.00 87.81 739 PRO A O 1
ATOM 5942 N N . LEU A 1 740 ? 40.987 22.498 -7.592 1.00 91.81 740 LEU A N 1
ATOM 5943 C CA . LEU A 1 740 ? 41.521 23.397 -8.620 1.00 91.81 740 LEU A CA 1
ATOM 5944 C C . LEU A 1 740 ? 43.055 23.314 -8.737 1.00 91.81 740 LEU A C 1
ATOM 5946 O O . LEU A 1 740 ? 43.603 23.551 -9.819 1.00 91.81 740 LEU A O 1
ATOM 5950 N N . TRP A 1 741 ? 43.729 22.926 -7.645 1.00 90.69 741 TRP A N 1
ATOM 5951 C CA . TRP A 1 741 ? 45.153 22.580 -7.606 1.00 90.69 741 TRP A CA 1
ATOM 5952 C C . TRP A 1 741 ? 45.322 21.217 -6.919 1.00 90.69 741 TRP A C 1
ATOM 5954 O O . TRP A 1 741 ? 45.274 21.133 -5.691 1.00 90.69 741 TRP A O 1
ATOM 5964 N N . PRO A 1 742 ? 45.549 20.131 -7.676 1.00 82.31 742 PRO A N 1
ATOM 5965 C CA . PRO A 1 742 ? 45.724 18.790 -7.106 1.00 82.31 742 PRO A CA 1
ATOM 5966 C C . PRO A 1 742 ? 46.861 18.695 -6.066 1.00 82.31 742 PRO A C 1
ATOM 5968 O O . PRO A 1 742 ? 46.766 17.959 -5.080 1.00 82.31 742 PRO A O 1
ATOM 5971 N N . GLY A 1 743 ? 47.925 19.488 -6.244 1.00 82.06 743 GLY A N 1
ATOM 5972 C CA . GLY A 1 743 ? 49.052 19.603 -5.309 1.00 82.06 743 GLY A CA 1
ATOM 5973 C C . GLY A 1 743 ? 48.813 20.521 -4.101 1.00 82.06 743 GLY A C 1
ATOM 5974 O O . GLY A 1 743 ? 49.683 20.617 -3.243 1.00 82.06 743 GLY A O 1
ATOM 5975 N N . GLY A 1 744 ? 47.643 21.161 -4.006 1.00 87.00 744 GLY A N 1
ATOM 5976 C CA . GLY A 1 744 ? 47.353 22.229 -3.047 1.00 87.00 744 GLY A CA 1
ATOM 5977 C C . GLY A 1 744 ? 47.515 23.618 -3.662 1.00 87.00 744 GLY A C 1
ATOM 5978 O O . GLY A 1 744 ? 48.199 23.787 -4.670 1.00 87.00 744 GLY A O 1
ATOM 5979 N N . ALA A 1 745 ? 46.828 24.611 -3.089 1.00 88.94 745 ALA A N 1
ATOM 5980 C CA . ALA A 1 745 ? 46.832 25.971 -3.623 1.00 88.94 745 ALA A CA 1
ATOM 5981 C C . ALA A 1 745 ? 48.257 26.574 -3.598 1.00 88.94 745 ALA A C 1
ATOM 5983 O O . ALA A 1 745 ? 48.931 26.435 -2.574 1.00 88.94 745 ALA A O 1
ATOM 5984 N N . PRO A 1 746 ? 48.705 27.273 -4.663 1.00 86.50 746 PRO A N 1
ATOM 5985 C CA . PRO A 1 746 ? 50.064 27.795 -4.767 1.00 86.50 746 PRO A CA 1
ATOM 5986 C C . PRO A 1 746 ? 50.468 28.658 -3.567 1.00 86.50 746 PRO A C 1
ATOM 5988 O O . PRO A 1 746 ? 49.792 29.642 -3.252 1.00 86.50 746 PRO A O 1
ATOM 5991 N N . GLY A 1 747 ? 51.569 28.295 -2.906 1.00 87.38 747 GLY A N 1
ATOM 5992 C CA . GLY A 1 747 ? 52.081 28.964 -1.702 1.00 87.38 747 GLY A CA 1
ATOM 5993 C C . GLY A 1 747 ? 51.408 28.537 -0.389 1.00 87.38 747 GLY A C 1
ATOM 5994 O O . GLY A 1 747 ? 51.765 29.042 0.679 1.00 87.38 747 GLY A O 1
ATOM 5995 N N . PHE A 1 748 ? 50.446 27.613 -0.447 1.00 91.44 748 PHE A N 1
ATOM 5996 C CA . PHE A 1 748 ? 49.694 27.084 0.693 1.00 91.44 748 PHE A CA 1
ATOM 5997 C C . PHE A 1 748 ? 49.530 25.558 0.632 1.00 91.44 748 PHE A C 1
ATOM 5999 O O . PHE A 1 748 ? 48.641 25.004 1.279 1.00 91.44 748 PHE A O 1
ATOM 6006 N N . GLU A 1 749 ? 50.401 24.860 -0.095 1.00 93.06 749 GLU A N 1
ATOM 6007 C CA . GLU A 1 749 ? 50.335 23.417 -0.353 1.00 93.06 749 GLU A CA 1
ATOM 6008 C C . GLU A 1 749 ? 50.261 22.613 0.953 1.00 93.06 749 GLU A C 1
ATOM 6010 O O . GLU A 1 749 ? 49.479 21.672 1.073 1.00 93.06 749 GLU A O 1
ATOM 6015 N N . ARG A 1 750 ? 50.984 23.061 1.990 1.00 93.62 750 ARG A N 1
ATOM 6016 C CA . ARG A 1 750 ? 50.984 22.455 3.336 1.00 93.62 750 ARG A CA 1
ATOM 6017 C C . ARG A 1 750 ? 49.630 22.479 4.055 1.00 93.62 750 ARG A C 1
ATOM 6019 O O . ARG A 1 750 ? 49.465 21.784 5.051 1.00 93.62 750 ARG A O 1
ATOM 6026 N N . LEU A 1 751 ? 48.701 23.331 3.621 1.00 89.25 751 LEU A N 1
ATOM 6027 C CA . LEU A 1 751 ? 47.375 23.478 4.224 1.00 89.25 751 LEU A CA 1
ATOM 6028 C C . LEU A 1 751 ? 46.309 22.665 3.480 1.00 89.25 751 LEU A C 1
ATOM 6030 O O . LEU A 1 751 ? 45.183 22.588 3.959 1.00 89.25 751 LEU A O 1
ATOM 6034 N N . ARG A 1 752 ? 46.646 22.052 2.333 1.00 86.00 752 ARG A N 1
ATOM 6035 C CA . ARG A 1 752 ? 45.699 21.362 1.441 1.00 86.00 752 ARG A CA 1
ATOM 6036 C C . ARG A 1 752 ? 44.821 20.338 2.160 1.00 86.00 752 ARG A C 1
ATOM 6038 O O . ARG A 1 752 ? 43.639 20.227 1.848 1.00 86.00 752 ARG A O 1
ATOM 6045 N N . ASP A 1 753 ? 45.417 19.599 3.090 1.00 81.81 753 ASP A N 1
ATOM 6046 C CA . ASP A 1 753 ? 44.779 18.467 3.763 1.00 81.81 753 ASP A CA 1
ATOM 6047 C C . ASP A 1 753 ? 44.077 18.879 5.072 1.00 81.81 753 ASP A C 1
ATOM 6049 O O . ASP A 1 753 ? 43.520 18.037 5.775 1.00 81.81 753 ASP A O 1
ATOM 6053 N N . GLN A 1 754 ? 44.069 20.175 5.410 1.00 84.50 754 GLN A N 1
ATOM 6054 C CA . GLN A 1 754 ? 43.276 20.671 6.531 1.00 84.50 754 GLN A CA 1
ATOM 6055 C C . GLN A 1 754 ? 41.781 20.641 6.175 1.00 84.50 754 GLN A C 1
ATOM 6057 O O . GLN A 1 754 ? 41.398 21.129 5.108 1.00 84.50 754 GLN A O 1
ATOM 6062 N N . PRO A 1 755 ? 40.922 20.085 7.050 1.00 76.25 755 PRO A N 1
ATOM 6063 C CA . PRO A 1 755 ? 39.521 19.869 6.724 1.00 76.25 755 PRO A CA 1
ATOM 6064 C C . PRO A 1 755 ? 38.739 21.183 6.620 1.00 76.25 755 PRO A C 1
ATOM 6066 O O . PRO A 1 755 ? 38.918 22.115 7.412 1.00 76.25 755 PRO A O 1
ATOM 6069 N N . GLU A 1 756 ? 37.814 21.225 5.659 1.00 86.19 756 GLU A N 1
ATOM 6070 C CA . GLU A 1 756 ? 36.767 22.245 5.605 1.00 86.19 756 GLU A CA 1
ATOM 6071 C C . GLU A 1 756 ? 35.845 22.101 6.829 1.00 86.19 756 GLU A C 1
ATOM 6073 O O . GLU A 1 756 ? 35.580 20.995 7.304 1.00 86.19 756 GLU A O 1
ATOM 6078 N N . GLN A 1 757 ? 35.319 23.217 7.330 1.00 83.81 757 GLN A N 1
ATOM 6079 C CA . GLN A 1 757 ? 34.295 23.216 8.378 1.00 83.81 757 GLN A CA 1
ATOM 6080 C C . GLN A 1 757 ? 32.933 23.463 7.736 1.00 83.81 757 GLN A C 1
ATOM 6082 O O . GLN A 1 757 ? 32.790 24.419 6.974 1.00 83.81 757 GLN A O 1
ATOM 6087 N N . ALA A 1 758 ? 31.930 22.649 8.059 1.00 78.88 758 ALA A N 1
ATOM 6088 C CA . ALA A 1 758 ? 30.600 22.759 7.469 1.00 78.88 758 ALA A CA 1
ATOM 6089 C C . ALA A 1 758 ? 29.480 22.609 8.509 1.00 78.88 758 ALA A C 1
ATOM 6091 O O . ALA A 1 758 ? 29.640 21.921 9.518 1.00 78.88 758 ALA A O 1
ATOM 6092 N N . LYS A 1 759 ? 28.345 23.254 8.235 1.00 76.50 759 LYS A N 1
ATOM 6093 C CA . LYS A 1 759 ? 27.041 23.048 8.888 1.00 76.50 759 LYS A CA 1
ATOM 6094 C C . LYS A 1 759 ? 25.947 22.989 7.816 1.00 76.50 759 LYS A C 1
ATOM 6096 O O . LYS A 1 759 ? 26.233 23.181 6.637 1.00 76.50 759 LYS A O 1
ATOM 6101 N N . ASP A 1 760 ? 24.698 22.800 8.232 1.00 60.66 760 ASP A N 1
ATOM 6102 C CA . ASP A 1 760 ? 23.519 22.537 7.390 1.00 60.66 760 ASP A CA 1
ATOM 6103 C C . ASP A 1 760 ? 23.312 23.469 6.184 1.00 60.66 760 ASP A C 1
ATOM 6105 O O . ASP A 1 760 ? 22.633 23.088 5.235 1.00 60.66 760 ASP A O 1
ATOM 6109 N N . TYR A 1 761 ? 23.867 24.687 6.184 1.00 73.31 761 TYR A N 1
ATOM 6110 C CA . TYR A 1 761 ? 23.749 25.616 5.054 1.00 73.31 761 TYR A CA 1
ATOM 6111 C C . TYR A 1 761 ? 25.061 26.277 4.605 1.00 73.31 761 TYR A C 1
ATOM 6113 O O . TYR A 1 761 ? 25.053 26.953 3.573 1.00 73.31 761 TYR A O 1
ATOM 6121 N N . TRP A 1 762 ? 26.178 26.100 5.328 1.00 86.00 762 TRP A N 1
ATOM 6122 C CA . TRP A 1 762 ? 27.427 26.812 5.035 1.00 86.00 762 TRP A CA 1
ATOM 6123 C C . TRP A 1 762 ? 28.704 25.982 5.154 1.00 86.00 762 TRP A C 1
ATOM 6125 O O . TRP A 1 762 ? 28.766 25.014 5.909 1.00 86.00 762 TRP A O 1
ATOM 6135 N N . VAL A 1 763 ? 29.748 26.427 4.444 1.00 87.44 763 VAL A N 1
ATOM 6136 C CA . VAL A 1 763 ? 31.111 25.865 4.475 1.00 87.44 763 VAL A CA 1
ATOM 6137 C C . VAL A 1 763 ? 32.149 26.978 4.681 1.00 87.44 763 VAL A C 1
ATOM 6139 O O . VAL A 1 763 ? 32.021 28.049 4.098 1.00 87.44 763 VAL A O 1
ATOM 6142 N N . LYS A 1 764 ? 33.186 26.756 5.492 1.00 90.81 764 LYS A N 1
ATOM 6143 C CA . LYS A 1 764 ? 34.347 27.656 5.642 1.00 90.81 764 LYS A CA 1
ATOM 6144 C C . LYS A 1 764 ? 35.646 26.852 5.785 1.00 90.81 764 LYS A C 1
ATOM 6146 O O . LYS A 1 764 ? 35.627 25.627 5.701 1.00 90.81 764 LYS A O 1
ATOM 6151 N N . ASN A 1 765 ? 36.767 27.534 6.029 1.00 90.00 765 ASN A N 1
ATOM 6152 C CA . ASN A 1 765 ? 38.096 26.919 6.151 1.00 90.00 765 ASN A CA 1
ATOM 6153 C C . ASN A 1 765 ? 38.586 26.257 4.846 1.00 90.00 765 ASN A C 1
ATOM 6155 O O . ASN A 1 765 ? 39.092 25.139 4.836 1.00 90.00 765 ASN A O 1
ATOM 6159 N N . ILE A 1 766 ? 38.382 26.939 3.715 1.00 93.31 766 ILE A N 1
ATOM 6160 C CA . ILE A 1 766 ? 38.734 26.422 2.390 1.00 93.31 766 ILE A CA 1
ATOM 6161 C C . ILE A 1 766 ? 40.223 26.668 2.130 1.00 93.31 766 ILE A C 1
ATOM 6163 O O . ILE A 1 766 ? 40.607 27.757 1.712 1.00 93.31 766 ILE A O 1
ATOM 6167 N N . HIS A 1 767 ? 41.052 25.651 2.365 1.00 92.56 767 HIS A N 1
ATOM 6168 C CA . HIS A 1 767 ? 42.488 25.678 2.048 1.00 92.56 767 HIS A CA 1
ATOM 6169 C C . HIS A 1 767 ? 42.834 24.996 0.718 1.00 92.56 767 HIS A C 1
ATOM 6171 O O . HIS A 1 767 ? 43.855 25.312 0.107 1.00 92.56 767 HIS A O 1
ATOM 6177 N N . ASN A 1 768 ? 41.965 24.094 0.252 1.00 91.75 768 ASN A N 1
ATOM 6178 C CA . ASN A 1 768 ? 42.059 23.429 -1.044 1.00 91.75 768 ASN A CA 1
ATOM 6179 C C . ASN A 1 768 ? 40.803 23.735 -1.880 1.00 91.75 768 ASN A C 1
ATOM 6181 O O . ASN A 1 768 ? 39.831 22.972 -1.835 1.00 91.75 768 ASN A O 1
ATOM 6185 N N . PRO A 1 769 ? 40.776 24.881 -2.582 1.00 95.75 769 PRO A N 1
ATOM 6186 C CA . PRO A 1 769 ? 39.600 25.309 -3.327 1.00 95.75 769 PRO A CA 1
ATOM 6187 C C . PRO A 1 769 ? 39.272 24.334 -4.459 1.00 95.75 769 PRO A C 1
ATOM 6189 O O . PRO A 1 769 ? 40.146 23.695 -5.051 1.00 95.75 769 PRO A O 1
ATOM 6192 N N . SER A 1 770 ? 37.981 24.184 -4.733 1.00 95.00 770 SER A N 1
ATOM 6193 C CA . SER A 1 770 ? 37.461 23.131 -5.606 1.00 95.00 770 SER A CA 1
ATOM 6194 C C . SER A 1 770 ? 36.216 23.585 -6.353 1.00 95.00 770 SER A C 1
ATOM 6196 O O . SER A 1 770 ? 35.497 24.473 -5.894 1.00 95.00 770 SER A O 1
ATOM 6198 N N . VAL A 1 771 ? 35.941 22.941 -7.484 1.00 94.88 771 VAL A N 1
ATOM 6199 C CA . VAL A 1 771 ? 34.643 23.014 -8.161 1.00 94.88 771 VAL A CA 1
ATOM 6200 C C . VAL A 1 771 ? 33.897 21.705 -7.973 1.00 94.88 771 VAL A C 1
ATOM 6202 O O . VAL A 1 771 ? 34.487 20.630 -7.981 1.00 94.88 771 VAL A O 1
ATOM 6205 N N . THR A 1 772 ? 32.592 21.798 -7.760 1.00 89.56 772 THR A N 1
ATOM 6206 C CA . THR A 1 772 ? 31.695 20.643 -7.650 1.00 89.56 772 THR A CA 1
ATOM 6207 C C . THR A 1 772 ? 30.795 20.618 -8.881 1.00 89.56 772 THR A C 1
ATOM 6209 O O . THR A 1 772 ? 30.093 21.602 -9.119 1.00 89.56 772 THR A O 1
ATOM 6212 N N . VAL A 1 773 ? 30.854 19.548 -9.681 1.00 87.38 773 VAL A N 1
ATOM 6213 C CA . VAL A 1 773 ? 30.164 19.458 -10.982 1.00 87.38 773 VAL A CA 1
ATOM 6214 C C . VAL A 1 773 ? 28.744 18.931 -10.822 1.00 87.38 773 VAL A C 1
ATOM 6216 O O . VAL A 1 773 ? 28.544 17.775 -10.473 1.00 87.38 773 VAL A O 1
ATOM 6219 N N . TYR A 1 774 ? 27.757 19.749 -11.155 1.00 84.38 774 TYR A N 1
ATOM 6220 C CA . TYR A 1 774 ? 26.352 19.377 -11.231 1.00 84.38 774 TYR A CA 1
ATOM 6221 C C . TYR A 1 774 ? 25.971 19.239 -12.706 1.00 84.38 774 TYR A C 1
ATOM 6223 O O . TYR A 1 774 ? 25.790 20.229 -13.409 1.00 84.38 774 TYR A O 1
ATOM 6231 N N . ALA A 1 775 ? 25.858 18.001 -13.184 1.00 81.00 775 ALA A N 1
ATOM 6232 C CA . ALA A 1 775 ? 25.455 17.729 -14.559 1.00 81.00 775 ALA A CA 1
ATOM 6233 C C . ALA A 1 775 ? 23.921 17.748 -14.708 1.00 81.00 775 ALA A C 1
ATOM 6235 O O . ALA A 1 775 ? 23.215 17.273 -13.808 1.00 81.00 775 ALA A O 1
ATOM 6236 N N . PRO A 1 776 ? 23.383 18.261 -15.830 1.00 77.19 776 PRO A N 1
ATOM 6237 C CA . PRO A 1 776 ? 21.963 18.145 -16.130 1.00 77.19 776 PRO A CA 1
ATOM 6238 C C . PRO A 1 776 ? 21.569 16.667 -16.299 1.00 77.19 776 PRO A C 1
ATOM 6240 O O . PRO A 1 776 ? 22.437 15.823 -16.538 1.00 77.19 776 PRO A O 1
ATOM 6243 N N . PRO A 1 777 ? 20.268 16.327 -16.208 1.00 71.00 777 PRO A N 1
ATOM 6244 C CA . PRO A 1 777 ? 19.809 14.962 -16.451 1.00 71.00 777 PRO A CA 1
ATOM 6245 C C . PRO A 1 777 ? 20.329 14.410 -17.794 1.00 71.00 777 PRO A C 1
ATOM 6247 O O . PRO A 1 777 ? 20.425 15.187 -18.755 1.00 71.00 777 PRO A O 1
ATOM 6250 N N . PRO A 1 778 ? 20.635 13.100 -17.898 1.00 62.03 778 PRO A N 1
ATOM 6251 C CA . PRO A 1 778 ? 21.115 12.493 -19.139 1.00 62.03 778 PRO A CA 1
ATOM 6252 C C . PRO A 1 778 ? 20.258 12.890 -20.351 1.00 62.03 778 PRO A C 1
ATOM 6254 O O . PRO A 1 778 ? 19.028 12.901 -20.286 1.00 62.03 778 PRO A O 1
ATOM 6257 N N . GLY A 1 779 ? 20.912 13.290 -21.445 1.00 68.12 779 GLY A N 1
ATOM 6258 C CA . GLY A 1 779 ? 20.252 13.729 -22.681 1.00 68.12 779 GLY A CA 1
ATOM 6259 C C . GLY A 1 779 ? 19.683 15.158 -22.684 1.00 68.12 779 GLY A C 1
ATOM 6260 O O . GLY A 1 779 ? 19.180 15.588 -23.720 1.00 68.12 779 GLY A O 1
ATOM 6261 N N . LYS A 1 780 ? 19.765 15.916 -21.578 1.00 77.38 780 LYS A N 1
ATOM 6262 C CA . LYS A 1 780 ? 19.329 17.330 -21.526 1.00 77.38 780 LYS A CA 1
ATOM 6263 C C . LYS A 1 780 ? 20.454 18.354 -21.671 1.00 77.38 780 LYS A C 1
ATOM 6265 O O . LYS A 1 780 ? 20.159 19.541 -21.787 1.00 77.38 780 LYS A O 1
ATOM 6270 N N . ALA A 1 781 ? 21.714 17.923 -21.637 1.00 85.75 781 ALA A N 1
ATOM 6271 C CA . ALA A 1 781 ? 22.858 18.821 -21.758 1.00 85.75 781 ALA A CA 1
ATOM 6272 C C . ALA A 1 781 ? 22.776 19.637 -23.058 1.00 85.75 781 ALA A C 1
ATOM 6274 O O . ALA A 1 781 ? 22.705 19.077 -24.150 1.00 85.75 781 ALA A O 1
ATOM 6275 N N . ASN A 1 782 ? 22.775 20.964 -22.934 1.00 91.94 782 ASN A N 1
ATOM 6276 C CA . ASN A 1 782 ? 22.574 21.891 -24.054 1.00 91.94 782 ASN A CA 1
ATOM 6277 C C . ASN A 1 782 ? 23.865 22.613 -24.491 1.00 91.94 782 ASN A C 1
ATOM 6279 O O . ASN A 1 782 ? 23.814 23.570 -25.265 1.00 91.94 782 ASN A O 1
ATOM 6283 N N . GLY A 1 783 ? 25.011 22.172 -23.966 1.00 94.19 783 GLY A N 1
ATOM 6284 C CA . GLY A 1 783 ? 26.329 22.751 -24.221 1.00 94.19 783 GLY A 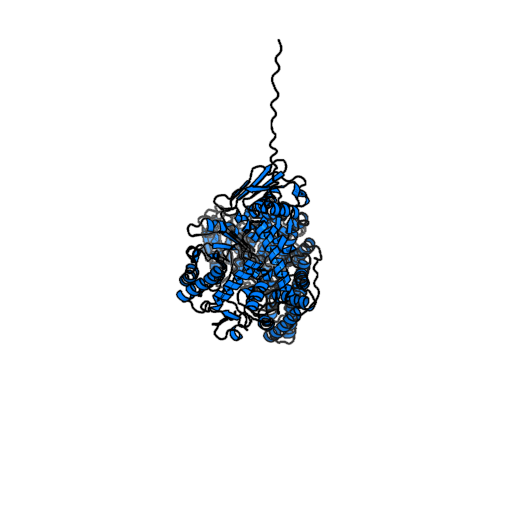CA 1
ATOM 6285 C C . GLY A 1 783 ? 26.659 24.007 -23.411 1.00 94.19 783 GLY A C 1
ATOM 6286 O O . GLY A 1 783 ? 27.777 24.500 -23.501 1.00 94.19 783 GLY A O 1
ATOM 6287 N N . THR A 1 784 ? 25.745 24.533 -22.598 1.00 98.19 784 THR A N 1
ATOM 6288 C CA . THR A 1 784 ? 26.012 25.694 -21.737 1.00 98.19 784 THR A CA 1
ATOM 6289 C C . THR A 1 784 ? 26.565 25.266 -20.389 1.00 98.19 784 THR A C 1
ATOM 6291 O O . THR A 1 784 ? 26.081 24.305 -19.788 1.00 98.19 784 THR A O 1
ATOM 6294 N N . ALA A 1 785 ? 27.530 26.029 -19.876 1.00 98.25 785 ALA A N 1
ATOM 6295 C CA . ALA A 1 785 ? 28.059 25.848 -18.532 1.00 98.25 785 ALA A CA 1
ATOM 6296 C C . ALA A 1 785 ? 27.999 27.137 -17.714 1.00 98.25 785 ALA A C 1
ATOM 6298 O O . ALA A 1 785 ? 28.155 28.229 -18.259 1.00 98.25 785 ALA A O 1
ATOM 6299 N N . VAL A 1 786 ? 27.803 27.014 -16.401 1.00 98.75 786 VAL A N 1
ATOM 6300 C CA . VAL A 1 786 ? 27.814 28.158 -15.476 1.00 98.75 786 VAL A CA 1
ATOM 6301 C C . VAL A 1 786 ? 28.656 27.835 -14.246 1.00 98.75 786 VAL A C 1
ATOM 6303 O O . VAL A 1 786 ? 28.383 26.864 -13.541 1.00 98.75 786 VAL A O 1
ATOM 6306 N N . LEU A 1 787 ? 29.655 28.674 -13.963 1.00 98.75 787 LEU A N 1
ATOM 6307 C CA . LEU A 1 787 ? 30.356 28.679 -12.679 1.00 98.75 787 LEU A CA 1
ATOM 6308 C C . LEU A 1 787 ? 29.536 29.469 -11.654 1.00 98.75 787 LEU A C 1
ATOM 6310 O O . LEU A 1 787 ? 29.217 30.627 -11.885 1.00 98.75 787 LEU A O 1
ATOM 6314 N N . ILE A 1 788 ? 29.215 28.865 -10.519 1.00 98.75 788 ILE A N 1
ATOM 6315 C CA . ILE A 1 788 ? 28.435 29.462 -9.438 1.00 98.75 788 ILE A CA 1
ATOM 6316 C C . ILE A 1 788 ? 29.373 29.791 -8.280 1.00 98.75 788 ILE A C 1
ATOM 6318 O O . ILE A 1 788 ? 30.083 28.919 -7.777 1.00 98.75 788 ILE A O 1
ATOM 6322 N N . CYS A 1 789 ? 29.350 31.043 -7.841 1.00 98.38 789 CYS A N 1
ATOM 6323 C CA . CYS A 1 789 ? 30.088 31.567 -6.702 1.00 98.38 789 CYS A CA 1
ATOM 6324 C C . CYS A 1 789 ? 29.097 31.871 -5.562 1.00 98.38 789 CYS A C 1
ATOM 6326 O O . CYS A 1 789 ? 28.437 32.916 -5.602 1.00 98.38 789 CYS A O 1
ATOM 6328 N N . PRO A 1 790 ? 28.975 30.985 -4.554 1.00 98.06 790 PRO A N 1
ATOM 6329 C CA . PRO A 1 790 ? 28.136 31.236 -3.384 1.00 98.06 790 PRO A CA 1
ATOM 6330 C C . PRO A 1 790 ? 28.634 32.453 -2.599 1.00 98.06 790 PRO A C 1
ATOM 6332 O O . PRO A 1 790 ? 29.839 32.692 -2.546 1.00 98.06 790 PRO A O 1
ATOM 6335 N N . GLY A 1 791 ? 27.735 33.205 -1.971 1.00 95.81 791 GLY A N 1
ATOM 6336 C CA . GLY A 1 791 ? 28.062 34.316 -1.084 1.00 95.81 791 GLY A CA 1
ATOM 6337 C C . GLY A 1 791 ? 28.398 33.869 0.334 1.00 95.81 791 GLY A C 1
ATOM 6338 O O . GLY A 1 791 ? 28.764 32.723 0.574 1.00 95.81 791 GLY A O 1
ATOM 6339 N N . GLY A 1 792 ? 28.290 34.790 1.298 1.00 93.75 792 GLY A N 1
ATOM 6340 C CA . GLY A 1 792 ? 28.681 34.546 2.698 1.00 93.75 792 GLY A CA 1
ATOM 6341 C C . GLY A 1 792 ? 29.706 35.534 3.261 1.00 93.75 792 GLY A C 1
ATOM 6342 O O . GLY A 1 792 ? 30.466 35.224 4.185 1.00 93.75 792 GLY A O 1
ATOM 6343 N N . GLY A 1 793 ? 29.755 36.739 2.686 1.00 93.69 793 GLY A N 1
ATOM 6344 C CA . GLY A 1 793 ? 30.512 37.871 3.219 1.00 93.69 793 GLY A CA 1
ATOM 6345 C C . GLY A 1 793 ? 32.029 37.684 3.262 1.00 93.69 793 GLY A C 1
ATOM 6346 O O . GLY A 1 793 ? 32.677 38.426 4.001 1.00 93.69 793 GLY A O 1
ATOM 6347 N N . HIS A 1 794 ? 32.580 36.707 2.527 1.00 94.12 794 HIS A N 1
ATOM 6348 C CA . HIS A 1 794 ? 33.983 36.250 2.577 1.00 94.12 794 HIS A CA 1
ATOM 6349 C C . HIS A 1 794 ? 34.429 35.651 3.915 1.00 94.12 794 HIS A C 1
ATOM 6351 O O . HIS A 1 794 ? 35.621 35.626 4.212 1.00 94.12 794 HIS A O 1
ATOM 6357 N N . ARG A 1 795 ? 33.472 35.178 4.720 1.00 93.31 795 ARG A N 1
ATOM 6358 C CA . ARG A 1 795 ? 33.687 34.534 6.033 1.00 93.31 795 ARG A CA 1
ATOM 6359 C C . ARG A 1 795 ? 33.305 33.054 6.015 1.00 93.31 795 ARG A C 1
ATOM 6361 O O . ARG A 1 795 ? 33.863 32.240 6.746 1.00 93.31 795 ARG A O 1
ATOM 6368 N N . LEU A 1 796 ? 32.338 32.725 5.165 1.00 93.94 796 LEU A N 1
ATOM 6369 C CA . LEU A 1 796 ? 31.831 31.394 4.858 1.00 93.94 796 LEU A CA 1
ATOM 6370 C C . LEU A 1 796 ? 31.281 31.396 3.425 1.00 93.94 796 LEU A C 1
ATOM 6372 O O . LEU A 1 796 ? 31.237 32.443 2.781 1.00 93.94 796 LEU A O 1
ATOM 6376 N N . LEU A 1 797 ? 30.838 30.233 2.962 1.00 95.44 797 LEU A N 1
ATOM 6377 C CA . LEU A 1 797 ? 30.098 30.025 1.723 1.00 95.44 797 LEU A CA 1
ATOM 6378 C C . LEU A 1 797 ? 28.691 29.536 2.054 1.00 95.44 797 LEU A C 1
ATOM 6380 O O . LEU A 1 797 ? 28.574 28.489 2.692 1.00 95.44 797 LEU A O 1
ATOM 6384 N N . VAL A 1 798 ? 27.639 30.227 1.605 1.00 94.38 798 VAL A N 1
ATOM 6385 C CA . VAL A 1 798 ? 26.234 29.770 1.702 1.00 94.38 798 VAL A CA 1
ATOM 6386 C C . VAL A 1 798 ? 25.989 28.668 0.660 1.00 94.38 798 VAL A C 1
ATOM 6388 O O . VAL A 1 798 ? 25.319 28.846 -0.353 1.00 94.38 798 VAL A O 1
ATOM 6391 N N . TYR A 1 799 ? 26.623 27.514 0.870 1.00 87.81 799 TYR A N 1
ATOM 6392 C CA . TYR A 1 799 ? 26.821 26.499 -0.166 1.00 87.81 799 TYR A CA 1
ATOM 6393 C C . TYR A 1 799 ? 25.515 25.871 -0.668 1.00 87.81 799 TYR A C 1
ATOM 6395 O O . TYR A 1 799 ? 25.393 25.599 -1.860 1.00 87.81 799 TYR A O 1
ATOM 6403 N N . ASN A 1 800 ? 24.530 25.659 0.209 1.00 82.06 800 ASN A N 1
ATOM 6404 C CA . ASN A 1 800 ? 23.265 25.045 -0.200 1.00 82.06 800 ASN A CA 1
ATOM 6405 C C . ASN A 1 800 ? 22.386 26.048 -0.965 1.00 82.06 800 ASN A C 1
ATOM 6407 O O . ASN A 1 800 ? 22.144 25.850 -2.153 1.00 82.06 800 ASN A O 1
ATOM 6411 N N . GLY A 1 801 ? 22.002 27.157 -0.325 1.00 80.69 801 GLY A N 1
ATOM 6412 C CA . GLY A 1 801 ? 21.065 28.132 -0.900 1.00 80.69 801 GLY A CA 1
ATOM 6413 C C . GLY A 1 801 ? 21.603 28.953 -2.078 1.00 80.69 801 GLY A C 1
ATOM 6414 O O . GLY A 1 801 ? 20.829 29.332 -2.952 1.00 80.69 801 GLY A O 1
ATOM 6415 N N . GLU A 1 802 ? 22.914 29.209 -2.134 1.00 95.31 802 GLU A N 1
ATOM 6416 C CA . GLU A 1 802 ? 23.546 30.042 -3.176 1.00 95.31 802 GLU A CA 1
ATOM 6417 C C . GLU A 1 802 ? 24.527 29.252 -4.062 1.00 95.31 802 GLU A C 1
ATOM 6419 O O . GLU A 1 802 ? 25.172 29.816 -4.943 1.00 95.31 802 GLU A O 1
ATOM 6424 N N . GLY A 1 803 ? 24.648 27.938 -3.844 1.00 93.00 803 GLY A N 1
ATOM 6425 C CA . GLY A 1 803 ? 25.488 27.038 -4.638 1.00 93.00 803 GLY A CA 1
ATOM 6426 C C . GLY A 1 803 ? 24.698 25.878 -5.238 1.00 93.00 803 GLY A C 1
ATOM 6427 O O . GLY A 1 803 ? 24.501 25.821 -6.450 1.00 93.00 803 GLY A O 1
ATOM 6428 N N . ARG A 1 804 ? 24.234 24.949 -4.396 1.00 88.44 804 ARG A N 1
ATOM 6429 C CA . ARG A 1 804 ? 23.500 23.748 -4.829 1.00 88.44 804 ARG A CA 1
ATOM 6430 C C . ARG A 1 804 ? 22.153 24.087 -5.464 1.00 88.44 804 ARG A C 1
ATOM 6432 O O . ARG A 1 804 ? 21.862 23.594 -6.548 1.00 88.44 804 ARG A O 1
ATOM 6439 N N . ASP A 1 805 ? 21.345 24.915 -4.817 1.00 87.94 805 ASP A N 1
ATOM 6440 C CA . ASP A 1 805 ? 20.001 25.261 -5.288 1.00 87.94 805 ASP A CA 1
ATOM 6441 C C . ASP A 1 805 ? 20.006 25.946 -6.672 1.00 87.94 805 ASP A C 1
ATOM 6443 O O . ASP A 1 805 ? 19.264 25.497 -7.555 1.00 87.94 805 ASP A O 1
ATOM 6447 N N . PRO A 1 806 ? 20.867 26.954 -6.943 1.00 94.50 806 PRO A N 1
ATOM 6448 C CA . PRO A 1 806 ? 21.016 27.484 -8.298 1.00 94.50 806 PRO A CA 1
ATOM 6449 C C . PRO A 1 806 ? 21.586 26.459 -9.287 1.00 94.50 806 PRO A C 1
ATOM 6451 O O . PRO A 1 806 ? 21.187 26.472 -10.451 1.00 94.50 806 PRO A O 1
ATOM 6454 N N . ALA A 1 807 ? 22.467 25.545 -8.859 1.00 93.31 807 ALA A N 1
ATOM 6455 C CA . ALA A 1 807 ? 22.970 24.476 -9.726 1.00 93.31 807 ALA A CA 1
ATOM 6456 C C . ALA A 1 807 ? 21.844 23.530 -10.170 1.00 93.31 807 ALA A C 1
ATOM 6458 O O . ALA A 1 807 ? 21.704 23.252 -11.356 1.00 93.31 807 ALA A O 1
ATOM 6459 N N . VAL A 1 808 ? 20.987 23.096 -9.242 1.00 84.38 808 VAL A N 1
ATOM 6460 C CA . VAL A 1 808 ? 19.822 22.247 -9.544 1.00 84.38 808 VAL A CA 1
ATOM 6461 C C . VAL A 1 808 ? 18.840 22.967 -10.471 1.00 84.38 808 VAL A C 1
ATOM 6463 O O . VAL A 1 808 ? 18.350 22.368 -11.433 1.00 84.38 808 VAL A O 1
ATOM 6466 N N . PHE A 1 809 ? 18.592 24.259 -10.237 1.00 90.44 809 PHE A N 1
ATOM 6467 C CA . PHE A 1 809 ? 17.745 25.062 -11.118 1.00 90.44 809 PHE A CA 1
ATOM 6468 C C . PHE A 1 809 ? 18.313 25.130 -12.544 1.00 90.44 809 PHE A C 1
ATOM 6470 O O . PHE A 1 809 ? 17.602 24.840 -13.505 1.00 90.44 809 PHE A O 1
ATOM 6477 N N . LEU A 1 810 ? 19.604 25.430 -12.697 1.00 95.81 810 LEU A N 1
ATOM 6478 C CA . LEU A 1 810 ? 20.271 25.493 -14.002 1.00 95.81 810 LEU A CA 1
ATOM 6479 C C . LEU A 1 810 ? 20.316 24.123 -14.706 1.00 95.81 810 LEU A C 1
ATOM 6481 O O . LEU A 1 810 ? 20.064 24.046 -15.911 1.00 95.81 810 LEU A O 1
ATOM 6485 N N . ASN A 1 811 ? 20.518 23.032 -13.966 1.00 90.88 811 ASN A N 1
ATOM 6486 C CA . ASN A 1 811 ? 20.454 21.669 -14.499 1.00 90.88 811 ASN A CA 1
ATOM 6487 C C . ASN A 1 811 ? 19.086 21.348 -15.114 1.00 90.88 811 ASN A C 1
ATOM 6489 O O . ASN A 1 811 ? 19.012 20.662 -16.136 1.00 90.88 811 ASN A O 1
ATOM 6493 N N . SER A 1 812 ? 18.000 21.863 -14.525 1.00 83.81 812 SER A N 1
ATOM 6494 C CA . SER A 1 812 ? 16.646 21.699 -15.073 1.00 83.81 812 SER A CA 1
ATOM 6495 C C . SER A 1 812 ? 16.486 22.346 -16.458 1.00 83.81 812 SER A C 1
ATOM 6497 O O . SER A 1 812 ? 15.704 21.859 -17.276 1.00 83.81 812 SER A O 1
ATOM 6499 N N . LEU A 1 813 ? 17.290 23.377 -16.743 1.00 89.88 813 LEU A N 1
ATOM 6500 C CA . LEU A 1 813 ? 17.378 24.067 -18.031 1.00 89.88 813 LEU A CA 1
ATOM 6501 C C . LEU A 1 813 ? 18.363 23.396 -19.007 1.00 89.88 813 LEU A C 1
ATOM 6503 O O . LEU A 1 813 ? 18.540 23.874 -20.127 1.00 89.88 813 LEU A O 1
ATOM 6507 N N . GLY A 1 814 ? 19.019 22.302 -18.605 1.00 86.81 814 GLY A N 1
ATOM 6508 C CA . GLY A 1 814 ? 20.021 21.603 -19.414 1.00 86.81 814 GLY A CA 1
ATOM 6509 C C . GLY A 1 814 ? 21.437 22.184 -19.328 1.00 86.81 814 GLY A C 1
ATOM 6510 O O . GLY A 1 814 ? 22.287 21.814 -20.136 1.00 86.81 814 GLY A O 1
ATOM 6511 N N . VAL A 1 815 ? 21.697 23.094 -18.384 1.00 96.50 815 VAL A N 1
ATOM 6512 C CA . VAL A 1 815 ? 23.014 23.716 -18.161 1.00 96.50 815 VAL A CA 1
ATOM 6513 C C . VAL A 1 815 ? 23.868 22.829 -17.252 1.00 96.50 815 VAL A C 1
ATOM 6515 O O . VAL A 1 815 ? 23.369 22.323 -16.252 1.00 96.50 815 VAL A O 1
ATOM 6518 N N . THR A 1 816 ? 25.160 22.686 -17.554 1.00 94.25 816 THR A N 1
ATOM 6519 C CA . THR A 1 816 ? 26.139 22.064 -16.645 1.00 94.25 816 THR A CA 1
ATOM 6520 C C . THR A 1 816 ? 26.646 23.098 -15.641 1.00 94.25 816 THR A C 1
ATOM 6522 O O . THR A 1 816 ? 27.347 24.046 -16.005 1.00 94.25 816 THR A O 1
ATOM 6525 N N . ALA A 1 817 ? 26.294 22.943 -14.368 1.00 96.56 817 ALA A N 1
ATOM 6526 C CA . ALA A 1 817 ? 26.662 23.885 -13.318 1.00 96.56 817 ALA A CA 1
ATOM 6527 C C . ALA A 1 817 ? 27.917 23.440 -12.548 1.00 96.56 817 ALA A C 1
ATOM 6529 O O . ALA A 1 817 ? 28.113 22.263 -12.257 1.00 96.56 817 ALA A O 1
ATOM 6530 N N . PHE A 1 818 ? 28.764 24.395 -12.169 1.00 97.62 818 PHE A N 1
ATOM 6531 C CA . PHE A 1 818 ? 29.974 24.166 -11.378 1.00 97.62 818 PHE A CA 1
ATOM 6532 C C . PHE A 1 818 ? 29.922 25.046 -10.135 1.00 97.62 818 PHE A C 1
ATOM 6534 O O . PHE A 1 818 ? 29.977 26.261 -10.257 1.00 97.62 818 PHE A O 1
ATOM 6541 N N . VAL A 1 819 ? 29.838 24.477 -8.933 1.00 97.62 819 VAL A N 1
ATOM 6542 C CA . VAL A 1 819 ? 29.802 25.279 -7.695 1.00 97.62 819 VAL A CA 1
ATOM 6543 C C . VAL A 1 819 ? 31.212 25.438 -7.140 1.00 97.62 819 VAL A C 1
ATOM 6545 O O . VAL A 1 819 ? 31.863 24.444 -6.806 1.00 97.62 819 VAL A O 1
ATOM 6548 N N . LEU A 1 820 ? 31.677 26.682 -7.032 1.00 98.31 820 LEU A N 1
ATOM 6549 C CA . LEU A 1 820 ? 33.011 27.032 -6.556 1.00 98.31 820 LEU A CA 1
ATOM 6550 C C . LEU A 1 820 ? 33.061 27.118 -5.029 1.00 98.31 820 LEU A C 1
ATOM 6552 O O . LEU A 1 820 ? 32.377 27.936 -4.415 1.00 98.31 820 LEU A O 1
ATOM 6556 N N . LYS A 1 821 ? 33.963 26.348 -4.423 1.00 96.94 821 LYS A N 1
ATOM 6557 C CA . LYS A 1 821 ? 34.481 26.620 -3.081 1.00 96.94 821 LYS A CA 1
ATOM 6558 C C . LYS A 1 821 ? 35.791 27.380 -3.215 1.00 96.94 821 LYS A C 1
ATOM 6560 O O . LYS A 1 821 ? 36.776 26.781 -3.636 1.00 96.94 821 LYS A O 1
ATOM 6565 N N . TYR A 1 822 ? 35.790 28.669 -2.878 1.00 96.81 822 TYR A N 1
ATOM 6566 C CA . TYR A 1 822 ? 36.946 29.565 -2.989 1.00 96.81 822 TYR A CA 1
ATOM 6567 C C . TYR A 1 822 ? 37.516 29.960 -1.618 1.00 96.81 822 TYR A C 1
ATOM 6569 O O . TYR A 1 822 ? 36.815 29.922 -0.603 1.00 96.81 822 TYR A O 1
ATOM 6577 N N . ARG A 1 823 ? 38.797 30.345 -1.586 1.00 96.25 823 ARG A N 1
ATOM 6578 C CA . ARG A 1 823 ? 39.494 30.869 -0.404 1.00 96.25 823 ARG A CA 1
ATOM 6579 C C . ARG A 1 823 ? 38.865 32.174 0.062 1.00 96.25 823 ARG A C 1
ATOM 6581 O O . ARG A 1 823 ? 38.682 33.112 -0.713 1.00 96.25 823 ARG A O 1
ATOM 6588 N N . LEU A 1 824 ? 38.576 32.217 1.357 1.00 95.06 824 LEU A N 1
ATOM 6589 C CA . LEU A 1 824 ? 37.879 33.299 2.048 1.00 95.06 824 LEU A CA 1
ATOM 6590 C C . LEU A 1 824 ? 38.901 34.194 2.752 1.00 95.06 824 LEU A C 1
ATOM 6592 O O . LEU A 1 824 ? 39.786 33.669 3.421 1.00 95.06 824 LEU A O 1
ATOM 6596 N N . PHE A 1 825 ? 38.804 35.518 2.615 1.00 91.75 825 PHE A N 1
ATOM 6597 C CA . PHE A 1 825 ? 39.827 36.461 3.106 1.00 91.75 825 PHE A CA 1
ATOM 6598 C C . PHE A 1 825 ? 39.457 37.199 4.408 1.00 91.75 825 PHE A C 1
ATOM 6600 O O . PHE A 1 825 ? 40.196 38.077 4.849 1.00 91.75 825 PHE A O 1
ATOM 6607 N N . ARG A 1 826 ? 38.323 36.874 5.041 1.00 90.69 826 ARG A N 1
ATOM 6608 C CA . ARG A 1 826 ? 37.923 37.422 6.352 1.00 90.69 826 ARG A CA 1
ATOM 6609 C C . ARG A 1 826 ? 37.887 36.329 7.424 1.00 90.69 826 ARG A C 1
ATOM 6611 O O . ARG A 1 826 ? 37.966 35.156 7.088 1.00 90.69 826 ARG A O 1
ATOM 6618 N N . GLU A 1 827 ? 37.733 36.745 8.686 1.00 78.69 827 GLU A N 1
ATOM 6619 C CA . GLU A 1 827 ? 37.799 35.900 9.899 1.00 78.69 827 GLU A CA 1
ATOM 6620 C C . GLU A 1 827 ? 39.167 35.211 10.048 1.00 78.69 827 GLU A C 1
ATOM 6622 O O . GLU A 1 827 ? 39.340 34.067 9.639 1.00 78.69 827 GLU A O 1
ATOM 6627 N N . ASP A 1 828 ? 40.151 35.941 10.591 1.00 78.19 828 ASP A N 1
ATOM 6628 C CA . ASP A 1 828 ? 41.528 35.470 10.842 1.00 78.19 828 ASP A CA 1
ATOM 6629 C C . ASP A 1 828 ? 42.187 34.759 9.646 1.00 78.19 828 ASP A C 1
ATOM 6631 O O . ASP A 1 828 ? 42.966 33.814 9.783 1.00 78.19 828 ASP A O 1
ATOM 6635 N N . SER A 1 829 ? 41.862 35.226 8.438 1.00 87.00 829 SER A N 1
ATOM 6636 C CA . SER A 1 829 ? 42.334 34.616 7.205 1.00 87.00 829 SER A CA 1
ATOM 6637 C C . SER A 1 829 ? 43.737 35.076 6.823 1.00 87.00 829 SER A C 1
ATOM 6639 O O . SER A 1 829 ? 44.100 36.246 6.922 1.00 87.00 829 SER A O 1
ATOM 6641 N N . ILE A 1 830 ? 44.509 34.129 6.300 1.00 90.81 830 ILE A N 1
ATOM 6642 C CA . ILE A 1 830 ? 45.827 34.340 5.689 1.00 90.81 830 ILE A CA 1
ATOM 6643 C C . ILE A 1 830 ? 45.741 34.677 4.188 1.00 90.81 830 ILE A C 1
ATOM 6645 O O . ILE A 1 830 ? 46.770 34.872 3.532 1.00 90.81 830 ILE A O 1
ATOM 6649 N N . TYR A 1 831 ? 44.529 34.686 3.631 1.00 93.50 831 TYR A N 1
ATOM 6650 C CA . TYR A 1 831 ? 44.262 34.893 2.211 1.00 93.50 831 TYR A CA 1
ATOM 6651 C C . TYR A 1 831 ? 43.883 36.340 1.908 1.00 93.50 831 TYR A C 1
ATOM 6653 O O . TYR A 1 831 ? 43.392 37.057 2.776 1.00 93.50 831 TYR A O 1
ATOM 6661 N N . THR A 1 832 ? 44.072 36.768 0.660 1.00 91.44 832 THR A N 1
ATOM 6662 C CA . THR A 1 832 ? 43.624 38.087 0.190 1.00 91.44 832 THR A CA 1
ATOM 6663 C C . THR A 1 832 ? 42.667 37.970 -0.991 1.00 91.44 832 THR A C 1
ATOM 6665 O O . THR A 1 832 ? 42.806 37.082 -1.835 1.00 91.44 832 THR A O 1
ATOM 6668 N N . PHE A 1 833 ? 41.710 38.898 -1.073 1.00 88.88 833 PHE A N 1
ATOM 6669 C CA . PHE A 1 833 ? 40.715 38.942 -2.148 1.00 88.88 833 PHE A CA 1
ATOM 6670 C C . PHE A 1 833 ? 41.369 39.062 -3.533 1.00 88.88 833 PHE A C 1
ATOM 6672 O O . PHE A 1 833 ? 41.137 38.243 -4.423 1.00 88.88 833 PHE A O 1
ATOM 6679 N N . ASP A 1 834 ? 42.279 40.029 -3.679 1.00 85.31 834 ASP A N 1
ATOM 6680 C CA . ASP A 1 834 ? 42.924 40.328 -4.957 1.00 85.31 834 ASP A CA 1
ATOM 6681 C C . ASP A 1 834 ? 43.953 39.277 -5.381 1.00 85.31 834 ASP A C 1
ATOM 6683 O O . ASP A 1 834 ? 44.338 39.245 -6.541 1.00 85.31 834 ASP A O 1
ATOM 6687 N N . ARG A 1 835 ? 44.450 38.402 -4.504 1.00 87.50 835 ARG A N 1
ATOM 6688 C CA . ARG A 1 835 ? 45.407 37.359 -4.914 1.00 87.50 835 ARG A CA 1
ATOM 6689 C C . ARG A 1 835 ? 44.748 35.996 -4.962 1.00 87.50 835 ARG A C 1
ATOM 6691 O O . ARG A 1 835 ? 44.752 35.357 -6.008 1.00 87.50 835 ARG A O 1
ATOM 6698 N N . ASP A 1 836 ? 44.226 35.556 -3.828 1.00 92.38 836 ASP A N 1
ATOM 6699 C CA . ASP A 1 836 ? 43.868 34.162 -3.606 1.00 92.38 836 ASP A CA 1
ATOM 6700 C C . ASP A 1 836 ? 42.469 33.867 -4.137 1.00 92.38 836 ASP A C 1
ATOM 6702 O O . ASP A 1 836 ? 42.322 33.009 -5.001 1.00 92.38 836 ASP A O 1
ATOM 6706 N N . THR A 1 837 ? 41.461 34.642 -3.726 1.00 92.25 837 THR A N 1
ATOM 6707 C CA . THR A 1 837 ? 40.088 34.494 -4.239 1.00 92.25 837 THR A CA 1
ATOM 6708 C C . THR A 1 837 ? 40.040 34.689 -5.758 1.00 92.25 837 THR A C 1
ATOM 6710 O O . THR A 1 837 ? 39.400 33.910 -6.469 1.00 92.25 837 THR A O 1
ATOM 6713 N N . ARG A 1 838 ? 40.786 35.674 -6.280 1.00 91.12 838 ARG A N 1
ATOM 6714 C CA . ARG A 1 838 ? 40.931 35.892 -7.727 1.00 91.12 838 ARG A CA 1
ATOM 6715 C C . ARG A 1 838 ? 41.566 34.706 -8.453 1.00 91.12 838 ARG A C 1
ATOM 6717 O O . ARG A 1 838 ? 41.076 34.314 -9.510 1.00 91.12 838 ARG A O 1
ATOM 6724 N N . ALA A 1 839 ? 42.650 34.147 -7.912 1.00 91.88 839 ALA A N 1
ATOM 6725 C CA . ALA A 1 839 ? 43.285 32.976 -8.509 1.00 91.88 839 ALA A CA 1
ATOM 6726 C C . ALA A 1 839 ? 42.307 31.795 -8.578 1.00 91.88 839 ALA A C 1
ATOM 6728 O O . ALA A 1 839 ? 42.272 31.101 -9.591 1.00 91.88 839 ALA A O 1
ATOM 6729 N N . ASP A 1 840 ? 41.467 31.613 -7.556 1.00 95.69 840 ASP A N 1
ATOM 6730 C CA . ASP A 1 840 ? 40.509 30.510 -7.495 1.00 95.69 840 ASP A CA 1
ATOM 6731 C C . ASP A 1 840 ? 39.411 30.624 -8.557 1.00 95.69 840 ASP A C 1
ATOM 6733 O O . ASP A 1 840 ? 39.171 29.673 -9.303 1.00 95.69 840 ASP A O 1
ATOM 6737 N N . VAL A 1 841 ? 38.778 31.793 -8.688 1.00 95.50 841 VAL A N 1
ATOM 6738 C CA . VAL A 1 841 ? 37.732 31.993 -9.705 1.00 95.50 841 VAL A CA 1
ATOM 6739 C C . VAL A 1 841 ? 38.301 31.944 -11.126 1.00 95.50 841 VAL A C 1
ATOM 6741 O O . VAL A 1 841 ? 37.677 31.366 -12.018 1.00 95.50 841 VAL A O 1
ATOM 6744 N N . TYR A 1 842 ? 39.521 32.454 -11.348 1.00 94.69 842 TYR A N 1
ATOM 6745 C CA . TYR A 1 842 ? 40.181 32.343 -12.653 1.00 94.69 842 TYR A CA 1
ATOM 6746 C C . TYR A 1 842 ? 40.485 30.896 -13.003 1.00 94.69 842 TYR A C 1
ATOM 6748 O O . TYR A 1 842 ? 40.191 30.447 -14.114 1.00 94.69 842 TYR A O 1
ATOM 6756 N N . ARG A 1 843 ? 41.049 30.162 -12.045 1.00 95.19 843 ARG A N 1
ATOM 6757 C CA . ARG A 1 843 ? 41.392 28.758 -12.219 1.00 95.19 843 ARG A CA 1
ATOM 6758 C C . ARG A 1 843 ? 40.152 27.917 -12.502 1.00 95.19 843 ARG A C 1
ATOM 6760 O O . ARG A 1 843 ? 40.200 27.075 -13.390 1.00 95.19 843 ARG A O 1
ATOM 6767 N N . ALA A 1 844 ? 39.037 28.190 -11.829 1.00 97.50 844 ALA A N 1
ATOM 6768 C CA . ALA A 1 844 ? 37.769 27.508 -12.065 1.00 97.50 844 ALA A CA 1
ATOM 6769 C C . ALA A 1 844 ? 37.206 27.751 -13.475 1.00 97.50 844 ALA A C 1
ATOM 6771 O O . ALA A 1 844 ? 36.871 26.795 -14.173 1.00 97.50 844 ALA A O 1
ATOM 6772 N N . MET A 1 845 ? 37.160 29.005 -13.936 1.00 97.81 845 MET A N 1
ATOM 6773 C CA . MET A 1 845 ? 36.698 29.330 -15.294 1.00 97.81 845 MET A CA 1
ATOM 6774 C C . MET A 1 845 ? 37.573 28.679 -16.371 1.00 97.81 845 MET A C 1
ATOM 6776 O O . MET A 1 845 ? 37.070 28.126 -17.352 1.00 97.81 845 MET A O 1
ATOM 6780 N N . ARG A 1 846 ? 38.893 28.704 -16.170 1.00 96.50 846 ARG A N 1
ATOM 6781 C CA . ARG A 1 846 ? 39.856 28.049 -17.061 1.00 96.50 846 ARG A CA 1
ATOM 6782 C C . ARG A 1 846 ? 39.712 26.538 -17.061 1.00 96.50 846 ARG A C 1
ATOM 6784 O O . ARG A 1 846 ? 39.779 25.939 -18.128 1.00 96.50 846 ARG A O 1
ATOM 6791 N N . TYR A 1 847 ? 39.480 25.937 -15.897 1.00 95.56 847 TYR A N 1
ATOM 6792 C CA . TYR A 1 847 ? 39.248 24.504 -15.766 1.00 95.56 847 TYR A CA 1
ATOM 6793 C C . TYR A 1 847 ? 38.041 24.067 -16.603 1.00 95.56 847 TYR A C 1
ATOM 6795 O O . TYR A 1 847 ? 38.159 23.158 -17.419 1.00 95.56 847 TYR A O 1
ATOM 6803 N N . ILE A 1 848 ? 36.912 24.779 -16.493 1.00 97.31 848 ILE A N 1
ATOM 6804 C CA . ILE A 1 848 ? 35.714 24.496 -17.301 1.00 97.31 848 ILE A CA 1
ATOM 6805 C C . ILE A 1 848 ? 36.044 24.528 -18.799 1.00 97.31 848 ILE A C 1
ATOM 6807 O O . ILE A 1 848 ? 35.622 23.646 -19.541 1.00 97.31 848 ILE A O 1
ATOM 6811 N N . ARG A 1 849 ? 36.834 25.510 -19.253 1.00 97.38 849 ARG A N 1
ATOM 6812 C CA . ARG A 1 849 ? 37.245 25.611 -20.662 1.00 97.38 849 ARG A CA 1
ATOM 6813 C C . ARG A 1 849 ? 38.219 24.510 -21.084 1.00 97.38 849 ARG A C 1
ATOM 6815 O O . ARG A 1 849 ? 38.071 23.978 -22.178 1.00 97.38 849 ARG A O 1
ATOM 6822 N N . ALA A 1 850 ? 39.193 24.171 -20.241 1.00 94.88 850 ALA A N 1
ATOM 6823 C CA . ALA A 1 850 ? 40.187 23.133 -20.523 1.00 94.88 850 ALA A CA 1
ATOM 6824 C C . ALA A 1 850 ? 39.543 21.750 -20.671 1.00 94.88 850 ALA A C 1
ATOM 6826 O O . ALA A 1 850 ? 39.960 20.966 -21.519 1.00 94.88 850 ALA A O 1
ATOM 6827 N N . HIS A 1 851 ? 38.500 21.489 -19.884 1.00 91.69 851 HIS A N 1
ATOM 6828 C CA . HIS A 1 851 ? 37.791 20.212 -19.839 1.00 91.69 851 HIS A CA 1
ATOM 6829 C C . HIS A 1 851 ? 36.447 20.250 -20.580 1.00 91.69 851 HIS A C 1
ATOM 6831 O O . HIS A 1 851 ? 35.641 19.334 -20.453 1.00 91.69 851 HIS A O 1
ATOM 6837 N N . ALA A 1 852 ? 36.183 21.287 -21.381 1.00 90.00 852 ALA A N 1
ATOM 6838 C CA . ALA A 1 852 ? 34.885 21.484 -22.024 1.00 90.00 852 ALA A CA 1
ATOM 6839 C C . ALA A 1 852 ? 34.454 20.280 -22.884 1.00 90.00 852 ALA A C 1
ATOM 6841 O O . ALA A 1 852 ? 33.289 19.886 -22.860 1.00 90.00 852 ALA A O 1
ATOM 6842 N N . GLY A 1 853 ? 35.409 19.646 -23.575 1.00 82.06 853 GLY A N 1
ATOM 6843 C CA . GLY A 1 853 ? 35.162 18.450 -24.383 1.00 82.06 853 GLY A CA 1
ATOM 6844 C C . GLY A 1 853 ? 34.697 17.229 -23.580 1.00 82.06 853 GLY A C 1
ATOM 6845 O O . GLY A 1 853 ? 33.912 16.442 -24.096 1.00 82.06 853 GLY A O 1
ATOM 6846 N N . GLU A 1 854 ? 35.112 17.093 -22.316 1.00 81.12 854 GLU A N 1
ATOM 6847 C CA . GLU A 1 854 ? 34.711 15.977 -21.440 1.00 81.12 854 GLU A CA 1
ATOM 6848 C C . GLU A 1 854 ? 33.229 16.051 -21.056 1.00 81.12 854 GLU A C 1
ATOM 6850 O O . GLU A 1 854 ? 32.587 15.030 -20.829 1.00 81.12 854 GLU A O 1
ATOM 6855 N N . TRP A 1 855 ? 32.680 17.266 -21.021 1.00 77.25 855 TRP A N 1
ATOM 6856 C CA . TRP A 1 855 ? 31.327 17.550 -20.541 1.00 77.25 855 TRP A CA 1
ATOM 6857 C C . TRP A 1 855 ? 30.378 18.009 -21.654 1.00 77.25 855 TRP A C 1
ATOM 6859 O O . TRP A 1 855 ? 29.265 18.450 -21.367 1.00 77.25 855 TRP A O 1
ATOM 6869 N N . GLY A 1 856 ? 30.817 17.952 -22.917 1.00 85.69 856 GLY A N 1
ATOM 6870 C CA . GLY A 1 856 ? 30.043 18.436 -24.064 1.00 85.69 856 GLY A CA 1
ATOM 6871 C C . GLY A 1 856 ? 29.732 19.937 -24.004 1.00 85.69 856 GLY A C 1
ATOM 6872 O O . GLY A 1 856 ? 28.704 20.366 -24.521 1.00 85.69 856 GLY A O 1
ATOM 6873 N N . ILE A 1 857 ? 30.584 20.727 -23.346 1.00 95.62 857 ILE A N 1
ATOM 6874 C CA . ILE A 1 857 ? 30.406 22.169 -23.152 1.00 95.62 857 ILE A CA 1
ATOM 6875 C C . ILE A 1 857 ? 30.922 22.920 -24.382 1.00 95.62 857 ILE A C 1
ATOM 6877 O O . ILE A 1 857 ? 32.048 22.720 -24.839 1.00 95.62 857 ILE A O 1
ATOM 6881 N N . ASP A 1 858 ? 30.123 23.858 -24.877 1.00 96.12 858 ASP A N 1
ATOM 6882 C CA . ASP A 1 858 ? 30.558 24.865 -25.831 1.00 96.12 858 ASP A CA 1
ATOM 6883 C C . ASP A 1 858 ? 31.290 25.981 -25.079 1.00 96.12 858 ASP A C 1
ATOM 6885 O O . ASP A 1 858 ? 30.713 26.729 -24.286 1.00 96.12 858 ASP A O 1
ATOM 6889 N N . THR A 1 859 ? 32.587 26.119 -25.349 1.00 96.06 859 THR A N 1
ATOM 6890 C CA . THR A 1 859 ? 33.414 27.174 -24.749 1.00 96.06 859 THR A CA 1
ATOM 6891 C C . THR A 1 859 ? 32.922 28.595 -25.063 1.00 96.06 859 THR A C 1
ATOM 6893 O O . THR A 1 859 ? 33.297 29.526 -24.353 1.00 96.06 859 THR A O 1
ATOM 6896 N N . ALA A 1 860 ? 32.063 28.808 -26.062 1.00 96.00 860 ALA A N 1
ATOM 6897 C CA . ALA A 1 860 ? 31.419 30.100 -26.306 1.00 96.00 860 ALA A CA 1
ATOM 6898 C C . ALA A 1 860 ? 30.218 30.380 -25.375 1.00 96.00 860 ALA A C 1
ATOM 6900 O O . ALA A 1 860 ? 29.697 31.495 -25.378 1.00 96.00 860 ALA A O 1
ATOM 6901 N N . ARG A 1 861 ? 29.785 29.400 -24.570 1.00 97.50 861 ARG A N 1
ATOM 6902 C CA . ARG A 1 861 ? 28.585 29.435 -23.715 1.00 97.50 861 ARG A CA 1
ATOM 6903 C C . ARG A 1 861 ? 28.923 29.158 -22.244 1.00 97.50 861 ARG A C 1
ATOM 6905 O O . ARG A 1 861 ? 28.192 28.450 -21.553 1.00 97.50 861 ARG A O 1
ATOM 6912 N N . VAL A 1 862 ? 30.037 29.710 -21.757 1.00 98.44 862 VAL A N 1
ATOM 6913 C CA . VAL A 1 862 ? 30.485 29.541 -20.365 1.00 98.44 862 VAL A CA 1
ATOM 6914 C C . VAL A 1 862 ? 30.215 30.818 -19.574 1.00 98.44 862 VAL A C 1
ATOM 6916 O O . VAL A 1 862 ? 30.909 31.820 -19.744 1.00 98.44 862 VAL A O 1
ATOM 6919 N N . GLY A 1 863 ? 29.200 30.793 -18.717 1.00 98.44 863 GLY A N 1
ATOM 6920 C CA . GLY A 1 863 ? 28.803 31.918 -17.876 1.00 98.44 863 GLY A CA 1
ATOM 6921 C C . GLY A 1 863 ? 29.286 31.824 -16.434 1.00 98.44 863 GLY A C 1
ATOM 6922 O O . GLY A 1 863 ? 29.848 30.817 -16.001 1.00 98.44 863 GLY A O 1
ATOM 6923 N N . ILE A 1 864 ? 29.027 32.886 -15.675 1.00 98.62 864 ILE A N 1
ATOM 6924 C CA . ILE A 1 864 ? 29.274 32.940 -14.232 1.00 98.62 864 ILE A CA 1
ATOM 6925 C C . ILE A 1 864 ? 28.049 33.491 -13.495 1.00 98.62 864 ILE A C 1
ATOM 6927 O O . ILE A 1 864 ? 27.401 34.420 -13.976 1.00 98.62 864 ILE A O 1
ATOM 6931 N N . LEU A 1 865 ? 27.735 32.921 -12.336 1.00 98.69 865 LEU A N 1
ATOM 6932 C CA . LEU A 1 865 ? 26.663 33.322 -11.430 1.00 98.69 865 LEU A CA 1
ATOM 6933 C C . LEU A 1 865 ? 27.263 33.597 -10.053 1.00 98.69 865 LEU A C 1
ATOM 6935 O O . LEU A 1 865 ? 27.981 32.751 -9.532 1.00 98.69 865 LEU A O 1
ATOM 6939 N N . GLY A 1 866 ? 26.968 34.739 -9.440 1.00 97.75 866 GLY A N 1
ATOM 6940 C CA . GLY A 1 866 ? 27.466 35.050 -8.100 1.00 97.75 866 GLY A CA 1
ATOM 6941 C C . GLY A 1 866 ? 26.429 35.736 -7.222 1.00 97.75 866 GLY A C 1
ATOM 6942 O O . GLY A 1 866 ? 25.708 36.614 -7.691 1.00 97.75 866 GLY A O 1
ATOM 6943 N N . PHE A 1 867 ? 26.398 35.358 -5.944 1.00 97.56 867 PHE A N 1
ATOM 6944 C CA . PHE A 1 867 ? 25.489 35.903 -4.930 1.00 97.56 867 PHE A CA 1
ATOM 6945 C C . PHE A 1 867 ? 26.266 36.704 -3.882 1.00 97.56 867 PHE A C 1
ATOM 6947 O O . PHE A 1 867 ? 27.270 36.206 -3.379 1.00 97.56 867 PHE A O 1
ATOM 6954 N N . SER A 1 868 ? 25.842 37.918 -3.513 1.00 95.25 868 SER A N 1
ATOM 6955 C CA . SER A 1 868 ? 26.481 38.709 -2.436 1.00 95.25 868 SER A CA 1
ATOM 6956 C C . SER A 1 868 ? 28.010 38.820 -2.630 1.00 95.25 868 SER A C 1
ATOM 6958 O O . SER A 1 868 ? 28.475 39.215 -3.701 1.00 95.25 868 SER A O 1
ATOM 6960 N N . ALA A 1 869 ? 28.810 38.404 -1.645 1.00 95.00 869 ALA A N 1
ATOM 6961 C CA . ALA A 1 869 ? 30.271 38.263 -1.718 1.00 95.00 869 ALA A CA 1
ATOM 6962 C C . ALA A 1 869 ? 30.769 37.337 -2.854 1.00 95.00 869 ALA A C 1
ATOM 6964 O O . ALA A 1 869 ? 31.856 37.522 -3.407 1.00 95.00 869 ALA A O 1
ATOM 6965 N N . GLY A 1 870 ? 29.977 36.342 -3.238 1.00 96.38 870 GLY A N 1
ATOM 6966 C CA . GLY A 1 870 ? 30.201 35.510 -4.416 1.00 96.38 870 GLY A CA 1
ATOM 6967 C C . GLY A 1 870 ? 29.945 36.273 -5.718 1.00 96.38 870 GLY A C 1
ATOM 6968 O O . GLY A 1 870 ? 30.612 36.024 -6.717 1.00 96.38 870 GLY A O 1
ATOM 6969 N N . GLY A 1 871 ? 29.065 37.277 -5.696 1.00 94.69 871 GLY A N 1
ATOM 6970 C CA . GLY A 1 871 ? 28.900 38.266 -6.764 1.00 94.69 871 GLY A CA 1
ATOM 6971 C C . GLY A 1 871 ? 30.142 39.143 -6.944 1.00 94.69 871 GLY A C 1
ATOM 6972 O O . GLY A 1 871 ? 30.560 39.389 -8.072 1.00 94.69 871 GLY A O 1
ATOM 6973 N N . GLU A 1 872 ? 30.799 39.531 -5.847 1.00 93.44 872 GLU A N 1
ATOM 6974 C CA . GLU A 1 872 ? 32.110 40.204 -5.888 1.00 93.44 872 GLU A CA 1
ATOM 6975 C C . GLU A 1 872 ? 33.193 39.281 -6.472 1.00 93.44 872 GLU A C 1
ATOM 6977 O O . GLU A 1 872 ? 34.020 39.695 -7.281 1.00 93.44 872 GLU A O 1
ATOM 6982 N N . THR A 1 873 ? 33.161 37.998 -6.105 1.00 94.69 873 THR A N 1
ATOM 6983 C CA . THR A 1 873 ? 34.075 36.982 -6.649 1.00 94.69 873 THR A CA 1
ATOM 6984 C C . THR A 1 873 ? 33.867 36.790 -8.154 1.00 94.69 873 THR A C 1
ATOM 6986 O O . THR A 1 873 ? 34.833 36.770 -8.916 1.00 94.69 873 THR A O 1
ATOM 6989 N N . ALA A 1 874 ? 32.615 36.719 -8.608 1.00 95.25 874 ALA A N 1
ATOM 6990 C CA . ALA A 1 874 ? 32.277 36.632 -10.025 1.00 95.25 874 ALA A CA 1
ATOM 6991 C C . ALA A 1 874 ? 32.691 37.896 -10.804 1.00 95.25 874 ALA A C 1
ATOM 6993 O O . ALA A 1 874 ? 33.173 37.804 -11.938 1.00 95.25 874 ALA A O 1
ATOM 6994 N N . ALA A 1 875 ? 32.576 39.071 -10.177 1.00 92.00 875 ALA A N 1
ATOM 6995 C CA . ALA A 1 875 ? 32.987 40.354 -10.742 1.00 92.00 875 ALA A CA 1
ATOM 6996 C C . ALA A 1 875 ? 34.488 40.397 -11.095 1.00 92.00 875 ALA A C 1
ATOM 6998 O O . ALA A 1 875 ? 34.847 40.978 -12.122 1.00 92.00 875 ALA A O 1
ATOM 6999 N N . LEU A 1 876 ? 35.354 39.715 -10.330 1.00 90.38 876 LEU A N 1
ATOM 7000 C CA . LEU A 1 876 ? 36.786 39.605 -10.646 1.00 90.38 876 LEU A CA 1
ATOM 7001 C C . LEU A 1 876 ? 37.021 38.989 -12.033 1.00 90.38 876 LEU A C 1
ATOM 7003 O O . LEU A 1 876 ? 37.889 39.460 -12.765 1.00 90.38 876 LEU A O 1
ATOM 7007 N N . ALA A 1 877 ? 36.250 37.969 -12.419 1.00 91.44 877 ALA A N 1
ATOM 7008 C CA . ALA A 1 877 ? 36.352 37.331 -13.734 1.00 91.44 877 ALA A CA 1
ATOM 7009 C C . ALA A 1 877 ? 35.617 38.109 -14.839 1.00 91.44 877 ALA A C 1
ATOM 7011 O O . ALA A 1 877 ? 36.080 38.138 -15.980 1.00 91.44 877 ALA A O 1
ATOM 7012 N N . ALA A 1 878 ? 34.490 38.747 -14.513 1.00 91.06 878 ALA A N 1
ATOM 7013 C CA . ALA A 1 878 ? 33.672 39.472 -15.484 1.00 91.06 878 ALA A CA 1
ATOM 7014 C C . ALA A 1 878 ? 34.296 40.808 -15.935 1.00 91.06 878 ALA A C 1
ATOM 7016 O O . ALA A 1 878 ? 34.202 41.151 -17.116 1.00 91.06 878 ALA A O 1
ATOM 7017 N N . TYR A 1 879 ? 34.940 41.550 -15.025 1.00 86.56 879 TYR A N 1
ATOM 7018 C CA . TYR A 1 879 ? 35.299 42.960 -15.255 1.00 86.56 879 TYR A CA 1
ATOM 7019 C C . TYR A 1 879 ? 36.790 43.280 -15.271 1.00 86.56 879 TYR A C 1
ATOM 7021 O O . TYR A 1 879 ? 37.163 44.399 -15.616 1.00 86.56 879 TYR A O 1
ATOM 7029 N N . SER A 1 880 ? 37.659 42.346 -14.894 1.00 79.25 880 SER A N 1
ATOM 7030 C CA . SER A 1 880 ? 39.096 42.614 -14.920 1.00 79.25 880 SER A CA 1
ATOM 7031 C C . SER A 1 880 ? 39.591 42.812 -16.355 1.00 79.25 880 SER A C 1
ATOM 7033 O O . SER A 1 880 ? 39.360 41.960 -17.204 1.00 79.25 880 SER A O 1
ATOM 7035 N N . ASP A 1 881 ? 40.345 43.883 -16.613 1.00 65.31 881 ASP A N 1
ATOM 7036 C CA . ASP A 1 881 ? 41.016 44.125 -17.906 1.00 65.31 881 ASP A CA 1
ATOM 7037 C C . ASP A 1 881 ? 42.552 44.084 -17.824 1.00 65.31 881 ASP A C 1
ATOM 7039 O O . ASP A 1 881 ? 43.236 44.174 -18.841 1.00 65.31 881 ASP A O 1
ATOM 7043 N N . GLY A 1 882 ? 43.104 43.881 -16.621 1.00 55.62 882 GLY A N 1
ATOM 7044 C CA . GLY A 1 882 ? 44.535 43.679 -16.364 1.00 55.62 882 GLY A CA 1
ATOM 7045 C C . GLY A 1 882 ? 45.019 44.294 -15.040 1.00 55.62 882 GLY A C 1
ATOM 7046 O O . GLY A 1 882 ? 44.587 45.380 -14.673 1.00 55.62 882 GLY A O 1
ATOM 7047 N N . GLY A 1 883 ? 45.934 43.600 -14.338 1.00 48.28 883 GLY A N 1
ATOM 7048 C CA . GLY A 1 883 ? 46.716 44.091 -13.178 1.00 48.28 883 GLY A CA 1
ATOM 7049 C C . GLY A 1 883 ? 46.831 43.095 -12.003 1.00 48.28 883 GLY A C 1
ATOM 7050 O O . GLY A 1 883 ? 46.011 42.189 -11.914 1.00 48.28 883 GLY A O 1
ATOM 7051 N N . PRO A 1 884 ? 47.776 43.273 -11.054 1.00 46.50 884 PRO A N 1
ATOM 7052 C CA . PRO A 1 884 ? 49.182 42.870 -11.152 1.00 46.50 884 PRO A CA 1
ATOM 7053 C C . PRO A 1 884 ? 49.412 41.342 -11.056 1.00 46.50 884 PRO A C 1
ATOM 7055 O O . PRO A 1 884 ? 48.542 40.575 -10.641 1.00 46.50 884 PRO A O 1
ATOM 7058 N N . SER A 1 885 ? 50.631 40.938 -11.423 1.00 46.84 885 SER A N 1
ATOM 7059 C CA . SER A 1 885 ? 51.209 39.589 -11.395 1.00 46.84 885 SER A CA 1
ATOM 7060 C C . SER A 1 885 ? 51.079 38.888 -10.031 1.00 46.84 885 SER A C 1
ATOM 7062 O O . SER A 1 885 ? 51.899 39.081 -9.135 1.00 46.84 885 SER A O 1
ATOM 7064 N N . GLY A 1 886 ? 50.052 38.054 -9.884 1.00 54.38 886 GLY A N 1
ATOM 7065 C CA . GLY A 1 886 ? 49.929 37.029 -8.843 1.00 54.38 886 GLY A CA 1
ATOM 7066 C C . GLY A 1 886 ? 49.659 35.657 -9.473 1.00 54.38 886 GLY A C 1
ATOM 7067 O O . GLY A 1 886 ? 49.557 35.560 -10.696 1.00 54.38 886 GLY A O 1
ATOM 7068 N N . SER A 1 887 ? 49.498 34.611 -8.654 1.00 51.12 887 SER A N 1
ATOM 7069 C CA . SER A 1 887 ? 49.392 33.182 -9.031 1.00 51.12 887 SER A CA 1
ATOM 7070 C C . SER A 1 887 ? 48.230 32.784 -9.967 1.00 51.12 887 SER A C 1
ATOM 7072 O O . SER A 1 887 ? 48.021 31.598 -10.196 1.00 51.12 887 SER A O 1
ATOM 7074 N N . GLY A 1 888 ? 47.490 33.747 -10.532 1.00 55.56 888 GLY A N 1
ATOM 7075 C CA . GLY A 1 888 ? 46.422 33.537 -11.517 1.00 55.56 888 GLY A CA 1
ATOM 7076 C C . GLY A 1 888 ? 46.659 34.161 -12.902 1.00 55.56 888 GLY A C 1
ATOM 7077 O O . GLY A 1 888 ? 45.883 33.882 -13.813 1.00 55.56 888 GLY A O 1
ATOM 7078 N N . GLY A 1 889 ? 47.699 34.978 -13.115 1.00 67.62 889 GLY A N 1
ATOM 7079 C CA . GLY A 1 889 ? 47.958 35.624 -14.416 1.00 67.62 889 GLY A CA 1
ATOM 7080 C C . GLY A 1 889 ? 46.838 36.575 -14.903 1.00 67.62 889 GLY A C 1
ATOM 7081 O O . GLY A 1 889 ? 45.901 36.875 -14.159 1.00 67.62 889 GLY A O 1
ATOM 7082 N N . PRO A 1 890 ? 46.912 37.097 -16.143 1.00 79.38 890 PRO A N 1
ATOM 7083 C CA . PRO A 1 890 ? 45.871 37.959 -16.707 1.00 79.38 890 PRO A CA 1
ATOM 7084 C C . PRO A 1 890 ? 44.582 37.171 -16.993 1.00 79.38 890 PRO A C 1
ATOM 7086 O O . PRO A 1 890 ? 44.624 35.991 -17.338 1.00 79.38 890 PRO A O 1
ATOM 7089 N N . VAL A 1 891 ? 43.418 37.832 -16.934 1.00 85.50 891 VAL A N 1
ATOM 7090 C CA . VAL A 1 891 ? 42.114 37.193 -17.227 1.00 85.50 891 VAL A CA 1
ATOM 7091 C C . VAL A 1 891 ? 42.053 36.600 -18.645 1.00 85.50 891 VAL A C 1
ATOM 7093 O O . VAL A 1 891 ? 41.312 35.655 -18.906 1.00 85.50 891 VAL A O 1
ATOM 7096 N N . ALA A 1 892 ? 42.851 37.134 -19.575 1.00 86.19 892 ALA A N 1
ATOM 7097 C CA . ALA A 1 892 ? 42.971 36.633 -20.942 1.00 86.19 892 ALA A CA 1
ATOM 7098 C C . ALA A 1 892 ? 43.662 35.257 -21.030 1.00 86.19 892 ALA A C 1
ATOM 7100 O O . ALA A 1 892 ? 43.501 34.576 -22.036 1.00 86.19 892 ALA A O 1
ATOM 7101 N N . GLY A 1 893 ? 44.362 34.834 -19.973 1.00 86.88 893 GLY A N 1
ATOM 7102 C CA . GLY A 1 893 ? 45.275 33.691 -19.996 1.00 86.88 893 GLY A CA 1
ATOM 7103 C C . GLY A 1 893 ? 46.708 34.124 -20.302 1.00 86.88 893 GLY A C 1
ATOM 7104 O O . GLY A 1 893 ? 46.937 35.182 -20.891 1.00 86.88 893 GLY A O 1
ATOM 7105 N N . ASP A 1 894 ? 47.676 33.320 -19.872 1.00 87.25 894 ASP A N 1
ATOM 7106 C CA . ASP A 1 894 ? 49.094 33.510 -20.189 1.00 87.25 894 ASP A CA 1
ATOM 7107 C C . ASP A 1 894 ? 49.546 32.415 -21.169 1.00 87.25 894 ASP A C 1
ATOM 7109 O O . ASP A 1 894 ? 49.727 31.271 -20.750 1.00 87.25 894 ASP A O 1
ATOM 7113 N N . PRO A 1 895 ? 49.760 32.729 -22.462 1.00 86.69 895 PRO A N 1
ATOM 7114 C CA . PRO A 1 895 ? 50.177 31.745 -23.464 1.00 86.69 895 PRO A CA 1
ATOM 7115 C C . PRO A 1 895 ? 51.477 31.006 -23.120 1.00 86.69 895 PRO A C 1
ATOM 7117 O O . PRO A 1 895 ? 51.726 29.925 -23.655 1.00 86.69 895 PRO A O 1
ATOM 7120 N N . THR A 1 896 ? 52.302 31.580 -22.239 1.00 88.00 896 THR A N 1
ATOM 7121 C CA . THR A 1 896 ? 53.593 31.030 -21.812 1.00 88.00 896 THR A CA 1
ATOM 7122 C C . THR A 1 896 ? 53.520 30.248 -20.499 1.00 88.00 896 THR A C 1
ATOM 7124 O O . THR A 1 896 ? 54.532 29.688 -20.075 1.00 88.00 896 THR A O 1
ATOM 7127 N N . ALA A 1 897 ? 52.340 30.149 -19.872 1.00 86.12 897 ALA A N 1
ATOM 7128 C CA . ALA A 1 897 ? 52.177 29.445 -18.607 1.00 86.12 897 ALA A CA 1
ATOM 7129 C C . ALA A 1 897 ? 52.601 27.969 -18.703 1.00 86.12 897 ALA A C 1
ATOM 7131 O O . ALA A 1 897 ? 52.291 27.257 -19.671 1.00 86.12 897 ALA A O 1
ATOM 7132 N N . ALA A 1 898 ? 53.300 27.505 -17.664 1.00 85.88 898 ALA A N 1
ATOM 7133 C CA . ALA A 1 898 ? 53.748 26.120 -17.552 1.00 85.88 898 ALA A CA 1
ATOM 7134 C C . ALA A 1 898 ? 52.559 25.147 -17.519 1.00 85.88 898 ALA A C 1
ATOM 7136 O O . ALA A 1 898 ? 52.582 24.126 -18.203 1.00 85.88 898 ALA A O 1
ATOM 7137 N N . ASP A 1 899 ? 51.503 25.501 -16.784 1.00 86.56 899 ASP A N 1
ATOM 7138 C CA . ASP A 1 899 ? 50.251 24.755 -16.751 1.00 86.56 899 ASP A CA 1
ATOM 7139 C C . ASP A 1 899 ? 49.354 25.143 -17.947 1.00 86.56 899 ASP A C 1
ATOM 7141 O O . ASP A 1 899 ? 48.994 26.318 -18.083 1.00 86.56 899 ASP A O 1
ATOM 7145 N N . PRO A 1 900 ? 48.964 24.191 -18.819 1.00 89.94 900 PRO A N 1
ATOM 7146 C CA . PRO A 1 900 ? 48.088 24.457 -19.959 1.00 89.94 900 PRO A CA 1
ATOM 7147 C C . PRO A 1 900 ? 46.741 25.093 -19.599 1.00 89.94 900 PRO A C 1
ATOM 7149 O O . PRO A 1 900 ? 46.212 25.863 -20.401 1.00 89.94 900 PRO A O 1
ATOM 7152 N N . VAL A 1 901 ? 46.196 24.817 -18.409 1.00 90.81 901 VAL A N 1
ATOM 7153 C CA . VAL A 1 901 ? 44.933 25.416 -17.949 1.00 90.81 901 VAL A CA 1
ATOM 7154 C C . VAL A 1 901 ? 45.087 26.934 -17.814 1.00 90.81 901 VAL A C 1
ATOM 7156 O O . VAL A 1 901 ? 44.196 27.683 -18.211 1.00 90.81 901 VAL A O 1
ATOM 7159 N N . ASP A 1 902 ? 46.244 27.413 -17.349 1.00 89.81 902 ASP A N 1
ATOM 7160 C CA . ASP A 1 902 ? 46.511 28.843 -17.140 1.00 89.81 902 ASP A CA 1
ATOM 7161 C C . ASP A 1 902 ? 46.739 29.638 -18.434 1.00 89.81 902 ASP A C 1
ATOM 7163 O O . ASP A 1 902 ? 46.723 30.873 -18.420 1.00 89.81 902 ASP A O 1
ATOM 7167 N N . ARG A 1 903 ? 46.852 28.943 -19.572 1.00 92.56 903 ARG A N 1
ATOM 7168 C CA . ARG A 1 903 ? 46.899 29.558 -20.908 1.00 92.56 903 ARG A CA 1
ATOM 7169 C C . ARG A 1 903 ? 45.531 30.013 -21.403 1.00 92.56 903 ARG A C 1
ATOM 7171 O O . ARG A 1 903 ? 45.458 30.816 -22.328 1.00 92.56 903 ARG A O 1
ATOM 7178 N N . LEU A 1 904 ? 44.451 29.495 -20.817 1.00 94.25 904 LEU A N 1
ATOM 7179 C CA . LEU A 1 904 ? 43.086 29.782 -21.244 1.00 94.25 904 LEU A CA 1
ATOM 7180 C C . LEU A 1 904 ? 42.543 31.056 -20.589 1.00 94.25 904 LEU A C 1
ATOM 7182 O O . LEU A 1 904 ? 42.974 31.476 -19.511 1.00 94.25 904 LEU A O 1
ATOM 7186 N N . SER A 1 905 ? 41.547 31.668 -21.226 1.00 92.75 905 SER A N 1
ATOM 7187 C CA . SER A 1 905 ? 40.879 32.832 -20.651 1.00 92.75 905 SER A CA 1
ATOM 7188 C C . SER A 1 905 ? 39.970 32.438 -19.486 1.00 92.75 905 SER A C 1
ATOM 7190 O O . SER A 1 905 ? 39.183 31.503 -19.580 1.00 92.75 905 SER A O 1
ATOM 7192 N N . ALA A 1 906 ? 40.026 33.204 -18.402 1.00 94.31 906 ALA A N 1
ATOM 7193 C CA . ALA A 1 906 ? 39.080 33.126 -17.296 1.00 94.31 906 ALA A CA 1
ATOM 7194 C C . ALA A 1 906 ? 37.803 33.960 -17.529 1.00 94.31 906 ALA A C 1
ATOM 7196 O O . ALA A 1 906 ? 36.902 33.938 -16.694 1.00 94.31 906 ALA A O 1
ATOM 7197 N N . ARG A 1 907 ? 37.712 34.714 -18.634 1.00 94.12 907 ARG A N 1
ATOM 7198 C CA . ARG A 1 907 ? 36.589 35.622 -18.887 1.00 94.12 907 ARG A CA 1
ATOM 7199 C C . ARG A 1 907 ? 35.309 34.820 -19.193 1.00 94.12 907 ARG A C 1
ATOM 7201 O O . ARG A 1 907 ? 35.348 33.935 -20.059 1.00 94.12 907 ARG A O 1
ATOM 7208 N N . PRO A 1 908 ? 34.182 35.093 -18.513 1.00 96.88 908 PRO A N 1
ATOM 7209 C CA . PRO A 1 908 ? 32.898 34.481 -18.839 1.00 96.88 908 PRO A CA 1
ATOM 7210 C C . PRO A 1 908 ? 32.306 35.089 -20.118 1.00 96.88 908 PRO A C 1
ATOM 7212 O O . PRO A 1 908 ? 32.608 36.224 -20.481 1.00 96.88 908 PRO A O 1
ATOM 7215 N N . ASN A 1 909 ? 31.444 34.334 -20.793 1.00 97.69 909 ASN A N 1
ATOM 7216 C CA . ASN A 1 909 ? 30.683 34.785 -21.958 1.00 97.69 909 ASN A CA 1
ATOM 7217 C C . ASN A 1 909 ? 29.439 35.596 -21.564 1.00 97.69 909 ASN A C 1
ATOM 7219 O O . ASN A 1 909 ? 29.005 36.448 -22.331 1.00 97.69 909 ASN A O 1
ATOM 7223 N N . PHE A 1 910 ? 28.891 35.348 -20.373 1.00 98.38 910 PHE A N 1
ATOM 7224 C CA . PHE A 1 910 ? 27.763 36.066 -19.780 1.00 98.38 910 PHE A CA 1
ATOM 7225 C C . PHE A 1 910 ? 27.872 36.035 -18.245 1.00 98.38 910 PHE A C 1
ATOM 7227 O O . PHE A 1 910 ? 28.459 35.103 -17.687 1.00 98.38 910 PHE A O 1
ATOM 7234 N N . ALA A 1 911 ? 27.334 37.040 -17.553 1.00 97.88 911 ALA A N 1
ATOM 7235 C CA . ALA A 1 911 ? 27.406 37.142 -16.093 1.00 97.88 911 ALA A CA 1
ATOM 7236 C C . ALA A 1 911 ? 26.021 37.330 -15.461 1.00 97.88 911 ALA A C 1
ATOM 7238 O O . ALA A 1 911 ? 25.187 38.072 -15.964 1.00 97.88 911 ALA A O 1
ATOM 7239 N N . MET A 1 912 ? 25.776 36.675 -14.332 1.00 98.38 912 MET A N 1
ATOM 7240 C CA . MET A 1 912 ? 24.543 36.800 -13.558 1.00 98.38 912 MET A CA 1
ATOM 7241 C C . MET A 1 912 ? 24.935 37.164 -12.127 1.00 98.38 912 MET A C 1
ATOM 7243 O O . MET A 1 912 ? 25.639 36.403 -11.466 1.00 98.38 912 MET A O 1
ATOM 7247 N N . LEU A 1 913 ? 24.561 38.351 -11.657 1.00 97.06 913 LEU A N 1
ATOM 7248 C CA . LEU A 1 913 ? 24.972 38.846 -10.344 1.00 97.06 913 LEU A CA 1
ATOM 7249 C C . LEU A 1 913 ? 23.744 39.162 -9.492 1.00 97.06 913 LEU A C 1
ATOM 7251 O O . LEU A 1 913 ? 22.923 40.012 -9.840 1.00 97.06 913 LEU A O 1
ATOM 7255 N N . VAL A 1 914 ? 23.650 38.474 -8.360 1.00 97.25 914 VAL A N 1
ATOM 7256 C CA . VAL A 1 914 ? 22.530 38.525 -7.422 1.00 97.25 914 VAL A CA 1
ATOM 7257 C C . VAL A 1 914 ? 23.004 39.278 -6.178 1.00 97.25 914 VAL A C 1
ATOM 7259 O O . VAL A 1 914 ? 23.937 38.837 -5.506 1.00 97.25 914 VAL A O 1
ATOM 7262 N N . TYR A 1 915 ? 22.429 40.461 -5.937 1.00 95.06 915 TYR A N 1
ATOM 7263 C CA . TYR A 1 915 ? 22.789 41.427 -4.887 1.00 95.06 915 TYR A CA 1
ATOM 7264 C C . TYR A 1 915 ? 24.313 41.544 -4.640 1.00 95.06 915 TYR A C 1
ATOM 7266 O O . TYR A 1 915 ? 24.772 41.387 -3.511 1.00 95.06 915 TYR A O 1
ATOM 7274 N N . PRO A 1 916 ? 25.144 41.785 -5.676 1.00 93.69 916 PRO A N 1
ATOM 7275 C CA . PRO A 1 916 ? 26.594 41.764 -5.541 1.00 93.69 916 PRO A CA 1
ATOM 7276 C C . PRO A 1 916 ? 27.114 42.995 -4.777 1.00 93.69 916 PRO A C 1
ATOM 7278 O O . PRO A 1 916 ? 26.692 44.127 -5.036 1.00 93.69 916 PRO A O 1
ATOM 7281 N N . GLY A 1 917 ? 28.098 42.799 -3.895 1.00 84.44 917 GLY A N 1
ATOM 7282 C CA . GLY A 1 917 ? 28.842 43.895 -3.268 1.00 84.44 917 GLY A CA 1
ATOM 7283 C C . GLY A 1 917 ? 28.808 43.948 -1.732 1.00 84.44 917 GLY A C 1
ATOM 7284 O O . GLY A 1 917 ? 28.385 42.989 -1.082 1.00 84.44 917 GLY A O 1
ATOM 7285 N N . PRO A 1 918 ? 29.283 45.077 -1.155 1.00 74.75 918 PRO A N 1
ATOM 7286 C CA . PRO A 1 918 ? 29.679 46.316 -1.843 1.00 74.75 918 PRO A CA 1
ATOM 7287 C C . PRO A 1 918 ? 31.121 46.345 -2.394 1.00 74.75 918 PRO A C 1
ATOM 7289 O O . PRO A 1 918 ? 31.465 47.300 -3.091 1.00 74.75 918 PRO A O 1
ATOM 7292 N N . LEU A 1 919 ? 31.974 45.360 -2.098 1.00 75.94 919 LEU A N 1
ATOM 7293 C CA . LEU A 1 919 ? 33.378 45.337 -2.532 1.00 75.94 919 LEU A CA 1
ATOM 7294 C C . LEU A 1 919 ? 33.526 44.781 -3.958 1.00 75.94 919 LEU A C 1
ATOM 7296 O O . LEU A 1 919 ? 32.665 44.071 -4.461 1.00 75.94 919 LEU A O 1
ATOM 7300 N N . GLY A 1 920 ? 34.627 45.111 -4.638 1.00 68.44 920 GLY A N 1
ATOM 7301 C CA . GLY A 1 920 ? 34.967 44.513 -5.939 1.00 68.44 920 GLY A CA 1
ATOM 7302 C C . GLY A 1 920 ? 34.056 44.897 -7.115 1.00 68.44 920 GLY A C 1
ATOM 7303 O O . GLY A 1 920 ? 34.272 44.424 -8.228 1.00 68.44 920 GLY A O 1
ATOM 7304 N N . ILE A 1 921 ? 33.065 45.767 -6.900 1.00 81.19 921 ILE A N 1
ATOM 7305 C CA . ILE A 1 921 ? 32.237 46.338 -7.965 1.00 81.19 921 ILE A CA 1
ATOM 7306 C C . ILE A 1 921 ? 33.011 47.478 -8.636 1.00 81.19 921 ILE A C 1
ATOM 7308 O O . ILE A 1 921 ? 33.361 48.439 -7.948 1.00 81.19 921 ILE A O 1
ATOM 7312 N N . PRO A 1 922 ? 33.288 47.411 -9.948 1.00 82.56 922 PRO A N 1
ATOM 7313 C CA . PRO A 1 922 ? 34.086 48.428 -10.617 1.00 82.56 922 PRO A CA 1
ATOM 7314 C C . PRO A 1 922 ? 33.287 49.716 -10.860 1.00 82.56 922 PRO A C 1
ATOM 7316 O O . PRO A 1 922 ? 32.097 49.677 -11.171 1.00 82.56 922 PRO A O 1
ATOM 7319 N N . ASP A 1 923 ? 33.971 50.862 -10.817 1.00 80.06 923 ASP A N 1
ATOM 7320 C CA . ASP A 1 923 ? 33.384 52.163 -11.184 1.00 80.06 923 ASP A CA 1
ATOM 7321 C C . ASP A 1 923 ? 33.191 52.326 -12.700 1.00 80.06 923 ASP A C 1
ATOM 7323 O O . ASP A 1 923 ? 32.451 53.197 -13.161 1.00 80.06 923 ASP A O 1
ATOM 7327 N N . ARG A 1 924 ? 33.884 51.508 -13.501 1.00 82.94 924 ARG A N 1
ATOM 7328 C CA . ARG A 1 924 ? 33.807 51.513 -14.964 1.00 82.94 924 ARG A CA 1
ATOM 7329 C C . ARG A 1 924 ? 33.709 50.092 -15.491 1.00 82.94 924 ARG A C 1
ATOM 7331 O O . ARG A 1 924 ? 34.448 49.214 -15.060 1.00 82.94 924 ARG A O 1
ATOM 7338 N N . VAL A 1 925 ? 32.832 49.902 -16.469 1.00 88.31 925 VAL A N 1
ATOM 7339 C CA . VAL A 1 925 ? 32.714 48.665 -17.240 1.00 88.31 925 VAL A CA 1
ATOM 7340 C C . VAL A 1 925 ? 33.356 48.909 -18.600 1.00 88.31 925 VAL A C 1
ATOM 7342 O O . VAL A 1 925 ? 33.197 49.972 -19.197 1.00 88.31 925 VAL A O 1
ATOM 7345 N N . SER A 1 926 ? 34.136 47.943 -19.061 1.00 86.56 926 SER A N 1
ATOM 7346 C CA . SER A 1 926 ? 34.796 47.986 -20.361 1.00 86.56 926 SER A CA 1
ATOM 7347 C C . SER A 1 926 ? 33.901 47.447 -21.465 1.00 86.56 926 SER A C 1
ATOM 7349 O O . SER A 1 926 ? 33.020 46.630 -21.210 1.00 86.56 926 SER A O 1
ATOM 7351 N N . ALA A 1 927 ? 34.159 47.860 -22.706 1.00 87.88 927 ALA A N 1
ATOM 7352 C CA . ALA A 1 927 ? 33.431 47.375 -23.880 1.00 87.88 927 ALA A CA 1
ATOM 7353 C C . ALA A 1 927 ? 33.585 45.856 -24.106 1.00 87.88 927 ALA A C 1
ATOM 7355 O O . ALA A 1 927 ? 32.781 45.257 -24.811 1.00 87.88 927 ALA A O 1
ATOM 7356 N N . ASN A 1 928 ? 34.596 45.228 -23.491 1.00 85.31 928 ASN A N 1
ATOM 7357 C CA . ASN A 1 928 ? 34.833 43.782 -23.550 1.00 85.31 928 ASN A CA 1
ATOM 7358 C C . ASN A 1 928 ? 34.173 43.004 -22.393 1.00 85.31 928 ASN A C 1
ATOM 7360 O O . ASN A 1 928 ? 34.448 41.813 -22.219 1.00 85.31 928 ASN A O 1
ATOM 7364 N N . ALA A 1 929 ? 33.360 43.663 -21.562 1.00 90.31 929 ALA A N 1
ATOM 7365 C CA . ALA A 1 929 ? 32.612 42.995 -20.505 1.00 90.31 929 ALA A CA 1
ATOM 7366 C C . ALA A 1 929 ? 31.530 42.061 -21.089 1.00 90.31 929 ALA A C 1
ATOM 7368 O O . ALA A 1 929 ? 30.977 42.345 -22.155 1.00 90.31 929 ALA A O 1
ATOM 7369 N N . PRO A 1 930 ? 31.216 40.945 -20.410 1.00 94.94 930 PRO A N 1
ATOM 7370 C CA . PRO A 1 930 ? 30.134 40.055 -20.823 1.00 94.94 930 PRO A CA 1
ATOM 7371 C C . PRO A 1 930 ? 28.765 40.736 -20.659 1.00 94.94 930 PRO A C 1
ATOM 7373 O O . PRO A 1 930 ? 28.613 41.525 -19.731 1.00 94.94 930 PRO A O 1
ATOM 7376 N N . PRO A 1 931 ? 27.736 40.396 -21.459 1.00 97.38 931 PRO A N 1
ATOM 7377 C CA . PRO A 1 931 ? 26.355 40.748 -21.140 1.00 97.38 931 PRO A CA 1
ATOM 7378 C C . PRO A 1 931 ? 25.967 40.268 -19.738 1.00 97.38 931 PRO A C 1
ATOM 7380 O O . PRO A 1 931 ? 26.382 39.175 -19.330 1.00 97.38 931 PRO A O 1
ATOM 7383 N N . ALA A 1 932 ? 25.153 41.050 -19.024 1.00 97.62 932 ALA A N 1
ATOM 7384 C CA . ALA A 1 932 ? 24.804 40.730 -17.642 1.00 97.62 932 ALA A CA 1
ATOM 7385 C C . ALA A 1 932 ? 23.312 40.728 -17.309 1.00 97.62 932 ALA A C 1
ATOM 7387 O O . ALA A 1 932 ? 22.543 41.538 -17.819 1.00 97.62 932 ALA A O 1
ATOM 7388 N N . PHE A 1 933 ? 22.950 39.847 -16.378 1.00 98.31 933 PHE A N 1
ATOM 7389 C CA . PHE A 1 933 ? 21.694 39.851 -15.637 1.00 98.31 933 PHE A CA 1
ATOM 7390 C C . PHE A 1 933 ? 21.976 40.254 -14.190 1.00 98.31 933 PHE A C 1
ATOM 7392 O O . PHE A 1 933 ? 22.819 39.652 -13.520 1.00 98.31 933 PHE A O 1
ATOM 7399 N N . LEU A 1 934 ? 21.287 41.276 -13.703 1.00 97.69 934 LEU A N 1
ATOM 7400 C CA . LEU A 1 934 ? 21.493 41.861 -12.387 1.00 97.69 934 LEU A CA 1
ATOM 7401 C C . LEU A 1 934 ? 20.187 41.827 -11.598 1.00 97.69 934 LEU A C 1
ATOM 7403 O O . LEU A 1 934 ? 19.146 42.228 -12.117 1.00 97.69 934 LEU A O 1
ATOM 7407 N N . VAL A 1 935 ? 20.230 41.397 -10.339 1.00 97.00 935 VAL A N 1
ATOM 7408 C CA . VAL A 1 935 ? 19.025 41.351 -9.502 1.00 97.00 935 VAL A CA 1
ATOM 7409 C C . VAL A 1 935 ? 19.312 41.705 -8.047 1.00 97.00 935 VAL A C 1
ATOM 7411 O O . VAL A 1 935 ? 20.316 41.268 -7.496 1.00 97.00 935 VAL A O 1
ATOM 7414 N N . ALA A 1 936 ? 18.447 42.497 -7.416 1.00 96.25 936 ALA A N 1
ATOM 7415 C CA . ALA A 1 936 ? 18.477 42.781 -5.978 1.00 96.25 936 ALA A CA 1
ATOM 7416 C C . ALA A 1 936 ? 17.084 43.199 -5.478 1.00 96.25 936 ALA A C 1
ATOM 7418 O O . ALA A 1 936 ? 16.175 43.441 -6.275 1.00 96.25 936 ALA A O 1
ATOM 7419 N N . ALA A 1 937 ? 16.928 43.311 -4.161 1.00 94.69 937 ALA A N 1
ATOM 7420 C CA . ALA A 1 937 ? 15.820 44.041 -3.557 1.00 94.69 937 ALA A CA 1
ATOM 7421 C C . ALA A 1 937 ? 16.271 45.479 -3.249 1.00 94.69 937 ALA A C 1
ATOM 7423 O O . ALA A 1 937 ? 17.416 45.691 -2.860 1.00 94.69 937 ALA A O 1
ATOM 7424 N N . ASP A 1 938 ? 15.404 46.467 -3.442 1.00 94.38 938 ASP A N 1
ATOM 7425 C CA . ASP A 1 938 ? 15.688 47.886 -3.207 1.00 94.38 938 ASP A CA 1
ATOM 7426 C C . ASP A 1 938 ? 15.964 48.158 -1.721 1.00 94.38 938 ASP A C 1
ATOM 7428 O O . ASP A 1 938 ? 16.881 48.908 -1.381 1.00 94.38 938 ASP A O 1
ATOM 7432 N N . ASP A 1 939 ? 15.253 47.442 -0.839 1.00 93.81 939 ASP A N 1
ATOM 7433 C CA . ASP A 1 939 ? 15.447 47.465 0.614 1.00 93.81 939 ASP A CA 1
ATOM 7434 C C . ASP A 1 939 ? 16.723 46.743 1.103 1.00 93.81 939 ASP A C 1
ATOM 7436 O O . ASP A 1 939 ? 17.070 46.839 2.285 1.00 93.81 939 ASP A O 1
ATOM 7440 N N . ASP A 1 940 ? 17.499 46.106 0.214 1.00 93.62 940 ASP A N 1
ATOM 7441 C CA . ASP A 1 940 ? 18.878 45.687 0.498 1.00 93.62 940 ASP A CA 1
ATOM 7442 C C . ASP A 1 940 ? 19.831 46.889 0.420 1.00 93.62 940 ASP A C 1
ATOM 7444 O O . ASP A 1 940 ? 20.589 47.077 -0.534 1.00 93.62 940 ASP A O 1
ATOM 7448 N N . THR A 1 941 ? 19.819 47.700 1.475 1.00 88.62 941 THR A N 1
ATOM 7449 C CA . THR A 1 941 ? 20.653 48.911 1.592 1.00 88.62 941 THR A CA 1
ATOM 7450 C C . THR A 1 941 ? 22.161 48.664 1.452 1.00 88.62 941 THR A C 1
ATOM 7452 O O . THR A 1 941 ? 22.911 49.607 1.187 1.00 88.62 941 THR A O 1
ATOM 7455 N N . CYS A 1 942 ? 22.628 47.421 1.613 1.00 85.88 942 CYS A N 1
ATOM 7456 C CA . CYS A 1 942 ? 24.038 47.075 1.473 1.00 85.88 942 CYS A CA 1
ATOM 7457 C C . CYS A 1 942 ? 24.446 46.952 -0.001 1.00 85.88 942 CYS A C 1
ATOM 7459 O O . CYS A 1 942 ? 25.490 47.481 -0.397 1.00 85.88 942 CYS A O 1
ATOM 7461 N N . CYS A 1 943 ? 23.626 46.274 -0.811 1.00 90.12 943 CYS A N 1
ATOM 7462 C CA . CYS A 1 943 ? 24.025 45.839 -2.153 1.00 90.12 943 CYS A CA 1
ATOM 7463 C C . CYS A 1 943 ? 23.163 46.405 -3.293 1.00 90.12 943 CYS A C 1
ATOM 7465 O O . CYS A 1 943 ? 23.634 46.438 -4.433 1.00 90.12 943 CYS A O 1
ATOM 7467 N N . SER A 1 944 ? 21.961 46.928 -3.026 1.00 91.75 944 SER A N 1
ATOM 7468 C CA . SER A 1 944 ? 21.124 47.569 -4.053 1.00 91.75 944 SER A CA 1
ATOM 7469 C C . SER A 1 944 ? 21.810 48.757 -4.756 1.00 91.75 944 SER A C 1
ATOM 7471 O O . SER A 1 944 ? 21.723 48.842 -5.988 1.00 91.75 944 SER A O 1
ATOM 7473 N N . PRO A 1 945 ? 22.637 49.602 -4.088 1.00 92.50 945 PRO A N 1
ATOM 7474 C CA . PRO A 1 945 ? 23.357 50.674 -4.780 1.00 92.50 945 PRO A CA 1
ATOM 7475 C C . PRO A 1 945 ? 24.374 50.162 -5.812 1.00 92.50 945 PRO A C 1
ATOM 7477 O O . PRO A 1 945 ? 24.674 50.854 -6.788 1.00 92.50 945 PRO A O 1
ATOM 7480 N N . SER A 1 946 ? 24.919 48.957 -5.618 1.00 91.50 946 SER A N 1
ATOM 7481 C CA . SER A 1 946 ? 25.865 48.339 -6.555 1.00 91.50 946 SER A CA 1
ATOM 7482 C C . SER A 1 946 ? 25.210 47.990 -7.890 1.00 91.50 946 SER A C 1
ATOM 7484 O O . SER A 1 946 ? 25.836 48.173 -8.935 1.00 91.50 946 SER A O 1
ATOM 7486 N N . ILE A 1 947 ? 23.942 47.566 -7.872 1.00 92.94 947 ILE A N 1
ATOM 7487 C CA . ILE A 1 947 ? 23.162 47.301 -9.088 1.00 92.94 947 ILE A CA 1
ATOM 7488 C C . ILE A 1 947 ? 23.029 48.571 -9.929 1.00 92.94 947 ILE A C 1
ATOM 7490 O O . ILE A 1 947 ? 23.299 48.551 -11.131 1.00 92.94 947 ILE A O 1
ATOM 7494 N N . MET A 1 948 ? 22.697 49.696 -9.293 1.00 89.56 948 MET A N 1
ATOM 7495 C CA . MET A 1 948 ? 22.521 50.979 -9.981 1.00 89.56 948 MET A CA 1
ATOM 7496 C C . MET A 1 948 ? 23.829 51.505 -10.590 1.00 89.56 948 MET A C 1
ATOM 7498 O O . MET A 1 948 ? 23.831 52.031 -11.712 1.00 89.56 948 MET A O 1
ATOM 7502 N N . ARG A 1 949 ? 24.958 51.324 -9.886 1.00 90.56 949 ARG A N 1
ATOM 7503 C CA . ARG A 1 949 ? 26.290 51.660 -10.417 1.00 90.56 949 ARG A CA 1
ATOM 7504 C C . ARG A 1 949 ? 26.633 50.810 -11.638 1.00 90.56 949 ARG A C 1
ATOM 7506 O O . ARG A 1 949 ? 26.991 51.369 -12.674 1.00 90.56 949 ARG A O 1
ATOM 7513 N N . LEU A 1 950 ? 26.459 49.490 -11.550 1.00 92.31 950 LEU A N 1
ATOM 7514 C CA . LEU A 1 950 ? 26.721 48.580 -12.666 1.00 92.31 950 LEU A CA 1
ATOM 7515 C C . LEU A 1 950 ? 25.833 48.901 -13.869 1.00 92.31 950 LEU A C 1
ATOM 7517 O O . LEU A 1 950 ? 26.350 49.070 -14.966 1.00 92.31 950 LEU A O 1
ATOM 7521 N N . MET A 1 951 ? 24.528 49.083 -13.676 1.00 93.62 951 MET A N 1
ATOM 7522 C CA . MET A 1 951 ? 23.601 49.443 -14.755 1.00 93.62 951 MET A CA 1
ATOM 7523 C C . MET A 1 951 ? 24.052 50.698 -15.516 1.00 93.62 951 MET A C 1
ATOM 7525 O O . MET A 1 951 ? 24.042 50.726 -16.748 1.00 93.62 951 MET A O 1
ATOM 7529 N N . THR A 1 952 ? 24.481 51.730 -14.787 1.00 93.19 952 THR A N 1
ATOM 7530 C CA . THR A 1 952 ? 24.991 52.973 -15.382 1.00 93.19 952 THR A CA 1
ATOM 7531 C C . THR A 1 952 ? 26.300 52.735 -16.135 1.00 93.19 952 THR A C 1
ATOM 7533 O O . THR A 1 952 ? 26.460 53.212 -17.259 1.00 93.19 952 THR A O 1
ATOM 7536 N N . ALA A 1 953 ? 27.216 51.955 -15.557 1.00 92.06 953 ALA A N 1
ATOM 7537 C CA . ALA A 1 953 ? 28.499 51.636 -16.172 1.00 92.06 953 ALA A CA 1
ATOM 7538 C C . ALA A 1 953 ? 28.351 50.780 -17.447 1.00 92.06 953 ALA A C 1
ATOM 7540 O O . ALA A 1 953 ? 28.996 51.080 -18.449 1.00 92.06 953 ALA A O 1
ATOM 7541 N N . TYR A 1 954 ? 27.461 49.782 -17.457 1.00 95.00 954 TYR A N 1
ATOM 7542 C CA . TYR A 1 954 ? 27.142 48.970 -18.641 1.00 95.00 954 TYR A CA 1
ATOM 7543 C C . TYR A 1 954 ? 26.555 49.809 -19.777 1.00 95.00 954 TYR A C 1
ATOM 7545 O O . TYR A 1 954 ? 26.976 49.681 -20.928 1.00 95.00 954 TYR A O 1
ATOM 7553 N N . ARG A 1 955 ? 25.634 50.727 -19.451 1.00 93.69 955 ARG A N 1
ATOM 7554 C CA . ARG A 1 955 ? 25.080 51.682 -20.422 1.00 93.69 955 ARG A CA 1
ATOM 7555 C C . ARG A 1 955 ? 26.162 52.568 -21.028 1.00 93.69 955 ARG A C 1
ATOM 7557 O O . ARG A 1 955 ? 26.186 52.737 -22.242 1.00 93.69 955 ARG A O 1
ATOM 7564 N N . ALA A 1 956 ? 27.062 53.101 -20.201 1.00 93.75 956 ALA A N 1
ATOM 7565 C CA . ALA A 1 956 ? 28.181 53.914 -20.673 1.00 93.75 956 ALA A CA 1
ATOM 7566 C C . ALA A 1 956 ? 29.155 53.115 -21.560 1.00 93.75 956 ALA A C 1
ATOM 7568 O O . ALA A 1 956 ? 29.729 53.674 -22.491 1.00 93.75 956 ALA A O 1
ATOM 7569 N N . ALA A 1 957 ? 29.314 51.816 -21.295 1.00 93.19 957 ALA A N 1
ATOM 7570 C CA . ALA A 1 957 ? 30.160 50.908 -22.067 1.00 93.19 957 ALA A CA 1
ATOM 7571 C C . ALA A 1 957 ? 29.510 50.394 -23.366 1.00 93.19 957 ALA A C 1
ATOM 7573 O O . ALA A 1 957 ? 30.200 49.794 -24.189 1.00 93.19 957 ALA A O 1
ATOM 7574 N N . GLY A 1 958 ? 28.199 50.593 -23.553 1.00 95.19 958 GLY A N 1
ATOM 7575 C CA . GLY A 1 958 ? 27.450 50.039 -24.685 1.00 95.19 958 GLY A CA 1
ATOM 7576 C C . GLY A 1 958 ? 27.267 48.515 -24.632 1.00 95.19 958 GLY A C 1
ATOM 7577 O O . GLY A 1 958 ? 27.011 47.903 -25.667 1.00 95.19 958 GLY A O 1
ATOM 7578 N N . VAL A 1 959 ? 27.400 47.898 -23.452 1.00 95.44 959 VAL A N 1
ATOM 7579 C CA . VAL A 1 959 ? 27.271 46.443 -23.253 1.00 95.44 959 VAL A CA 1
ATOM 7580 C C . VAL A 1 959 ? 25.850 46.109 -22.763 1.00 95.44 959 VAL A C 1
ATOM 7582 O O . VAL A 1 959 ? 25.350 46.802 -21.871 1.00 95.44 959 VAL A O 1
ATOM 7585 N N . PRO A 1 960 ? 25.174 45.069 -23.297 1.00 96.31 960 PRO A N 1
ATOM 7586 C CA . PRO A 1 960 ? 23.825 44.705 -22.862 1.00 96.31 960 PRO A CA 1
ATOM 7587 C C . PRO A 1 960 ? 23.752 44.318 -21.379 1.00 96.31 960 PRO A C 1
ATOM 7589 O O . PRO A 1 960 ? 24.551 43.517 -20.893 1.00 96.31 960 PRO A O 1
ATOM 7592 N N . VAL A 1 961 ? 22.754 44.852 -20.673 1.00 96.75 961 VAL A N 1
ATOM 7593 C CA . VAL A 1 961 ? 22.460 44.514 -19.276 1.00 96.75 961 VAL A CA 1
ATOM 7594 C C . VAL A 1 961 ? 20.950 44.455 -19.049 1.00 96.75 961 VAL A C 1
ATOM 7596 O O . VAL A 1 961 ? 20.221 45.337 -19.505 1.00 96.75 961 VAL A O 1
ATOM 7599 N N . GLU A 1 962 ? 20.492 43.434 -18.332 1.00 98.19 962 GLU A N 1
ATOM 7600 C CA . GLU A 1 962 ? 19.133 43.326 -17.801 1.00 98.19 962 GLU A CA 1
ATOM 7601 C C . GLU A 1 962 ? 19.162 43.471 -16.277 1.00 98.19 962 GLU A C 1
ATOM 7603 O O . GLU A 1 962 ? 20.050 42.932 -15.617 1.00 98.19 962 GLU A O 1
ATOM 7608 N N . VAL A 1 963 ? 18.211 44.224 -15.720 1.00 97.62 963 VAL A N 1
ATOM 7609 C CA . VAL A 1 963 ? 18.155 44.535 -14.287 1.00 97.62 963 VAL A CA 1
ATOM 7610 C C . VAL A 1 963 ? 16.752 44.284 -13.747 1.00 97.62 963 VAL A C 1
ATOM 7612 O O . VAL A 1 963 ? 15.790 44.848 -14.266 1.00 97.62 963 VAL A O 1
ATOM 7615 N N . HIS A 1 964 ? 16.657 43.516 -12.662 1.00 96.69 964 HIS A N 1
ATOM 7616 C CA . HIS A 1 964 ? 15.443 43.338 -11.862 1.00 96.69 964 HIS A CA 1
ATOM 7617 C C . HIS A 1 964 ? 15.674 43.884 -10.451 1.00 96.69 964 HIS A C 1
ATOM 7619 O O . HIS A 1 964 ? 16.507 43.370 -9.708 1.00 96.69 964 HIS A O 1
ATOM 7625 N N . LEU A 1 965 ? 14.952 44.938 -10.075 1.00 95.00 965 LEU A N 1
ATOM 7626 C CA . LEU A 1 965 ? 15.022 45.527 -8.737 1.00 95.00 965 LEU A CA 1
ATOM 7627 C C . LEU A 1 965 ? 13.647 45.410 -8.073 1.00 95.00 965 LEU A C 1
ATOM 7629 O O . LEU A 1 965 ? 12.689 46.042 -8.517 1.00 95.00 965 LEU A O 1
ATOM 7633 N N . TYR A 1 966 ? 13.540 44.568 -7.047 1.00 95.00 966 TYR A N 1
ATOM 7634 C CA . TYR A 1 966 ? 12.280 44.316 -6.340 1.00 95.00 966 TYR A CA 1
ATOM 7635 C C . TYR A 1 966 ? 12.091 45.299 -5.190 1.00 95.00 966 TYR A C 1
ATOM 7637 O O . TYR A 1 966 ? 13.051 45.609 -4.503 1.00 95.00 966 TYR A O 1
ATOM 7645 N N . ALA A 1 967 ? 10.864 45.755 -4.929 1.00 93.38 967 ALA A N 1
ATOM 7646 C CA . ALA A 1 967 ? 10.614 46.728 -3.858 1.00 93.38 967 ALA A CA 1
ATOM 7647 C C . ALA A 1 967 ? 11.021 46.208 -2.464 1.00 93.38 967 ALA A C 1
ATOM 7649 O O . ALA A 1 967 ? 11.546 46.965 -1.652 1.00 93.38 967 ALA A O 1
ATOM 7650 N N . HIS A 1 968 ? 10.795 44.914 -2.214 1.00 91.75 968 HIS A N 1
ATOM 7651 C CA . HIS A 1 968 ? 11.075 44.251 -0.944 1.00 91.75 968 HIS A CA 1
ATOM 7652 C C . HIS A 1 968 ? 11.689 42.871 -1.163 1.00 91.75 968 HIS A C 1
ATOM 7654 O O . HIS A 1 968 ? 11.370 42.187 -2.139 1.00 91.75 968 HIS A O 1
ATOM 7660 N N . GLY A 1 969 ? 12.540 42.454 -0.230 1.00 88.50 969 GLY A N 1
ATOM 7661 C CA . GLY A 1 969 ? 13.165 41.129 -0.241 1.00 88.50 969 GLY A CA 1
ATOM 7662 C C . GLY A 1 969 ? 14.357 40.992 0.703 1.00 88.50 969 GLY A C 1
ATOM 7663 O O . GLY A 1 969 ? 14.717 39.862 1.034 1.00 88.50 969 GLY A O 1
ATOM 7664 N N . SER A 1 970 ? 14.912 42.118 1.176 1.00 90.56 970 SER A N 1
ATOM 7665 C CA . SER A 1 970 ? 16.116 42.187 2.012 1.00 90.56 970 SER A CA 1
ATOM 7666 C C . SER A 1 970 ? 17.338 41.504 1.372 1.00 90.56 970 SER A C 1
ATOM 7668 O O . SER A 1 970 ? 17.304 41.038 0.233 1.00 90.56 970 SER A O 1
ATOM 7670 N N . HIS A 1 971 ? 18.464 41.473 2.085 1.00 93.25 971 HIS A N 1
ATOM 7671 C CA . HIS A 1 971 ? 19.647 40.741 1.636 1.00 93.25 971 HIS A CA 1
ATOM 7672 C C . HIS A 1 971 ? 19.467 39.224 1.802 1.00 93.25 971 HIS A C 1
ATOM 7674 O O . HIS A 1 971 ? 18.870 38.770 2.779 1.00 93.25 971 HIS A O 1
ATOM 7680 N N . GLY A 1 972 ? 20.064 38.427 0.910 1.00 90.31 972 GLY A N 1
ATOM 7681 C CA . GLY A 1 972 ? 20.176 36.977 1.104 1.00 90.31 972 GLY A CA 1
ATOM 7682 C C . GLY A 1 972 ? 18.889 36.191 0.844 1.00 90.31 972 GLY A C 1
ATOM 7683 O O . GLY A 1 972 ? 18.666 35.152 1.466 1.00 90.31 972 GLY A O 1
ATOM 7684 N N . PHE A 1 973 ? 18.040 36.653 -0.081 1.00 92.38 973 PHE A N 1
ATOM 7685 C CA . PHE A 1 973 ? 16.854 35.895 -0.496 1.00 92.38 973 PHE A CA 1
ATOM 7686 C C . PHE A 1 973 ? 17.175 34.639 -1.330 1.00 92.38 973 PHE A C 1
ATOM 7688 O O . PHE A 1 973 ? 16.267 33.856 -1.612 1.00 92.38 973 PHE A O 1
ATOM 7695 N N . ASN A 1 974 ? 18.448 34.387 -1.670 1.00 92.44 974 ASN A N 1
ATOM 7696 C CA . ASN A 1 974 ? 18.923 33.188 -2.372 1.00 92.44 974 ASN A CA 1
ATOM 7697 C C . ASN A 1 974 ? 18.116 32.935 -3.664 1.00 92.44 974 ASN A C 1
ATOM 7699 O O . ASN A 1 974 ? 17.846 33.861 -4.423 1.00 92.44 974 ASN A O 1
ATOM 7703 N N . MET A 1 975 ? 17.669 31.698 -3.894 1.00 93.31 975 MET A N 1
ATOM 7704 C CA . MET A 1 975 ? 16.758 31.318 -4.985 1.00 93.31 975 MET A CA 1
ATOM 7705 C C . MET A 1 975 ? 15.272 31.627 -4.712 1.00 93.31 975 MET A C 1
ATOM 7707 O O . MET A 1 975 ? 14.415 31.193 -5.470 1.00 93.31 975 MET A O 1
ATOM 7711 N N . GLY A 1 976 ? 14.934 32.333 -3.628 1.00 85.88 976 GLY A N 1
ATOM 7712 C CA . GLY A 1 976 ? 13.561 32.758 -3.320 1.00 85.88 976 GLY A CA 1
ATOM 7713 C C . GLY A 1 976 ? 12.662 31.702 -2.661 1.00 85.88 976 GLY A C 1
ATOM 7714 O O . GLY A 1 976 ? 11.635 32.066 -2.103 1.00 85.88 976 GLY A O 1
ATOM 7715 N N . TYR A 1 977 ? 13.060 30.423 -2.616 1.00 79.69 977 TYR A N 1
ATOM 7716 C CA . TYR A 1 977 ? 12.218 29.292 -2.166 1.00 79.69 977 TYR A CA 1
ATOM 7717 C C . TYR A 1 977 ? 11.661 29.365 -0.734 1.00 79.69 977 TYR A C 1
ATOM 7719 O O . TYR A 1 977 ? 10.755 28.612 -0.394 1.00 79.69 977 TYR A O 1
ATOM 7727 N N . ARG A 1 978 ? 12.231 30.212 0.128 1.00 75.88 978 ARG A N 1
ATOM 7728 C CA . ARG A 1 978 ? 11.831 30.362 1.542 1.00 75.88 978 ARG A CA 1
ATOM 7729 C C . ARG A 1 978 ? 11.304 31.761 1.865 1.00 75.88 978 ARG A C 1
ATOM 7731 O O . ARG A 1 978 ? 11.262 32.135 3.031 1.00 75.88 978 ARG A O 1
ATOM 7738 N N . ASN A 1 979 ? 11.011 32.556 0.842 1.00 81.38 979 ASN A N 1
ATOM 7739 C CA . ASN A 1 979 ? 10.549 33.928 0.996 1.00 81.38 979 ASN A CA 1
ATOM 7740 C C . ASN A 1 979 ? 9.026 33.984 0.823 1.00 81.38 979 ASN A C 1
ATOM 7742 O O . ASN A 1 979 ? 8.506 33.332 -0.073 1.00 81.38 979 ASN A O 1
ATOM 7746 N N . ASP A 1 980 ? 8.321 34.783 1.620 1.00 83.56 980 ASP A N 1
ATOM 7747 C CA . ASP A 1 980 ? 6.856 34.914 1.539 1.00 83.56 980 ASP A CA 1
ATOM 7748 C C . ASP A 1 980 ? 6.387 35.836 0.392 1.00 83.56 980 ASP A C 1
ATOM 7750 O O . ASP A 1 980 ? 5.191 35.962 0.129 1.00 83.56 980 ASP A O 1
ATOM 7754 N N . LEU A 1 981 ? 7.314 36.499 -0.311 1.00 86.69 981 LEU A N 1
ATOM 7755 C CA . LEU A 1 981 ? 7.020 37.391 -1.432 1.00 86.69 981 LEU A CA 1
ATOM 7756 C C . LEU A 1 981 ? 7.086 36.641 -2.769 1.00 86.69 981 LEU A C 1
ATOM 7758 O O . LEU A 1 981 ? 8.166 36.284 -3.240 1.00 86.69 981 LEU A O 1
ATOM 7762 N N . TRP A 1 982 ? 5.942 36.500 -3.444 1.00 85.06 982 TRP A N 1
ATOM 7763 C CA . TRP A 1 982 ? 5.828 35.868 -4.770 1.00 85.06 982 TRP A CA 1
ATOM 7764 C C . TRP A 1 982 ? 6.808 36.430 -5.807 1.00 85.06 982 TRP A C 1
ATOM 7766 O O . TRP A 1 982 ? 7.453 35.673 -6.525 1.00 85.06 982 TRP A O 1
ATOM 7776 N N . SER A 1 983 ? 6.989 37.754 -5.855 1.00 84.00 983 SER A N 1
ATOM 7777 C CA . SER A 1 983 ? 7.921 38.389 -6.799 1.00 84.00 983 SER A CA 1
ATOM 7778 C C . SER A 1 983 ? 9.371 37.941 -6.604 1.00 84.00 983 SER A C 1
ATOM 7780 O O . SER A 1 983 ? 10.132 37.883 -7.565 1.00 84.00 983 SER A O 1
ATOM 7782 N N . VAL A 1 984 ? 9.750 37.622 -5.364 1.00 89.75 984 VAL A N 1
ATOM 7783 C CA . VAL A 1 984 ? 11.074 37.094 -5.030 1.00 89.75 984 VAL A CA 1
ATOM 7784 C C . VAL A 1 984 ? 11.121 35.586 -5.281 1.00 89.75 984 VAL A C 1
ATOM 7786 O O . VAL A 1 984 ? 12.127 35.100 -5.776 1.00 89.75 984 VAL A O 1
ATOM 7789 N N . GLN A 1 985 ? 10.052 34.830 -5.025 1.00 88.31 985 GLN A N 1
ATOM 7790 C CA . GLN A 1 985 ? 10.013 33.400 -5.374 1.00 88.31 985 GLN A CA 1
ATOM 7791 C C . GLN A 1 985 ? 10.235 33.158 -6.879 1.00 88.31 985 GLN A C 1
ATOM 7793 O O . GLN A 1 985 ? 10.943 32.225 -7.256 1.00 88.31 985 GLN A O 1
ATOM 7798 N N . ASP A 1 986 ? 9.699 34.034 -7.734 1.00 89.56 986 ASP A N 1
ATOM 7799 C CA . ASP A 1 986 ? 9.727 33.870 -9.192 1.00 89.56 986 ASP A CA 1
ATOM 7800 C C . ASP A 1 986 ? 10.959 34.484 -9.884 1.00 89.56 986 ASP A C 1
ATOM 7802 O O . ASP A 1 986 ? 11.113 34.354 -11.106 1.00 89.56 986 ASP A O 1
ATOM 7806 N N . TRP A 1 987 ? 11.873 35.140 -9.156 1.00 94.88 987 TRP A N 1
ATOM 7807 C CA . TRP A 1 987 ? 13.038 35.787 -9.778 1.00 94.88 987 TRP A CA 1
ATOM 7808 C C . TRP A 1 987 ? 13.921 34.828 -10.607 1.00 94.88 987 TRP A C 1
ATOM 7810 O O . TRP A 1 987 ? 14.372 35.250 -11.679 1.00 94.88 987 TRP A O 1
ATOM 7820 N N . PRO A 1 988 ? 14.145 33.548 -10.220 1.00 96.19 988 PRO A N 1
ATOM 7821 C CA . PRO A 1 988 ? 14.938 32.623 -11.031 1.00 96.19 988 PRO A CA 1
ATOM 7822 C C . PRO A 1 988 ? 14.328 32.372 -12.413 1.00 96.19 988 PRO A C 1
ATOM 7824 O O . PRO A 1 988 ? 15.050 32.129 -13.381 1.00 96.19 988 PRO A O 1
ATOM 7827 N N . VAL A 1 989 ? 13.001 32.482 -12.537 1.00 94.25 989 VAL A N 1
ATOM 7828 C CA . VAL A 1 989 ? 12.303 32.369 -13.824 1.00 94.25 989 VAL A CA 1
ATOM 7829 C C . VAL A 1 989 ? 12.698 33.525 -14.743 1.00 94.25 989 VAL A C 1
ATOM 7831 O O . VAL A 1 989 ? 12.960 33.294 -15.919 1.00 94.25 989 VAL A O 1
ATOM 7834 N N . ARG A 1 990 ? 12.838 34.749 -14.213 1.00 97.19 990 ARG A N 1
ATOM 7835 C CA . ARG A 1 990 ? 13.311 35.908 -14.993 1.00 97.19 990 ARG A CA 1
ATOM 7836 C C . ARG A 1 990 ? 14.732 35.689 -15.522 1.00 97.19 990 ARG A C 1
ATOM 7838 O O . ARG A 1 990 ? 15.010 35.981 -16.680 1.00 97.19 990 ARG A O 1
ATOM 7845 N N . MET A 1 991 ? 15.608 35.103 -14.704 1.00 97.75 991 MET A N 1
ATOM 7846 C CA . MET A 1 991 ? 16.957 34.711 -15.129 1.00 97.75 991 MET A CA 1
ATOM 7847 C C . MET A 1 991 ? 16.915 33.653 -16.244 1.00 97.75 991 MET A C 1
ATOM 7849 O O . MET A 1 991 ? 17.660 33.752 -17.219 1.00 97.75 991 MET A O 1
ATOM 7853 N N . ALA A 1 992 ? 16.038 32.650 -16.132 1.00 96.94 992 ALA A N 1
ATOM 7854 C CA . ALA A 1 992 ? 15.861 31.636 -17.171 1.00 96.94 992 ALA A CA 1
ATOM 7855 C C . ALA A 1 992 ? 15.357 32.240 -18.492 1.00 96.94 992 ALA A C 1
ATOM 7857 O O . ALA A 1 992 ? 15.854 31.874 -19.558 1.00 96.94 992 ALA A O 1
ATOM 7858 N N . ASP A 1 993 ? 14.416 33.183 -18.428 1.00 97.25 993 ASP A N 1
ATOM 7859 C CA . ASP A 1 993 ? 13.904 33.895 -19.601 1.00 97.25 993 ASP A CA 1
ATOM 7860 C C . ASP A 1 993 ? 15.022 34.697 -20.287 1.00 97.25 993 ASP A C 1
ATOM 7862 O O . ASP A 1 993 ? 15.248 34.528 -21.486 1.00 97.25 993 ASP A O 1
ATOM 7866 N N . TRP A 1 994 ? 15.827 35.443 -19.522 1.00 98.19 994 TRP A N 1
ATOM 7867 C CA . TRP A 1 994 ? 16.988 36.161 -20.058 1.00 98.19 994 TRP A CA 1
ATOM 7868 C C . TRP A 1 994 ? 18.012 35.232 -20.731 1.00 98.19 994 TRP A C 1
ATOM 7870 O O . TRP A 1 994 ? 18.530 35.543 -21.811 1.00 98.19 994 TRP A O 1
ATOM 7880 N N . LEU A 1 995 ? 18.295 34.067 -20.134 1.00 97.94 995 LEU A N 1
ATOM 7881 C CA . LEU A 1 995 ? 19.181 33.060 -20.731 1.00 97.94 995 LEU A CA 1
ATOM 7882 C C . LEU A 1 995 ? 18.638 32.546 -22.075 1.00 97.94 995 LEU A C 1
ATOM 7884 O O . LEU A 1 995 ? 19.417 32.353 -23.014 1.00 97.94 995 LEU A O 1
ATOM 7888 N N . ARG A 1 996 ? 17.321 32.341 -22.195 1.00 96.94 996 ARG A N 1
ATOM 7889 C CA . ARG A 1 996 ? 16.668 31.912 -23.445 1.00 96.94 996 ARG A CA 1
ATOM 7890 C C . ARG A 1 996 ? 16.675 33.008 -24.504 1.00 96.94 996 ARG A C 1
ATOM 7892 O O . ARG A 1 996 ? 16.991 32.734 -25.665 1.00 96.94 996 ARG A O 1
ATOM 7899 N N . ASP A 1 997 ? 16.381 34.244 -24.118 1.00 96.44 997 ASP A N 1
ATOM 7900 C CA . ASP A 1 997 ? 16.330 35.386 -25.035 1.00 96.44 997 ASP A CA 1
ATOM 7901 C C . ASP A 1 997 ? 17.700 35.693 -25.644 1.00 96.44 997 ASP A C 1
ATOM 7903 O O . ASP A 1 997 ? 17.810 35.968 -26.843 1.00 96.44 997 ASP A O 1
ATOM 7907 N N . ASN A 1 998 ? 18.762 35.515 -24.856 1.00 95.69 998 ASN A N 1
ATOM 7908 C CA . ASN A 1 998 ? 20.145 35.642 -25.313 1.00 95.69 998 ASN A CA 1
ATOM 7909 C C . ASN A 1 998 ? 20.708 34.350 -25.932 1.00 95.69 998 ASN A C 1
ATOM 7911 O O . ASN A 1 998 ? 21.880 34.298 -26.301 1.00 95.69 998 ASN A O 1
ATOM 7915 N N . LYS A 1 999 ? 19.876 33.310 -26.093 1.00 95.31 999 LYS A N 1
ATOM 7916 C CA . LYS A 1 999 ? 20.230 32.009 -26.687 1.00 95.31 999 LYS A CA 1
ATOM 7917 C C . LYS A 1 999 ? 21.334 31.259 -25.940 1.00 95.31 999 LYS A C 1
ATOM 7919 O O . LYS A 1 999 ? 21.930 30.343 -26.511 1.00 95.31 999 LYS A O 1
ATOM 7924 N N . TRP A 1 1000 ? 21.573 31.586 -24.672 1.00 95.31 1000 TRP A N 1
ATOM 7925 C CA . TRP A 1 1000 ? 22.436 30.825 -23.766 1.00 95.31 1000 TRP A CA 1
ATOM 7926 C C . TRP A 1 1000 ? 21.785 29.529 -23.299 1.00 95.31 1000 TRP A C 1
ATOM 7928 O O . TRP A 1 1000 ? 22.481 28.634 -22.844 1.00 95.31 1000 TRP A O 1
ATOM 7938 N N . VAL A 1 1001 ? 20.478 29.365 -23.466 1.00 93.62 1001 VAL A N 1
ATOM 7939 C CA . VAL A 1 1001 ? 19.747 28.105 -23.261 1.00 93.62 1001 VAL A CA 1
ATOM 7940 C C . VAL A 1 1001 ? 18.727 27.958 -24.406 1.00 93.62 1001 VAL A C 1
ATOM 7942 O O . VAL A 1 1001 ? 18.283 28.980 -24.935 1.00 93.62 1001 VAL A O 1
ATOM 7945 N N . PRO A 1 1002 ? 18.384 26.735 -24.860 1.00 84.50 1002 PRO A N 1
ATOM 7946 C CA . PRO A 1 1002 ? 17.298 26.525 -25.820 1.00 84.50 1002 PRO A CA 1
ATOM 7947 C C . PRO A 1 1002 ? 15.957 27.078 -25.316 1.00 84.50 1002 PRO A C 1
ATOM 7949 O O . PRO A 1 1002 ? 15.719 27.127 -24.110 1.00 84.50 1002 PRO A O 1
ATOM 7952 N N . ARG A 1 1003 ? 15.094 27.500 -26.246 1.00 72.00 1003 ARG A N 1
ATOM 7953 C CA . ARG A 1 1003 ? 13.757 28.019 -25.922 1.00 72.00 1003 ARG A CA 1
ATOM 7954 C C . ARG A 1 1003 ? 12.838 26.946 -25.366 1.00 72.00 1003 ARG A C 1
ATOM 7956 O O . ARG A 1 1003 ? 12.863 25.826 -25.924 1.00 72.00 1003 ARG A O 1
#

InterPro domains:
  IPR007781 Alpha-N-acetylglucosaminidase [PTHR12872] (20-728)
  IPR024240 Alpha-N-acetylglucosaminidase, N-terminal [PF12971] (28-108)
  IPR024732 Alpha-N-acetylglucosaminidase, C-terminal [PF12972] (462-725)
  IPR024733 Alpha-N-acetylglucosaminidase, tim-barrel domain [PF05089] (122-453)
  IPR029018 Beta-hexosaminidase-like, domain 2 [G3DSA:3.30.379.10] (15-117)
  IPR029058 Alpha/Beta hydrolase fold [G3DSA:3.40.50.1820] (756-998)
  IPR029058 Alpha/Beta hydrolase fold [SSF53474] (754-998)
  IPR049492 BD-FAE-like domain [PF20434] (837-881)

Radius of gyration: 35.41 Å; chains: 1; bounding box: 92×89×126 Å

Sequence (1003 aa):
MSKLCPIVLAILLCGTAVAQTPDPQVRAVYDLVARVLPAHAHDFTVMRIPKENGKDVFELESAGGKIVLKGSTGVAAASALGYYLKTYGHCDIGWNGTQLNLPDVLPAVPEKVRKETPYTYRYYLNYCTFNYSASWWDWKRWQWEIDWMALNGINMPLALTGQNVIWKRVYKSLGFTDKELEGFFSGPAYFNWFWMGNLDGWGGPLPDSWMQTHEALQKQILARERSFGMTPVLPAFTGHVPPAFQERFPEAKLRKTNWGAGFGDVYILDPGDPHFTEIGRRFLEEEVKTYGTDHLYSADTFNENVPPSNDSLFLSNISRKVFGAMASGDPKAVWVMQGWLFVNDASFWKPTQVKALLKAVPDDRMIILDLWSETFPVWGKTDAYYGKPWIWCMLHNFGGNTGLFGRMPTVAAGPASALADPNAGKLSGIGLTPEAIEQNPALYELMLDNTWSKEPIDLDAWLKDYARRRYGQEDAGADSAWAILSRTVYNGRQRDGAPESILTGRPTWAKSAEWSNTGGASYAPQDLWPAWTALIGSASTLRGSEGYRYDLVDLTRQVLADYADTLQQSCAEAYRERNVILLRDRSTRFLELLDDIDRLLATRKDFLLGPWLNTARAWGTNPAEADLYERNARDLITLWGDKNSPLHEYACKQWSGLIRDFYKPRWAKFFAEAIDSLEQHKKIDIDAFGLRIRDWEWDWVNKHDPYPDQPVGDPVEVAVELYHKYMDTWRLAGPLRIPLWPGGAPGFERLRDQPEQAKDYWVKNIHNPSVTVYAPPPGKANGTAVLICPGGGHRLLVYNGEGRDPAVFLNSLGVTAFVLKYRLFREDSIYTFDRDTRADVYRAMRYIRAHAGEWGIDTARVGILGFSAGGETAALAAYSDGGPSGSGGPVAGDPTAADPVDRLSARPNFAMLVYPGPLGIPDRVSANAPPAFLVAADDDTCCSPSIMRLMTAYRAAGVPVEVHLYAHGSHGFNMGYRNDLWSVQDWPVRMADWLRDNKWVPR

Foldseek 3Di:
DDDDDDDDDDDDPPDDPPPPDPQLLQVLLLVLCCVLPVLCSVQEDEEEDAADVLFKKWKWFDDPLHIYTYIPFSLSSLLNVLCLCLPQVLWDDDLQFTRRPGDNRGGGDPDMDMFTFPFQAAEEEALLAQQLPVLLDDLVNLLSVLSVCSNLSHQEYAQEQQQVLLVVVLVVVVVDDCVQCQFADDASNCHSCSQQQAAGNHLDDYDPLSNVNSLVSSLSNLVSSVSRPHFYAYEFQLQWDGPCPCVSVVPWDWDWFHLPQPHDTTIGGDLPGPVSLVSRLSSLQSCCVSRNHSQHYEYENQDSHQPPDLDLVSLLSSLLSRLNSNCNNPVSHAYEYEPVVCVNPVVSDALSSLLSNQVSDDQNRYEYELADQLQDRCCVRRLLSNNHEYEAEHAQAFLQEAAQAAALQSLQAVVLVLLPDPSNHRDNYYYYYYSHDLHPRVSVSSNSVSRRDNGGHPSLVVQQSVQCSQLVHGDPLSSQLSVLSCVFRHNWNDDHHHAAFCLQPQDDLDQDDLRHGQPNGPHQLVSNLSSLVSLLVCCVPRLVTSSSLSVNLSSLLNSLSNVLSVLSNQLSVCLVVLPLVSNVVSLVVSLVSLVLNLLLQLQRLSAAPQVQLVSQLVSDPDPVSSLSSSLSSLCSQAVNGALPRSCGRRNHGSHRVCSVPPRSVSSVVVSVQSSVQSVVVHGRPVVVSSVVSSVVSNVVSNDDDHTDSHGDDRNSVSSSVSSCVVVVVVVPVFQDKAFLDPCWDPPQSVQQPPDWDDDPFKIDPCRGKIKGKQFAPPPLAPQAEEEFQADDPLGIGRCVLRNVVVCNVVSPLNYIYIYIDFHRCDDPGPDDCVAGLLQRLLSVLLVCVVCSVVRSHDNLRYEYEAAEQRLLSSLSQQADPDDDDHPQHGQCADCPDPDPSRRHHSHGQEYEYELYDDPNQDQAGALPGHEYEYEYEPQQPGRNVSQVSVVVRCVVRVHHYHYYYHPDDYGDCRCVPPPPDPVSVCVVVVVVVVCCVVPSTPD

Organism: NCBI:txid1539049